Protein AF-A0A8I0SWJ1-F1 (afdb_monomer_lite)

Secondary structure (DSSP, 8-state):
-HHHHHTTSS-----------S-TTSSSSSHHHHHHHHHHHHHHHHHHHHHHHHHHHHTT-----PPPHHHHHHHHHHHHHHTTTTPPP--SPBPHHHHHHHHHHH-HHHHHHHHHHHHHHHHHHHHHHTTSPEEEEEEEEEE-SS--EEPPEETTTTEE-SS-EE-S-SEEEEEEEEEEEEHHHHHHHHHHHHHHHHHHHHHHHHHHHHHHHHHHHHHHHHHHHHHHHHHHHHHHHHHHHHHHHHHHHHHHHHTT-S-HHHHHHHHHHHHHHHHHHHHHHHHHHHHHHHHHHHTTPPTT----BPPPPGGG---PPP---HHHHHHHHHHH-HHHHHHHHHHHHHHHHHHHHHHTTSPEEEEEEEEEEE--TT-S-SEEEEEEEEEE--GGGGGGHHHHHHHHHHHHHHHHHHHHHHHHHHHHHHHHHHHHHHHHHHHHHHHHHHHHHHHHHHHHHHHHHHTT---HHHHHHHHHHHHHHHHHHHHHHHHHHHHHHHHHHHHT---S----TT--HHHHHHHHHHHHHHHHTT----------S----SSS--------------------------------------PPP---------PPP---S----PPPPP-PPPPP---------------------------------------HHHHHHHHHHHHHHHHHTT-HHHHGGGEEEEEEESSS--HHHHHHHHHHHHHH-TT-EEEEEEEEEEEEETTEEEEEEEEEEEETTEEEEEEEEEEEEEETTEEEEEEEEE-----S----PPP---------------------------------------PPP---TT----PPP----S-PPS----TTHHHHTTS--

Sequence (865 aa):
MIQIFFGCLMSHSKESGISADRRMHKAKRLFPLCRRSVSIWTGWVRVFMGLTVTVVLVACSLTPDPLKQQDVAATLRQDQMQLFSAQEPVVRPIDLYEAMARALKYNLDYRVQMLEKVVAISEVDLASNEMLPSLAANAGFTSRNKVEASSGYSITNDTASASFSTSQDMKKKTADLSVAWNVLDFGVSYYQARQTTDRLLIAEENRRKLVHTLIQEVQTAYWRAVSAQKLQGRIIPILQQAKQAVEDAQLLEQERLRPQLEMMRYQRAMLDIVRQLEGLQEELDQARTHLVKLLNLPPGLPFVVQEPDEKNLAITPIRVSAEEMEQLALLNRPELRQEMYRARIGAAETRKALLKILPGLEFNASTNYDSNSFAMNSVWETAGIRVTGKLIRMLTVADEIHLGQNQDALNQTRRLALNMAIISQVHIANRQYWDALRRFDDSGKINTIDQKILKNVTLETNNGAQNRLEQIRAATQGILSELQRNKAFADVQNAVGMIFVSLGVDLLPNITAQDGINSMTLALREAVEAWNDGMSLPSLEMADNDTTNTLVPTNTVAMVELEEKPSSTPTDGQDDDTWELLPTSNTVPEIPETKKIRPTATPMAKVSPDAMLPSQEKISVPLPVSTERSEPKKTFDKNEKIPVAAIHPEKKPADANPAVKSDPDQEIRKVIEDWADAWSRHVAQEFFRYYSDAFVPASQWTQQQWKDAYTLLFDTSKSVKTFLADLAVEVESGDRAKAFVVLGFDDNGTQSKKYKTLIVKRETKGWRIVEEASNTAFGSGHARLPTDEKLAIHGGTVLLVSSQAAMDVLAPVMDEDVNMGSIYRGPKLDLPKNWKTISYWTQPSANPPKGFASRSDIYAALKIR

pLDDT: mean 70.31, std 27.28, range [21.58, 98.0]

Foldseek 3Di:
DVVVVVVVPPPDDDDDDDDDDDDPPPPPPPPPVVVVVVVVVVVVVVVVVVVVVVCVVVVPPPDPDPDDPVNVVVVVVVVVCVLPPPDDDFPDAQELLLLLLLLCQRAVVLVVLVVVLVVLVQQLVVLVCQLDWDKDKDKDKAAAPDAPWDWDQDPVVRDTHPDTDGLFDRIKIKIKIKTKHKPLSSLLSVLVSLLSVLVSLLSVLVSLLVSLVLSLLSLLLLLLQLLLVVLVVLLVVLLVVLVVQLVVLVVCLVVVVDDNVVSVVSNVLSVVLNVLSVVVNVSSVVSNVSSCNSSSHDPPDDHHHDDDDPVPLDQQDDDDDLVRLLVLLCVQQSVLSSLVSVLSSLLSVLVSLLSLQAKMKMWMKMWMAMPTPSDPDRIDIDTDIDTGGDNVSNVCNVVSVVVSVVVNVVSVVVSVVVSVVLSVLLVVLVVLLVVLVVQLVVLVVQLVVLVVQLVVVVVVVVVPPPCVSSNSVSSSSNSVSSSSNSSSSSSNVSSVSSNCSSSNDRQADPDDSPDDSVVSSVRSCVSVVCVSVPPDDPPPPVPPDDPPDDDDPDDDPDDDDDDDDDDDDDDDDDDDDDDDDDDDDDDDDDDDDDDDDDDDDDDDDDDDPDDDDDDDDDDDDDDDDDDDDDDDDDDDDDDDDDDDDDDDDDDDDDDDDDDPPPDVQNQVVVLVQQLQVCVQQLPLVSNCVQADPLADEPDPDDPVRVSVVSNVVSVVPVQKGKHWPDKDKADPDPFKIKMWTWMWIDRPNDIDIWIKIFIWGQDPVGIHTRYIDTDPPDDDDDDDDDDDDDDDDDDDDDDDDDDDDDDPDDDDDDDDDDDDDDDDDDDDDDDPPPDDDDDDDDDDDDDDDDDDDDPVVVVVVPPDD

Structure (mmCIF, N/CA/C/O backbone):
data_AF-A0A8I0SWJ1-F1
#
_entry.id   AF-A0A8I0SWJ1-F1
#
loop_
_atom_site.group_PDB
_atom_site.id
_atom_site.type_symbol
_atom_site.label_atom_id
_atom_site.label_alt_id
_atom_site.label_comp_id
_atom_site.label_asym_id
_atom_site.label_entity_id
_atom_site.label_seq_id
_atom_site.pdbx_PDB_ins_code
_atom_site.Cartn_x
_atom_site.Cartn_y
_atom_site.Cartn_z
_atom_site.occupancy
_atom_site.B_iso_or_equiv
_atom_site.auth_seq_id
_atom_site.auth_comp_id
_atom_site.auth_asym_id
_atom_site.auth_atom_id
_atom_site.pdbx_PDB_model_num
ATOM 1 N N . MET A 1 1 ? -1.481 16.260 -70.556 1.00 42.94 1 MET A N 1
ATOM 2 C CA . MET A 1 1 ? -2.391 17.425 -70.704 1.00 42.94 1 MET A CA 1
ATOM 3 C C . MET A 1 1 ? -1.798 18.776 -70.291 1.00 42.94 1 MET A C 1
ATOM 5 O O . MET A 1 1 ? -2.332 19.780 -70.731 1.00 42.94 1 MET A O 1
ATOM 9 N N . ILE A 1 2 ? -0.680 18.853 -69.557 1.00 35.66 2 ILE A N 1
ATOM 10 C CA . ILE A 1 2 ? 0.019 20.137 -69.313 1.00 35.66 2 ILE A CA 1
ATOM 11 C C . ILE A 1 2 ? 0.837 20.605 -70.544 1.00 35.66 2 ILE A C 1
ATOM 13 O O . ILE A 1 2 ? 1.090 21.793 -70.701 1.00 35.66 2 ILE A O 1
ATOM 17 N N . GLN A 1 3 ? 1.131 19.716 -71.502 1.00 32.75 3 GLN A N 1
ATOM 18 C CA . GLN A 1 3 ? 1.779 20.082 -72.775 1.00 32.75 3 GLN A CA 1
ATOM 19 C C . GLN A 1 3 ? 0.864 20.750 -73.818 1.00 32.75 3 GLN A C 1
ATOM 21 O O . GLN A 1 3 ? 1.371 21.383 -74.735 1.00 32.75 3 GLN A O 1
ATOM 26 N N . ILE A 1 4 ? -0.466 20.680 -73.680 1.00 40.88 4 ILE A N 1
ATOM 27 C CA . ILE A 1 4 ? -1.382 21.390 -74.598 1.00 40.88 4 ILE A CA 1
ATOM 28 C C . ILE A 1 4 ? -1.570 22.852 -74.154 1.00 40.88 4 ILE A C 1
ATOM 30 O O . ILE A 1 4 ? -1.803 23.726 -74.981 1.00 40.88 4 ILE A O 1
ATOM 34 N N . PHE A 1 5 ? -1.381 23.148 -72.864 1.00 34.94 5 PHE A N 1
ATOM 35 C CA . PHE A 1 5 ? -1.520 24.505 -72.330 1.00 34.94 5 PHE A CA 1
ATOM 36 C C . PHE A 1 5 ? -0.291 25.396 -72.590 1.00 34.94 5 PHE A C 1
ATOM 38 O O . PHE A 1 5 ? -0.438 26.608 -72.709 1.00 34.94 5 PHE A O 1
ATOM 45 N N . PHE A 1 6 ? 0.905 24.816 -72.752 1.00 37.19 6 PHE A N 1
ATOM 46 C CA . PHE A 1 6 ? 2.132 25.579 -73.037 1.00 37.19 6 PHE A CA 1
ATOM 47 C C . PHE A 1 6 ? 2.376 25.860 -74.532 1.00 37.19 6 PHE A C 1
ATOM 49 O O . PHE A 1 6 ? 3.133 26.768 -74.863 1.00 37.19 6 PHE A O 1
ATOM 56 N N . GLY A 1 7 ? 1.695 25.153 -75.442 1.00 37.75 7 GLY A N 1
ATOM 57 C CA . GLY A 1 7 ? 1.823 25.368 -76.892 1.00 37.75 7 GLY A CA 1
ATOM 58 C C . GLY A 1 7 ? 1.155 26.647 -77.420 1.00 37.75 7 GLY A C 1
ATOM 59 O O . GLY A 1 7 ? 1.492 27.101 -78.508 1.00 37.75 7 GLY A O 1
ATOM 60 N N . CYS A 1 8 ? 0.243 27.264 -76.660 1.00 31.70 8 CYS A N 1
ATOM 61 C CA . CYS A 1 8 ? -0.468 28.481 -77.081 1.00 31.70 8 CYS A CA 1
ATOM 62 C C . CYS A 1 8 ? 0.210 29.798 -76.663 1.00 31.70 8 CYS A C 1
ATOM 64 O O . CYS A 1 8 ? -0.227 30.853 -77.113 1.00 31.70 8 CYS A O 1
ATOM 66 N N . LEU A 1 9 ? 1.263 29.765 -75.837 1.00 33.56 9 LEU A N 1
ATOM 67 C CA . LEU A 1 9 ? 1.918 30.972 -75.302 1.00 33.56 9 LEU A CA 1
ATOM 68 C C . LEU A 1 9 ? 3.271 31.311 -75.959 1.00 33.56 9 LEU A C 1
ATOM 70 O O . LEU A 1 9 ? 3.833 32.360 -75.671 1.00 33.56 9 LEU A O 1
ATOM 74 N N . MET A 1 10 ? 3.771 30.476 -76.877 1.00 34.88 10 MET A N 1
ATOM 75 C CA . MET A 1 10 ? 5.084 30.630 -77.534 1.00 34.88 10 MET A CA 1
ATOM 76 C C . MET A 1 10 ? 4.983 30.724 -79.070 1.00 34.88 10 MET A C 1
ATOM 78 O O . MET A 1 10 ? 5.786 30.153 -79.797 1.00 34.88 10 MET A O 1
ATOM 82 N N . SER A 1 11 ? 3.987 31.448 -79.589 1.00 35.66 11 SER A N 1
ATOM 83 C CA . SER A 1 11 ? 3.864 31.745 -81.027 1.00 35.66 11 SER A CA 1
ATOM 84 C C . SER A 1 11 ? 3.575 33.230 -81.260 1.00 35.66 11 SER A C 1
ATOM 86 O O . SER A 1 11 ? 2.552 33.605 -81.835 1.00 35.66 11 SER A O 1
ATOM 88 N N . HIS A 1 12 ? 4.477 34.092 -80.796 1.00 39.72 12 HIS A N 1
ATOM 89 C CA . HIS A 1 12 ? 4.566 35.481 -81.249 1.00 39.72 12 HIS A CA 1
ATOM 90 C C . HIS A 1 12 ? 6.029 35.932 -81.215 1.00 39.72 12 HIS A C 1
ATOM 92 O O . HIS A 1 12 ? 6.470 36.623 -80.306 1.00 39.72 12 HIS A O 1
ATOM 98 N N . SER A 1 13 ? 6.812 35.472 -82.193 1.00 31.38 13 SER A N 1
ATOM 99 C CA . SER A 1 13 ? 8.157 35.989 -82.452 1.00 31.38 13 SER A CA 1
ATOM 100 C C . SER A 1 13 ? 8.638 35.570 -83.848 1.00 31.38 13 SER A C 1
ATOM 102 O O . SER A 1 13 ? 9.141 34.467 -84.025 1.00 31.38 13 SER A O 1
ATOM 104 N N . LYS A 1 14 ? 8.517 36.529 -84.773 1.00 32.25 14 LYS A N 1
ATOM 105 C CA . LYS A 1 14 ? 9.243 36.736 -86.040 1.00 32.25 14 LYS A CA 1
ATOM 106 C C . LYS A 1 14 ? 9.009 35.836 -87.273 1.00 32.25 14 LYS A C 1
ATOM 108 O O . LYS A 1 14 ? 9.260 34.642 -87.278 1.00 32.25 14 LYS A O 1
ATOM 113 N N . GLU A 1 15 ? 8.701 36.590 -88.336 1.00 32.44 15 GLU A N 1
ATOM 114 C CA . GLU A 1 15 ? 9.132 36.491 -89.743 1.00 32.44 15 GLU A CA 1
ATOM 115 C C . GLU A 1 15 ? 8.202 35.875 -90.817 1.00 32.44 15 GLU A C 1
ATOM 117 O O . GLU A 1 15 ? 7.969 34.677 -90.902 1.00 32.44 15 GLU A O 1
ATOM 122 N N . SER A 1 16 ? 7.677 36.819 -91.622 1.00 33.50 16 SER A N 1
ATOM 123 C CA . SER A 1 16 ? 7.555 36.877 -93.091 1.00 33.50 16 SER A CA 1
ATOM 124 C C . SER A 1 16 ? 6.838 35.775 -93.892 1.00 33.50 16 SER A C 1
ATOM 126 O O . SER A 1 16 ? 7.350 34.695 -94.143 1.00 33.50 16 SER A O 1
ATOM 128 N N . GLY A 1 17 ? 5.742 36.203 -94.534 1.00 30.64 17 GLY A N 1
ATOM 129 C CA . GLY A 1 17 ? 5.606 36.057 -95.988 1.00 30.64 17 GLY A CA 1
ATOM 130 C C . GLY A 1 17 ? 4.795 34.875 -96.537 1.00 30.64 17 GLY A C 1
ATOM 131 O O . GLY A 1 17 ? 5.303 33.775 -96.677 1.00 30.64 17 GLY A O 1
ATOM 132 N N . ILE A 1 18 ? 3.616 35.229 -97.066 1.00 32.50 18 ILE A N 1
ATOM 133 C CA . ILE A 1 18 ? 2.964 34.678 -98.276 1.00 32.50 18 ILE A CA 1
ATOM 134 C C . ILE A 1 18 ? 1.975 33.496 -98.113 1.00 32.50 18 ILE A C 1
ATOM 136 O O . ILE A 1 18 ? 2.298 32.400 -97.676 1.00 32.50 18 ILE A O 1
ATOM 140 N N . SER A 1 19 ? 0.756 33.782 -98.606 1.00 33.47 19 SER A N 1
ATOM 141 C CA . SER A 1 19 ? -0.380 32.932 -99.025 1.00 33.47 19 SER A CA 1
ATOM 142 C C . SER A 1 19 ? -0.965 31.954 -97.995 1.00 33.47 19 SER A C 1
ATOM 144 O O . SER A 1 19 ? -0.363 30.954 -97.633 1.00 33.47 19 SER A O 1
ATOM 146 N N . ALA A 1 20 ? -2.124 32.249 -97.407 1.00 33.88 20 ALA A N 1
ATOM 147 C CA . ALA A 1 20 ? -3.465 32.149 -97.999 1.00 33.88 20 ALA A CA 1
ATOM 148 C C . ALA A 1 20 ? -3.926 30.701 -98.276 1.00 33.88 20 ALA A C 1
ATOM 150 O O . ALA A 1 20 ? -3.461 30.021 -99.181 1.00 33.88 20 ALA A O 1
ATOM 151 N N . ASP A 1 21 ? -4.949 30.322 -97.506 1.00 43.44 21 ASP A N 1
ATOM 152 C CA . ASP A 1 21 ? -6.136 29.629 -98.007 1.00 43.44 21 ASP A CA 1
ATOM 153 C C . ASP A 1 21 ? -6.059 28.116 -98.288 1.00 43.44 21 ASP A C 1
ATOM 155 O O . ASP A 1 21 ? -6.105 27.650 -99.424 1.00 43.44 21 ASP A O 1
ATOM 159 N N . ARG A 1 22 ? -5.997 27.327 -97.204 1.00 42.38 22 ARG A N 1
ATOM 160 C CA . ARG A 1 22 ? -6.692 26.027 -97.043 1.00 42.38 22 ARG A CA 1
ATOM 161 C C . ARG A 1 22 ? -6.217 25.338 -95.770 1.00 42.38 22 ARG A C 1
ATOM 163 O O . ARG A 1 22 ? -5.295 24.531 -95.805 1.00 42.38 22 ARG A O 1
ATOM 170 N N . ARG A 1 23 ? -6.855 25.618 -94.630 1.00 38.91 23 ARG A N 1
ATOM 171 C CA . ARG A 1 23 ? -6.873 24.685 -93.475 1.00 38.91 23 ARG A CA 1
ATOM 172 C C . ARG A 1 23 ? -7.886 25.055 -92.382 1.00 38.91 23 ARG A C 1
ATOM 174 O O . ARG A 1 23 ? -7.814 24.550 -91.268 1.00 38.91 23 ARG A O 1
ATOM 181 N N . MET A 1 24 ? -8.891 25.871 -92.708 1.00 36.78 24 MET A N 1
ATOM 182 C CA . MET A 1 24 ? -9.889 26.367 -91.750 1.00 36.78 24 MET A CA 1
ATOM 183 C C . MET A 1 24 ? -11.136 25.468 -91.599 1.00 36.78 24 MET A C 1
ATOM 185 O O . MET A 1 24 ? -12.123 25.880 -90.996 1.00 36.78 24 MET A O 1
ATOM 189 N N . HIS A 1 25 ? -11.100 24.219 -92.088 1.00 41.09 25 HIS A N 1
ATOM 190 C CA . HIS A 1 25 ? -12.273 23.324 -92.096 1.00 41.09 25 HIS A CA 1
ATOM 191 C C . HIS A 1 25 ? -12.210 22.081 -91.189 1.00 41.09 25 HIS A C 1
ATOM 193 O O . HIS A 1 25 ? -13.198 21.356 -91.111 1.00 41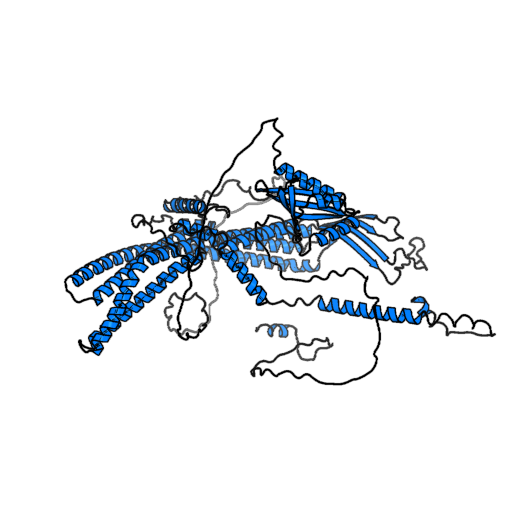.09 25 HIS A O 1
ATOM 199 N N . LYS A 1 26 ? -11.130 21.850 -90.425 1.00 42.03 26 LYS A N 1
ATOM 200 C CA . LYS A 1 26 ? -11.079 20.748 -89.431 1.00 42.03 26 LYS A CA 1
ATOM 201 C C . LYS A 1 26 ? -10.975 21.178 -87.959 1.00 42.03 26 LYS A C 1
ATOM 203 O O . LYS A 1 26 ? -11.057 20.326 -87.084 1.00 42.03 26 LYS A O 1
ATOM 208 N N . ALA A 1 27 ? -10.904 22.477 -87.659 1.00 41.84 27 ALA A N 1
ATOM 209 C CA . ALA A 1 27 ? -10.761 22.978 -86.283 1.00 41.84 27 ALA A CA 1
ATOM 210 C C . ALA A 1 27 ? -12.088 23.312 -85.558 1.00 41.84 27 ALA A C 1
ATOM 212 O O . ALA A 1 27 ? -12.071 23.679 -84.388 1.00 41.84 27 ALA A O 1
ATOM 213 N N . LYS A 1 28 ? -13.253 23.163 -86.211 1.00 42.69 28 LYS A N 1
ATOM 214 C CA . LYS A 1 28 ? -14.570 23.545 -85.647 1.00 42.69 28 LYS A CA 1
ATOM 215 C C . LYS A 1 28 ? -15.411 22.398 -85.058 1.00 42.69 28 LYS A C 1
ATOM 217 O O . LYS A 1 28 ? -16.550 22.637 -84.679 1.00 42.69 28 LYS A O 1
ATOM 222 N N . ARG A 1 29 ? -14.889 21.166 -84.939 1.00 47.88 29 ARG A N 1
ATOM 223 C CA . ARG A 1 29 ? -15.668 20.012 -84.416 1.00 47.88 29 ARG A CA 1
ATOM 224 C C . ARG A 1 29 ? -15.155 19.340 -83.133 1.00 47.88 29 ARG A C 1
ATOM 226 O O . ARG A 1 29 ? -15.814 18.426 -82.662 1.00 47.88 29 ARG A O 1
ATOM 233 N N . LEU A 1 30 ? -14.056 19.789 -82.518 1.00 46.25 30 LEU A N 1
ATOM 234 C CA . LEU A 1 30 ? -13.490 19.122 -81.322 1.00 46.25 30 LEU A CA 1
ATOM 235 C C . LEU A 1 30 ? -13.405 19.994 -80.054 1.00 46.25 30 LEU A C 1
ATOM 237 O O . LEU A 1 30 ? -13.039 19.503 -78.991 1.00 46.25 30 LEU A O 1
ATOM 241 N N . PHE A 1 31 ? -13.797 21.267 -80.122 1.00 44.06 31 PHE A N 1
ATOM 242 C CA . PHE A 1 31 ? -13.692 22.193 -78.988 1.00 44.06 31 PHE A CA 1
ATOM 243 C C . PHE A 1 31 ? -14.739 22.048 -77.853 1.00 44.06 31 PHE A C 1
ATOM 245 O O . PHE A 1 31 ? -14.378 22.331 -76.710 1.00 44.06 31 PHE A O 1
ATOM 252 N N . PRO A 1 32 ? -15.996 21.597 -78.066 1.00 45.44 32 PRO A N 1
ATOM 253 C CA . PRO A 1 32 ? -16.978 21.575 -76.973 1.00 45.44 32 PRO A CA 1
ATOM 254 C C . PRO A 1 32 ? -16.880 20.348 -76.046 1.00 45.44 32 PRO A C 1
ATOM 256 O O . PRO A 1 32 ? -17.363 20.407 -74.918 1.00 45.44 32 PRO A O 1
ATOM 259 N N . LEU A 1 33 ? -16.211 19.263 -76.459 1.00 45.81 33 LEU A N 1
ATOM 260 C CA . LEU A 1 33 ? -16.063 18.044 -75.640 1.00 45.81 33 LEU A CA 1
ATOM 261 C C . LEU A 1 33 ? -14.912 18.127 -74.620 1.00 45.81 33 LEU A C 1
ATOM 263 O O . LEU A 1 33 ? -14.963 17.476 -73.582 1.00 45.81 33 LEU A O 1
ATOM 267 N N . CYS A 1 34 ? -13.912 18.983 -74.855 1.00 41.31 34 CYS A N 1
ATOM 268 C CA . CYS A 1 34 ? -12.757 19.131 -73.960 1.00 41.31 34 CYS A CA 1
ATOM 269 C C . CYS A 1 34 ? -12.996 20.143 -72.818 1.00 41.31 34 CYS A C 1
ATOM 271 O O . CYS A 1 34 ? -12.339 20.094 -71.783 1.00 41.31 34 CYS A O 1
ATOM 273 N N . ARG A 1 35 ? -13.967 21.059 -72.966 1.00 42.16 35 ARG A N 1
ATOM 274 C CA . ARG A 1 35 ? -14.258 22.102 -71.961 1.00 42.16 35 ARG A CA 1
ATOM 275 C C . ARG A 1 35 ? -15.129 21.597 -70.802 1.00 42.16 35 ARG A C 1
ATOM 277 O O . ARG A 1 35 ? -15.022 22.120 -69.698 1.00 42.16 35 ARG A O 1
ATOM 284 N N . ARG A 1 36 ? -15.941 20.557 -71.033 1.00 44.09 36 ARG A N 1
ATOM 285 C CA . ARG A 1 36 ? -16.793 19.922 -70.009 1.00 44.09 36 ARG A CA 1
ATOM 286 C C . ARG A 1 36 ? -16.030 18.939 -69.111 1.00 44.09 36 ARG A C 1
ATOM 288 O O . ARG A 1 36 ? -16.343 18.856 -67.932 1.00 44.09 36 ARG A O 1
ATOM 295 N N . SER A 1 37 ? -15.002 18.246 -69.612 1.00 46.75 37 SER A N 1
ATOM 296 C CA . SER A 1 37 ? -14.213 17.310 -68.788 1.00 46.75 37 SER A CA 1
ATOM 297 C C . SER A 1 37 ? -13.227 18.021 -67.853 1.00 46.75 37 SER A C 1
ATOM 299 O O . SER A 1 37 ? -13.021 17.579 -66.726 1.00 46.75 37 SER A O 1
ATOM 301 N N . VAL A 1 38 ? -12.674 19.165 -68.275 1.00 47.19 38 VAL A N 1
ATOM 302 C CA . VAL A 1 38 ? -11.725 19.946 -67.466 1.00 47.19 38 VAL A CA 1
ATOM 303 C C . VAL A 1 38 ? -12.417 20.675 -66.307 1.00 47.19 38 VAL A C 1
ATOM 305 O O . VAL A 1 38 ? -11.851 20.706 -65.219 1.00 47.19 38 VAL A O 1
ATOM 308 N N . SER A 1 39 ? -13.647 21.191 -66.473 1.00 47.47 39 SER A N 1
ATOM 309 C CA . SER A 1 39 ? -14.349 21.889 -65.377 1.00 47.47 39 SER A CA 1
ATOM 310 C C . SER A 1 39 ? -14.813 20.939 -64.270 1.00 47.47 39 SER A C 1
ATOM 312 O O . SER A 1 39 ? -14.726 21.287 -63.092 1.00 47.47 39 SER A O 1
ATOM 314 N N . ILE A 1 40 ? -15.237 19.723 -64.634 1.00 53.12 40 ILE A N 1
ATOM 315 C CA . ILE A 1 40 ? -15.607 18.676 -63.677 1.00 53.12 40 ILE A CA 1
ATOM 316 C C . ILE A 1 40 ? -14.347 18.246 -62.909 1.00 53.12 40 ILE A C 1
ATOM 318 O O . ILE A 1 40 ? -14.329 18.306 -61.685 1.00 53.12 40 ILE A O 1
ATOM 322 N N . TRP A 1 41 ? -13.233 17.960 -63.589 1.00 46.94 41 TRP A N 1
ATOM 323 C CA . TRP A 1 41 ? -12.002 17.517 -62.921 1.00 46.94 41 TRP A CA 1
ATOM 324 C C . TRP A 1 41 ? -11.392 18.579 -61.982 1.00 46.94 41 TRP A C 1
ATOM 326 O O . TRP A 1 41 ? -10.962 18.253 -60.877 1.00 46.94 41 TRP A O 1
ATOM 336 N N . THR A 1 42 ? -11.434 19.868 -62.345 1.00 51.34 42 THR A N 1
ATOM 337 C CA . THR A 1 42 ? -10.998 20.957 -61.445 1.00 51.34 42 THR A CA 1
ATOM 338 C C . THR A 1 42 ? -11.919 21.173 -60.243 1.00 51.34 42 THR A C 1
ATOM 340 O O . THR A 1 42 ? -11.453 21.634 -59.201 1.00 51.34 42 THR A O 1
ATOM 343 N N . GLY A 1 43 ? -13.207 20.831 -60.363 1.00 54.88 43 GLY A N 1
ATOM 344 C CA . GLY A 1 43 ? -14.156 20.849 -59.249 1.00 54.88 43 GLY A CA 1
ATOM 345 C C . GLY A 1 43 ? -13.862 19.735 -58.245 1.00 54.88 43 GLY A C 1
ATOM 346 O O . GLY A 1 43 ? -13.698 20.007 -57.060 1.00 54.88 43 GLY A O 1
ATOM 347 N N . TRP A 1 44 ? -13.675 18.504 -58.727 1.00 56.03 44 TRP A N 1
ATOM 348 C CA . TRP A 1 44 ? -13.376 17.346 -57.877 1.00 56.03 44 TRP A CA 1
ATOM 349 C C . TRP A 1 44 ? -12.021 17.460 -57.165 1.00 56.03 44 TRP A C 1
ATOM 351 O O . TRP A 1 44 ? -11.931 17.115 -55.992 1.00 56.03 44 TRP A O 1
ATOM 361 N N . VAL A 1 45 ? -10.987 18.018 -57.809 1.00 58.31 45 VAL A N 1
ATOM 362 C CA . VAL A 1 45 ? -9.676 18.255 -57.167 1.00 58.31 45 VAL A CA 1
ATOM 363 C C . VAL A 1 45 ? -9.753 19.339 -56.085 1.00 58.31 45 VAL A C 1
ATOM 365 O O . VAL A 1 45 ? -9.120 19.199 -55.043 1.00 58.31 45 VAL A O 1
ATOM 368 N N . ARG A 1 46 ? -10.552 20.398 -56.282 1.00 60.34 46 ARG A N 1
ATOM 369 C CA . ARG A 1 46 ? -10.776 21.431 -55.253 1.00 60.34 46 ARG A CA 1
ATOM 370 C C . ARG A 1 46 ? -11.584 20.903 -54.069 1.00 60.34 46 ARG A C 1
ATOM 372 O O . ARG A 1 46 ? -11.260 21.240 -52.935 1.00 60.34 46 ARG A O 1
ATOM 379 N N . VAL A 1 47 ? -12.575 20.047 -54.324 1.00 65.00 47 VAL A N 1
ATOM 380 C CA . VAL A 1 47 ? -13.362 19.384 -53.273 1.00 65.00 47 VAL A CA 1
ATOM 381 C C . VAL A 1 47 ? -12.499 18.393 -52.491 1.00 65.00 47 VAL A C 1
ATOM 383 O O . VAL A 1 47 ? -12.487 18.462 -51.269 1.00 65.00 47 VAL A O 1
ATOM 386 N N . PHE A 1 48 ? -11.705 17.545 -53.154 1.00 61.59 48 PHE A N 1
ATOM 387 C CA . PHE A 1 48 ? -10.813 16.601 -52.467 1.00 61.59 48 PHE A CA 1
ATOM 388 C C . PHE A 1 48 ? -9.701 17.300 -51.680 1.00 61.59 48 PHE A C 1
ATOM 390 O O . PHE A 1 48 ? -9.449 16.924 -50.541 1.00 61.59 48 PHE A O 1
ATOM 397 N N . MET A 1 49 ? -9.071 18.338 -52.242 1.00 65.31 49 MET A N 1
ATOM 398 C CA . MET A 1 49 ? -8.030 19.102 -51.547 1.00 65.31 49 MET A CA 1
ATOM 399 C C . MET A 1 49 ? -8.607 19.855 -50.336 1.00 65.31 49 MET A C 1
ATOM 401 O O . MET A 1 49 ? -8.000 19.843 -49.266 1.00 65.31 49 MET A O 1
ATOM 405 N N . GLY A 1 50 ? -9.812 20.424 -50.466 1.00 70.94 50 GLY A N 1
ATOM 406 C CA . GLY A 1 50 ? -10.553 21.009 -49.346 1.00 70.94 50 GLY A CA 1
ATOM 407 C C . GLY A 1 50 ? -10.885 19.983 -48.260 1.00 70.94 50 GLY A C 1
ATOM 408 O O . GLY A 1 50 ? -10.599 20.231 -47.092 1.00 70.94 50 GLY A O 1
ATOM 409 N N . LEU A 1 51 ? -11.384 18.803 -48.652 1.00 69.88 51 LEU A N 1
ATOM 410 C CA . LEU A 1 51 ? -11.741 17.714 -47.739 1.00 69.88 51 LEU A CA 1
ATOM 411 C C . LEU A 1 51 ? -10.516 17.189 -46.970 1.00 69.88 51 LEU A C 1
ATOM 413 O O . LEU A 1 51 ? -10.579 17.007 -45.757 1.00 69.88 51 LEU A O 1
ATOM 417 N N . THR A 1 52 ? -9.373 17.009 -47.642 1.00 68.38 52 THR A N 1
ATOM 418 C CA . THR A 1 52 ? -8.127 16.568 -46.992 1.00 68.38 52 THR A CA 1
ATOM 419 C C . THR A 1 52 ? -7.573 17.602 -46.016 1.00 68.38 52 THR A C 1
ATOM 421 O O . THR A 1 52 ? -7.108 17.229 -44.944 1.00 68.38 52 THR A O 1
ATOM 424 N N . VAL A 1 53 ? -7.670 18.901 -46.326 1.00 71.12 53 VAL A N 1
ATOM 425 C CA . VAL A 1 53 ? -7.213 19.968 -45.421 1.00 71.12 53 VAL A CA 1
ATOM 426 C C . VAL A 1 53 ? -8.113 20.058 -44.185 1.00 71.12 53 VAL A C 1
ATOM 428 O O . VAL A 1 53 ? -7.604 20.223 -43.079 1.00 71.12 53 VAL A O 1
ATOM 431 N N . THR A 1 54 ? -9.428 19.864 -44.327 1.00 68.50 54 THR A N 1
ATOM 432 C CA . THR A 1 54 ? -10.339 19.794 -43.172 1.00 68.50 54 THR A CA 1
ATOM 433 C C . THR A 1 54 ? -10.128 18.544 -42.318 1.00 68.50 54 THR A C 1
ATOM 435 O O . THR A 1 54 ? -10.168 18.643 -41.096 1.00 68.50 54 THR A O 1
ATOM 438 N N . VAL A 1 55 ? -9.836 17.385 -42.922 1.00 73.62 55 VAL A N 1
ATOM 439 C CA . VAL A 1 55 ? -9.547 16.148 -42.173 1.00 73.62 55 VAL A CA 1
ATOM 440 C C . VAL A 1 55 ? -8.232 16.272 -41.396 1.00 73.62 55 VAL A C 1
ATOM 442 O O . VAL A 1 55 ? -8.184 15.891 -40.233 1.00 73.62 55 VAL A O 1
ATOM 445 N N . VAL A 1 56 ? -7.194 16.883 -41.979 1.00 70.50 56 VAL A N 1
ATOM 446 C CA . VAL A 1 56 ? -5.902 17.105 -41.299 1.00 70.50 56 VAL A CA 1
ATOM 447 C C . VAL A 1 56 ? -6.008 18.140 -40.169 1.00 70.50 56 VAL A C 1
ATOM 449 O O . VAL A 1 56 ? -5.342 17.988 -39.149 1.00 70.50 56 VAL A O 1
ATOM 452 N N . LEU A 1 57 ? -6.865 19.161 -40.300 1.00 63.66 57 LEU A N 1
ATOM 453 C CA . LEU A 1 57 ? -7.063 20.173 -39.251 1.00 63.66 57 LEU A CA 1
ATOM 454 C C . LEU A 1 57 ? -7.914 19.681 -38.067 1.00 63.66 57 LEU A C 1
ATOM 456 O O . LEU A 1 57 ? -7.723 20.168 -36.956 1.00 63.66 57 LEU A O 1
ATOM 460 N N . VAL A 1 58 ? -8.819 18.717 -38.272 1.00 63.06 58 VAL A N 1
ATOM 461 C CA . VAL A 1 58 ? -9.643 18.129 -37.193 1.00 63.06 58 VAL A CA 1
ATOM 462 C C . VAL A 1 58 ? -8.968 16.904 -36.555 1.00 63.06 58 VAL A C 1
ATOM 464 O O . VAL A 1 58 ? -9.224 16.597 -35.394 1.00 63.06 58 VAL A O 1
ATOM 467 N N . ALA A 1 59 ? -8.035 16.245 -37.254 1.00 60.72 59 ALA A N 1
ATOM 468 C CA . ALA A 1 59 ? -7.346 15.045 -36.766 1.00 60.72 59 ALA A CA 1
ATOM 469 C C . ALA A 1 59 ? -6.408 15.267 -35.559 1.00 60.72 59 ALA A C 1
ATOM 471 O O . ALA A 1 59 ? -5.938 14.291 -34.980 1.00 60.72 59 ALA A O 1
ATOM 472 N N . CYS A 1 60 ? -6.140 16.513 -35.152 1.00 63.78 60 CYS A N 1
ATOM 473 C CA . CYS A 1 60 ? -5.238 16.815 -34.033 1.00 63.78 60 CYS A CA 1
ATOM 474 C C . CYS A 1 60 ? -5.884 17.533 -32.838 1.00 63.78 60 CYS A C 1
ATOM 476 O O . CYS A 1 60 ? -5.159 17.934 -31.928 1.00 63.78 60 CYS A O 1
ATOM 478 N N . SER A 1 61 ? -7.213 17.677 -32.768 1.00 65.12 61 SER A N 1
ATOM 479 C CA . SER A 1 61 ? -7.848 18.160 -31.534 1.00 65.12 61 SER A CA 1
ATOM 480 C C . SER A 1 61 ? -8.235 16.985 -30.634 1.00 65.12 61 SER A C 1
ATOM 482 O O . SER A 1 61 ? -9.378 16.533 -30.636 1.00 65.12 61 SER A O 1
ATOM 484 N N . LEU A 1 62 ? -7.277 16.491 -29.848 1.00 63.78 62 LEU A N 1
ATOM 485 C CA . LEU A 1 62 ? -7.557 15.638 -28.690 1.00 63.78 62 LEU A CA 1
ATOM 486 C C . LEU A 1 62 ? -8.180 16.514 -27.597 1.00 63.78 62 LEU A C 1
ATOM 488 O O . LEU A 1 62 ? -7.498 16.997 -26.695 1.00 63.78 62 LEU A O 1
ATOM 492 N N . THR A 1 63 ? -9.474 16.795 -27.722 1.00 78.88 63 THR A N 1
ATOM 493 C CA . THR A 1 63 ? -10.236 17.411 -26.637 1.00 78.88 63 THR A CA 1
ATOM 494 C C . THR A 1 63 ? -10.546 16.327 -25.607 1.00 78.88 63 THR A C 1
ATOM 496 O O . THR A 1 63 ? -11.144 15.320 -25.991 1.00 78.88 63 THR A O 1
ATOM 499 N N . PRO A 1 64 ? -10.156 16.484 -24.331 1.00 72.25 64 PRO A N 1
ATOM 500 C CA . PRO A 1 64 ? -10.525 15.524 -23.297 1.00 72.25 64 PRO A CA 1
ATOM 501 C C . PRO A 1 64 ? -12.056 15.448 -23.201 1.00 72.25 64 PRO A C 1
ATOM 503 O O . PRO A 1 64 ? -12.699 16.467 -22.949 1.00 72.25 64 PRO A O 1
ATOM 506 N N . ASP A 1 65 ? -12.630 14.266 -23.447 1.00 82.44 65 ASP A N 1
ATOM 507 C CA . ASP A 1 65 ? -14.068 14.010 -23.284 1.00 82.44 65 ASP A CA 1
ATOM 508 C C . ASP A 1 65 ? -14.331 13.789 -21.784 1.00 82.44 65 ASP A C 1
ATOM 510 O O . ASP A 1 65 ? -13.838 12.805 -21.221 1.00 82.44 65 ASP A O 1
ATOM 514 N N . PRO A 1 66 ? -15.002 14.721 -21.080 1.00 87.25 66 PRO A N 1
ATOM 515 C CA . PRO A 1 66 ? -15.308 14.531 -19.670 1.00 87.25 66 PRO A CA 1
ATOM 516 C C . PRO A 1 66 ? -16.269 13.351 -19.496 1.00 87.25 66 PRO A C 1
ATOM 518 O O . PRO A 1 66 ? -17.113 13.087 -20.351 1.00 87.25 66 PRO A O 1
ATOM 521 N N . LEU A 1 67 ? -16.191 12.672 -18.349 1.00 90.19 67 LEU A N 1
ATOM 522 C CA . LEU A 1 67 ? -17.104 11.575 -18.026 1.00 90.19 67 LEU A CA 1
ATOM 523 C C . LEU A 1 67 ? -18.563 12.045 -18.110 1.00 90.19 67 LEU A C 1
ATOM 525 O O . LEU A 1 67 ? -18.989 12.947 -17.381 1.00 90.19 67 LEU A O 1
ATOM 529 N N . LYS A 1 68 ? -19.349 11.414 -18.986 1.00 93.06 68 LYS A N 1
ATOM 530 C CA . LYS A 1 68 ? -20.785 11.682 -19.090 1.00 93.06 68 LYS A CA 1
ATOM 531 C C . LYS A 1 68 ? -21.482 11.079 -17.877 1.00 93.06 68 LYS A C 1
ATOM 533 O O . LYS A 1 68 ? -21.167 9.971 -17.453 1.00 93.06 68 LYS A O 1
ATOM 538 N N . GLN A 1 69 ? -22.491 11.770 -17.345 1.00 92.44 69 GLN A N 1
ATOM 539 C CA . GLN A 1 69 ? -23.252 11.277 -16.185 1.00 92.44 69 GLN A CA 1
ATOM 540 C C . GLN A 1 69 ? -23.884 9.894 -16.423 1.00 92.44 69 GLN A C 1
ATOM 542 O O . GLN A 1 69 ? -24.043 9.124 -15.480 1.00 92.44 69 GLN A O 1
ATOM 547 N N . GLN A 1 70 ? -24.229 9.571 -17.674 1.00 90.19 70 GLN A N 1
ATOM 548 C CA . GLN A 1 70 ? -24.769 8.262 -18.048 1.00 90.19 70 GLN A CA 1
ATOM 549 C C . GLN A 1 70 ? -23.722 7.150 -17.934 1.00 90.19 70 GLN A C 1
ATOM 551 O O . GLN A 1 70 ? -24.036 6.097 -17.383 1.00 90.19 70 GLN A O 1
ATOM 556 N N . ASP A 1 71 ? -22.489 7.408 -18.377 1.00 91.25 71 ASP A N 1
ATOM 557 C CA . ASP A 1 71 ? -21.378 6.457 -18.276 1.00 91.25 71 ASP A CA 1
ATOM 558 C C . ASP A 1 71 ? -21.026 6.223 -16.804 1.00 91.25 71 ASP A C 1
ATOM 560 O O . ASP A 1 71 ? -20.935 5.081 -16.368 1.00 91.25 71 ASP A O 1
ATOM 564 N N . VAL A 1 72 ? -20.972 7.291 -15.997 1.00 93.69 72 VAL A N 1
ATOM 565 C CA . VAL A 1 72 ? -20.779 7.183 -14.540 1.00 93.69 72 VAL A CA 1
ATOM 566 C C . VAL A 1 72 ? -21.877 6.328 -13.904 1.00 93.69 72 VAL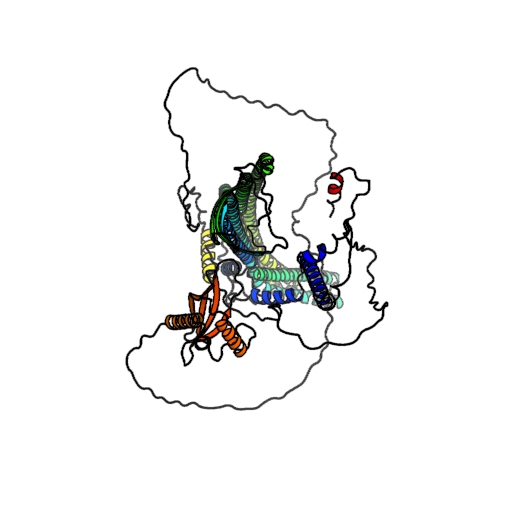 A C 1
ATOM 568 O O . VAL A 1 72 ? -21.581 5.420 -13.135 1.00 93.69 72 VAL A O 1
ATOM 571 N N . ALA A 1 73 ? -23.149 6.572 -14.228 1.00 93.56 73 ALA A N 1
ATOM 572 C CA . ALA A 1 73 ? -24.256 5.801 -13.666 1.00 93.56 73 ALA A CA 1
ATOM 573 C C . ALA A 1 73 ? -24.247 4.325 -14.104 1.00 93.56 73 ALA A C 1
ATOM 575 O O . ALA A 1 73 ? -24.667 3.464 -13.329 1.00 93.56 73 ALA A O 1
ATOM 576 N N . ALA A 1 74 ? -23.803 4.025 -15.328 1.00 92.12 74 ALA A N 1
ATOM 577 C CA . ALA A 1 74 ? -23.661 2.659 -15.821 1.00 92.12 74 ALA A CA 1
ATOM 578 C C . ALA A 1 74 ? -22.518 1.926 -15.104 1.00 92.12 74 ALA A C 1
ATOM 580 O O . ALA A 1 74 ? -22.749 0.843 -14.563 1.00 92.12 74 ALA A O 1
ATOM 581 N N . THR A 1 75 ? -21.341 2.552 -15.011 1.00 93.69 75 THR A N 1
ATOM 582 C CA . THR A 1 75 ? -20.185 2.015 -14.283 1.00 93.69 75 THR A CA 1
ATOM 583 C C . THR A 1 75 ? -20.520 1.789 -12.814 1.00 93.69 75 THR A C 1
ATOM 585 O O . THR A 1 75 ? -20.309 0.696 -12.313 1.00 93.69 75 THR A O 1
ATOM 588 N N . LEU A 1 76 ? -21.177 2.742 -12.142 1.00 92.75 76 LEU A N 1
ATOM 589 C CA . LEU A 1 76 ? -21.577 2.579 -10.739 1.00 92.75 76 LEU A CA 1
ATOM 590 C C . LEU A 1 76 ? -22.504 1.377 -10.510 1.00 92.75 76 LEU A C 1
ATOM 592 O O . LEU A 1 76 ? -22.394 0.720 -9.479 1.00 92.75 76 LEU A O 1
ATOM 596 N N . ARG A 1 77 ? -23.419 1.069 -11.441 1.00 88.38 77 ARG A N 1
ATOM 597 C CA . ARG A 1 77 ? -24.264 -0.134 -11.322 1.00 88.38 77 ARG A CA 1
ATOM 598 C C . ARG A 1 77 ? -23.446 -1.410 -11.473 1.00 88.38 77 ARG A C 1
ATOM 600 O O . ARG A 1 77 ? -23.684 -2.360 -10.733 1.00 88.38 77 ARG A O 1
ATOM 607 N N . GLN A 1 78 ? -22.512 -1.429 -12.420 1.00 89.94 78 GLN A N 1
ATOM 608 C CA . GLN A 1 78 ? -21.620 -2.565 -12.621 1.00 89.94 78 GLN A CA 1
ATOM 609 C C . GLN A 1 78 ? -20.713 -2.769 -11.401 1.00 89.94 78 GLN A C 1
ATOM 611 O O . GLN A 1 78 ? -20.653 -3.876 -10.868 1.00 89.94 78 GLN A O 1
ATOM 616 N N . ASP A 1 79 ? -20.097 -1.700 -10.902 1.00 90.88 79 ASP A N 1
ATOM 617 C CA . ASP A 1 79 ? -19.248 -1.722 -9.714 1.00 90.88 79 ASP A CA 1
ATOM 618 C C . ASP A 1 79 ? -20.036 -2.208 -8.495 1.00 90.88 79 ASP A C 1
ATOM 620 O O . ASP A 1 79 ? -19.576 -3.092 -7.780 1.00 90.88 79 ASP A O 1
ATOM 624 N N . GLN A 1 80 ? -21.268 -1.722 -8.288 1.00 85.44 80 GLN A N 1
ATOM 625 C CA . GLN A 1 80 ? -22.130 -2.181 -7.191 1.00 85.44 80 GLN A CA 1
ATOM 626 C C . GLN A 1 80 ? -22.417 -3.684 -7.234 1.00 85.44 80 GLN A C 1
ATOM 628 O O . GLN A 1 80 ? -22.444 -4.324 -6.182 1.00 85.44 80 GLN A O 1
ATOM 633 N N . MET A 1 81 ? -22.614 -4.257 -8.425 1.00 83.12 81 MET A N 1
ATOM 634 C CA . MET A 1 81 ? -22.777 -5.706 -8.576 1.00 83.12 81 MET A CA 1
ATOM 635 C C . MET A 1 81 ? -21.471 -6.448 -8.264 1.00 83.12 81 MET A C 1
ATOM 637 O O . MET A 1 81 ? -21.505 -7.497 -7.623 1.00 83.12 81 MET A O 1
ATOM 641 N N . GLN A 1 82 ? -20.325 -5.887 -8.659 1.00 86.94 82 GLN A N 1
ATOM 642 C CA . GLN A 1 82 ? -19.010 -6.506 -8.483 1.00 86.94 82 GLN A CA 1
ATOM 643 C C . GLN A 1 82 ? -18.443 -6.404 -7.058 1.00 86.94 82 GLN A C 1
ATOM 645 O O . GLN A 1 82 ? -17.698 -7.293 -6.648 1.00 86.94 82 GLN A O 1
ATOM 650 N N . LEU A 1 83 ? -18.807 -5.371 -6.284 1.00 84.44 83 LEU A N 1
ATOM 651 C CA . LEU A 1 83 ? -18.311 -5.141 -4.915 1.00 84.44 83 LEU A CA 1
ATOM 652 C C . LEU A 1 83 ? -18.497 -6.365 -3.999 1.00 84.44 83 LEU A C 1
ATOM 654 O O . LEU A 1 83 ? -17.641 -6.641 -3.154 1.00 84.44 83 LEU A O 1
ATOM 658 N N . PHE A 1 84 ? -19.596 -7.105 -4.190 1.00 80.50 84 PHE A N 1
ATOM 659 C CA . PHE A 1 84 ? -19.989 -8.233 -3.337 1.00 80.50 84 PHE A CA 1
ATOM 660 C C . PHE A 1 84 ? -20.183 -9.561 -4.093 1.00 80.50 84 PHE A C 1
ATOM 662 O O . PHE A 1 84 ? -20.419 -10.590 -3.457 1.00 80.50 84 PHE A O 1
ATOM 669 N N . SER A 1 85 ? -20.074 -9.582 -5.429 1.00 70.00 85 SER A N 1
ATOM 670 C CA . SER A 1 85 ? -20.136 -10.829 -6.201 1.00 70.00 85 SER A CA 1
ATOM 671 C C . SER A 1 85 ? -18.898 -11.683 -5.901 1.00 70.00 85 SER A C 1
ATOM 673 O O . SER A 1 85 ? -17.780 -11.200 -6.060 1.00 70.00 85 SER A O 1
ATOM 675 N N . ALA A 1 86 ? -19.087 -12.944 -5.501 1.00 74.56 86 ALA A N 1
ATOM 676 C CA . ALA A 1 86 ? -18.035 -13.920 -5.164 1.00 74.56 86 ALA A CA 1
ATOM 677 C C . ALA A 1 86 ? -17.403 -13.840 -3.755 1.00 74.56 86 ALA A C 1
ATOM 679 O O . ALA A 1 86 ? -16.311 -14.370 -3.545 1.00 74.56 86 ALA A O 1
ATOM 680 N N . GLN A 1 87 ? -18.087 -13.256 -2.765 1.00 84.31 87 GLN A N 1
ATOM 681 C CA . GLN A 1 87 ? -17.683 -13.407 -1.359 1.00 84.31 87 GLN A CA 1
ATOM 682 C C . GLN A 1 87 ? -18.285 -14.673 -0.727 1.00 84.31 87 GLN A C 1
ATOM 684 O O . GLN A 1 87 ? -19.474 -14.952 -0.884 1.00 84.31 87 GLN A O 1
ATOM 689 N N . GLU A 1 88 ? -17.488 -15.426 0.035 1.00 86.88 88 GLU A N 1
ATOM 690 C CA . GLU A 1 88 ? -18.012 -16.536 0.845 1.00 86.88 88 GLU A CA 1
ATOM 691 C C . GLU A 1 88 ? -18.930 -15.991 1.966 1.00 86.88 88 GLU A C 1
ATOM 693 O O . GLU A 1 88 ? -18.522 -15.091 2.716 1.00 86.88 88 GLU A O 1
ATOM 698 N N . PRO A 1 89 ? -20.154 -16.531 2.134 1.00 85.75 89 PRO A N 1
ATOM 699 C CA . PRO A 1 89 ? -21.122 -16.007 3.094 1.00 85.75 89 PRO A CA 1
ATOM 700 C C . PRO A 1 89 ? -20.650 -16.148 4.550 1.00 85.75 89 PRO A C 1
ATOM 702 O O . PRO A 1 89 ? -19.857 -17.025 4.904 1.00 85.75 89 PRO A O 1
ATOM 705 N N . VAL A 1 90 ? -21.162 -15.279 5.424 1.00 87.50 90 VAL A N 1
ATOM 706 C CA . VAL A 1 90 ? -20.957 -15.373 6.877 1.00 87.50 90 VAL A CA 1
ATOM 707 C C . VAL A 1 90 ? -22.037 -16.288 7.455 1.00 87.50 90 VAL A C 1
ATOM 709 O O . VAL A 1 90 ? -23.187 -15.883 7.587 1.00 87.50 90 VAL A O 1
ATOM 712 N N . VAL A 1 91 ? -21.679 -17.537 7.763 1.00 85.88 91 VAL A N 1
ATOM 713 C CA . VAL A 1 91 ? -22.628 -18.555 8.271 1.00 85.88 91 VAL A CA 1
ATOM 714 C C . VAL A 1 91 ? -22.448 -18.820 9.771 1.00 85.88 91 VAL A C 1
ATOM 716 O O . VAL A 1 91 ? -23.377 -19.251 10.448 1.00 85.88 91 VAL A O 1
ATOM 719 N N . ARG A 1 92 ? -21.253 -18.549 10.304 1.00 88.69 92 ARG A N 1
ATOM 720 C CA . ARG A 1 92 ? -20.877 -18.770 11.706 1.00 88.69 92 ARG A CA 1
ATOM 721 C C . ARG A 1 92 ? -20.358 -17.476 12.342 1.00 88.69 92 ARG A C 1
ATOM 723 O O . ARG A 1 92 ? -20.002 -16.560 11.596 1.00 88.69 92 ARG A O 1
ATOM 730 N N . PRO A 1 93 ? -20.315 -17.383 13.687 1.00 92.38 93 PRO A N 1
ATOM 731 C CA . PRO A 1 93 ? -19.651 -16.274 14.356 1.00 92.38 93 PRO A CA 1
ATOM 732 C C . PRO A 1 93 ? -18.218 -16.113 13.841 1.00 92.38 93 PRO A C 1
ATOM 734 O O . PRO A 1 93 ? -17.498 -17.104 13.706 1.00 92.38 93 PRO A O 1
ATOM 737 N N . ILE A 1 94 ? -17.838 -14.877 13.519 1.00 93.06 94 ILE A N 1
ATOM 738 C CA . ILE A 1 94 ? -16.530 -14.563 12.940 1.00 93.06 94 ILE A CA 1
ATOM 739 C C . ILE A 1 94 ? -15.503 -14.506 14.072 1.00 93.06 94 ILE A C 1
ATOM 741 O O . ILE A 1 94 ? -15.637 -13.675 14.968 1.00 93.06 94 ILE A O 1
ATOM 745 N N . ASP A 1 95 ? -14.491 -15.368 14.011 1.00 92.12 95 ASP A N 1
ATOM 746 C CA . ASP A 1 95 ? -13.306 -15.325 14.879 1.00 92.12 95 ASP A CA 1
ATOM 747 C C . ASP A 1 95 ? -12.281 -14.290 14.378 1.00 92.12 95 ASP A C 1
ATOM 749 O O . ASP A 1 95 ? -12.309 -13.896 13.210 1.00 92.12 95 ASP A O 1
ATOM 753 N N . LEU A 1 96 ? -11.337 -13.874 15.226 1.00 89.38 96 LEU A N 1
ATOM 754 C CA . LEU A 1 96 ? -10.302 -12.889 14.896 1.00 89.38 96 LEU A CA 1
ATOM 755 C C . LEU A 1 96 ? -9.498 -13.296 13.655 1.00 89.38 96 LEU A C 1
ATOM 757 O O . LEU A 1 96 ? -9.298 -12.493 12.743 1.00 89.38 96 LEU A O 1
ATOM 761 N N . TYR A 1 97 ? -9.068 -14.555 13.596 1.00 89.38 97 TYR A N 1
ATOM 762 C CA . TYR A 1 97 ? -8.279 -15.064 12.474 1.00 89.38 97 TYR A CA 1
ATOM 763 C C . TYR A 1 97 ? -9.107 -15.180 11.190 1.00 89.38 97 TYR A C 1
ATOM 765 O O . TYR A 1 97 ? -8.593 -14.941 10.098 1.00 89.38 97 TYR A O 1
ATOM 773 N N . GLU A 1 98 ? -10.406 -15.471 11.306 1.00 92.50 98 GLU A N 1
ATOM 774 C CA . GLU A 1 98 ? -11.314 -15.442 10.156 1.00 92.50 98 GLU A CA 1
ATOM 775 C C . GLU A 1 98 ? -11.538 -14.006 9.667 1.00 92.50 98 GLU A C 1
ATOM 777 O O . GLU A 1 98 ? -11.578 -13.768 8.461 1.00 92.50 98 GLU A O 1
ATOM 782 N N . ALA A 1 99 ? -11.646 -13.038 10.581 1.00 93.56 99 ALA A N 1
ATOM 783 C CA . ALA A 1 99 ? -11.731 -11.624 10.240 1.00 93.56 99 ALA A CA 1
ATOM 784 C C . ALA A 1 99 ? -10.482 -11.175 9.459 1.00 93.56 99 ALA A C 1
ATOM 786 O O . ALA A 1 99 ? -10.602 -10.560 8.401 1.00 93.56 99 ALA A O 1
ATOM 787 N N . MET A 1 100 ? -9.283 -11.550 9.912 1.00 91.56 100 MET A N 1
ATOM 788 C CA . MET A 1 100 ? -8.039 -11.287 9.177 1.00 91.56 100 MET A CA 1
ATOM 789 C C . MET A 1 100 ? -8.023 -11.951 7.796 1.00 91.56 100 MET A C 1
ATOM 791 O O . MET A 1 100 ? -7.694 -11.296 6.808 1.00 91.56 100 MET A O 1
ATOM 795 N N . ALA A 1 101 ? -8.419 -13.225 7.704 1.00 91.75 101 ALA A N 1
ATOM 796 C CA . ALA A 1 101 ? -8.489 -13.951 6.437 1.00 91.75 101 ALA A CA 1
ATOM 797 C C . ALA A 1 101 ? -9.450 -13.275 5.447 1.00 91.75 101 ALA A C 1
ATOM 799 O O . ALA A 1 101 ? -9.107 -13.062 4.286 1.00 91.75 101 ALA A O 1
ATOM 800 N N . ARG A 1 102 ? -10.642 -12.883 5.912 1.00 92.44 102 ARG A N 1
ATOM 801 C CA . ARG A 1 102 ? -11.635 -12.157 5.108 1.00 92.44 102 ARG A CA 1
ATOM 802 C C . ARG A 1 102 ? -11.115 -10.798 4.655 1.00 92.44 102 ARG A C 1
ATOM 804 O O . ARG A 1 102 ? -11.291 -10.463 3.488 1.00 92.44 102 ARG A O 1
ATOM 811 N N . ALA A 1 103 ? -10.447 -10.050 5.531 1.00 92.88 103 ALA A N 1
ATOM 812 C CA . ALA A 1 103 ? -9.832 -8.780 5.164 1.00 92.88 103 ALA A CA 1
ATOM 813 C C . ALA A 1 103 ? -8.770 -8.975 4.073 1.00 92.88 103 ALA A C 1
ATOM 815 O O . ALA A 1 103 ? -8.852 -8.348 3.027 1.00 92.88 103 ALA A O 1
ATOM 816 N N . LEU A 1 104 ? -7.828 -9.903 4.239 1.00 90.12 104 LEU A N 1
ATOM 817 C CA . LEU A 1 104 ? -6.798 -10.161 3.225 1.00 90.12 104 LEU A CA 1
ATOM 818 C C . LEU A 1 104 ? -7.373 -10.686 1.900 1.00 90.12 104 LEU A C 1
ATOM 820 O O . LEU A 1 104 ? -6.802 -10.435 0.844 1.00 90.12 104 LEU A O 1
ATOM 824 N N . LYS A 1 105 ? -8.504 -11.398 1.929 1.00 90.06 105 LYS A N 1
ATOM 825 C CA . LYS A 1 105 ? -9.127 -11.955 0.720 1.00 90.06 105 LYS A CA 1
ATOM 826 C C . LYS A 1 105 ? -10.010 -10.955 -0.031 1.00 90.06 105 LYS A C 1
ATOM 828 O O . LYS A 1 105 ? -10.008 -10.952 -1.260 1.00 90.06 105 LYS A O 1
ATOM 833 N N . TYR A 1 106 ? -10.775 -10.130 0.684 1.00 91.06 106 TYR A N 1
ATOM 834 C CA . TYR A 1 106 ? -11.842 -9.313 0.089 1.00 91.06 106 TYR A CA 1
ATOM 835 C C . TYR A 1 106 ? -11.664 -7.806 0.242 1.00 91.06 106 TYR A C 1
ATOM 837 O O . TYR A 1 106 ? -12.424 -7.064 -0.382 1.00 91.06 106 TYR A O 1
ATOM 845 N N . ASN A 1 107 ? -10.698 -7.331 1.031 1.00 93.00 107 ASN A N 1
ATOM 846 C CA . ASN A 1 107 ? -10.443 -5.901 1.145 1.00 93.00 107 ASN A CA 1
ATOM 847 C C . ASN A 1 107 ? -10.015 -5.321 -0.215 1.00 93.00 107 ASN A C 1
ATOM 849 O O . ASN A 1 107 ? -9.097 -5.819 -0.874 1.00 93.00 107 ASN A O 1
ATOM 853 N N . LEU A 1 108 ? -10.707 -4.264 -0.640 1.00 91.19 108 LEU A N 1
ATOM 854 C CA . LEU A 1 108 ? -10.514 -3.675 -1.963 1.00 91.19 108 LEU A CA 1
ATOM 855 C C . LEU A 1 108 ? -9.189 -2.921 -2.076 1.00 91.19 108 LEU A C 1
ATOM 857 O O . LEU A 1 108 ? -8.556 -3.006 -3.124 1.00 91.19 108 LEU A O 1
ATOM 861 N N . ASP A 1 109 ? -8.730 -2.267 -1.006 1.00 91.44 109 ASP A N 1
ATOM 862 C CA . ASP A 1 109 ? -7.443 -1.562 -1.000 1.00 91.44 109 ASP A CA 1
ATOM 863 C C . ASP A 1 109 ? -6.291 -2.563 -1.182 1.00 91.44 109 ASP A C 1
ATOM 865 O O . ASP A 1 109 ? -5.388 -2.359 -1.996 1.00 91.44 109 ASP A O 1
ATOM 869 N N . TYR A 1 110 ? -6.371 -3.716 -0.508 1.00 90.94 110 TYR A N 1
ATOM 870 C CA . TYR A 1 110 ? -5.425 -4.813 -0.714 1.00 90.94 110 TYR A CA 1
ATOM 871 C C . TYR A 1 110 ? -5.470 -5.372 -2.141 1.00 90.94 110 TYR A C 1
ATOM 873 O O . TYR A 1 110 ? -4.427 -5.595 -2.762 1.00 90.94 110 TYR A O 1
ATOM 881 N N . ARG A 1 111 ? -6.671 -5.559 -2.700 1.00 90.06 111 ARG A N 1
ATOM 882 C CA . ARG A 1 111 ? -6.842 -6.036 -4.079 1.00 90.06 111 ARG A CA 1
ATOM 883 C C . ARG A 1 111 ? -6.264 -5.061 -5.106 1.00 90.06 111 ARG A C 1
ATOM 885 O O . ARG A 1 111 ? -5.652 -5.516 -6.071 1.00 90.06 111 ARG A O 1
ATOM 892 N N . VAL A 1 112 ? -6.416 -3.753 -4.898 1.00 92.56 112 VAL A N 1
ATOM 893 C CA . VAL A 1 112 ? -5.780 -2.724 -5.734 1.00 92.56 112 VAL A CA 1
ATOM 894 C C . VAL A 1 112 ? -4.265 -2.885 -5.694 1.00 92.56 112 VAL A C 1
ATOM 896 O O . VAL A 1 112 ? -3.648 -3.017 -6.747 1.00 92.56 112 VAL A O 1
ATOM 899 N N . GLN A 1 113 ? -3.669 -2.999 -4.505 1.00 91.25 113 GLN A N 1
ATOM 900 C CA . GLN A 1 113 ? -2.219 -3.168 -4.373 1.00 91.25 113 GLN A CA 1
ATOM 901 C C . GLN A 1 113 ? -1.701 -4.450 -5.048 1.00 91.25 113 GLN A C 1
ATOM 903 O O . GLN A 1 113 ? -0.609 -4.464 -5.622 1.00 91.25 113 GLN A O 1
ATOM 908 N N . MET A 1 114 ? -2.485 -5.532 -5.007 1.00 89.75 114 MET A N 1
ATOM 909 C CA . MET A 1 114 ? -2.182 -6.771 -5.728 1.00 89.75 114 MET A CA 1
ATOM 910 C C . MET A 1 114 ? -2.231 -6.583 -7.248 1.00 89.75 114 MET A C 1
ATOM 912 O O . MET A 1 114 ? -1.347 -7.073 -7.950 1.00 89.75 114 MET A O 1
ATOM 916 N N . LEU A 1 115 ? -3.229 -5.860 -7.763 1.00 91.94 115 LEU A N 1
ATOM 917 C CA . LEU A 1 115 ? -3.336 -5.555 -9.191 1.00 91.94 115 LEU A CA 1
ATOM 918 C C . LEU A 1 115 ? -2.225 -4.611 -9.663 1.00 91.94 115 LEU A C 1
ATOM 920 O O . LEU A 1 115 ? -1.676 -4.836 -10.735 1.00 91.94 115 LEU A O 1
ATOM 924 N N . GLU A 1 116 ? -1.820 -3.627 -8.860 1.00 93.00 116 GLU A N 1
ATOM 925 C CA . GLU A 1 116 ? -0.652 -2.785 -9.153 1.00 93.00 116 GLU A CA 1
ATOM 926 C C . GLU A 1 116 ? 0.627 -3.618 -9.303 1.00 93.00 116 GLU A C 1
ATOM 928 O O . GLU A 1 116 ? 1.414 -3.382 -10.220 1.00 93.00 116 GLU A O 1
ATOM 933 N N . LYS A 1 117 ? 0.819 -4.645 -8.461 1.00 92.94 117 LYS A N 1
ATOM 934 C CA . LYS A 1 117 ? 1.928 -5.596 -8.633 1.00 92.94 117 LYS A CA 1
ATOM 935 C C . LYS A 1 117 ? 1.812 -6.358 -9.959 1.00 92.94 117 LYS A C 1
ATOM 937 O O . LYS A 1 117 ? 2.819 -6.523 -10.637 1.00 92.94 117 LYS A O 1
ATOM 942 N N . VAL A 1 118 ? 0.617 -6.807 -10.356 1.00 93.38 118 VAL A N 1
ATOM 943 C CA . VAL A 1 118 ? 0.400 -7.495 -11.649 1.00 93.38 118 VAL A CA 1
ATOM 944 C C . VAL A 1 118 ? 0.689 -6.575 -12.840 1.00 93.38 118 VAL A C 1
ATOM 946 O O . VAL A 1 118 ? 1.310 -7.006 -13.814 1.00 93.38 118 VAL A O 1
ATOM 949 N N . VAL A 1 119 ? 0.300 -5.302 -12.753 1.00 96.25 119 VAL A N 1
ATOM 950 C CA . VAL A 1 119 ? 0.661 -4.289 -13.753 1.00 96.25 119 VAL A CA 1
ATOM 951 C C . VAL A 1 119 ? 2.179 -4.133 -13.815 1.00 96.25 119 VAL A C 1
ATOM 953 O O . VAL A 1 119 ? 2.741 -4.214 -14.901 1.00 96.25 119 VAL A O 1
ATOM 956 N N . ALA A 1 120 ? 2.860 -4.022 -12.672 1.00 94.12 120 ALA A N 1
ATOM 957 C CA . ALA A 1 120 ? 4.319 -3.928 -12.631 1.00 94.12 120 ALA A CA 1
ATOM 958 C C . ALA A 1 120 ? 5.020 -5.168 -13.222 1.00 94.12 120 ALA A C 1
ATOM 960 O O . ALA A 1 120 ? 6.035 -5.022 -13.896 1.00 94.12 120 ALA A O 1
ATOM 961 N N . ILE A 1 121 ? 4.475 -6.379 -13.035 1.00 94.94 121 ILE A N 1
ATOM 962 C CA . ILE A 1 121 ? 4.966 -7.597 -13.714 1.00 94.94 121 ILE A CA 1
ATOM 963 C C . ILE A 1 121 ? 4.838 -7.436 -15.235 1.00 94.94 121 ILE A C 1
ATOM 965 O O . ILE A 1 121 ? 5.799 -7.654 -15.966 1.00 94.94 121 ILE A O 1
ATOM 969 N N . SER A 1 122 ? 3.675 -6.983 -15.703 1.00 95.19 122 SER A N 1
ATOM 970 C CA . SER A 1 122 ? 3.411 -6.792 -17.135 1.00 95.19 122 SER A CA 1
ATOM 971 C C . SER A 1 122 ? 4.320 -5.719 -17.755 1.00 95.19 122 SER A C 1
ATOM 973 O O . SER A 1 122 ? 4.742 -5.847 -18.903 1.00 95.19 122 SER A O 1
ATOM 975 N N . GLU A 1 123 ? 4.663 -4.671 -17.000 1.00 95.12 123 GLU A N 1
ATOM 976 C CA . GLU A 1 123 ? 5.640 -3.657 -17.416 1.00 95.12 123 GLU A CA 1
ATOM 977 C C . GLU A 1 123 ? 7.059 -4.226 -17.555 1.00 95.12 123 GLU A C 1
ATOM 979 O O . GLU A 1 123 ? 7.799 -3.806 -18.446 1.00 95.12 123 GLU A O 1
ATOM 984 N N . VAL A 1 124 ? 7.456 -5.174 -16.698 1.00 95.88 124 VAL A N 1
ATOM 985 C CA . VAL A 1 124 ? 8.748 -5.872 -16.817 1.00 95.88 124 VAL A CA 1
ATOM 986 C C . VAL A 1 124 ? 8.788 -6.723 -18.084 1.00 95.88 124 VAL A C 1
ATOM 988 O O . VAL A 1 124 ? 9.764 -6.638 -18.835 1.00 95.88 124 VAL A O 1
ATOM 991 N N . ASP A 1 125 ? 7.723 -7.479 -18.356 1.00 94.56 125 ASP A N 1
ATOM 992 C CA . ASP A 1 125 ? 7.610 -8.304 -19.564 1.00 94.56 125 ASP A CA 1
ATOM 993 C C . ASP A 1 125 ? 7.658 -7.441 -20.834 1.00 94.56 125 ASP A C 1
ATOM 995 O O . ASP A 1 125 ? 8.383 -7.750 -21.782 1.00 94.56 125 ASP A O 1
ATOM 999 N N . LEU A 1 126 ? 6.934 -6.315 -20.844 1.00 95.75 126 LEU A N 1
ATOM 1000 C CA . LEU A 1 126 ? 6.970 -5.359 -21.950 1.00 95.75 126 LEU A CA 1
ATOM 1001 C C . LEU A 1 126 ? 8.378 -4.784 -22.147 1.00 95.75 126 LEU A C 1
ATOM 1003 O O . LEU A 1 126 ? 8.886 -4.801 -23.266 1.00 95.75 126 LEU A O 1
ATOM 1007 N N . ALA A 1 127 ? 9.028 -4.336 -21.070 1.00 93.88 127 ALA A N 1
ATOM 1008 C CA . ALA A 1 127 ? 10.376 -3.773 -21.137 1.00 93.88 127 ALA A CA 1
ATOM 1009 C C . ALA A 1 127 ? 11.424 -4.801 -21.594 1.00 93.88 127 ALA A C 1
ATOM 1011 O O . ALA A 1 127 ? 12.377 -4.448 -22.284 1.00 93.88 127 ALA A O 1
ATOM 1012 N N . SER A 1 128 ? 11.240 -6.079 -21.255 1.00 92.12 128 SER A N 1
ATOM 1013 C CA . SER A 1 128 ? 12.095 -7.164 -21.749 1.00 92.12 128 SER A CA 1
ATOM 1014 C C . SER A 1 128 ? 11.909 -7.405 -23.250 1.00 92.12 128 SER A C 1
ATOM 1016 O O . SER A 1 128 ? 12.884 -7.643 -23.960 1.00 92.12 128 SER A O 1
ATOM 1018 N N . ASN A 1 129 ? 10.686 -7.270 -23.769 1.00 92.38 129 ASN A N 1
ATOM 1019 C CA . ASN A 1 129 ? 10.416 -7.403 -25.203 1.00 92.38 129 ASN A CA 1
ATOM 1020 C C . ASN A 1 129 ? 10.990 -6.246 -26.036 1.00 92.38 129 ASN A C 1
ATOM 1022 O O . ASN A 1 129 ? 11.381 -6.462 -27.181 1.00 92.38 129 ASN A O 1
ATOM 1026 N N . GLU A 1 130 ? 11.101 -5.038 -25.473 1.00 91.50 130 GLU A N 1
ATOM 1027 C CA . GLU A 1 130 ? 11.738 -3.884 -26.137 1.00 91.50 130 GLU A CA 1
ATOM 1028 C C . GLU A 1 130 ? 13.238 -4.095 -26.414 1.00 91.50 130 GLU A C 1
ATOM 1030 O O . GLU A 1 130 ? 13.826 -3.384 -27.227 1.00 91.50 130 GLU A O 1
ATOM 1035 N N . MET A 1 131 ? 13.869 -5.088 -25.778 1.00 91.69 131 MET A N 1
ATOM 1036 C CA . MET A 1 131 ? 15.269 -5.442 -26.027 1.00 91.69 131 MET A CA 1
ATOM 1037 C C . MET A 1 131 ? 15.467 -6.278 -27.305 1.00 91.69 131 MET A C 1
ATOM 1039 O O . MET A 1 131 ? 16.606 -6.480 -27.734 1.00 91.69 131 MET A O 1
ATOM 1043 N N . LEU A 1 132 ? 14.393 -6.791 -27.913 1.00 93.50 132 LEU A N 1
ATOM 1044 C CA . LEU A 1 132 ? 14.470 -7.630 -29.109 1.00 93.50 132 LEU A CA 1
ATOM 1045 C C . LEU A 1 132 ? 14.709 -6.799 -30.386 1.00 93.50 132 LEU A C 1
ATOM 1047 O O . LEU A 1 132 ? 14.329 -5.628 -30.452 1.00 93.50 132 LEU A O 1
ATOM 1051 N N . PRO A 1 133 ? 15.304 -7.392 -31.441 1.00 94.50 133 PRO A N 1
ATOM 1052 C CA . PRO A 1 133 ? 15.351 -6.770 -32.759 1.00 94.50 133 PRO A CA 1
ATOM 1053 C C . PRO A 1 133 ? 13.952 -6.425 -33.272 1.00 94.50 133 PRO A C 1
ATOM 1055 O O . PRO A 1 133 ? 13.010 -7.207 -33.138 1.00 94.50 133 PRO A O 1
ATOM 1058 N N . SER A 1 134 ? 13.832 -5.275 -33.928 1.00 93.81 134 SER A N 1
ATOM 1059 C CA . SER A 1 134 ? 12.592 -4.891 -34.597 1.00 93.81 134 SER A CA 1
ATOM 1060 C C . SER A 1 134 ? 12.436 -5.668 -35.905 1.00 93.81 134 SER A C 1
ATOM 1062 O O . SER A 1 134 ? 13.368 -5.728 -36.706 1.00 93.81 134 SER A O 1
ATOM 1064 N N . LEU A 1 135 ? 11.259 -6.256 -36.123 1.00 95.50 135 LEU A N 1
ATOM 1065 C CA . LEU A 1 135 ? 10.848 -6.867 -37.387 1.00 95.50 135 LEU A CA 1
ATOM 1066 C C . LEU A 1 135 ? 9.677 -6.058 -37.941 1.00 95.50 135 LEU A C 1
ATOM 1068 O O . LEU A 1 135 ? 8.640 -5.940 -37.290 1.00 95.50 135 LEU A O 1
ATOM 1072 N N . ALA A 1 136 ? 9.836 -5.508 -39.138 1.00 96.00 136 ALA A N 1
ATOM 1073 C CA . ALA A 1 136 ? 8.824 -4.694 -39.792 1.00 96.00 136 ALA A CA 1
ATOM 1074 C C . ALA A 1 136 ? 8.547 -5.214 -41.203 1.00 96.00 136 ALA A C 1
ATOM 1076 O O . ALA A 1 136 ? 9.472 -5.512 -41.955 1.00 96.00 136 ALA A O 1
ATOM 1077 N N . ALA A 1 137 ? 7.266 -5.303 -41.553 1.00 96.81 137 ALA A N 1
ATOM 1078 C CA . ALA A 1 137 ? 6.807 -5.514 -42.917 1.00 96.81 137 ALA A CA 1
ATOM 1079 C C . ALA A 1 137 ? 6.194 -4.203 -43.409 1.00 96.81 137 ALA A C 1
ATOM 1081 O O . ALA A 1 137 ? 5.178 -3.746 -42.881 1.00 96.81 137 ALA A O 1
ATOM 1082 N N . ASN A 1 138 ? 6.823 -3.587 -44.399 1.00 96.25 138 ASN A N 1
ATOM 1083 C CA . ASN A 1 138 ? 6.402 -2.316 -44.958 1.00 96.25 138 ASN A CA 1
ATOM 1084 C C . ASN A 1 138 ? 5.849 -2.532 -46.369 1.00 96.25 138 ASN A C 1
ATOM 1086 O O . ASN A 1 138 ? 6.351 -3.339 -47.148 1.00 96.25 138 ASN A O 1
ATOM 1090 N N . ALA A 1 139 ? 4.811 -1.779 -46.718 1.00 96.12 139 ALA A N 1
ATOM 1091 C CA . ALA A 1 139 ? 4.277 -1.717 -48.070 1.00 96.12 139 ALA A CA 1
ATOM 1092 C C . ALA A 1 139 ? 3.994 -0.258 -48.423 1.00 96.12 139 ALA A C 1
ATOM 1094 O O . ALA A 1 139 ? 3.436 0.500 -47.629 1.00 96.12 139 ALA A O 1
ATOM 1095 N N . GLY A 1 140 ? 4.390 0.144 -49.623 1.00 96.06 140 GLY A N 1
ATOM 1096 C CA . GLY A 1 140 ? 4.343 1.522 -50.077 1.00 96.06 140 GLY A CA 1
ATOM 1097 C C . GLY A 1 140 ? 3.792 1.640 -51.488 1.00 96.06 140 GLY A C 1
ATOM 1098 O O . GLY A 1 140 ? 4.004 0.794 -52.355 1.00 96.06 140 GLY A O 1
ATOM 1099 N N . PHE A 1 141 ? 3.097 2.745 -51.738 1.00 95.31 141 PHE A N 1
ATOM 1100 C CA . PHE A 1 141 ? 2.747 3.184 -53.079 1.00 95.31 141 PHE A CA 1
ATOM 1101 C C . PHE A 1 141 ? 3.181 4.632 -53.233 1.00 95.31 141 PHE A C 1
ATOM 1103 O O . PHE A 1 141 ? 2.750 5.503 -52.478 1.00 95.31 141 PHE A O 1
ATOM 1110 N N . THR A 1 142 ? 4.028 4.901 -54.220 1.00 94.19 142 THR A N 1
ATOM 1111 C CA . THR A 1 142 ? 4.455 6.267 -54.526 1.00 94.19 142 THR A CA 1
ATOM 1112 C C . THR A 1 142 ? 4.027 6.632 -55.941 1.00 94.19 142 THR A C 1
ATOM 1114 O O . THR A 1 142 ? 4.136 5.831 -56.869 1.00 94.19 142 THR A O 1
ATOM 1117 N N . SER A 1 143 ? 3.498 7.847 -56.100 1.00 93.56 143 SER A N 1
ATOM 1118 C CA . SER A 1 143 ? 3.084 8.402 -57.388 1.00 93.56 143 SER A CA 1
ATOM 1119 C C . SER A 1 143 ? 3.621 9.820 -57.515 1.00 93.56 143 SER A C 1
ATOM 1121 O O . SER A 1 143 ? 3.361 10.670 -56.667 1.00 93.56 143 SER A O 1
ATOM 1123 N N . ARG A 1 144 ? 4.337 10.099 -58.599 1.00 92.12 144 ARG A N 1
ATOM 1124 C CA . ARG A 1 144 ? 4.895 11.414 -58.912 1.00 92.12 144 ARG A CA 1
ATOM 1125 C C . ARG A 1 144 ? 4.110 12.067 -60.046 1.00 92.12 144 ARG A C 1
ATOM 1127 O O . ARG A 1 144 ? 3.611 11.402 -60.948 1.00 92.12 144 ARG A O 1
ATOM 1134 N N . ASN A 1 145 ? 3.996 13.393 -60.002 1.00 90.88 145 ASN A N 1
ATOM 1135 C CA . ASN A 1 145 ? 3.359 14.193 -61.056 1.00 90.88 145 ASN A CA 1
ATOM 1136 C C . ASN A 1 145 ? 4.318 14.547 -62.207 1.00 90.88 145 ASN A C 1
ATOM 1138 O O . ASN A 1 145 ? 3.868 14.915 -63.291 1.00 90.88 145 ASN A O 1
ATOM 1142 N N . LYS A 1 146 ? 5.628 14.443 -61.970 1.00 89.12 146 LYS A N 1
ATOM 1143 C CA . LYS A 1 146 ? 6.697 14.665 -62.942 1.00 89.12 146 LYS A CA 1
ATOM 1144 C C . LYS A 1 146 ? 7.597 13.438 -62.989 1.00 89.12 146 LYS A C 1
ATOM 1146 O O . LYS A 1 146 ? 7.782 12.766 -61.976 1.00 89.12 146 LYS A O 1
ATOM 1151 N N . VAL A 1 147 ? 8.142 13.177 -64.171 1.00 88.25 147 VAL A N 1
ATOM 1152 C CA . VAL A 1 147 ? 9.149 12.135 -64.380 1.00 88.25 147 VAL A CA 1
ATOM 1153 C C . VAL A 1 147 ? 10.406 12.504 -63.591 1.00 88.25 147 VAL A C 1
ATOM 1155 O O . VAL A 1 147 ? 10.862 13.647 -63.655 1.00 88.25 147 VAL A O 1
ATOM 1158 N N . GLU A 1 148 ? 10.947 11.550 -62.834 1.00 86.69 148 GLU A N 1
ATOM 1159 C CA . GLU A 1 148 ? 12.257 11.682 -62.197 1.00 86.69 148 GLU A CA 1
ATOM 1160 C C . GLU A 1 148 ? 13.327 11.474 -63.264 1.00 86.69 148 GLU A C 1
ATOM 1162 O O . GLU A 1 148 ? 13.656 10.342 -63.609 1.00 86.69 148 GLU A O 1
ATOM 1167 N N . ALA A 1 149 ? 13.807 12.567 -63.851 1.00 86.50 149 ALA A N 1
ATOM 1168 C CA . ALA A 1 149 ? 14.814 12.518 -64.898 1.00 86.50 149 ALA A CA 1
ATOM 1169 C C . ALA A 1 149 ? 16.140 13.092 -64.386 1.00 86.50 149 ALA A C 1
ATOM 1171 O O . ALA A 1 149 ? 16.168 14.187 -63.822 1.00 86.50 149 ALA A O 1
ATOM 1172 N N . SER A 1 150 ? 17.228 12.357 -64.596 1.00 83.44 150 SER A N 1
ATOM 1173 C CA . SER A 1 150 ? 18.594 12.765 -64.275 1.00 83.44 150 SER A CA 1
ATOM 1174 C C . SER A 1 150 ? 19.471 12.700 -65.529 1.00 83.44 150 SER A C 1
ATOM 1176 O O . SER A 1 150 ? 19.219 11.936 -66.466 1.00 83.44 150 SER A O 1
ATOM 1178 N N . SER A 1 151 ? 20.489 13.556 -65.581 1.00 85.75 151 SER A N 1
ATOM 1179 C CA . SER A 1 151 ? 21.541 13.516 -66.599 1.00 85.75 151 SER A CA 1
ATOM 1180 C C . SER A 1 151 ? 22.800 12.925 -65.969 1.00 85.75 151 SER A C 1
ATOM 1182 O O . SER A 1 151 ? 23.290 13.455 -64.971 1.00 85.75 151 SER A O 1
ATOM 1184 N N . GLY A 1 152 ? 23.315 11.829 -66.526 1.00 73.19 152 GLY A N 1
ATOM 1185 C CA . GLY A 1 152 ? 24.563 11.218 -66.065 1.00 73.19 152 GLY A CA 1
ATOM 1186 C C . GLY A 1 152 ? 25.795 12.032 -66.476 1.00 73.19 152 GLY A C 1
ATOM 1187 O O . GLY A 1 152 ? 25.816 12.649 -67.545 1.00 73.19 152 GLY A O 1
ATOM 1188 N N . TYR A 1 153 ? 26.836 12.004 -65.645 1.00 74.19 153 TYR A N 1
ATOM 1189 C CA . TYR A 1 153 ? 28.162 12.530 -65.970 1.00 74.19 153 TYR A CA 1
ATOM 1190 C C . TYR A 1 153 ? 29.075 11.371 -66.383 1.00 74.19 153 TYR A C 1
ATOM 1192 O O . TYR A 1 153 ? 29.262 10.433 -65.607 1.00 74.19 153 TYR A O 1
ATOM 1200 N N . SER A 1 154 ? 29.600 11.392 -67.611 1.00 66.88 154 SER A N 1
ATOM 1201 C CA . SER A 1 154 ? 30.447 10.303 -68.107 1.00 66.88 154 SER A CA 1
ATOM 1202 C C . SER A 1 154 ? 31.866 10.459 -67.571 1.00 66.88 154 SER A C 1
ATOM 1204 O O . SER A 1 154 ? 32.615 11.303 -68.050 1.00 66.88 154 SER A O 1
ATOM 1206 N N . ILE A 1 155 ? 32.252 9.608 -66.618 1.00 60.06 155 ILE A N 1
ATOM 1207 C CA . ILE A 1 155 ? 33.563 9.653 -65.941 1.00 60.06 155 ILE A CA 1
ATOM 1208 C C . ILE A 1 155 ? 34.724 9.396 -66.926 1.00 60.06 155 ILE A C 1
ATOM 1210 O O . ILE A 1 155 ? 35.825 9.897 -66.741 1.00 60.06 155 ILE A O 1
ATOM 1214 N N . THR A 1 156 ? 34.475 8.651 -68.007 1.00 73.62 156 THR A N 1
ATOM 1215 C CA . THR A 1 156 ? 35.458 8.346 -69.064 1.00 73.62 156 THR A CA 1
ATOM 1216 C C . THR A 1 156 ? 35.745 9.504 -70.016 1.00 73.62 156 THR A C 1
ATOM 1218 O O . THR A 1 156 ? 36.850 9.580 -70.542 1.00 73.62 156 THR A O 1
ATOM 1221 N N . ASN A 1 157 ? 34.775 10.395 -70.245 1.00 80.31 157 ASN A N 1
ATOM 1222 C CA . ASN A 1 157 ? 34.868 11.461 -71.251 1.00 80.31 157 ASN A CA 1
ATOM 1223 C C . ASN A 1 157 ? 34.751 12.865 -70.634 1.00 80.31 157 ASN A C 1
ATOM 1225 O O . ASN A 1 157 ? 34.599 13.827 -71.384 1.00 80.31 157 ASN A O 1
ATOM 1229 N N . ASP A 1 158 ? 34.731 12.964 -69.298 1.00 72.19 158 ASP A N 1
ATOM 1230 C CA . ASP A 1 158 ? 34.589 14.192 -68.496 1.00 72.19 158 ASP A CA 1
ATOM 1231 C C . ASP A 1 158 ? 33.530 15.174 -69.043 1.00 72.19 158 ASP A C 1
ATOM 1233 O O . ASP A 1 158 ? 33.704 16.389 -69.093 1.00 72.19 158 ASP A O 1
ATOM 1237 N N . THR A 1 159 ? 32.421 14.622 -69.542 1.00 73.56 159 THR A N 1
ATOM 1238 C CA . THR A 1 159 ? 31.359 15.369 -70.223 1.00 73.56 159 THR A CA 1
ATOM 1239 C C . THR A 1 159 ? 30.000 15.000 -69.646 1.00 73.56 159 THR A C 1
ATOM 1241 O O . THR A 1 159 ? 29.661 13.827 -69.449 1.00 73.56 159 THR A O 1
ATOM 1244 N N . ALA A 1 160 ? 29.198 16.028 -69.365 1.00 71.62 160 ALA A N 1
ATOM 1245 C CA . ALA A 1 160 ? 27.816 15.861 -68.941 1.00 71.62 160 ALA A CA 1
ATOM 1246 C C . ALA A 1 160 ? 26.958 15.387 -70.123 1.00 71.62 160 ALA A C 1
ATOM 1248 O O . ALA A 1 160 ? 27.037 15.935 -71.224 1.00 71.62 160 ALA A O 1
ATOM 1249 N N . SER A 1 161 ? 26.106 14.386 -69.899 1.00 72.12 161 SER A N 1
ATOM 1250 C CA . SER A 1 161 ? 25.160 13.930 -70.920 1.00 72.12 161 SER A CA 1
ATOM 1251 C C . SER A 1 161 ? 24.122 15.020 -71.198 1.00 72.12 161 SER A C 1
ATOM 1253 O O . SER A 1 161 ? 23.424 15.463 -70.290 1.00 72.12 161 SER A O 1
ATOM 1255 N N . ALA A 1 162 ? 23.978 15.432 -72.460 1.00 72.56 162 ALA A N 1
ATOM 1256 C CA . ALA A 1 162 ? 23.066 16.509 -72.865 1.00 72.56 162 ALA A CA 1
ATOM 1257 C C . ALA A 1 162 ? 21.569 16.120 -72.856 1.00 72.56 162 ALA A C 1
ATOM 1259 O O . ALA A 1 162 ? 20.712 16.961 -73.127 1.00 72.56 162 ALA A O 1
ATOM 1260 N N . SER A 1 163 ? 21.238 14.855 -72.570 1.00 76.38 163 SER A N 1
ATOM 1261 C CA . SER A 1 163 ? 19.860 14.357 -72.513 1.00 76.38 163 SER A CA 1
ATOM 1262 C C . SER A 1 163 ? 19.491 13.902 -71.102 1.00 76.38 163 SER A C 1
ATOM 1264 O O . SER A 1 163 ? 20.284 13.271 -70.403 1.00 76.38 163 SER A O 1
ATOM 1266 N N . PHE A 1 164 ? 18.272 14.242 -70.680 1.00 81.00 164 PHE A N 1
ATOM 1267 C CA . PHE A 1 164 ? 17.690 13.747 -69.439 1.00 81.00 164 PHE A CA 1
ATOM 1268 C C . PHE A 1 164 ? 17.098 12.363 -69.682 1.00 81.00 164 PHE A C 1
ATOM 1270 O O . PHE A 1 164 ? 16.287 12.178 -70.590 1.00 81.00 164 PHE A O 1
ATOM 1277 N N . SER A 1 165 ? 17.483 11.409 -68.847 1.00 84.31 165 SER A N 1
ATOM 1278 C CA . SER A 1 165 ? 16.981 10.038 -68.879 1.00 84.31 165 SER A CA 1
ATOM 1279 C C . SER A 1 165 ? 16.309 9.712 -67.554 1.00 84.31 165 SER A C 1
ATOM 1281 O O . SER A 1 165 ? 16.612 10.326 -66.532 1.00 84.31 165 SER A O 1
ATOM 1283 N N . THR A 1 166 ? 15.362 8.783 -67.567 1.00 86.81 166 THR A N 1
ATOM 1284 C CA . THR A 1 166 ? 14.706 8.310 -66.349 1.00 86.81 166 THR A CA 1
ATOM 1285 C C . THR A 1 166 ? 14.949 6.822 -66.192 1.00 86.81 166 THR A C 1
ATOM 1287 O O . THR A 1 166 ? 14.978 6.084 -67.174 1.00 86.81 166 THR A O 1
ATOM 1290 N N . SER A 1 167 ? 15.136 6.405 -64.950 1.00 87.19 167 SER A N 1
ATOM 1291 C CA . SER A 1 167 ? 15.254 5.009 -64.537 1.00 87.19 167 SER A CA 1
ATOM 1292 C C . SER A 1 167 ? 14.218 4.659 -63.470 1.00 87.19 167 SER A C 1
ATOM 1294 O O . SER A 1 167 ? 14.356 3.649 -62.782 1.00 87.19 167 SER A O 1
ATOM 1296 N N . GLN A 1 168 ? 13.192 5.501 -63.298 1.00 89.56 168 GLN A N 1
ATOM 1297 C CA . GLN A 1 168 ? 12.124 5.280 -62.330 1.00 89.56 168 GLN A CA 1
ATOM 1298 C C . GLN A 1 168 ? 10.752 5.540 -62.940 1.00 89.56 168 GLN A C 1
ATOM 1300 O O . GLN A 1 168 ? 10.497 6.584 -63.546 1.00 89.56 168 GLN A O 1
ATOM 1305 N N . ASP A 1 169 ? 9.837 4.608 -62.699 1.00 90.56 169 ASP A N 1
ATOM 1306 C CA . ASP A 1 169 ? 8.432 4.792 -63.020 1.00 90.56 169 ASP A CA 1
ATOM 1307 C C . ASP A 1 169 ? 7.794 5.920 -62.200 1.00 90.56 169 ASP A C 1
ATOM 1309 O O . ASP A 1 169 ? 8.057 6.114 -61.012 1.00 90.56 169 ASP A O 1
ATOM 1313 N N . MET A 1 170 ? 6.863 6.649 -62.824 1.00 91.12 170 MET A N 1
ATOM 1314 C CA . MET A 1 170 ? 6.080 7.684 -62.135 1.00 91.12 170 MET A CA 1
ATOM 1315 C C . MET A 1 170 ? 5.161 7.109 -61.054 1.00 91.12 170 MET A C 1
ATOM 1317 O O . MET A 1 170 ? 4.726 7.853 -60.179 1.00 91.12 170 MET A O 1
ATOM 1321 N N . LYS A 1 171 ? 4.823 5.820 -61.132 1.00 93.75 171 LYS A N 1
ATOM 1322 C CA . LYS A 1 171 ? 4.025 5.095 -60.143 1.00 93.75 171 LYS A CA 1
ATOM 1323 C C . LYS A 1 171 ? 4.758 3.812 -59.803 1.00 93.75 171 LYS A C 1
ATOM 1325 O O . LYS A 1 171 ? 4.950 2.991 -60.693 1.00 93.75 171 LYS A O 1
ATOM 1330 N N . LYS A 1 172 ? 5.097 3.618 -58.536 1.00 94.12 172 LYS A N 1
ATOM 1331 C CA . LYS A 1 172 ? 5.741 2.388 -58.077 1.00 94.12 172 LYS A CA 1
ATOM 1332 C C . LYS A 1 172 ? 5.117 1.876 -56.794 1.00 94.12 172 LYS A C 1
ATOM 1334 O O . LYS A 1 172 ? 4.684 2.656 -55.940 1.00 94.12 172 LYS A O 1
ATOM 1339 N N . LYS A 1 173 ? 5.059 0.554 -56.696 1.00 95.94 173 LYS A N 1
ATOM 1340 C CA . LYS A 1 173 ? 4.700 -0.186 -55.493 1.00 95.94 173 LYS A CA 1
ATOM 1341 C C . LYS A 1 173 ? 5.984 -0.752 -54.913 1.00 95.94 173 LYS A C 1
ATOM 1343 O O . LYS A 1 173 ? 6.752 -1.371 -55.645 1.00 95.94 173 LYS A O 1
ATOM 1348 N N . THR A 1 174 ? 6.186 -0.542 -53.626 1.00 96.31 174 THR A N 1
ATOM 1349 C CA . THR A 1 174 ? 7.316 -1.087 -52.882 1.00 96.31 174 THR A CA 1
ATOM 1350 C C . THR A 1 174 ? 6.790 -1.971 -51.767 1.00 96.31 174 THR A C 1
ATOM 1352 O O . THR A 1 174 ? 5.732 -1.693 -51.204 1.00 96.31 174 THR A O 1
ATOM 1355 N N . ALA A 1 175 ? 7.500 -3.039 -51.453 1.00 97.25 175 ALA A N 1
ATOM 1356 C CA . ALA A 1 175 ? 7.248 -3.830 -50.258 1.00 97.25 175 ALA A CA 1
ATOM 1357 C C . ALA A 1 175 ? 8.588 -4.279 -49.692 1.00 97.25 175 ALA A C 1
ATOM 1359 O O . ALA A 1 175 ? 9.487 -4.600 -50.463 1.00 97.25 175 ALA A O 1
ATOM 1360 N N . ASP A 1 176 ? 8.737 -4.300 -48.379 1.00 96.44 176 ASP A N 1
ATOM 1361 C CA . ASP A 1 176 ? 9.948 -4.800 -47.749 1.00 96.44 176 ASP A CA 1
ATOM 1362 C C . ASP A 1 176 ? 9.649 -5.501 -46.427 1.00 96.44 176 ASP A C 1
ATOM 1364 O O . ASP A 1 176 ? 8.711 -5.162 -45.710 1.00 96.44 176 ASP A O 1
ATOM 1368 N N . LEU A 1 177 ? 10.451 -6.518 -46.133 1.00 97.75 177 LEU A N 1
ATOM 1369 C CA . LEU A 1 177 ? 10.522 -7.165 -44.834 1.00 97.75 177 LEU A CA 1
ATOM 1370 C C . LEU A 1 177 ? 11.895 -6.839 -44.257 1.00 97.75 177 LEU A C 1
ATOM 1372 O O . LEU A 1 177 ? 12.903 -7.294 -44.797 1.00 97.75 177 LEU A O 1
ATOM 1376 N N . SER A 1 178 ? 11.941 -6.040 -43.195 1.00 96.56 178 SER A N 1
ATOM 1377 C CA . SER A 1 178 ? 13.174 -5.538 -42.593 1.00 96.56 178 SER A CA 1
ATOM 1378 C C . SER A 1 178 ? 13.315 -5.974 -41.138 1.00 96.56 178 SER A C 1
ATOM 1380 O O . SER A 1 178 ? 12.395 -5.793 -40.342 1.00 96.56 178 SER A O 1
ATOM 1382 N N . VAL A 1 179 ? 14.492 -6.477 -40.785 1.00 97.06 179 VAL A N 1
ATOM 1383 C CA . VAL A 1 179 ? 14.961 -6.663 -39.413 1.00 97.06 179 VAL A CA 1
ATOM 1384 C C . VAL A 1 179 ? 15.989 -5.580 -39.109 1.00 97.06 179 VAL A C 1
ATOM 1386 O O . VAL A 1 179 ? 16.932 -5.395 -39.882 1.00 97.06 179 VAL A O 1
ATOM 1389 N N . ALA A 1 180 ? 15.837 -4.884 -37.986 1.00 95.50 180 ALA A N 1
ATOM 1390 C CA . ALA A 1 180 ? 16.816 -3.913 -37.509 1.00 95.50 180 ALA A CA 1
ATOM 1391 C C . ALA A 1 180 ? 17.111 -4.104 -36.017 1.00 95.50 180 ALA A C 1
ATOM 1393 O O . ALA A 1 180 ? 16.192 -4.229 -35.201 1.00 95.50 180 ALA A O 1
ATOM 1394 N N . TRP A 1 181 ? 18.397 -4.101 -35.663 1.00 95.25 181 TRP A N 1
ATOM 1395 C CA . TRP A 1 181 ? 18.884 -4.220 -34.291 1.00 95.25 181 TRP A CA 1
ATOM 1396 C C . TRP A 1 181 ? 19.892 -3.117 -33.980 1.00 95.25 181 TRP A C 1
ATOM 1398 O O . TRP A 1 181 ? 20.934 -3.020 -34.626 1.00 95.25 181 TRP A O 1
ATOM 1408 N N . ASN A 1 182 ? 19.589 -2.288 -32.982 1.00 94.62 182 ASN A N 1
ATOM 1409 C CA . ASN A 1 182 ? 20.482 -1.234 -32.518 1.00 94.62 182 ASN A CA 1
ATOM 1410 C C . ASN A 1 182 ? 21.068 -1.608 -31.151 1.00 94.62 182 ASN A C 1
ATOM 1412 O O . ASN A 1 182 ? 20.343 -1.715 -30.164 1.00 94.62 182 ASN A O 1
ATOM 1416 N N . VAL A 1 183 ? 22.392 -1.774 -31.089 1.00 93.38 183 VAL A N 1
ATOM 1417 C CA . VAL A 1 183 ? 23.118 -2.193 -29.875 1.00 93.38 183 VAL A CA 1
ATOM 1418 C C . VAL A 1 183 ? 23.009 -1.156 -28.757 1.00 93.38 183 VAL A C 1
ATOM 1420 O O . VAL A 1 183 ? 22.920 -1.507 -27.580 1.00 93.38 183 VAL A O 1
ATOM 1423 N N . LEU A 1 184 ? 22.991 0.133 -29.106 1.00 94.19 184 LEU A N 1
ATOM 1424 C CA . LEU A 1 184 ? 22.823 1.191 -28.115 1.00 94.19 184 LEU A CA 1
ATOM 1425 C C . LEU A 1 184 ? 21.398 1.204 -27.564 1.00 94.19 184 LEU A C 1
ATOM 1427 O O . LEU A 1 184 ? 21.222 1.319 -26.351 1.00 94.19 184 LEU A O 1
ATOM 1431 N N . ASP A 1 185 ? 20.395 1.062 -28.432 1.00 92.62 185 ASP A N 1
ATOM 1432 C CA . ASP A 1 185 ? 18.998 1.007 -27.993 1.00 92.62 185 ASP A CA 1
ATOM 1433 C C . ASP A 1 185 ? 18.744 -0.246 -27.148 1.00 92.62 185 ASP A C 1
ATOM 1435 O O . ASP A 1 185 ? 18.042 -0.158 -26.142 1.00 92.62 185 ASP A O 1
ATOM 1439 N N . PHE A 1 186 ? 19.394 -1.373 -27.461 1.00 94.38 186 PHE A N 1
ATOM 1440 C CA . PHE A 1 186 ? 19.434 -2.549 -26.591 1.00 94.38 186 PHE A CA 1
ATOM 1441 C C . PHE A 1 186 ? 19.997 -2.202 -25.206 1.00 94.38 186 PHE A C 1
ATOM 1443 O O . PHE A 1 186 ? 19.358 -2.492 -24.199 1.00 94.38 186 PHE A O 1
ATOM 1450 N N . GLY A 1 187 ? 21.152 -1.529 -25.132 1.00 94.62 187 GLY A N 1
ATOM 1451 C CA . GLY A 1 187 ? 21.746 -1.115 -23.857 1.00 94.62 187 GLY A CA 1
ATOM 1452 C C . GLY A 1 187 ? 20.836 -0.179 -23.053 1.00 94.62 187 GLY A C 1
ATOM 1453 O O . GLY A 1 187 ? 20.678 -0.343 -21.844 1.00 94.62 187 GLY A O 1
ATOM 1454 N N . VAL A 1 188 ? 20.180 0.777 -23.714 1.00 95.12 188 VAL A N 1
ATOM 1455 C CA . VAL A 1 188 ? 19.199 1.675 -23.083 1.00 95.12 188 VAL A CA 1
ATOM 1456 C C . VAL A 1 188 ? 17.980 0.903 -22.571 1.00 95.12 188 VAL A C 1
ATOM 1458 O O . VAL A 1 188 ? 17.537 1.157 -21.448 1.00 95.12 188 VAL A O 1
ATOM 1461 N N . SER A 1 189 ? 17.468 -0.035 -23.367 1.00 95.19 189 SER A N 1
ATOM 1462 C CA . SER A 1 189 ? 16.311 -0.873 -23.030 1.00 95.19 189 SER A CA 1
ATOM 1463 C C . SER A 1 189 ? 16.638 -1.863 -21.910 1.00 95.19 189 SER A C 1
ATOM 1465 O O . SER A 1 189 ? 15.818 -2.074 -21.029 1.00 95.19 189 SER A O 1
ATOM 1467 N N . TYR A 1 190 ? 17.874 -2.364 -21.835 1.00 96.19 190 TYR A N 1
ATOM 1468 C CA . TYR A 1 190 ? 18.355 -3.186 -20.721 1.00 96.19 190 TYR A CA 1
ATOM 1469 C C . TYR A 1 190 ? 18.301 -2.438 -19.384 1.00 96.19 190 TYR A C 1
ATOM 1471 O O . TYR A 1 190 ? 17.766 -2.943 -18.395 1.00 96.19 190 TYR A O 1
ATOM 1479 N N . TYR A 1 191 ? 18.809 -1.200 -19.336 1.00 97.25 191 TYR A N 1
ATOM 1480 C CA . TYR A 1 191 ? 18.697 -0.392 -18.119 1.00 97.25 191 TYR A CA 1
ATOM 1481 C C . TYR A 1 191 ? 17.244 -0.014 -17.814 1.00 97.25 191 TYR A C 1
ATOM 1483 O O . TYR A 1 191 ? 16.876 0.013 -16.644 1.00 97.25 191 TYR A O 1
ATOM 1491 N N . GLN A 1 192 ? 16.407 0.216 -18.831 1.00 96.19 192 GLN A N 1
ATOM 1492 C CA . GLN A 1 192 ? 14.966 0.412 -18.644 1.00 96.19 192 GLN A CA 1
ATOM 1493 C C . GLN A 1 192 ? 14.297 -0.830 -18.025 1.00 96.19 192 GLN A C 1
ATOM 1495 O O . GLN A 1 192 ? 13.558 -0.683 -17.054 1.00 96.19 192 GLN A O 1
ATOM 1500 N N . ALA A 1 193 ? 14.595 -2.036 -18.514 1.00 96.25 193 ALA A N 1
ATOM 1501 C CA . ALA A 1 193 ? 14.081 -3.296 -17.977 1.00 96.25 193 ALA A CA 1
ATOM 1502 C C . ALA A 1 193 ? 14.550 -3.542 -16.533 1.00 96.25 193 ALA A C 1
ATOM 1504 O O . ALA A 1 193 ? 13.780 -3.962 -15.667 1.00 96.25 193 ALA A O 1
ATOM 1505 N N . ARG A 1 194 ? 15.805 -3.197 -16.216 1.00 96.44 194 ARG A N 1
ATOM 1506 C CA . ARG A 1 194 ? 16.309 -3.241 -14.835 1.00 96.44 194 ARG A CA 1
ATOM 1507 C C . ARG A 1 194 ? 15.559 -2.267 -13.920 1.00 96.44 194 ARG A C 1
ATOM 1509 O O . ARG A 1 194 ? 15.239 -2.616 -12.788 1.00 96.44 194 ARG A O 1
ATOM 1516 N N . GLN A 1 195 ? 15.246 -1.066 -14.407 1.00 97.56 195 GLN A N 1
ATOM 1517 C CA . GLN A 1 195 ? 14.466 -0.080 -13.655 1.00 97.56 195 GLN A CA 1
ATOM 1518 C C . GLN A 1 195 ? 13.027 -0.539 -13.407 1.00 97.56 195 GLN A C 1
ATOM 1520 O O . GLN A 1 195 ? 12.531 -0.361 -12.297 1.00 97.56 195 GLN A O 1
ATOM 1525 N N . THR A 1 196 ? 12.347 -1.115 -14.403 1.00 97.19 196 THR A N 1
ATOM 1526 C CA . THR A 1 196 ? 10.987 -1.656 -14.217 1.00 97.19 196 THR A CA 1
ATOM 1527 C C . THR A 1 196 ? 10.990 -2.858 -13.275 1.00 97.19 196 THR A C 1
ATOM 1529 O O . THR A 1 196 ? 10.105 -2.961 -12.430 1.00 97.19 196 THR A O 1
ATOM 1532 N N . THR A 1 197 ? 12.036 -3.689 -13.308 1.00 98.00 197 THR A N 1
ATOM 1533 C CA . THR A 1 197 ? 12.224 -4.787 -12.342 1.00 98.00 197 THR A CA 1
ATOM 1534 C C . THR A 1 197 ? 12.357 -4.263 -10.910 1.00 98.00 197 THR A C 1
ATOM 1536 O O . THR A 1 197 ? 11.690 -4.749 -10.000 1.00 98.00 197 THR A O 1
ATOM 1539 N N . ASP A 1 198 ? 13.155 -3.215 -10.694 1.00 98.00 198 ASP A N 1
ATOM 1540 C CA . ASP A 1 198 ? 13.268 -2.592 -9.370 1.00 98.00 198 ASP A CA 1
ATOM 1541 C C . ASP A 1 198 ? 11.942 -1.938 -8.922 1.00 98.00 198 ASP A C 1
ATOM 1543 O O . ASP A 1 198 ? 11.623 -1.945 -7.732 1.00 98.00 198 ASP A O 1
ATOM 1547 N N . ARG A 1 199 ? 11.116 -1.424 -9.849 1.00 96.69 199 ARG A N 1
ATOM 1548 C CA . ARG A 1 199 ? 9.758 -0.927 -9.533 1.00 96.69 199 ARG A CA 1
ATOM 1549 C C . ARG A 1 199 ? 8.801 -2.045 -9.129 1.00 96.69 199 ARG A C 1
ATOM 1551 O O . ARG A 1 199 ? 8.016 -1.842 -8.206 1.00 96.69 199 ARG A O 1
ATOM 1558 N N . LEU A 1 200 ? 8.887 -3.215 -9.760 1.00 96.94 200 LEU A N 1
ATOM 1559 C CA . LEU A 1 200 ? 8.146 -4.404 -9.336 1.00 96.94 200 LEU A CA 1
ATOM 1560 C C . LEU A 1 200 ? 8.495 -4.785 -7.889 1.00 96.94 200 LEU A C 1
ATOM 1562 O O . LEU A 1 200 ? 7.596 -5.047 -7.090 1.00 96.94 200 LEU A O 1
ATOM 1566 N N . LEU A 1 201 ? 9.778 -4.747 -7.522 1.00 96.38 201 LEU A N 1
ATOM 1567 C CA . LEU A 1 201 ? 10.209 -5.014 -6.146 1.00 96.38 201 LEU A CA 1
ATOM 1568 C C . LEU A 1 201 ? 9.674 -3.959 -5.162 1.00 96.38 201 LEU A C 1
ATOM 1570 O O . LEU A 1 201 ? 9.232 -4.308 -4.071 1.00 96.38 201 LEU A O 1
ATOM 1574 N N . ILE A 1 202 ? 9.610 -2.682 -5.555 1.00 96.44 202 ILE A N 1
ATOM 1575 C CA . ILE A 1 202 ? 8.940 -1.637 -4.756 1.00 96.44 202 ILE A CA 1
ATOM 1576 C C . ILE A 1 202 ? 7.447 -1.946 -4.569 1.00 96.44 202 ILE A C 1
ATOM 1578 O O . ILE A 1 202 ? 6.937 -1.812 -3.456 1.00 96.44 202 ILE A O 1
ATOM 1582 N N . ALA A 1 203 ? 6.744 -2.371 -5.624 1.00 94.00 203 ALA A N 1
ATOM 1583 C CA . ALA A 1 203 ? 5.332 -2.752 -5.540 1.00 94.00 203 ALA A CA 1
ATOM 1584 C C . ALA A 1 203 ? 5.119 -3.957 -4.605 1.00 94.00 203 ALA A C 1
ATOM 1586 O O . ALA A 1 203 ? 4.131 -4.018 -3.870 1.00 94.00 203 ALA A O 1
ATOM 1587 N N . GLU A 1 204 ? 6.068 -4.894 -4.568 1.00 91.94 204 GLU A N 1
ATOM 1588 C CA . GLU A 1 204 ? 6.050 -5.988 -3.600 1.00 91.94 204 GLU A CA 1
ATOM 1589 C C . GLU A 1 204 ? 6.227 -5.507 -2.155 1.00 91.94 204 GLU A C 1
ATOM 1591 O O . GLU A 1 204 ? 5.477 -5.941 -1.278 1.00 91.94 204 GLU A O 1
ATOM 1596 N N . GLU A 1 205 ? 7.161 -4.594 -1.897 1.00 91.94 205 GLU A N 1
ATOM 1597 C CA . GLU A 1 205 ? 7.343 -4.016 -0.561 1.00 91.94 205 GLU A CA 1
ATOM 1598 C C . GLU A 1 205 ? 6.117 -3.188 -0.126 1.00 91.94 205 GLU A C 1
ATOM 1600 O O . GLU A 1 205 ? 5.719 -3.231 1.039 1.00 91.94 205 GLU A O 1
ATOM 1605 N N . ASN A 1 206 ? 5.456 -2.480 -1.052 1.00 92.25 206 ASN A N 1
ATOM 1606 C CA . ASN A 1 206 ? 4.180 -1.800 -0.782 1.00 92.25 206 ASN A CA 1
ATOM 1607 C C . ASN A 1 206 ? 3.089 -2.787 -0.353 1.00 92.25 206 ASN A C 1
ATOM 1609 O O . ASN A 1 206 ? 2.374 -2.535 0.618 1.00 92.25 206 ASN A O 1
ATOM 1613 N N . ARG A 1 207 ? 2.994 -3.942 -1.026 1.00 89.81 207 ARG A N 1
ATOM 1614 C CA . ARG A 1 207 ? 2.075 -5.019 -0.636 1.00 89.81 207 ARG A CA 1
ATOM 1615 C C . ARG A 1 207 ? 2.359 -5.508 0.785 1.00 89.81 207 ARG A C 1
ATOM 1617 O O . ARG A 1 207 ? 1.420 -5.606 1.570 1.00 89.81 207 ARG A O 1
ATOM 1624 N N . ARG A 1 208 ? 3.624 -5.784 1.135 1.00 87.19 208 ARG A N 1
ATOM 1625 C CA . ARG A 1 208 ? 4.013 -6.220 2.496 1.00 87.19 208 ARG A CA 1
ATOM 1626 C C . ARG A 1 208 ? 3.611 -5.189 3.550 1.00 87.19 208 ARG A C 1
ATOM 1628 O O . ARG A 1 208 ? 2.995 -5.527 4.556 1.00 87.19 208 ARG A O 1
ATOM 1635 N N . LYS A 1 209 ? 3.878 -3.911 3.279 1.00 89.12 209 LYS A N 1
ATOM 1636 C CA . LYS A 1 209 ? 3.471 -2.807 4.152 1.00 89.12 209 LYS A CA 1
ATOM 1637 C C . LYS A 1 209 ? 1.954 -2.757 4.366 1.00 89.12 209 LYS A C 1
ATOM 1639 O O . LYS A 1 209 ? 1.510 -2.651 5.505 1.00 89.12 209 LYS A O 1
ATOM 1644 N N . LEU A 1 210 ? 1.165 -2.851 3.294 1.00 89.56 210 LEU A N 1
ATOM 1645 C CA . LEU A 1 210 ? -0.296 -2.791 3.382 1.00 89.56 210 LEU A CA 1
ATOM 1646 C C . LEU A 1 210 ? -0.878 -3.973 4.166 1.00 89.56 210 LEU A C 1
ATOM 1648 O O . LEU A 1 210 ? -1.795 -3.782 4.957 1.00 89.56 210 LEU A O 1
ATOM 1652 N N . VAL A 1 211 ? -0.318 -5.173 3.992 1.00 87.38 211 VAL A N 1
ATOM 1653 C CA . VAL A 1 211 ? -0.681 -6.360 4.781 1.00 87.38 211 VAL A CA 1
ATOM 1654 C C . VAL A 1 211 ? -0.538 -6.091 6.277 1.00 87.38 211 VAL A C 1
ATOM 1656 O O . VAL A 1 211 ? -1.473 -6.333 7.039 1.00 87.38 211 VAL A O 1
ATOM 1659 N N . HIS A 1 212 ? 0.619 -5.573 6.693 1.00 83.62 212 HIS A N 1
ATOM 1660 C CA . HIS A 1 212 ? 0.905 -5.281 8.095 1.00 83.62 212 HIS A CA 1
ATOM 1661 C C . HIS A 1 212 ? -0.106 -4.288 8.682 1.00 83.62 212 HIS A C 1
ATOM 1663 O O . HIS A 1 212 ? -0.676 -4.537 9.745 1.00 83.62 212 HIS A O 1
ATOM 1669 N N . THR A 1 213 ? -0.377 -3.197 7.962 1.00 87.38 213 THR A N 1
ATOM 1670 C CA . THR A 1 213 ? -1.368 -2.195 8.374 1.00 87.38 213 THR A CA 1
ATOM 1671 C C . THR A 1 213 ? -2.778 -2.784 8.445 1.00 87.38 213 THR A C 1
ATOM 1673 O O . THR A 1 213 ? -3.468 -2.590 9.443 1.00 87.38 213 THR A O 1
ATOM 1676 N N . LEU A 1 214 ? -3.193 -3.563 7.443 1.00 90.44 214 LEU A N 1
ATOM 1677 C CA . LEU A 1 214 ? -4.535 -4.141 7.387 1.00 90.44 214 LEU A CA 1
ATOM 1678 C C . LEU A 1 214 ? -4.791 -5.118 8.543 1.00 90.44 214 LEU A C 1
ATOM 1680 O O . LEU A 1 214 ? -5.840 -5.054 9.179 1.00 90.44 214 LEU A O 1
ATOM 1684 N N . ILE A 1 215 ? -3.833 -5.993 8.860 1.00 87.06 215 ILE A N 1
ATOM 1685 C CA . ILE A 1 215 ? -3.952 -6.934 9.987 1.00 87.06 215 ILE A CA 1
ATOM 1686 C C . ILE A 1 215 ? -4.114 -6.173 11.304 1.00 87.06 215 ILE A C 1
ATOM 1688 O O . ILE A 1 215 ? -4.993 -6.498 12.103 1.00 87.06 215 ILE A O 1
ATOM 1692 N N . GLN A 1 216 ? -3.296 -5.143 11.521 1.00 85.06 216 GLN A N 1
ATOM 1693 C CA . GLN A 1 216 ? -3.345 -4.314 12.721 1.00 85.06 216 GLN A CA 1
ATOM 1694 C C . GLN A 1 216 ? -4.701 -3.595 12.872 1.00 85.06 216 GLN A C 1
ATOM 1696 O O . GLN A 1 216 ? -5.301 -3.586 13.956 1.00 85.06 216 GLN A O 1
ATOM 1701 N N . GLU A 1 217 ? -5.215 -3.018 11.784 1.00 90.44 217 GLU A N 1
ATOM 1702 C CA . GLU A 1 217 ? -6.522 -2.356 11.763 1.00 90.44 217 GLU A CA 1
ATOM 1703 C C . GLU A 1 217 ? -7.660 -3.338 12.053 1.00 90.44 217 GLU A C 1
ATOM 1705 O O . GLU A 1 217 ? -8.556 -3.025 12.843 1.00 90.44 217 GLU A O 1
ATOM 1710 N N . VAL A 1 218 ? -7.597 -4.546 11.483 1.00 92.62 218 VAL A N 1
ATOM 1711 C CA . VAL A 1 218 ? -8.586 -5.606 11.713 1.00 92.62 218 VAL A CA 1
ATOM 1712 C C . VAL A 1 218 ? -8.575 -6.062 13.165 1.00 92.62 218 VAL A C 1
ATOM 1714 O O . VAL A 1 218 ? -9.649 -6.164 13.748 1.00 92.62 218 VAL A O 1
ATOM 1717 N N . GLN A 1 219 ? -7.406 -6.273 13.784 1.00 87.19 219 GLN A N 1
ATOM 1718 C CA . GLN A 1 219 ? -7.325 -6.625 15.210 1.00 87.19 219 GLN A CA 1
ATOM 1719 C C . GLN A 1 219 ? -8.015 -5.575 16.077 1.00 87.19 219 GLN A C 1
ATOM 1721 O O . GLN A 1 219 ? -8.885 -5.889 16.890 1.00 87.19 219 GLN A O 1
ATOM 1726 N N . THR A 1 220 ? -7.663 -4.308 15.868 1.00 87.88 220 THR A N 1
ATOM 1727 C CA . THR A 1 220 ? -8.218 -3.201 16.649 1.00 87.88 220 THR A CA 1
ATOM 1728 C C . THR A 1 220 ? -9.731 -3.078 16.441 1.00 87.88 220 THR A C 1
ATOM 1730 O O . THR A 1 220 ? -10.483 -2.915 17.405 1.00 87.88 220 THR A O 1
ATOM 1733 N N . ALA A 1 221 ? -10.202 -3.181 15.195 1.00 92.31 221 ALA A N 1
ATOM 1734 C CA . ALA A 1 221 ? -11.623 -3.126 14.863 1.00 92.31 221 ALA A CA 1
ATOM 1735 C C . ALA A 1 221 ? -12.399 -4.323 15.432 1.00 92.31 221 ALA A C 1
ATOM 1737 O O . ALA A 1 221 ? -13.503 -4.143 15.944 1.00 92.31 221 ALA A O 1
ATOM 1738 N N . TYR A 1 222 ? -11.808 -5.518 15.397 1.00 92.25 222 TYR A N 1
ATOM 1739 C CA . TYR A 1 222 ? -12.386 -6.746 15.930 1.00 92.25 222 TYR A CA 1
ATOM 1740 C C . TYR A 1 222 ? -12.666 -6.618 17.426 1.00 92.25 222 TYR A C 1
ATOM 1742 O O . TYR A 1 222 ? -13.807 -6.773 17.854 1.00 92.25 222 TYR A O 1
ATOM 1750 N N . TRP A 1 223 ? -11.665 -6.241 18.224 1.00 87.19 223 TRP A N 1
ATOM 1751 C CA . TRP A 1 223 ? -11.826 -6.114 19.676 1.00 87.19 223 TRP A CA 1
ATOM 1752 C C . TRP A 1 223 ? -12.830 -5.025 20.080 1.00 87.19 223 TRP A C 1
ATOM 1754 O O . TRP A 1 223 ? -13.587 -5.189 21.045 1.00 87.19 223 TRP A O 1
ATOM 1764 N N . ARG A 1 224 ? -12.904 -3.930 19.313 1.00 88.94 224 ARG A N 1
ATOM 1765 C CA . ARG A 1 224 ? -13.940 -2.902 19.499 1.00 88.94 224 ARG A CA 1
ATOM 1766 C C . ARG A 1 224 ? -15.334 -3.426 19.145 1.00 88.94 224 ARG A C 1
ATOM 1768 O O . ARG A 1 224 ? -16.275 -3.167 19.889 1.00 88.94 224 ARG A O 1
ATOM 1775 N N . ALA A 1 225 ? -15.468 -4.205 18.072 1.00 91.88 225 ALA A N 1
ATOM 1776 C CA . ALA A 1 225 ? -16.737 -4.815 17.675 1.00 91.88 225 ALA A CA 1
ATOM 1777 C C . ALA A 1 225 ? -17.221 -5.887 18.670 1.00 91.88 225 ALA A C 1
ATOM 1779 O O . ALA A 1 225 ? -18.408 -5.918 18.987 1.00 91.88 225 ALA A O 1
ATOM 1780 N N . VAL A 1 226 ? -16.318 -6.707 19.225 1.00 90.88 226 VAL A N 1
ATOM 1781 C CA . VAL A 1 226 ? -16.632 -7.652 20.317 1.00 90.88 226 VAL A CA 1
ATOM 1782 C C . VAL A 1 226 ? -17.188 -6.898 21.528 1.00 90.88 226 VAL A C 1
ATOM 1784 O O . VAL A 1 226 ? -18.231 -7.258 22.074 1.00 90.88 226 VAL A O 1
ATOM 1787 N N . SER A 1 227 ? -16.528 -5.803 21.917 1.00 88.44 227 SER A N 1
ATOM 1788 C CA . SER A 1 227 ? -16.972 -4.957 23.032 1.00 88.44 227 SER A CA 1
ATOM 1789 C C . SER A 1 227 ? -18.345 -4.337 22.769 1.00 88.44 227 SER A C 1
ATOM 1791 O O . SER A 1 227 ? -19.201 -4.333 23.654 1.00 88.44 227 SER A O 1
ATOM 1793 N N . ALA A 1 228 ? -18.574 -3.861 21.542 1.00 89.44 228 ALA A N 1
ATOM 1794 C CA . ALA A 1 228 ? -19.854 -3.317 21.113 1.00 89.44 228 ALA A CA 1
ATOM 1795 C C . ALA A 1 228 ? -20.980 -4.346 21.219 1.00 89.44 228 ALA A C 1
ATOM 1797 O O . ALA A 1 228 ? -22.006 -4.065 21.835 1.00 89.44 228 ALA A O 1
ATOM 1798 N N . GLN A 1 229 ? -20.757 -5.558 20.705 1.00 90.75 229 GLN A N 1
ATOM 1799 C CA . GLN A 1 229 ? -21.727 -6.649 20.762 1.00 90.75 229 GLN A CA 1
ATOM 1800 C C . GLN A 1 229 ? -22.137 -6.980 22.204 1.00 90.75 229 GLN A C 1
ATOM 1802 O O . GLN A 1 229 ? -23.329 -7.089 22.493 1.00 90.75 229 GLN A O 1
ATOM 1807 N N . LYS A 1 230 ? -21.166 -7.081 23.121 1.00 87.62 230 LYS A N 1
ATOM 1808 C CA . LYS A 1 230 ? -21.417 -7.424 24.529 1.00 87.62 230 LYS A CA 1
ATOM 1809 C C . LYS A 1 230 ? -22.184 -6.325 25.277 1.00 87.62 230 LYS A C 1
ATOM 1811 O O . LYS A 1 230 ? -23.068 -6.612 26.085 1.00 87.62 230 LYS A O 1
ATOM 1816 N N . LEU A 1 231 ? -21.846 -5.057 25.035 1.00 89.94 231 LEU A N 1
ATOM 1817 C CA . LEU A 1 231 ? -22.375 -3.925 25.805 1.00 89.94 231 LEU A CA 1
ATOM 1818 C C . LEU A 1 231 ? -23.704 -3.379 25.268 1.00 89.94 231 LEU A C 1
ATOM 1820 O O . LEU A 1 231 ? -24.494 -2.844 26.050 1.00 89.94 231 LEU A O 1
ATOM 1824 N N . GLN A 1 232 ? -23.997 -3.553 23.975 1.00 87.25 232 GLN A N 1
ATOM 1825 C CA . GLN A 1 232 ? -25.213 -3.029 23.342 1.00 87.25 232 GLN A CA 1
ATOM 1826 C C . GLN A 1 232 ? -26.494 -3.520 24.037 1.00 87.25 232 GLN A C 1
ATOM 1828 O O . GLN A 1 232 ? -27.395 -2.725 24.308 1.00 87.25 232 GLN A O 1
ATOM 1833 N N . GLY A 1 233 ? -26.541 -4.797 24.437 1.00 86.75 233 GLY A N 1
ATOM 1834 C CA . GLY A 1 233 ? -27.682 -5.368 25.165 1.00 86.75 233 GLY A CA 1
ATOM 1835 C C . GLY A 1 233 ? -27.911 -4.777 26.564 1.00 86.75 233 GLY A C 1
ATOM 1836 O O . GLY A 1 233 ? -29.024 -4.842 27.083 1.00 86.75 233 GLY A O 1
ATOM 1837 N N . ARG A 1 234 ? -26.885 -4.169 27.177 1.00 89.25 234 ARG A N 1
ATOM 1838 C CA . ARG A 1 234 ? -26.957 -3.566 28.522 1.00 89.25 234 ARG A CA 1
ATOM 1839 C C . ARG A 1 234 ? -27.242 -2.066 28.492 1.00 89.25 234 ARG A C 1
ATOM 1841 O O . ARG A 1 234 ? -27.882 -1.564 29.411 1.00 89.25 234 ARG A O 1
ATOM 1848 N N . ILE A 1 235 ? -26.798 -1.357 27.454 1.00 92.69 235 ILE A N 1
ATOM 1849 C CA . ILE A 1 235 ? -26.974 0.101 27.333 1.00 92.69 235 ILE A CA 1
ATOM 1850 C C . ILE A 1 235 ? -28.439 0.470 27.093 1.00 92.69 235 ILE A C 1
ATOM 1852 O O . ILE A 1 235 ? -28.957 1.353 27.772 1.00 92.69 235 ILE A O 1
ATOM 1856 N N . ILE A 1 236 ? -29.120 -0.229 26.178 1.00 90.31 236 ILE A N 1
ATOM 1857 C CA . ILE A 1 236 ? -30.512 0.062 25.790 1.00 90.31 236 ILE A CA 1
ATOM 1858 C C . ILE A 1 236 ? -31.466 0.147 27.000 1.00 90.31 236 ILE A C 1
ATOM 1860 O O . ILE A 1 236 ? -32.139 1.173 27.140 1.00 90.31 236 ILE A O 1
ATOM 1864 N N . PRO A 1 237 ? -31.534 -0.849 27.910 1.00 92.56 237 PRO A N 1
ATOM 1865 C CA . PRO A 1 237 ? -32.456 -0.778 29.043 1.00 92.56 237 PRO A CA 1
ATOM 1866 C C . PRO A 1 237 ? -32.105 0.342 30.030 1.00 92.56 237 PRO A C 1
ATOM 1868 O O . PRO A 1 237 ? -33.008 0.978 30.569 1.00 92.56 237 PRO A O 1
ATOM 1871 N N . ILE A 1 238 ? -30.819 0.629 30.259 1.00 92.88 238 ILE A N 1
ATOM 1872 C CA . ILE A 1 238 ? -30.401 1.701 31.179 1.00 92.88 238 ILE A CA 1
ATOM 1873 C C . ILE A 1 238 ? -30.702 3.072 30.575 1.00 92.88 238 ILE A C 1
ATOM 1875 O O . ILE A 1 238 ? -31.187 3.954 31.279 1.00 92.88 238 ILE A O 1
ATOM 1879 N N . LEU A 1 239 ? -30.488 3.245 29.269 1.00 94.62 239 LEU A N 1
ATOM 1880 C CA . LEU A 1 239 ? -30.851 4.466 28.554 1.00 94.62 239 LEU A CA 1
ATOM 1881 C C . LEU A 1 239 ? -32.360 4.719 28.632 1.00 94.62 239 LEU A C 1
ATOM 1883 O O . LEU A 1 239 ? -32.778 5.843 28.908 1.00 94.62 239 LEU A O 1
ATOM 1887 N N . GLN A 1 240 ? -33.178 3.678 28.451 1.00 94.44 240 GLN A N 1
ATOM 1888 C CA . GLN A 1 240 ? -34.629 3.783 28.599 1.00 94.44 240 GLN A CA 1
ATOM 1889 C C . GLN A 1 240 ? -35.024 4.167 30.033 1.00 94.44 240 GLN A C 1
ATOM 1891 O O . GLN A 1 240 ? -35.845 5.063 30.217 1.00 94.44 240 GLN A O 1
ATOM 1896 N N . GLN A 1 241 ? -34.403 3.556 31.046 1.00 92.12 241 GLN A N 1
ATOM 1897 C CA . GLN A 1 241 ? -34.639 3.907 32.451 1.00 92.12 241 GLN A CA 1
ATOM 1898 C C . GLN A 1 241 ? -34.216 5.345 32.778 1.00 92.12 241 GLN A C 1
ATOM 1900 O O . GLN A 1 241 ? -34.912 6.021 33.532 1.00 92.12 241 GLN A O 1
ATOM 1905 N N . ALA A 1 242 ? -33.100 5.820 32.221 1.00 94.06 242 ALA A N 1
ATOM 1906 C CA . ALA A 1 242 ? -32.622 7.185 32.413 1.00 94.06 242 ALA A CA 1
ATOM 1907 C C . ALA A 1 242 ? -33.556 8.209 31.749 1.00 94.06 242 ALA A C 1
ATOM 1909 O O . ALA A 1 242 ? -33.895 9.208 32.377 1.00 94.06 242 ALA A O 1
ATOM 1910 N N . LYS A 1 243 ? -34.036 7.943 30.523 1.00 95.62 243 LYS A N 1
ATOM 1911 C CA . LYS A 1 243 ? -35.021 8.796 29.829 1.00 95.62 243 LYS A CA 1
ATOM 1912 C C . LYS A 1 243 ? -36.339 8.882 30.598 1.00 95.62 243 LYS A C 1
ATOM 1914 O O . LYS A 1 243 ? -36.812 9.984 30.856 1.00 95.62 243 LYS A O 1
ATOM 1919 N N . GLN A 1 244 ? -36.858 7.742 31.054 1.00 94.38 244 GLN A N 1
ATOM 1920 C CA . GLN A 1 244 ? -38.050 7.700 31.908 1.00 94.38 244 GLN A CA 1
ATOM 1921 C C . GLN A 1 244 ? -37.848 8.490 33.204 1.00 94.38 244 GLN A C 1
ATOM 1923 O O . GLN A 1 244 ? -38.710 9.267 33.589 1.00 94.38 244 GLN A O 1
ATOM 1928 N N . ALA A 1 245 ? -36.683 8.372 33.848 1.00 91.12 245 ALA A N 1
ATOM 1929 C CA . ALA A 1 245 ? -36.396 9.129 35.061 1.00 91.12 245 ALA A CA 1
ATOM 1930 C C . ALA A 1 245 ? -36.344 10.653 34.830 1.00 91.12 245 ALA A C 1
ATOM 1932 O O . ALA A 1 245 ? -36.695 11.413 35.732 1.00 91.12 245 ALA A O 1
ATOM 1933 N N . VAL A 1 246 ? -35.923 11.115 33.644 1.00 93.38 246 VAL A N 1
ATOM 1934 C CA . VAL A 1 246 ? -36.011 12.538 33.268 1.00 93.38 246 VAL A CA 1
ATOM 1935 C C . VAL A 1 246 ? -37.471 12.967 33.126 1.00 93.38 246 VAL A C 1
ATOM 1937 O O . VAL A 1 246 ? -37.840 13.998 33.684 1.00 93.38 246 VAL A O 1
ATOM 1940 N N . GLU A 1 247 ? -38.293 12.189 32.418 1.00 94.19 247 GLU A N 1
ATOM 1941 C CA . GLU A 1 247 ? -39.725 12.470 32.226 1.00 94.19 247 GLU A CA 1
ATOM 1942 C C . GLU A 1 247 ? -40.476 12.506 33.567 1.00 94.19 247 GLU A C 1
ATOM 1944 O O . GLU A 1 247 ? -41.157 13.486 33.872 1.00 94.19 247 GLU A O 1
ATOM 1949 N N . ASP A 1 248 ? -40.266 11.502 34.422 1.00 89.62 248 ASP A N 1
ATOM 1950 C CA . ASP A 1 248 ? -40.850 11.430 35.764 1.00 89.62 248 ASP A CA 1
ATOM 1951 C C . ASP A 1 248 ? -40.455 12.655 36.608 1.00 89.62 248 ASP A C 1
ATOM 1953 O O . ASP A 1 248 ? -41.288 13.269 37.278 1.00 89.62 248 ASP A O 1
ATOM 1957 N N . ALA A 1 249 ? -39.182 13.062 36.557 1.00 88.88 249 ALA A N 1
ATOM 1958 C CA . ALA A 1 249 ? -38.696 14.224 37.296 1.00 88.88 249 ALA A CA 1
ATOM 1959 C C . ALA A 1 249 ? -39.250 15.560 36.770 1.00 88.88 249 ALA A C 1
ATOM 1961 O O . ALA A 1 249 ? -39.363 16.511 37.544 1.00 88.88 249 ALA A O 1
ATOM 1962 N N . GLN A 1 250 ? -39.591 15.659 35.482 1.00 90.38 250 GLN A N 1
ATOM 1963 C CA . GLN A 1 250 ? -40.267 16.831 34.910 1.00 90.38 250 GLN A CA 1
ATOM 1964 C C . GLN A 1 250 ? -41.718 16.926 35.384 1.00 90.38 250 GLN A C 1
ATOM 1966 O O . GLN A 1 250 ? -42.174 18.011 35.745 1.00 90.38 250 GLN A O 1
ATOM 1971 N N . LEU A 1 251 ? -42.428 15.798 35.445 1.00 90.19 251 LEU A N 1
ATOM 1972 C CA . LEU A 1 251 ? -43.796 15.750 35.966 1.00 90.19 251 LEU A CA 1
ATOM 1973 C C . LEU A 1 251 ? -43.840 16.146 37.450 1.00 90.19 251 LEU A C 1
ATOM 1975 O O . LEU A 1 251 ? -44.607 17.027 37.836 1.00 90.19 251 LEU A O 1
ATOM 1979 N N . LEU A 1 252 ? -42.946 15.586 38.273 1.00 88.50 252 LEU A N 1
ATOM 1980 C CA . LEU A 1 252 ? -42.863 15.901 39.707 1.00 88.50 252 LEU A CA 1
ATOM 1981 C C . LEU A 1 252 ? -42.496 17.368 39.991 1.00 88.50 252 LEU A C 1
ATOM 1983 O O . LEU A 1 252 ? -42.932 17.933 41.000 1.00 88.50 252 LEU A O 1
ATOM 1987 N N . GLU A 1 253 ? -41.694 17.990 39.122 1.00 87.12 253 GLU A N 1
ATOM 1988 C CA . GLU A 1 253 ? -41.383 19.420 39.192 1.00 87.12 253 GLU A CA 1
ATOM 1989 C C . GLU A 1 253 ? -42.622 20.279 38.897 1.00 87.12 253 GLU A C 1
ATOM 1991 O O . GLU A 1 253 ? -42.911 21.217 39.649 1.00 87.12 253 GLU A O 1
ATOM 1996 N N . GLN A 1 254 ? -43.372 19.945 37.839 1.00 89.00 254 GLN A N 1
ATOM 1997 C CA . GLN A 1 254 ? -44.592 20.658 37.441 1.00 89.00 254 GLN A CA 1
ATOM 1998 C C . GLN A 1 254 ? -45.677 20.579 38.521 1.00 89.00 254 GLN A C 1
ATOM 2000 O O . GLN A 1 254 ? -46.312 21.587 38.835 1.00 89.00 254 GLN A O 1
ATOM 2005 N N . GLU A 1 255 ? -45.836 19.410 39.143 1.00 90.25 255 GLU A N 1
ATOM 2006 C CA . GLU A 1 255 ? -46.798 19.176 40.225 1.00 90.25 255 GLU A CA 1
ATOM 2007 C C . GLU A 1 255 ? -46.336 19.726 41.590 1.00 90.25 255 GLU A C 1
ATOM 2009 O O . GLU A 1 255 ? -47.099 19.714 42.556 1.00 90.25 255 GLU A O 1
ATOM 2014 N N . ARG A 1 256 ? -45.104 20.255 41.685 1.00 85.19 256 ARG A N 1
ATOM 2015 C CA . ARG A 1 256 ? -44.497 20.826 42.907 1.00 85.19 256 ARG A CA 1
ATOM 2016 C C . ARG A 1 256 ? -44.482 19.868 44.107 1.00 85.19 256 ARG A C 1
ATOM 2018 O O . ARG A 1 256 ? -44.549 20.304 45.256 1.00 85.19 256 ARG A O 1
ATOM 2025 N N . LEU A 1 257 ? -44.340 18.568 43.855 1.00 81.75 257 LEU A N 1
ATOM 2026 C CA . LEU A 1 257 ? -44.336 17.528 44.894 1.00 81.75 257 LEU A CA 1
ATOM 2027 C C . LEU A 1 257 ? -42.997 17.422 45.648 1.00 81.75 257 LEU A C 1
ATOM 2029 O O . LEU A 1 257 ? -42.899 16.732 46.665 1.00 81.75 257 LEU A O 1
ATOM 2033 N N . ARG A 1 258 ? -41.947 18.091 45.155 1.00 84.00 258 ARG A N 1
ATOM 2034 C CA . ARG A 1 258 ? -40.592 18.125 45.728 1.00 84.00 258 ARG A CA 1
ATOM 2035 C C . ARG A 1 258 ? -39.964 19.520 45.575 1.00 84.00 258 ARG A C 1
ATOM 2037 O O . ARG A 1 258 ? -40.435 20.307 44.750 1.00 84.00 258 ARG A O 1
ATOM 2044 N N . PRO A 1 259 ? -38.892 19.845 46.326 1.00 89.31 259 PRO A N 1
ATOM 2045 C CA . PRO A 1 259 ? -38.173 21.104 46.149 1.00 89.31 259 PRO A CA 1
ATOM 2046 C C . PRO A 1 259 ? -37.670 21.272 44.705 1.00 89.31 259 PRO A C 1
ATOM 2048 O O . PRO A 1 259 ? -36.959 20.411 44.187 1.00 89.31 259 PRO A O 1
ATOM 2051 N N . GLN A 1 260 ? -38.002 22.399 44.063 1.00 85.75 260 GLN A N 1
ATOM 2052 C CA . GLN A 1 260 ? -37.695 22.646 42.642 1.00 85.75 260 GLN A CA 1
ATOM 2053 C C . GLN A 1 260 ? -36.205 22.493 42.314 1.00 85.75 260 GLN A C 1
ATOM 2055 O O . GLN A 1 260 ? -35.844 21.824 41.350 1.00 85.75 260 GLN A O 1
ATOM 2060 N N . LEU A 1 261 ? -35.324 23.048 43.152 1.00 88.94 261 LEU A N 1
ATOM 2061 C CA . LEU A 1 261 ? -33.878 22.962 42.941 1.00 88.94 261 LEU A CA 1
ATOM 2062 C C . LEU A 1 261 ? -33.363 21.511 42.956 1.00 88.94 261 LEU A C 1
ATOM 2064 O O . LEU A 1 261 ? -32.436 21.187 42.216 1.00 88.94 261 LEU A O 1
ATOM 2068 N N . GLU A 1 262 ? -33.943 20.636 43.783 1.00 88.75 262 GLU A N 1
ATOM 2069 C CA . GLU A 1 262 ? -33.556 19.220 43.830 1.00 88.75 262 GLU A CA 1
ATOM 2070 C C . GLU A 1 262 ? -33.979 18.484 42.556 1.00 88.75 262 GLU A C 1
ATOM 2072 O O . GLU A 1 262 ? -33.178 17.732 42.001 1.00 88.75 262 GLU A O 1
ATOM 2077 N N . MET A 1 263 ? -35.191 18.744 42.050 1.00 88.31 263 MET A N 1
ATOM 2078 C CA . MET A 1 263 ? -35.674 18.149 40.797 1.00 88.31 263 MET A CA 1
ATOM 2079 C C . MET A 1 263 ? -34.867 18.641 39.591 1.00 88.31 263 MET A C 1
ATOM 2081 O O . MET A 1 263 ? -34.432 17.821 38.788 1.00 88.31 263 MET A O 1
ATOM 2085 N N . MET A 1 264 ? -34.552 19.939 39.505 1.00 88.75 264 MET A N 1
ATOM 2086 C CA . MET A 1 264 ? -33.696 20.485 38.439 1.00 88.75 264 MET A CA 1
ATOM 2087 C C . MET A 1 264 ? -32.285 19.874 38.454 1.00 88.75 264 MET A C 1
ATOM 2089 O O . MET A 1 264 ? -31.726 19.554 37.403 1.00 88.75 264 MET A O 1
ATOM 2093 N N . ARG A 1 265 ? -31.692 19.669 39.642 1.00 92.06 265 ARG A N 1
ATOM 2094 C CA . ARG A 1 265 ? -30.388 18.991 39.779 1.00 92.06 265 ARG A CA 1
ATOM 2095 C C . ARG A 1 265 ? -30.460 17.526 39.350 1.00 92.06 265 ARG A C 1
ATOM 2097 O O . ARG A 1 265 ? -29.556 17.062 38.657 1.00 92.06 265 ARG A O 1
ATOM 2104 N N . TYR A 1 266 ? -31.523 16.819 39.732 1.00 90.69 266 TYR A N 1
ATOM 2105 C CA . TYR A 1 266 ? -31.765 15.436 39.322 1.00 90.69 266 TYR A CA 1
ATOM 2106 C C . TYR A 1 266 ? -31.937 15.317 37.803 1.00 90.69 266 TYR A C 1
ATOM 2108 O O . TYR A 1 266 ? -31.259 14.506 37.176 1.00 90.69 266 TYR A O 1
ATOM 2116 N N . GLN A 1 267 ? -32.765 16.176 37.198 1.00 92.00 267 GLN A N 1
ATOM 2117 C CA . GLN A 1 267 ? -32.948 16.250 35.747 1.00 92.00 267 GLN A CA 1
ATOM 2118 C C . GLN A 1 267 ? -31.620 16.508 35.033 1.00 92.00 267 GLN A C 1
ATOM 2120 O O . GLN A 1 267 ? -31.299 15.807 34.077 1.00 92.00 267 GLN A O 1
ATOM 2125 N N . ARG A 1 268 ? -30.810 17.467 35.510 1.00 95.25 268 ARG A N 1
ATOM 2126 C CA . ARG A 1 268 ? -29.496 17.749 34.918 1.00 95.25 268 ARG A CA 1
ATOM 2127 C C . ARG A 1 268 ? -28.574 16.531 34.974 1.00 95.25 268 ARG A C 1
ATOM 2129 O O . ARG A 1 268 ? -27.973 16.193 33.959 1.00 95.25 268 ARG A O 1
ATOM 2136 N N . ALA A 1 269 ? -28.485 15.875 36.131 1.00 93.62 269 ALA A N 1
ATOM 2137 C CA . ALA A 1 269 ? -27.656 14.686 36.304 1.00 93.62 269 ALA A CA 1
ATOM 2138 C C . ALA A 1 269 ? -28.115 13.527 35.401 1.00 93.62 269 ALA A C 1
ATOM 2140 O O . ALA A 1 269 ? -27.282 12.871 34.779 1.00 93.62 269 ALA A O 1
ATOM 2141 N N . MET A 1 270 ? -29.427 13.309 35.275 1.00 93.88 270 MET A N 1
ATOM 2142 C CA . MET A 1 270 ? -29.975 12.284 34.386 1.00 93.88 270 MET A CA 1
ATOM 2143 C C . MET A 1 270 ? -29.766 12.615 32.908 1.00 93.88 270 MET A C 1
ATOM 2145 O O . MET A 1 270 ? -29.369 11.736 32.152 1.00 93.88 270 MET A O 1
ATOM 2149 N N . LEU A 1 271 ? -29.946 13.871 32.489 1.00 95.50 271 LEU A N 1
ATOM 2150 C CA . LEU A 1 271 ? -29.641 14.304 31.120 1.00 95.50 271 LEU A CA 1
ATOM 2151 C C . LEU A 1 271 ? -28.153 14.138 30.784 1.00 95.50 271 LEU A C 1
ATOM 2153 O O . LEU A 1 271 ? -27.817 13.752 29.666 1.00 95.50 271 LEU A O 1
ATOM 2157 N N . ASP A 1 272 ? -27.256 14.379 31.745 1.00 96.12 272 ASP A N 1
ATOM 2158 C CA . ASP A 1 272 ? -25.826 14.117 31.570 1.00 96.12 272 ASP A CA 1
ATOM 2159 C C . ASP A 1 272 ? -25.531 12.620 31.376 1.00 96.12 272 ASP A C 1
ATOM 2161 O O . ASP A 1 272 ? -24.663 12.283 30.568 1.00 96.12 272 ASP A O 1
ATOM 2165 N N . ILE A 1 273 ? -26.262 11.730 32.058 1.00 95.62 273 ILE A N 1
ATOM 2166 C CA . ILE A 1 273 ? -26.175 10.274 31.862 1.00 95.62 273 ILE A CA 1
ATOM 2167 C C . ILE A 1 273 ? -26.765 9.862 30.509 1.00 95.62 273 ILE A C 1
ATOM 2169 O O . ILE A 1 273 ? -26.125 9.105 29.785 1.00 95.62 273 ILE A O 1
ATOM 2173 N N . VAL A 1 274 ? -27.941 10.379 30.131 1.00 96.31 274 VAL A N 1
ATOM 2174 C CA . VAL A 1 274 ? -28.569 10.112 28.823 1.00 96.31 274 VAL A CA 1
ATOM 2175 C C . VAL A 1 274 ? -27.605 10.476 27.699 1.00 96.31 274 VAL A C 1
ATOM 2177 O O . VAL A 1 274 ? -27.323 9.637 26.851 1.00 96.31 274 VAL A O 1
ATOM 2180 N N . ARG A 1 275 ? -27.009 11.674 27.748 1.00 96.88 275 ARG A N 1
ATOM 2181 C CA . ARG A 1 275 ? -26.018 12.115 26.758 1.00 96.88 275 ARG A CA 1
ATOM 2182 C C . ARG A 1 275 ? -24.790 11.200 26.708 1.00 96.88 275 ARG A C 1
ATOM 2184 O O . ARG A 1 275 ? -24.264 10.950 25.629 1.00 96.88 275 ARG A O 1
ATOM 2191 N N . GLN A 1 276 ? -24.307 10.722 27.858 1.00 95.50 276 GLN A N 1
ATOM 2192 C CA . GLN A 1 276 ? -23.180 9.781 27.911 1.00 95.50 276 GLN A CA 1
ATOM 2193 C C . GLN A 1 276 ? -23.541 8.430 27.289 1.00 95.50 276 GLN A C 1
ATOM 2195 O O . GLN A 1 276 ? -22.771 7.912 26.491 1.00 95.50 276 GLN A O 1
ATOM 2200 N N . LEU A 1 277 ? -24.710 7.879 27.617 1.00 94.62 277 LEU A N 1
ATOM 2201 C CA . LEU A 1 277 ? -25.183 6.602 27.082 1.00 94.62 277 LEU A CA 1
ATOM 2202 C C . LEU A 1 277 ? -25.476 6.673 25.577 1.00 94.62 277 LEU A C 1
ATOM 2204 O O . LEU A 1 277 ? -25.154 5.726 24.867 1.00 94.62 277 LEU A O 1
ATOM 2208 N N . GLU A 1 278 ? -26.029 7.783 25.080 1.00 95.12 278 GLU A N 1
ATOM 2209 C CA . GLU A 1 278 ? -26.220 8.015 23.639 1.00 95.12 278 GLU A CA 1
ATOM 2210 C C . GLU A 1 278 ? -24.878 8.116 22.904 1.00 95.12 278 GLU A C 1
ATOM 2212 O O . GLU A 1 278 ? -24.705 7.484 21.865 1.00 95.12 278 GLU A O 1
ATOM 2217 N N . GLY A 1 279 ? -23.897 8.825 23.475 1.00 94.00 279 GLY A N 1
ATOM 2218 C CA . GLY A 1 279 ? -22.541 8.875 22.917 1.00 94.00 279 GLY A CA 1
ATOM 2219 C C . GLY A 1 279 ? -21.848 7.508 22.909 1.00 94.00 279 GLY A C 1
ATOM 2220 O O . GLY A 1 279 ? -21.190 7.157 21.934 1.00 94.00 279 GLY A O 1
ATOM 2221 N N . LEU A 1 280 ? -22.036 6.705 23.963 1.00 92.00 280 LEU A N 1
ATOM 2222 C CA . LEU A 1 280 ? -21.545 5.326 24.002 1.00 92.00 280 LEU A CA 1
ATOM 2223 C C . LEU A 1 280 ? -22.221 4.469 22.931 1.00 92.00 280 LEU A C 1
ATOM 2225 O O . LEU A 1 280 ? -21.538 3.728 22.236 1.00 92.00 280 LEU A O 1
ATOM 2229 N N . GLN A 1 281 ? -23.541 4.577 22.769 1.00 91.94 281 GLN A N 1
ATOM 2230 C CA . GLN A 1 281 ? -24.268 3.849 21.731 1.00 91.94 281 GLN A CA 1
ATOM 2231 C C . GLN A 1 281 ? -23.721 4.176 20.332 1.00 91.94 281 GLN A C 1
ATOM 2233 O O . GLN A 1 281 ? -23.447 3.256 19.563 1.00 91.94 281 GLN A O 1
ATOM 2238 N N . GLU A 1 282 ? -23.492 5.457 20.036 1.00 92.31 282 GLU A N 1
ATOM 2239 C CA . GLU A 1 282 ? -22.902 5.890 18.767 1.00 92.31 282 GLU A CA 1
ATOM 2240 C C . GLU A 1 282 ? -21.488 5.313 18.556 1.00 92.31 282 GLU A C 1
ATOM 2242 O O . GLU A 1 282 ? -21.193 4.792 17.478 1.00 92.31 282 GLU A O 1
ATOM 2247 N N . GLU A 1 283 ? -20.625 5.328 19.582 1.00 90.75 283 GLU A N 1
ATOM 2248 C CA . GLU A 1 283 ? -19.275 4.739 19.510 1.00 90.75 283 GLU A CA 1
ATOM 2249 C C . GLU A 1 283 ? -19.325 3.232 19.196 1.00 90.75 283 GLU A C 1
ATOM 2251 O O . GLU A 1 283 ? -18.540 2.730 18.383 1.00 90.75 283 GLU A O 1
ATOM 2256 N N . LEU A 1 284 ? -20.269 2.500 19.797 1.00 89.88 284 LEU A N 1
ATOM 2257 C CA . LEU A 1 284 ? -20.436 1.064 19.557 1.00 89.88 284 LEU A CA 1
ATOM 2258 C C . LEU A 1 284 ? -20.949 0.760 18.136 1.00 89.88 284 LEU A C 1
ATOM 2260 O O . LEU A 1 284 ? -20.461 -0.179 17.497 1.00 89.88 284 LEU A O 1
ATOM 2264 N N . ASP A 1 285 ? -21.877 1.564 17.611 1.00 88.94 285 ASP A N 1
ATOM 2265 C CA . ASP A 1 285 ? -22.391 1.419 16.241 1.00 88.94 285 ASP A CA 1
ATOM 2266 C C . ASP A 1 285 ? -21.295 1.714 15.193 1.00 88.94 285 ASP A C 1
ATOM 2268 O O . ASP A 1 285 ? -21.151 0.998 14.189 1.00 88.94 285 ASP A O 1
ATOM 2272 N N . GLN A 1 286 ? -20.449 2.717 15.455 1.00 92.25 286 GLN A N 1
ATOM 2273 C CA . GLN A 1 286 ? -19.281 3.030 14.626 1.00 92.25 286 GLN A CA 1
ATOM 2274 C C . GLN A 1 286 ? -18.244 1.897 14.643 1.00 92.25 286 GLN A C 1
ATOM 2276 O O . GLN A 1 286 ? -17.727 1.525 13.586 1.00 92.25 286 GLN A O 1
ATOM 2281 N N . ALA A 1 287 ? -17.967 1.301 15.808 1.00 91.56 287 ALA A N 1
ATOM 2282 C CA . ALA A 1 287 ? -17.019 0.193 15.937 1.00 91.56 287 ALA A CA 1
ATOM 2283 C C . ALA A 1 287 ? -17.403 -1.011 15.062 1.00 91.56 287 ALA A C 1
ATOM 2285 O O . ALA A 1 287 ? -16.557 -1.578 14.365 1.00 91.56 287 ALA A O 1
ATOM 2286 N N . ARG A 1 288 ? -18.693 -1.369 15.044 1.00 90.56 288 ARG A N 1
ATOM 2287 C CA . ARG A 1 288 ? -19.218 -2.449 14.199 1.00 90.56 288 ARG A CA 1
ATOM 2288 C C . ARG A 1 288 ? -19.096 -2.114 12.711 1.00 90.56 288 ARG A C 1
ATOM 2290 O O . ARG A 1 288 ? -18.661 -2.955 11.925 1.00 90.56 288 ARG A O 1
ATOM 2297 N N . THR A 1 289 ? -19.436 -0.883 12.334 1.00 92.25 289 THR A N 1
ATOM 2298 C CA . THR A 1 289 ? -19.344 -0.398 10.946 1.00 92.25 289 THR A CA 1
ATOM 2299 C C . THR A 1 289 ? -17.901 -0.400 10.437 1.00 92.25 289 THR A C 1
ATOM 2301 O O . THR A 1 289 ? -17.643 -0.765 9.290 1.00 92.25 289 THR A O 1
ATOM 2304 N N . HIS A 1 290 ? -16.939 -0.056 11.296 1.00 92.62 290 HIS A N 1
ATOM 2305 C CA . HIS A 1 290 ? -15.523 -0.074 10.945 1.00 92.62 290 HIS A CA 1
ATOM 2306 C C . HIS A 1 290 ? -15.026 -1.487 10.607 1.00 92.62 290 HIS A C 1
ATOM 2308 O O . HIS A 1 290 ? -14.347 -1.674 9.599 1.00 92.62 290 HIS A O 1
ATOM 2314 N N . LEU A 1 291 ? -15.420 -2.499 11.391 1.00 94.12 291 LEU A N 1
ATOM 2315 C CA . LEU A 1 291 ? -15.087 -3.891 11.083 1.00 94.12 291 LEU A CA 1
ATOM 2316 C C . LEU A 1 291 ? -15.729 -4.343 9.760 1.00 94.12 291 LEU A C 1
ATOM 2318 O O . LEU A 1 291 ? -15.045 -4.924 8.925 1.00 94.12 291 LEU A O 1
ATOM 2322 N N . VAL A 1 292 ? -17.006 -4.018 9.526 1.00 93.56 292 VAL A N 1
ATOM 2323 C CA . VAL A 1 292 ? -17.712 -4.321 8.260 1.00 93.56 292 VAL A CA 1
ATOM 2324 C C . VAL A 1 292 ? -16.950 -3.784 7.049 1.00 93.56 292 VAL A C 1
ATOM 2326 O O . VAL A 1 292 ? -16.776 -4.516 6.076 1.00 93.56 292 VAL A O 1
ATOM 2329 N N . LYS A 1 293 ? -16.446 -2.544 7.128 1.00 93.50 293 LYS A N 1
ATOM 2330 C CA . LYS A 1 293 ? -15.637 -1.928 6.068 1.00 93.50 293 LYS A CA 1
ATOM 2331 C C . LYS A 1 293 ? -14.370 -2.737 5.779 1.00 93.50 293 LYS A C 1
ATOM 2333 O O . LYS A 1 293 ? -14.097 -3.039 4.622 1.00 93.50 293 LYS A O 1
ATOM 2338 N N . LEU A 1 294 ? -13.604 -3.093 6.812 1.00 94.94 294 LEU A N 1
ATOM 2339 C CA . LEU A 1 294 ? -12.334 -3.812 6.644 1.00 94.94 294 LEU A CA 1
ATOM 2340 C C . LEU A 1 294 ? -12.529 -5.218 6.065 1.00 94.94 294 LEU A C 1
ATOM 2342 O O . LEU A 1 294 ? -11.728 -5.655 5.240 1.00 94.94 294 LEU A O 1
ATOM 2346 N N . LEU A 1 295 ? -13.613 -5.891 6.458 1.00 93.56 295 LEU A N 1
ATOM 2347 C CA . LEU A 1 295 ? -14.001 -7.211 5.954 1.00 93.56 295 LEU A CA 1
ATOM 2348 C C . LEU A 1 295 ? -14.686 -7.167 4.578 1.00 93.56 295 LEU A C 1
ATOM 2350 O O . LEU A 1 295 ? -14.999 -8.224 4.032 1.00 93.56 295 LEU A O 1
ATOM 2354 N N . ASN A 1 296 ? -14.933 -5.966 4.041 1.00 92.38 296 ASN A N 1
ATOM 2355 C CA . ASN A 1 296 ? -15.698 -5.712 2.821 1.00 92.38 296 ASN A CA 1
ATOM 2356 C C . ASN A 1 296 ? -17.099 -6.366 2.822 1.00 92.38 296 ASN A C 1
ATOM 2358 O O . ASN A 1 296 ? -17.569 -6.865 1.801 1.00 92.38 296 ASN A O 1
ATOM 2362 N N . LEU A 1 297 ? -17.772 -6.382 3.978 1.00 90.94 297 LEU A N 1
ATOM 2363 C CA . LEU A 1 297 ? -19.115 -6.953 4.110 1.00 90.94 297 LEU A CA 1
ATOM 2364 C C . LEU A 1 297 ? -20.197 -5.949 3.660 1.00 90.94 297 LEU A C 1
ATOM 2366 O O . LEU A 1 297 ? -20.041 -4.744 3.881 1.00 90.94 297 LEU A O 1
ATOM 2370 N N . PRO A 1 298 ? -21.328 -6.413 3.089 1.00 88.44 298 PRO A N 1
ATOM 2371 C CA . PRO A 1 298 ? -22.448 -5.541 2.746 1.00 88.44 298 PRO A CA 1
ATOM 2372 C C . PRO A 1 298 ? -22.977 -4.750 3.959 1.00 88.44 298 PRO A C 1
ATOM 2374 O O . PRO A 1 298 ? -23.185 -5.336 5.031 1.00 88.44 298 PRO A O 1
ATOM 2377 N N . PRO A 1 299 ? -23.263 -3.440 3.813 1.00 84.62 299 PRO A N 1
ATOM 2378 C CA . PRO A 1 299 ? -23.876 -2.650 4.875 1.00 84.62 299 PRO A CA 1
ATOM 2379 C C . PRO A 1 299 ? -25.214 -3.249 5.322 1.00 84.62 299 PRO A C 1
ATOM 2381 O O . PRO A 1 299 ? -26.050 -3.616 4.499 1.00 84.62 299 PRO A O 1
ATOM 2384 N N . GLY A 1 300 ? -25.428 -3.337 6.635 1.00 84.31 300 GLY A N 1
ATOM 2385 C CA . GLY A 1 300 ? -26.667 -3.870 7.211 1.00 84.31 300 GLY A CA 1
ATOM 2386 C C . GLY A 1 300 ? -26.757 -5.400 7.277 1.00 84.31 300 GLY A C 1
ATOM 2387 O O . GLY A 1 300 ? -27.739 -5.905 7.817 1.00 84.31 300 GLY A O 1
ATOM 2388 N N . LEU A 1 301 ? -25.751 -6.147 6.800 1.00 86.38 301 LEU A N 1
ATOM 2389 C CA . LEU A 1 301 ? -25.704 -7.599 6.982 1.00 86.38 301 LEU A CA 1
ATOM 2390 C C . LEU A 1 301 ? -25.638 -7.937 8.489 1.00 86.38 301 LEU A C 1
ATOM 2392 O O . LEU A 1 301 ? -24.710 -7.489 9.175 1.00 86.38 301 LEU A O 1
ATOM 2396 N N . PRO A 1 302 ? -26.579 -8.726 9.041 1.00 85.56 302 PRO A N 1
ATOM 2397 C CA . PRO A 1 302 ? -26.472 -9.186 10.416 1.00 85.56 302 PRO A CA 1
ATOM 2398 C C . PRO A 1 302 ? -25.338 -10.211 10.519 1.00 85.56 302 PRO A C 1
ATOM 2400 O O . PRO A 1 302 ? -25.318 -11.217 9.818 1.00 85.56 302 PRO A O 1
ATOM 2403 N N . PHE A 1 303 ? -24.391 -9.956 11.416 1.00 89.94 303 PHE A N 1
ATOM 2404 C CA . PHE A 1 303 ? -23.305 -10.874 11.758 1.00 89.94 303 PHE A CA 1
ATOM 2405 C C . PHE A 1 303 ? -23.043 -10.840 13.265 1.00 89.94 303 PHE A C 1
ATOM 2407 O O . PHE A 1 303 ? -23.419 -9.884 13.951 1.00 89.94 303 PHE A O 1
ATOM 2414 N N . VAL A 1 304 ? -22.406 -11.890 13.770 1.00 91.94 304 VAL A N 1
ATOM 2415 C CA . VAL A 1 304 ? -22.000 -12.021 15.171 1.00 91.94 304 VAL A CA 1
ATOM 2416 C C . VAL A 1 304 ? -20.498 -12.261 15.187 1.00 91.94 304 VAL A C 1
ATOM 2418 O O . VAL A 1 304 ? -19.977 -13.006 14.356 1.00 91.94 304 VAL A O 1
ATOM 2421 N N . VAL A 1 305 ? -19.803 -11.606 16.106 1.00 92.19 305 VAL A N 1
ATOM 2422 C CA . VAL A 1 305 ? -18.375 -11.812 16.342 1.00 92.19 305 VAL A CA 1
ATOM 2423 C C . VAL A 1 305 ? -18.213 -12.835 17.461 1.00 92.19 305 VAL A C 1
ATOM 2425 O O . VAL A 1 305 ? -18.976 -12.817 18.431 1.00 92.19 305 VAL A O 1
ATOM 2428 N N . GLN A 1 306 ? -17.259 -13.753 17.316 1.00 90.94 306 GLN A N 1
ATOM 2429 C CA . GLN A 1 306 ? -16.988 -14.759 18.332 1.00 90.94 306 GLN A CA 1
ATOM 2430 C C . GLN A 1 306 ? -16.369 -14.104 19.572 1.00 90.94 306 GLN A C 1
ATOM 2432 O O . GLN A 1 306 ? -15.343 -13.428 19.500 1.00 90.94 306 GLN A O 1
ATOM 2437 N N . GLU A 1 307 ? -16.994 -14.320 20.727 1.00 81.88 307 GLU A N 1
ATOM 2438 C CA . GLU A 1 307 ? -16.453 -13.873 22.008 1.00 81.88 307 GLU A CA 1
ATOM 2439 C C . GLU A 1 307 ? -15.326 -14.828 22.442 1.00 81.88 307 GLU A C 1
ATOM 2441 O O . GLU A 1 307 ? -15.557 -16.038 22.541 1.00 81.88 307 GLU A O 1
ATOM 2446 N N . PRO A 1 308 ? -14.101 -14.330 22.670 1.00 72.44 308 PRO A N 1
ATOM 2447 C CA . PRO A 1 308 ? -13.012 -15.155 23.171 1.00 72.44 308 PRO A CA 1
ATOM 2448 C C . PRO A 1 308 ? -13.219 -15.478 24.654 1.00 72.44 308 PRO A C 1
ATOM 2450 O O . PRO A 1 308 ? -13.769 -14.674 25.407 1.00 72.44 308 PRO A O 1
ATOM 2453 N N . ASP A 1 309 ? -12.763 -16.657 25.081 1.00 69.88 309 ASP A N 1
ATOM 2454 C CA . ASP A 1 309 ? -12.843 -17.077 26.483 1.00 69.88 309 ASP A CA 1
ATOM 2455 C C . ASP A 1 309 ? -12.024 -16.115 27.361 1.00 69.88 309 ASP A C 1
ATOM 2457 O O . ASP A 1 309 ? -10.812 -15.979 27.174 1.00 69.88 309 ASP A O 1
ATOM 2461 N N . GLU A 1 310 ? -12.669 -15.449 28.330 1.00 64.56 310 GLU A N 1
ATOM 2462 C CA . GLU A 1 310 ? -12.013 -14.489 29.233 1.00 64.56 310 GLU A CA 1
ATOM 2463 C C . GLU A 1 310 ? -10.829 -15.115 29.998 1.00 64.56 310 GLU A C 1
ATOM 2465 O O . GLU A 1 310 ? -9.925 -14.396 30.426 1.00 64.56 310 GLU A O 1
ATOM 2470 N N . LYS A 1 311 ? -10.798 -16.449 30.142 1.00 58.88 311 LYS A N 1
ATOM 2471 C CA . LYS A 1 311 ? -9.693 -17.190 30.773 1.00 58.88 311 LYS A CA 1
ATOM 2472 C C . LYS A 1 311 ? -8.442 -17.309 29.898 1.00 58.88 311 LYS A C 1
ATOM 2474 O O . LYS A 1 311 ? -7.361 -17.508 30.441 1.00 58.88 311 LYS A O 1
ATOM 2479 N N . ASN A 1 312 ? -8.576 -17.145 28.582 1.00 58.88 312 ASN A N 1
ATOM 2480 C CA . ASN A 1 312 ? -7.488 -17.270 27.608 1.00 58.88 312 ASN A CA 1
ATOM 2481 C C . ASN A 1 312 ? -6.880 -15.915 27.206 1.00 58.88 312 ASN A C 1
ATOM 2483 O O . ASN A 1 312 ? -6.049 -15.856 26.306 1.00 58.88 312 ASN A O 1
ATOM 2487 N N . LEU A 1 313 ? -7.242 -14.818 27.881 1.00 65.56 313 LEU A N 1
ATOM 2488 C CA . LEU A 1 313 ? -6.697 -13.471 27.640 1.00 65.56 313 LEU A CA 1
ATOM 2489 C C . LEU A 1 313 ? -5.284 -13.275 28.237 1.00 65.56 313 LEU A C 1
ATOM 2491 O O . LEU A 1 313 ? -4.934 -12.174 28.669 1.00 65.56 313 LEU A O 1
ATOM 2495 N N . ALA A 1 314 ? -4.480 -14.337 28.317 1.00 64.31 314 ALA A N 1
ATOM 2496 C CA . ALA A 1 314 ? -3.113 -14.258 28.814 1.00 64.31 314 ALA A CA 1
ATOM 2497 C C . ALA A 1 314 ? -2.237 -13.525 27.789 1.00 64.31 314 ALA A C 1
ATOM 2499 O O . ALA A 1 314 ? -2.153 -13.922 26.630 1.00 64.31 314 ALA A O 1
ATOM 2500 N N . ILE A 1 315 ? -1.593 -12.438 28.215 1.00 69.44 315 ILE A N 1
ATOM 2501 C CA . ILE A 1 315 ? -0.654 -11.691 27.377 1.00 69.44 315 ILE A CA 1
ATOM 2502 C C . ILE A 1 315 ? 0.747 -12.232 27.656 1.00 69.44 315 ILE A C 1
ATOM 2504 O O . ILE A 1 315 ? 1.270 -12.043 28.758 1.00 69.44 315 ILE A O 1
ATOM 2508 N N . THR A 1 316 ? 1.357 -12.896 26.674 1.00 68.06 316 THR A N 1
ATOM 2509 C CA . THR A 1 316 ? 2.757 -13.325 26.771 1.00 68.06 316 THR A CA 1
ATOM 2510 C C . THR A 1 316 ? 3.670 -12.107 26.614 1.00 68.06 316 THR A C 1
ATOM 2512 O O . THR A 1 316 ? 3.588 -11.414 25.599 1.00 68.06 316 THR A O 1
ATOM 2515 N N . PRO A 1 317 ? 4.546 -11.801 27.590 1.00 70.31 317 PRO A N 1
ATOM 2516 C CA . PRO A 1 317 ? 5.449 -10.668 27.464 1.00 70.31 317 PRO A CA 1
ATOM 2517 C C . PRO A 1 317 ? 6.465 -10.888 26.341 1.00 70.31 317 PRO A C 1
ATOM 2519 O O . PRO A 1 317 ? 7.188 -11.883 26.362 1.00 70.31 317 PRO A O 1
ATOM 2522 N N . ILE A 1 318 ? 6.585 -9.929 25.421 1.00 73.75 318 ILE A N 1
ATOM 2523 C CA . ILE A 1 318 ? 7.663 -9.912 24.423 1.00 73.75 318 ILE A CA 1
ATOM 2524 C C . ILE A 1 318 ? 9.008 -9.712 25.145 1.00 73.75 318 ILE A C 1
ATOM 2526 O O . ILE A 1 318 ? 9.174 -8.753 25.902 1.00 73.75 318 ILE A O 1
ATOM 2530 N N . ARG A 1 319 ? 9.969 -10.621 24.926 1.00 72.31 319 ARG A N 1
ATOM 2531 C CA . ARG A 1 319 ? 11.297 -10.631 25.580 1.00 72.31 319 ARG A CA 1
ATOM 2532 C C . ARG A 1 319 ? 12.453 -10.343 24.615 1.00 72.31 319 ARG A C 1
ATOM 2534 O O . ARG A 1 319 ? 13.506 -10.959 24.723 1.00 72.31 319 ARG A O 1
ATOM 2541 N N . VAL A 1 320 ? 12.261 -9.420 23.678 1.00 77.25 320 VAL A N 1
ATOM 2542 C CA . VAL A 1 320 ? 13.305 -9.013 22.723 1.00 77.25 320 VAL A CA 1
ATOM 2543 C C . VAL A 1 320 ? 13.996 -7.755 23.243 1.00 77.25 320 VAL A C 1
ATOM 2545 O O . VAL A 1 320 ? 13.336 -6.845 23.755 1.00 77.25 320 VAL A O 1
ATOM 2548 N N . SER A 1 321 ? 15.326 -7.700 23.156 1.00 85.25 321 SER A N 1
ATOM 2549 C CA . SER A 1 321 ? 16.078 -6.508 23.567 1.00 85.25 321 SER A CA 1
ATOM 2550 C C . SER A 1 321 ? 15.854 -5.346 22.590 1.00 85.25 321 SER A C 1
ATOM 2552 O O . SER A 1 321 ? 15.584 -5.562 21.411 1.00 85.25 321 SER A O 1
ATOM 2554 N N . ALA A 1 322 ? 15.968 -4.098 23.061 1.00 86.69 322 ALA A N 1
ATOM 2555 C CA . ALA A 1 322 ? 15.796 -2.930 22.190 1.00 86.69 322 ALA A CA 1
ATOM 2556 C C . ALA A 1 322 ? 16.803 -2.916 21.025 1.00 86.69 322 ALA A C 1
ATOM 2558 O O . ALA A 1 322 ? 16.414 -2.647 19.896 1.00 86.69 322 ALA A O 1
ATOM 2559 N N . GLU A 1 323 ? 18.053 -3.296 21.293 1.00 88.69 323 GLU A N 1
ATOM 2560 C CA . GLU A 1 323 ? 19.130 -3.366 20.298 1.00 88.69 323 GLU A CA 1
ATOM 2561 C C . GLU A 1 323 ? 18.826 -4.381 19.182 1.00 88.69 323 GLU A C 1
ATOM 2563 O O . GLU A 1 323 ? 18.968 -4.096 17.995 1.00 88.69 323 GLU A O 1
ATOM 2568 N N . GLU A 1 324 ? 18.355 -5.571 19.553 1.00 88.06 324 GLU A N 1
ATOM 2569 C CA . GLU A 1 324 ? 17.989 -6.621 18.598 1.00 88.06 324 GLU A CA 1
ATOM 2570 C C . GLU A 1 324 ? 16.788 -6.204 17.739 1.00 88.06 324 GLU A C 1
ATOM 2572 O O . GLU A 1 324 ? 16.763 -6.443 16.529 1.00 88.06 324 GLU A O 1
ATOM 2577 N N . MET A 1 325 ? 15.824 -5.496 18.339 1.00 89.31 325 MET A N 1
ATOM 2578 C CA . MET A 1 325 ? 14.699 -4.919 17.605 1.00 89.31 325 MET A CA 1
ATOM 2579 C C . MET A 1 325 ? 15.148 -3.866 16.581 1.00 89.31 325 MET A C 1
ATOM 2581 O O . MET A 1 325 ? 14.615 -3.832 15.472 1.00 89.31 325 MET A O 1
ATOM 2585 N N . GLU A 1 326 ? 16.135 -3.027 16.910 1.00 92.81 326 GLU A N 1
ATOM 2586 C CA . GLU A 1 326 ? 16.693 -2.045 15.971 1.00 92.81 326 GLU A CA 1
ATOM 2587 C C . GLU A 1 326 ? 17.346 -2.717 14.761 1.00 92.81 326 GLU A C 1
ATOM 2589 O O . GLU A 1 326 ? 17.058 -2.351 13.619 1.00 92.81 326 GLU A O 1
ATOM 2594 N N . GLN A 1 327 ? 18.189 -3.726 14.995 1.00 91.00 327 GLN A N 1
ATOM 2595 C CA . GLN A 1 327 ? 18.891 -4.436 13.924 1.00 91.00 327 GLN A CA 1
ATOM 2596 C C . GLN A 1 327 ? 17.913 -5.134 12.976 1.00 91.00 327 GLN A C 1
ATOM 2598 O O . GLN A 1 327 ? 18.014 -4.990 11.756 1.00 91.00 327 GLN A O 1
ATOM 2603 N N . LEU A 1 328 ? 16.919 -5.832 13.526 1.00 88.94 328 LEU A N 1
ATOM 2604 C CA . LEU A 1 328 ? 15.893 -6.499 12.727 1.00 88.94 328 LEU A CA 1
ATOM 2605 C C . LEU A 1 328 ? 15.049 -5.504 11.929 1.00 88.94 328 LEU A C 1
ATOM 2607 O O . LEU A 1 328 ? 14.785 -5.741 10.747 1.00 88.94 328 LEU A O 1
ATOM 2611 N N . ALA A 1 329 ? 14.688 -4.369 12.532 1.00 92.62 329 ALA A N 1
ATOM 2612 C CA . ALA A 1 329 ? 13.955 -3.316 11.843 1.00 92.62 329 ALA A CA 1
ATOM 2613 C C . ALA A 1 329 ? 14.743 -2.753 10.651 1.00 92.62 329 ALA A C 1
ATOM 2615 O O . ALA A 1 329 ? 14.186 -2.598 9.563 1.00 92.62 329 ALA A O 1
ATOM 2616 N N . LEU A 1 330 ? 16.043 -2.493 10.808 1.00 93.62 330 LEU A N 1
ATOM 2617 C CA . LEU A 1 330 ? 16.889 -1.982 9.722 1.00 93.62 330 LEU A CA 1
ATOM 2618 C C . LEU A 1 330 ? 17.094 -2.988 8.575 1.00 93.62 330 LEU A C 1
ATOM 2620 O O . LEU A 1 330 ? 17.403 -2.580 7.459 1.00 93.62 330 LEU A O 1
ATOM 2624 N N . LEU A 1 331 ? 16.910 -4.287 8.807 1.00 90.50 331 LEU A N 1
ATOM 2625 C CA . LEU A 1 331 ? 17.058 -5.315 7.769 1.00 90.50 331 LEU A CA 1
ATOM 2626 C C . LEU A 1 331 ? 15.755 -5.601 7.012 1.00 90.50 331 LEU A C 1
ATOM 2628 O O . LEU A 1 331 ? 15.766 -5.904 5.810 1.00 90.50 331 LEU A O 1
ATOM 2632 N N . ASN A 1 332 ? 14.624 -5.519 7.710 1.00 89.38 332 ASN A N 1
ATOM 2633 C CA . ASN A 1 332 ? 13.357 -6.039 7.201 1.00 89.38 332 ASN A CA 1
ATOM 2634 C C . ASN A 1 332 ? 12.326 -4.959 6.863 1.00 89.38 332 ASN A C 1
ATOM 2636 O O . ASN A 1 332 ? 11.392 -5.245 6.119 1.00 89.38 332 ASN A O 1
ATOM 2640 N N . ARG A 1 333 ? 12.486 -3.711 7.329 1.00 92.81 333 ARG A N 1
ATOM 2641 C CA . ARG A 1 333 ? 11.493 -2.655 7.077 1.00 92.81 333 ARG A CA 1
ATOM 2642 C C . ARG A 1 333 ? 11.268 -2.380 5.581 1.00 92.81 333 ARG A C 1
ATOM 2644 O O . ARG A 1 333 ? 12.207 -1.948 4.898 1.00 92.81 333 ARG A O 1
ATOM 2651 N N . PRO A 1 334 ? 10.01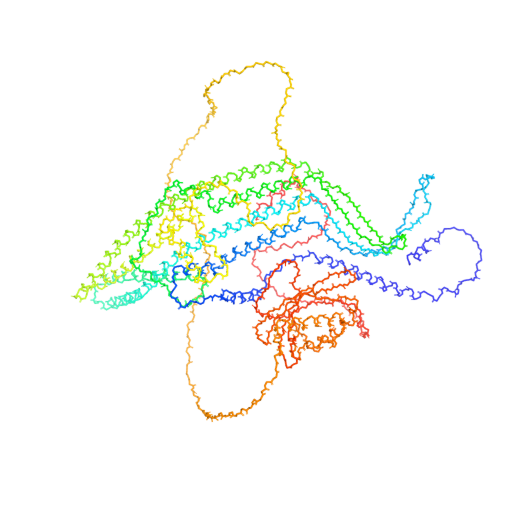8 -2.515 5.085 1.00 92.19 334 PRO A N 1
ATOM 2652 C CA . PRO A 1 334 ? 9.694 -2.283 3.680 1.00 92.19 334 PRO A CA 1
ATOM 2653 C C . PRO A 1 334 ? 10.078 -0.885 3.195 1.00 92.19 334 PRO A C 1
ATOM 2655 O O . PRO A 1 334 ? 10.604 -0.741 2.096 1.00 92.19 334 PRO A O 1
ATOM 2658 N N . GLU A 1 335 ? 9.891 0.159 4.011 1.00 92.62 335 GLU A N 1
ATOM 2659 C CA . GLU A 1 335 ? 10.216 1.535 3.615 1.00 92.62 335 GLU A CA 1
ATOM 2660 C C . GLU A 1 335 ? 11.701 1.715 3.286 1.00 92.62 335 GLU A C 1
ATOM 2662 O O . GLU A 1 335 ? 12.050 2.424 2.342 1.00 92.62 335 GLU A O 1
ATOM 2667 N N . LEU A 1 336 ? 12.584 1.059 4.043 1.00 93.81 336 LEU A N 1
ATOM 2668 C CA . LEU A 1 336 ? 14.020 1.158 3.816 1.00 93.81 33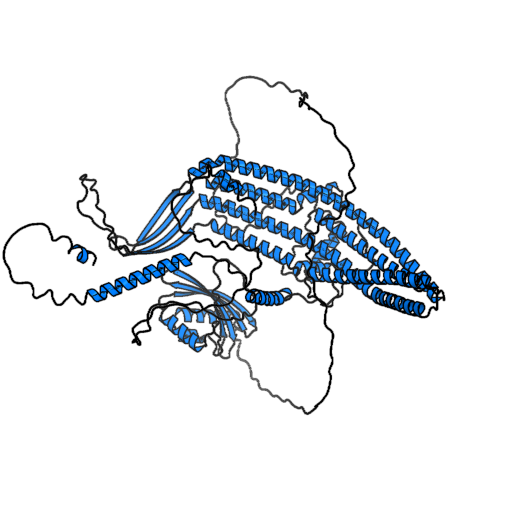6 LEU A CA 1
ATOM 2669 C C . LEU A 1 336 ? 14.438 0.393 2.561 1.00 93.81 336 LEU A C 1
ATOM 2671 O O . LEU A 1 336 ? 15.229 0.905 1.765 1.00 93.81 336 LEU A O 1
ATOM 2675 N N . ARG A 1 337 ? 13.851 -0.787 2.330 1.00 93.12 337 ARG A N 1
ATOM 2676 C CA . ARG A 1 337 ? 14.053 -1.557 1.094 1.00 93.12 337 ARG A CA 1
ATOM 2677 C C . ARG A 1 337 ? 13.566 -0.796 -0.136 1.00 93.12 337 ARG A C 1
ATOM 2679 O O . ARG A 1 337 ? 14.270 -0.757 -1.144 1.00 93.12 337 ARG A O 1
ATOM 2686 N N . GLN A 1 338 ? 12.428 -0.109 -0.044 1.00 94.44 338 GLN A N 1
ATOM 2687 C CA . GLN A 1 338 ? 11.935 0.763 -1.114 1.00 94.44 338 GLN A CA 1
ATOM 2688 C C . GLN A 1 338 ? 12.932 1.873 -1.456 1.00 94.44 338 GLN A C 1
ATOM 2690 O O . GLN A 1 338 ? 13.208 2.095 -2.635 1.00 94.44 338 GLN A O 1
ATOM 2695 N N . GLU A 1 339 ? 13.513 2.545 -0.458 1.00 93.94 339 GLU A N 1
ATOM 2696 C CA . GLU A 1 339 ? 14.551 3.555 -0.700 1.00 93.94 339 GLU A CA 1
ATOM 2697 C C . GLU A 1 339 ? 15.820 2.951 -1.322 1.00 93.94 339 GLU A C 1
ATOM 2699 O O . GLU A 1 339 ? 16.446 3.574 -2.182 1.00 93.94 339 GLU A O 1
ATOM 2704 N N . MET A 1 340 ? 16.183 1.716 -0.965 1.00 94.69 340 MET A N 1
ATOM 2705 C CA . MET A 1 340 ? 17.292 1.003 -1.608 1.00 94.69 340 MET A CA 1
ATOM 2706 C C . MET A 1 340 ? 17.003 0.687 -3.086 1.00 94.69 340 MET A C 1
ATOM 2708 O O . MET A 1 340 ? 17.876 0.898 -3.932 1.00 94.69 340 MET A O 1
ATOM 2712 N N . TYR A 1 341 ? 15.787 0.253 -3.434 1.00 96.56 341 TYR A N 1
ATOM 2713 C CA . TYR A 1 341 ? 15.387 0.062 -4.835 1.00 96.56 341 TYR A CA 1
ATOM 2714 C C . TYR A 1 341 ? 15.313 1.386 -5.604 1.00 96.56 341 TYR A C 1
ATOM 2716 O O . TYR A 1 341 ? 15.778 1.461 -6.739 1.00 96.56 341 TYR A O 1
ATOM 2724 N N . ARG A 1 342 ? 14.823 2.467 -4.985 1.00 94.88 342 ARG A N 1
ATOM 2725 C CA . ARG A 1 342 ? 14.838 3.813 -5.588 1.00 94.88 342 ARG A CA 1
ATOM 2726 C C . ARG A 1 342 ? 16.258 4.286 -5.895 1.00 94.88 342 ARG A C 1
ATOM 2728 O O . ARG A 1 342 ? 16.489 4.831 -6.972 1.00 94.88 342 ARG A O 1
ATOM 2735 N N . ALA A 1 343 ? 17.211 4.028 -4.999 1.00 95.00 343 ALA A N 1
ATOM 2736 C CA . ALA A 1 343 ? 18.619 4.334 -5.240 1.00 95.00 343 ALA A CA 1
ATOM 2737 C C . ALA A 1 343 ? 19.184 3.543 -6.434 1.00 95.00 343 ALA A C 1
ATOM 2739 O O . ALA A 1 343 ? 19.862 4.118 -7.285 1.00 95.00 343 ALA A O 1
ATOM 2740 N N . ARG A 1 344 ? 18.847 2.249 -6.560 1.00 96.56 344 ARG A N 1
ATOM 2741 C CA . ARG A 1 344 ? 19.230 1.427 -7.725 1.00 96.56 344 ARG A CA 1
ATOM 2742 C C . ARG A 1 344 ? 18.635 1.951 -9.034 1.00 96.56 344 ARG A C 1
ATOM 2744 O O . ARG A 1 344 ? 19.357 2.040 -10.025 1.00 96.56 344 ARG A O 1
ATOM 2751 N N . ILE A 1 345 ? 17.360 2.350 -9.027 1.00 96.50 345 ILE A N 1
ATOM 2752 C CA . ILE A 1 345 ? 16.687 2.964 -10.184 1.00 96.50 345 ILE A CA 1
ATOM 2753 C C . ILE A 1 345 ? 17.388 4.261 -10.595 1.00 96.50 345 ILE A C 1
ATOM 2755 O O . ILE A 1 345 ? 17.595 4.477 -11.790 1.00 96.50 345 ILE A O 1
ATOM 2759 N N . GLY A 1 346 ? 17.764 5.101 -9.623 1.00 94.94 346 GLY A N 1
ATOM 2760 C CA . GLY A 1 346 ? 18.511 6.340 -9.854 1.00 94.94 346 GLY A CA 1
ATOM 2761 C C . GLY A 1 346 ? 19.862 6.081 -10.520 1.00 94.94 346 GLY A C 1
ATOM 2762 O O . GLY A 1 346 ? 20.120 6.597 -11.604 1.00 94.94 346 GLY A O 1
ATOM 2763 N N . ALA A 1 347 ? 20.670 5.181 -9.951 1.00 95.12 347 ALA A N 1
ATOM 2764 C CA . ALA A 1 347 ? 21.958 4.797 -10.531 1.00 95.12 347 ALA A CA 1
ATOM 2765 C C . ALA A 1 347 ? 21.816 4.188 -11.943 1.00 95.12 347 ALA A C 1
ATOM 2767 O O . ALA A 1 347 ? 22.634 4.449 -12.829 1.00 95.12 347 ALA A O 1
ATOM 2768 N N . ALA A 1 348 ? 20.769 3.389 -12.180 1.00 96.62 348 ALA A N 1
ATOM 2769 C CA . ALA A 1 348 ? 20.448 2.862 -13.504 1.00 96.62 348 ALA A CA 1
ATOM 2770 C C . ALA A 1 348 ? 20.037 3.969 -14.493 1.00 96.62 348 ALA A C 1
ATOM 2772 O O . ALA A 1 348 ? 20.431 3.899 -15.656 1.00 96.62 348 ALA A O 1
ATOM 2773 N N . GLU A 1 349 ? 19.312 5.005 -14.050 1.00 96.19 349 GLU A N 1
ATOM 2774 C CA . GLU A 1 349 ? 18.946 6.145 -14.902 1.00 96.19 349 GLU A CA 1
ATOM 2775 C C . GLU A 1 349 ? 20.186 6.940 -15.311 1.00 96.19 349 GLU A C 1
ATOM 2777 O O . GLU A 1 349 ? 20.340 7.234 -16.493 1.00 96.19 349 GLU A O 1
ATOM 2782 N N . THR A 1 350 ? 21.116 7.205 -14.387 1.00 95.25 350 THR A N 1
ATOM 2783 C CA . THR A 1 350 ? 22.382 7.879 -14.713 1.00 95.25 350 THR A CA 1
ATOM 2784 C C . THR A 1 350 ? 23.191 7.076 -15.733 1.00 95.25 350 THR A C 1
ATOM 2786 O O . THR A 1 350 ? 23.631 7.620 -16.744 1.00 95.25 350 THR A O 1
ATOM 2789 N N . ARG A 1 351 ? 23.344 5.756 -15.539 1.00 96.06 351 ARG A N 1
ATOM 2790 C CA . ARG A 1 351 ? 24.066 4.887 -16.493 1.00 96.06 351 ARG A CA 1
ATOM 2791 C C . ARG A 1 351 ? 23.406 4.869 -17.868 1.00 96.06 351 ARG A C 1
ATOM 2793 O O . ARG A 1 351 ? 24.085 4.982 -18.884 1.00 96.06 351 ARG A O 1
ATOM 2800 N N . LYS A 1 352 ? 22.080 4.778 -17.911 1.00 96.44 352 LYS A N 1
ATOM 2801 C CA . LYS A 1 352 ? 21.286 4.857 -19.140 1.00 96.44 352 LYS A CA 1
ATOM 2802 C C . LYS A 1 352 ? 21.432 6.210 -19.833 1.00 96.44 352 LYS A C 1
ATOM 2804 O O . LYS A 1 352 ? 21.528 6.260 -21.058 1.00 96.44 352 LYS A O 1
ATOM 2809 N N . ALA A 1 353 ? 21.447 7.307 -19.082 1.00 94.38 353 ALA A N 1
ATOM 2810 C CA . ALA A 1 353 ? 21.627 8.640 -19.633 1.00 94.38 353 ALA A CA 1
ATOM 2811 C C . ALA A 1 353 ? 23.028 8.827 -20.227 1.00 94.38 353 ALA A C 1
ATOM 2813 O O . ALA A 1 353 ? 23.131 9.345 -21.340 1.00 94.38 353 ALA A O 1
ATOM 2814 N N . LEU A 1 354 ? 24.065 8.312 -19.555 1.00 94.19 354 LEU A N 1
ATOM 2815 C CA . LEU A 1 354 ? 25.437 8.258 -20.066 1.00 94.19 354 LEU A CA 1
ATOM 2816 C C . LEU A 1 354 ? 25.551 7.384 -21.320 1.00 94.19 354 LEU A C 1
ATOM 2818 O O . LEU A 1 354 ? 26.160 7.806 -22.301 1.00 94.19 354 LEU A O 1
ATOM 2822 N N . LEU A 1 355 ? 24.909 6.211 -21.348 1.00 94.00 355 LEU A N 1
ATOM 2823 C CA . LEU A 1 355 ? 24.887 5.357 -22.540 1.00 94.00 355 LEU A CA 1
ATOM 2824 C C . LEU A 1 355 ? 24.302 6.079 -23.750 1.00 94.00 355 LEU A C 1
ATOM 2826 O O . LEU A 1 355 ? 24.890 6.029 -24.823 1.00 94.00 355 LEU A O 1
ATOM 2830 N N . LYS A 1 356 ? 23.195 6.816 -23.582 1.00 92.31 356 LYS A N 1
ATOM 2831 C CA . LYS A 1 356 ? 22.545 7.571 -24.671 1.00 92.31 356 LYS A CA 1
ATOM 2832 C C . LYS A 1 356 ? 23.432 8.655 -25.313 1.00 92.31 356 LYS A C 1
ATOM 2834 O O . LYS A 1 356 ? 22.991 9.290 -26.276 1.00 92.31 356 LYS A O 1
ATOM 2839 N N . ILE A 1 357 ? 24.612 8.930 -24.756 1.00 93.00 357 ILE A N 1
ATOM 2840 C CA . ILE A 1 357 ? 25.610 9.854 -25.308 1.00 93.00 357 ILE A CA 1
ATOM 2841 C C . ILE A 1 357 ? 26.503 9.150 -26.342 1.00 93.00 357 ILE A C 1
ATOM 2843 O O . ILE A 1 357 ? 26.965 9.799 -27.282 1.00 93.00 357 ILE A O 1
ATOM 2847 N N . LEU A 1 358 ? 26.712 7.836 -26.209 1.00 92.88 358 LEU A N 1
ATOM 2848 C CA . LEU A 1 358 ? 27.506 7.038 -27.142 1.00 92.88 358 LEU A CA 1
ATOM 2849 C C . LEU A 1 358 ? 26.847 6.986 -28.535 1.00 92.88 358 LEU A C 1
ATOM 2851 O O . LEU A 1 358 ? 25.625 7.124 -28.650 1.00 92.88 358 LEU A O 1
ATOM 2855 N N . PRO A 1 359 ? 27.626 6.801 -29.618 1.00 93.50 359 PRO A N 1
ATOM 2856 C CA . PRO A 1 359 ? 27.056 6.517 -30.929 1.00 93.50 359 PRO A CA 1
ATOM 2857 C C . PRO A 1 359 ? 26.369 5.144 -30.932 1.00 93.50 359 PRO A C 1
ATOM 2859 O O . PRO A 1 359 ? 26.880 4.179 -30.369 1.00 93.50 359 PRO A O 1
ATOM 2862 N N . GLY A 1 360 ? 25.210 5.056 -31.582 1.00 93.44 360 GLY A N 1
ATOM 2863 C CA . GLY A 1 360 ? 24.494 3.804 -31.801 1.00 93.44 360 GLY A CA 1
ATOM 2864 C C . GLY A 1 360 ? 25.026 3.051 -33.013 1.00 93.44 360 GLY A C 1
ATOM 2865 O O . GLY A 1 360 ? 25.325 3.666 -34.039 1.00 93.44 360 GLY A O 1
ATOM 2866 N N . LEU A 1 361 ? 25.123 1.729 -32.883 1.00 95.19 361 LEU A N 1
ATOM 2867 C CA . LEU A 1 361 ? 25.462 0.789 -33.949 1.00 95.19 361 LEU A CA 1
ATOM 2868 C C . LEU A 1 361 ? 24.196 0.016 -34.329 1.00 95.19 361 LEU A C 1
ATOM 2870 O O . LEU A 1 361 ? 23.662 -0.728 -33.508 1.00 95.19 361 LEU A O 1
ATOM 2874 N N . GLU A 1 362 ? 23.718 0.215 -35.551 1.00 95.44 362 GLU A N 1
ATOM 2875 C CA . GLU A 1 362 ? 22.512 -0.399 -36.106 1.00 95.44 362 GLU A CA 1
ATOM 2876 C C . GLU A 1 362 ? 22.909 -1.441 -37.158 1.00 95.44 362 GLU A C 1
ATOM 2878 O O . GLU A 1 362 ? 23.582 -1.119 -38.137 1.00 95.44 362 GLU A O 1
ATOM 2883 N N . PHE A 1 363 ? 22.479 -2.683 -36.959 1.00 96.38 363 PHE A N 1
ATOM 2884 C CA . PHE A 1 363 ? 22.530 -3.753 -37.948 1.00 96.38 363 PHE A CA 1
ATOM 2885 C C . PHE A 1 363 ? 21.164 -3.861 -38.609 1.00 96.38 363 PHE A C 1
ATOM 2887 O O . PHE A 1 363 ? 20.159 -4.012 -37.913 1.00 96.38 363 PHE A O 1
ATOM 2894 N N . ASN A 1 364 ? 21.114 -3.809 -39.935 1.00 95.94 364 ASN A N 1
ATOM 2895 C CA . ASN A 1 364 ? 19.863 -3.918 -40.672 1.00 95.94 364 ASN A CA 1
ATOM 2896 C C . ASN A 1 364 ? 19.970 -4.966 -41.780 1.00 95.94 364 ASN A C 1
ATOM 2898 O O . ASN A 1 364 ? 20.955 -5.012 -42.514 1.00 95.94 364 ASN A O 1
ATOM 2902 N N . ALA A 1 365 ? 18.934 -5.786 -41.912 1.00 97.44 365 ALA A N 1
ATOM 2903 C CA . ALA A 1 365 ? 18.776 -6.755 -42.986 1.00 97.44 365 ALA A CA 1
ATOM 2904 C C . ALA A 1 365 ? 17.359 -6.629 -43.545 1.00 97.44 365 ALA A C 1
ATOM 2906 O O . ALA A 1 365 ? 16.398 -6.657 -42.782 1.00 97.44 365 ALA A O 1
ATOM 2907 N N . SER A 1 366 ? 17.200 -6.468 -44.855 1.00 97.25 366 SER A N 1
ATOM 2908 C CA . SER A 1 366 ? 15.879 -6.377 -45.474 1.00 97.25 366 SER A CA 1
ATOM 2909 C C . SER A 1 366 ? 15.791 -7.120 -46.796 1.00 97.25 366 SER A C 1
ATOM 2911 O O . SER A 1 366 ? 16.721 -7.105 -47.599 1.00 97.25 366 SER A O 1
ATOM 2913 N N . THR A 1 367 ? 14.640 -7.737 -47.039 1.00 97.69 367 THR A N 1
ATOM 2914 C CA . THR A 1 367 ? 14.230 -8.217 -48.362 1.00 97.69 367 THR A CA 1
ATOM 2915 C C . THR A 1 367 ? 13.295 -7.178 -48.952 1.00 97.69 367 THR A C 1
ATOM 2917 O O . THR A 1 367 ? 12.287 -6.853 -48.334 1.00 97.69 367 THR A O 1
ATOM 2920 N N . ASN A 1 368 ? 13.629 -6.636 -50.118 1.00 96.88 368 ASN A N 1
ATOM 2921 C CA . ASN A 1 368 ? 12.946 -5.493 -50.717 1.00 96.88 368 ASN A CA 1
ATOM 2922 C C . ASN A 1 368 ? 12.370 -5.891 -52.075 1.00 96.88 368 ASN A C 1
ATOM 2924 O O . ASN A 1 368 ? 12.992 -6.652 -52.812 1.00 96.88 368 ASN A O 1
ATOM 2928 N N . TYR A 1 369 ? 11.215 -5.335 -52.415 1.00 97.19 369 TYR A N 1
ATOM 2929 C CA . TYR A 1 369 ? 10.530 -5.463 -53.692 1.00 97.19 369 TYR A CA 1
ATOM 2930 C C . TYR A 1 369 ? 10.194 -4.075 -54.241 1.00 97.19 369 TYR A C 1
ATOM 2932 O O . TYR A 1 369 ? 9.655 -3.233 -53.518 1.00 97.19 369 TYR A O 1
ATOM 2940 N N . ASP A 1 370 ? 10.455 -3.846 -55.527 1.00 95.69 370 ASP A N 1
ATOM 2941 C CA . ASP A 1 370 ? 10.045 -2.640 -56.251 1.00 95.69 370 ASP A CA 1
ATOM 2942 C C . ASP A 1 370 ? 9.469 -3.025 -57.618 1.00 95.69 370 ASP A C 1
ATOM 2944 O O . ASP A 1 370 ? 10.067 -3.780 -58.385 1.00 95.69 370 ASP A O 1
ATOM 2948 N N . SER A 1 371 ? 8.284 -2.495 -57.926 1.00 95.19 371 SER A N 1
ATOM 2949 C CA . SER A 1 371 ? 7.594 -2.718 -59.197 1.00 95.19 371 SER A CA 1
ATOM 2950 C C . SER A 1 371 ? 8.148 -1.886 -60.360 1.00 95.19 371 SER A C 1
ATOM 2952 O O . SER A 1 371 ? 7.500 -1.825 -61.405 1.00 95.19 371 SER A O 1
ATOM 2954 N N . ASN A 1 372 ? 9.253 -1.164 -60.164 1.00 93.50 372 ASN A N 1
ATOM 2955 C CA . ASN A 1 372 ? 9.875 -0.319 -61.176 1.00 93.50 372 ASN A CA 1
ATOM 2956 C C . ASN A 1 372 ? 10.263 -1.126 -62.426 1.00 93.50 372 ASN A C 1
ATOM 2958 O O . ASN A 1 372 ? 11.146 -1.978 -62.376 1.00 93.50 372 ASN A O 1
ATOM 2962 N N . SER A 1 373 ? 9.655 -0.806 -63.567 1.00 90.69 373 SER A N 1
ATOM 2963 C CA . SER A 1 373 ? 9.873 -1.498 -64.843 1.00 90.69 373 SER A CA 1
ATOM 2964 C C . SER A 1 373 ? 11.288 -1.334 -65.404 1.00 90.69 373 SER A C 1
ATOM 2966 O O . SER A 1 373 ? 11.730 -2.145 -66.215 1.00 90.69 373 SER A O 1
ATOM 2968 N N . PHE A 1 374 ? 12.015 -0.308 -64.956 1.00 89.38 374 PHE A N 1
ATOM 2969 C CA . PHE A 1 374 ? 13.411 -0.077 -65.324 1.00 89.38 374 PHE A CA 1
ATOM 2970 C C . PHE A 1 374 ? 14.410 -0.877 -64.470 1.00 89.38 374 PHE A C 1
ATOM 2972 O O . PHE A 1 374 ? 15.603 -0.873 -64.775 1.00 89.38 374 PHE A O 1
ATOM 2979 N N . ALA A 1 375 ? 13.967 -1.532 -63.390 1.00 88.12 375 ALA A N 1
ATOM 2980 C CA . ALA A 1 375 ? 14.836 -2.349 -62.553 1.00 88.12 375 ALA A CA 1
ATOM 2981 C C . ALA A 1 375 ? 15.055 -3.727 -63.192 1.00 88.12 375 ALA A C 1
ATOM 2983 O O . ALA A 1 375 ? 14.103 -4.414 -63.549 1.00 88.12 375 ALA A O 1
ATOM 2984 N N . MET A 1 376 ? 16.317 -4.153 -63.296 1.00 89.38 376 MET A N 1
ATOM 2985 C CA . MET A 1 376 ? 16.656 -5.498 -63.783 1.00 89.38 376 MET A CA 1
ATOM 2986 C C . MET A 1 376 ? 16.112 -6.590 -62.851 1.00 89.38 376 MET A C 1
ATOM 2988 O O . MET A 1 376 ? 15.593 -7.600 -63.314 1.00 89.38 376 MET A O 1
ATOM 2992 N N . ASN A 1 377 ? 16.217 -6.365 -61.538 1.00 91.12 377 ASN A N 1
ATOM 2993 C CA . ASN A 1 377 ? 15.696 -7.248 -60.501 1.00 91.12 377 ASN A CA 1
ATOM 2994 C C . ASN A 1 377 ? 14.643 -6.487 -59.699 1.00 91.12 377 ASN A C 1
ATOM 2996 O O . ASN A 1 377 ? 14.937 -5.436 -59.132 1.00 91.12 377 ASN A O 1
ATOM 3000 N N . SER A 1 378 ? 13.429 -7.027 -59.634 1.00 91.06 378 SER A N 1
ATOM 3001 C CA . SER A 1 378 ? 12.335 -6.448 -58.850 1.00 91.06 378 SER A CA 1
ATOM 3002 C C . SER A 1 378 ? 12.402 -6.812 -57.368 1.00 91.06 378 SER A C 1
ATOM 3004 O O . SER A 1 378 ? 11.648 -6.246 -56.590 1.00 91.06 378 SER A O 1
ATOM 3006 N N . VAL A 1 379 ? 13.263 -7.761 -56.979 1.00 95.12 379 VAL A N 1
ATOM 3007 C CA . VAL A 1 379 ? 13.506 -8.178 -55.589 1.00 95.12 379 VAL A CA 1
ATOM 3008 C C . VAL A 1 379 ? 15.003 -8.164 -55.316 1.00 95.12 379 VAL A C 1
ATOM 3010 O O . VAL A 1 379 ? 15.783 -8.620 -56.155 1.00 95.12 379 VAL A O 1
ATOM 3013 N N . TRP A 1 380 ? 15.407 -7.664 -54.152 1.00 95.31 380 TRP A N 1
ATOM 3014 C CA . TRP A 1 380 ? 16.793 -7.733 -53.694 1.00 95.31 380 TRP A CA 1
ATOM 3015 C C . TRP A 1 380 ? 16.894 -7.730 -52.169 1.00 95.31 380 TRP A C 1
ATOM 3017 O O . TRP A 1 380 ? 16.051 -7.181 -51.455 1.00 95.31 380 TRP A O 1
ATOM 3027 N N . GLU A 1 381 ? 17.984 -8.298 -51.674 1.00 97.38 381 GLU A N 1
ATOM 3028 C CA . GLU A 1 381 ? 18.321 -8.312 -50.256 1.00 97.38 381 GLU A CA 1
ATOM 3029 C C . GLU A 1 381 ? 19.347 -7.218 -49.959 1.00 97.38 381 GLU A C 1
ATOM 3031 O O . GLU A 1 381 ? 20.261 -6.964 -50.745 1.00 97.38 381 GLU A O 1
ATOM 3036 N N . THR A 1 382 ? 19.181 -6.534 -48.831 1.00 95.38 382 THR A N 1
ATOM 3037 C CA . THR A 1 382 ? 20.118 -5.524 -48.339 1.00 95.38 382 THR A CA 1
ATOM 3038 C C . THR A 1 382 ? 20.546 -5.910 -46.937 1.00 95.38 382 THR A C 1
ATOM 3040 O O . THR A 1 382 ? 19.699 -6.119 -46.077 1.00 95.38 382 THR A O 1
ATOM 3043 N N . ALA A 1 383 ? 21.850 -5.954 -46.690 1.00 96.94 383 ALA A N 1
ATOM 3044 C CA . ALA A 1 383 ? 22.415 -6.031 -45.351 1.00 96.94 383 ALA A CA 1
ATOM 3045 C C . ALA A 1 383 ? 23.343 -4.832 -45.150 1.00 96.94 383 ALA A C 1
ATOM 3047 O O . ALA A 1 383 ? 24.103 -4.472 -46.052 1.00 96.94 383 ALA A O 1
ATOM 3048 N N . GLY A 1 384 ? 23.256 -4.188 -43.993 1.00 95.19 384 GLY A N 1
ATOM 3049 C CA . GLY A 1 384 ? 23.998 -2.974 -43.703 1.00 95.19 384 GLY A CA 1
ATOM 3050 C C . GLY A 1 384 ? 24.350 -2.838 -42.231 1.00 95.19 384 GLY A C 1
ATOM 3051 O O . GLY A 1 384 ? 23.755 -3.460 -41.350 1.00 95.19 384 GLY A O 1
ATOM 3052 N N . ILE A 1 385 ? 25.356 -2.005 -41.991 1.00 96.75 385 ILE A N 1
ATOM 3053 C CA . ILE A 1 385 ? 25.753 -1.547 -40.666 1.00 96.75 385 ILE A CA 1
ATOM 3054 C C . ILE A 1 385 ? 25.755 -0.023 -40.723 1.00 96.75 385 ILE A C 1
ATOM 3056 O O . ILE A 1 385 ? 26.387 0.567 -41.604 1.00 96.75 385 ILE A O 1
ATOM 3060 N N . ARG A 1 386 ? 25.054 0.626 -39.796 1.00 94.56 386 ARG A N 1
ATOM 3061 C CA . ARG A 1 386 ? 24.996 2.084 -39.680 1.00 94.56 386 ARG A CA 1
ATOM 3062 C C . ARG A 1 386 ? 25.468 2.515 -38.300 1.00 94.56 386 ARG A C 1
ATOM 3064 O O . ARG A 1 386 ? 25.046 1.968 -37.290 1.00 94.56 386 ARG A O 1
ATOM 3071 N N . VAL A 1 387 ? 26.303 3.550 -38.259 1.00 95.19 387 VAL A N 1
ATOM 3072 C CA . VAL A 1 387 ? 26.714 4.206 -37.013 1.00 95.19 387 VAL A CA 1
ATOM 3073 C C . VAL A 1 387 ? 26.092 5.596 -36.963 1.00 95.19 387 VAL A C 1
ATOM 3075 O O . VAL A 1 387 ? 26.308 6.398 -37.869 1.00 95.19 387 VAL A O 1
ATOM 3078 N N . THR A 1 388 ? 25.321 5.889 -35.914 1.00 91.50 388 THR A N 1
ATOM 3079 C CA . THR A 1 388 ? 24.637 7.182 -35.738 1.00 91.50 388 THR A CA 1
ATOM 3080 C C . THR A 1 388 ? 24.934 7.761 -34.358 1.00 91.50 388 THR A C 1
ATOM 3082 O O . THR A 1 388 ? 24.641 7.132 -33.349 1.00 91.50 388 THR A O 1
ATOM 3085 N N . GLY A 1 389 ? 25.474 8.981 -34.285 1.00 90.31 389 GLY A N 1
ATOM 3086 C CA . GLY A 1 389 ? 25.817 9.646 -33.020 1.00 90.31 389 GLY A CA 1
ATOM 3087 C C . GLY A 1 389 ? 25.166 11.019 -32.853 1.00 90.31 389 GLY A C 1
ATOM 3088 O O . GLY A 1 389 ? 25.028 11.777 -33.812 1.00 90.31 389 GLY A O 1
ATOM 3089 N N . LYS A 1 390 ? 24.791 11.371 -31.615 1.00 89.06 390 LYS A N 1
ATOM 3090 C CA . LYS A 1 390 ? 24.251 12.695 -31.252 1.00 89.06 390 LYS A CA 1
ATOM 3091 C C . LYS A 1 390 ? 25.350 13.577 -30.649 1.00 89.06 390 LYS A C 1
ATOM 3093 O O . LYS A 1 390 ? 25.455 13.694 -29.433 1.00 89.06 390 LYS A O 1
ATOM 3098 N N . LEU A 1 391 ? 26.139 14.234 -31.501 1.00 88.38 391 LEU A N 1
ATOM 3099 C CA . LEU A 1 391 ? 27.359 14.958 -31.099 1.00 88.38 391 LEU A CA 1
ATOM 3100 C C . LEU A 1 391 ? 27.130 16.073 -30.062 1.00 88.38 391 LEU A C 1
ATOM 3102 O O . LEU A 1 391 ? 27.941 16.249 -29.160 1.00 88.38 391 LEU A O 1
ATOM 3106 N N . ILE A 1 392 ? 26.006 16.792 -30.135 1.00 92.19 392 ILE A N 1
ATOM 3107 C CA . ILE A 1 392 ? 25.698 17.881 -29.187 1.00 92.19 392 ILE A CA 1
ATOM 3108 C C . ILE A 1 392 ? 25.504 17.344 -27.759 1.00 92.19 392 ILE A C 1
ATOM 3110 O O . ILE A 1 392 ? 25.853 18.017 -26.794 1.00 92.19 392 ILE A O 1
ATOM 3114 N N . ARG A 1 393 ? 25.000 16.112 -27.608 1.00 87.06 393 ARG A N 1
ATOM 3115 C CA . ARG A 1 393 ? 24.753 15.495 -26.296 1.00 87.06 393 ARG A CA 1
ATOM 3116 C C . ARG A 1 393 ? 26.049 15.141 -25.556 1.00 87.06 393 ARG A C 1
ATOM 3118 O O . ARG A 1 393 ? 26.041 14.994 -24.343 1.00 87.06 393 ARG A O 1
ATOM 3125 N N . MET A 1 394 ? 27.176 15.051 -26.262 1.00 88.06 394 MET A N 1
ATOM 3126 C CA . MET A 1 394 ? 28.484 14.821 -25.641 1.00 88.06 394 MET A CA 1
ATOM 3127 C C . MET A 1 394 ? 28.936 16.003 -24.772 1.00 88.06 394 MET A C 1
ATOM 3129 O O . MET A 1 394 ? 29.682 15.815 -23.817 1.00 88.06 394 MET A O 1
ATOM 3133 N N . LEU A 1 395 ? 28.437 17.211 -25.049 1.00 92.38 395 LEU A N 1
ATOM 3134 C CA . LEU A 1 395 ? 28.749 18.401 -24.256 1.00 92.38 395 LEU A CA 1
ATOM 3135 C C . LEU A 1 395 ? 28.078 18.388 -22.872 1.00 92.38 395 LEU A C 1
ATOM 3137 O O . LEU A 1 395 ? 28.518 19.118 -21.993 1.00 92.38 395 LEU A O 1
ATOM 3141 N N . THR A 1 396 ? 27.049 17.557 -22.660 1.00 91.94 396 THR A N 1
ATOM 3142 C CA . THR A 1 396 ? 26.286 17.492 -21.400 1.00 91.94 396 THR A CA 1
ATOM 3143 C C . THR A 1 396 ? 26.715 16.335 -20.491 1.00 91.94 396 THR A C 1
ATOM 3145 O O . THR A 1 396 ? 26.030 16.046 -19.515 1.00 91.94 396 THR A O 1
ATOM 3148 N N . VAL A 1 397 ? 27.825 15.643 -20.791 1.00 94.12 397 VAL A N 1
ATOM 3149 C CA . VAL A 1 397 ? 28.315 14.506 -19.980 1.00 94.12 397 VAL A CA 1
ATOM 3150 C C . VAL A 1 397 ? 28.600 14.935 -18.541 1.00 94.12 397 VAL A C 1
ATOM 3152 O O . VAL A 1 397 ? 28.193 14.248 -17.610 1.00 94.12 397 VAL A O 1
ATOM 3155 N N . ALA A 1 398 ? 29.281 16.071 -18.356 1.00 94.88 398 ALA A N 1
ATOM 3156 C CA . ALA A 1 398 ? 29.624 16.572 -17.026 1.00 94.88 398 ALA A CA 1
ATOM 3157 C C . ALA A 1 398 ? 28.364 16.868 -16.197 1.00 94.88 398 ALA A C 1
ATOM 3159 O O . ALA A 1 398 ? 28.270 16.431 -15.052 1.00 94.88 398 ALA A O 1
ATOM 3160 N N . ASP A 1 399 ? 27.372 17.533 -16.799 1.00 95.00 399 ASP A N 1
ATOM 3161 C CA . ASP A 1 399 ? 26.099 17.846 -16.143 1.00 95.00 399 ASP A CA 1
ATOM 3162 C C . ASP A 1 399 ? 25.332 16.575 -15.745 1.00 95.00 399 ASP A C 1
ATOM 3164 O O . ASP A 1 399 ? 24.784 16.508 -14.647 1.00 95.00 399 ASP A O 1
ATOM 3168 N N . GLU A 1 400 ? 25.336 15.542 -16.596 1.00 93.69 400 GLU A N 1
ATOM 3169 C CA . GLU A 1 400 ? 24.693 14.252 -16.312 1.00 93.69 400 GLU A CA 1
ATOM 3170 C C . GLU A 1 400 ? 25.375 13.510 -15.148 1.00 93.69 400 GLU A C 1
ATOM 3172 O O . GLU A 1 400 ? 24.700 12.974 -14.267 1.00 93.69 400 GLU A O 1
ATOM 3177 N N . ILE A 1 401 ? 26.714 13.521 -15.094 1.00 95.12 401 ILE A N 1
ATOM 3178 C CA . ILE A 1 401 ? 27.482 12.930 -13.984 1.00 95.12 401 ILE A CA 1
ATOM 3179 C C . ILE A 1 401 ? 27.207 13.686 -12.682 1.00 95.12 401 ILE A C 1
ATOM 3181 O O . ILE A 1 401 ? 26.933 13.061 -11.657 1.00 95.12 401 ILE A O 1
ATOM 3185 N N . HIS A 1 402 ? 27.244 15.021 -12.710 1.00 96.62 402 HIS A N 1
ATOM 3186 C CA . HIS A 1 402 ? 26.953 15.839 -11.534 1.00 96.62 402 HIS A CA 1
ATOM 3187 C C . HIS A 1 402 ? 25.511 15.657 -11.049 1.00 96.62 402 HIS A C 1
ATOM 3189 O O . HIS A 1 402 ? 25.275 15.583 -9.842 1.00 96.62 402 HIS A O 1
ATOM 3195 N N . LEU A 1 403 ? 24.542 15.532 -11.961 1.00 96.31 403 LEU A N 1
ATOM 3196 C CA . LEU A 1 403 ? 23.161 15.202 -11.612 1.00 96.31 403 LEU A CA 1
ATOM 3197 C C . LEU A 1 403 ? 23.076 13.843 -10.904 1.00 96.31 403 LEU A C 1
ATOM 3199 O O . LEU A 1 403 ? 22.440 13.759 -9.854 1.00 96.31 403 LEU A O 1
ATOM 3203 N N . GLY A 1 404 ? 23.749 12.814 -11.430 1.00 95.00 404 GLY A N 1
ATOM 3204 C CA . GLY A 1 404 ? 23.825 11.492 -10.803 1.00 95.00 404 GLY A CA 1
ATOM 3205 C C . GLY A 1 404 ? 24.439 11.530 -9.401 1.00 95.00 404 GLY A C 1
ATOM 3206 O O . GLY A 1 404 ? 23.841 11.028 -8.454 1.00 95.00 404 GLY A O 1
ATOM 3207 N N . GLN A 1 405 ? 25.570 12.221 -9.226 1.00 96.06 405 GLN A N 1
ATOM 3208 C CA . GLN A 1 405 ? 26.223 12.390 -7.917 1.00 96.06 405 GLN A CA 1
ATOM 3209 C C . GLN A 1 405 ? 25.317 13.093 -6.896 1.00 96.06 405 GLN A C 1
ATOM 3211 O O . GLN A 1 405 ? 25.230 12.674 -5.741 1.00 96.06 405 GLN A O 1
ATOM 3216 N N . ASN A 1 406 ? 24.610 14.144 -7.319 1.00 96.50 406 ASN A N 1
ATOM 3217 C CA . ASN A 1 406 ? 23.668 14.861 -6.460 1.00 96.50 406 ASN A CA 1
ATOM 3218 C C . ASN A 1 406 ? 22.465 13.984 -6.074 1.00 96.50 406 ASN A C 1
ATOM 3220 O O . ASN A 1 406 ? 21.995 14.048 -4.936 1.00 96.50 406 ASN A O 1
ATOM 3224 N N . GLN A 1 407 ? 21.973 13.148 -6.995 1.00 93.69 407 GLN A N 1
ATOM 3225 C CA . GLN A 1 407 ? 20.919 12.171 -6.708 1.00 93.69 407 GLN A CA 1
ATOM 3226 C C . GLN A 1 407 ? 21.398 11.084 -5.740 1.00 93.69 407 GLN A C 1
ATOM 3228 O O . GLN A 1 407 ? 20.668 10.745 -4.808 1.00 93.69 407 GLN A O 1
ATOM 3233 N N . ASP A 1 408 ? 22.624 10.585 -5.895 1.00 93.88 408 ASP A N 1
ATOM 3234 C CA . ASP A 1 408 ? 23.213 9.596 -4.991 1.00 93.88 408 ASP A CA 1
ATOM 3235 C C . ASP A 1 408 ? 23.393 10.158 -3.576 1.00 93.88 408 ASP A C 1
ATOM 3237 O O . ASP A 1 408 ? 22.964 9.528 -2.606 1.00 93.88 408 ASP A O 1
ATOM 3241 N N . ALA A 1 409 ? 23.932 11.374 -3.442 1.00 94.38 409 ALA A N 1
ATOM 3242 C CA . ALA A 1 409 ? 24.059 12.056 -2.153 1.00 94.38 409 ALA A CA 1
ATOM 3243 C C . ALA A 1 409 ? 22.690 12.286 -1.480 1.00 94.38 409 ALA A C 1
ATOM 3245 O O . ALA A 1 409 ? 22.534 12.084 -0.268 1.00 94.38 409 ALA A O 1
ATOM 3246 N N . LEU A 1 410 ? 21.666 12.650 -2.263 1.00 94.00 410 LEU A N 1
ATOM 3247 C CA . LEU A 1 410 ? 20.290 12.784 -1.781 1.00 94.00 410 LEU A CA 1
ATOM 3248 C C . LEU A 1 410 ? 19.728 11.442 -1.291 1.00 94.00 410 LEU A C 1
ATOM 3250 O O . LEU A 1 410 ? 19.157 11.380 -0.201 1.00 94.00 410 LEU A O 1
ATOM 3254 N N . ASN A 1 411 ? 19.898 10.369 -2.066 1.00 91.94 411 ASN A N 1
ATOM 3255 C CA . ASN A 1 411 ? 19.412 9.034 -1.718 1.00 91.94 411 ASN A CA 1
ATOM 3256 C C . ASN A 1 411 ? 20.107 8.488 -0.459 1.00 91.94 411 ASN A C 1
ATOM 3258 O O . ASN A 1 411 ? 19.445 7.922 0.412 1.00 91.94 411 ASN A O 1
ATOM 3262 N N . GLN A 1 412 ? 21.416 8.711 -0.307 1.00 93.62 412 GLN A N 1
ATOM 3263 C CA . GLN A 1 412 ? 22.155 8.365 0.912 1.00 93.62 412 GLN A CA 1
ATOM 3264 C C . GLN A 1 412 ? 21.610 9.115 2.133 1.00 93.62 412 GLN A C 1
ATOM 3266 O O . GLN A 1 412 ? 21.308 8.499 3.155 1.00 93.62 412 GLN A O 1
ATOM 3271 N N . THR A 1 413 ? 21.408 10.428 2.011 1.00 95.12 413 THR A N 1
ATOM 3272 C CA . THR A 1 413 ? 20.891 11.259 3.109 1.00 95.12 413 THR A CA 1
ATOM 3273 C C . THR A 1 413 ? 19.468 10.853 3.505 1.00 95.12 413 THR A C 1
ATOM 3275 O O . THR A 1 413 ? 19.164 10.749 4.694 1.00 95.12 413 THR A O 1
ATOM 3278 N N . ARG A 1 414 ? 18.599 10.552 2.528 1.00 92.88 414 ARG A N 1
ATOM 3279 C CA . ARG A 1 414 ? 17.244 10.025 2.774 1.00 92.88 414 ARG A CA 1
ATOM 3280 C C . ARG A 1 414 ? 17.270 8.701 3.530 1.00 92.88 414 ARG A C 1
ATOM 3282 O O . ARG A 1 414 ? 16.520 8.552 4.490 1.00 92.88 414 ARG A O 1
ATOM 3289 N N . ARG A 1 415 ? 18.153 7.772 3.148 1.00 93.69 415 ARG A N 1
ATOM 3290 C CA . ARG A 1 415 ? 18.318 6.489 3.849 1.00 93.69 415 ARG A CA 1
ATOM 3291 C C . ARG A 1 415 ? 18.790 6.674 5.290 1.00 93.69 415 ARG A C 1
ATOM 3293 O O . ARG A 1 415 ? 18.224 6.054 6.179 1.00 93.69 415 ARG A O 1
ATOM 3300 N N . LEU A 1 416 ? 19.764 7.550 5.544 1.00 94.81 416 LEU A N 1
ATOM 3301 C CA . LEU A 1 416 ? 20.221 7.848 6.909 1.00 94.81 416 LEU A CA 1
ATOM 3302 C C . LEU A 1 416 ? 19.100 8.446 7.772 1.00 94.81 416 LEU A C 1
ATOM 3304 O O . LEU A 1 416 ? 18.898 8.018 8.908 1.00 94.81 416 LEU A O 1
ATOM 3308 N N . ALA A 1 417 ? 18.335 9.393 7.221 1.00 96.38 417 ALA A N 1
ATOM 3309 C CA . ALA A 1 417 ? 17.179 9.968 7.905 1.00 96.38 417 ALA A CA 1
ATOM 3310 C C . ALA A 1 417 ? 16.102 8.909 8.199 1.00 96.38 417 ALA A C 1
ATOM 3312 O O . ALA A 1 417 ? 15.544 8.882 9.297 1.00 96.38 417 ALA A O 1
ATOM 3313 N N . LEU A 1 418 ? 15.839 8.009 7.245 1.00 95.56 418 LEU A N 1
ATOM 3314 C CA . LEU A 1 418 ? 14.879 6.922 7.408 1.00 95.56 418 LEU A CA 1
ATOM 3315 C C . LEU A 1 418 ? 15.343 5.889 8.443 1.00 95.56 418 LEU A C 1
ATOM 3317 O O . LEU A 1 418 ? 14.529 5.460 9.252 1.00 95.56 418 LEU A O 1
ATOM 3321 N N . ASN A 1 419 ? 16.635 5.550 8.488 1.00 95.62 419 ASN A N 1
ATOM 3322 C CA . ASN A 1 419 ? 17.200 4.680 9.524 1.00 95.62 419 ASN A CA 1
ATOM 3323 C C . ASN A 1 419 ? 16.951 5.256 10.923 1.00 95.62 419 ASN A C 1
ATOM 3325 O O . ASN A 1 419 ? 16.432 4.559 11.791 1.00 95.62 419 ASN A O 1
ATOM 3329 N N . MET A 1 420 ? 17.246 6.546 11.126 1.00 95.69 420 MET A N 1
ATOM 3330 C CA . MET A 1 420 ? 16.997 7.215 12.408 1.00 95.69 420 MET A CA 1
ATOM 3331 C C . MET A 1 420 ? 15.502 7.234 12.764 1.00 95.69 420 MET A C 1
ATOM 3333 O O . MET A 1 420 ? 15.126 7.030 13.922 1.00 95.69 420 MET A O 1
ATOM 3337 N N . ALA A 1 421 ? 14.633 7.448 11.772 1.00 95.88 421 ALA A N 1
ATOM 3338 C CA . ALA A 1 421 ? 13.187 7.397 11.962 1.00 95.88 421 ALA A CA 1
ATOM 3339 C C . ALA A 1 421 ? 12.700 5.986 12.338 1.00 95.88 421 ALA A C 1
ATOM 3341 O O . ALA A 1 421 ? 11.881 5.860 13.245 1.00 95.88 421 ALA A O 1
ATOM 3342 N N . ILE A 1 422 ? 13.217 4.935 11.694 1.00 94.94 422 ILE A N 1
ATOM 3343 C CA . ILE A 1 422 ? 12.878 3.533 11.980 1.00 94.94 422 ILE A CA 1
ATOM 3344 C C . ILE A 1 422 ? 13.309 3.152 13.396 1.00 94.94 422 ILE A C 1
ATOM 3346 O O . ILE A 1 422 ? 12.479 2.657 14.155 1.00 94.94 422 ILE A O 1
ATOM 3350 N N . ILE A 1 423 ? 14.552 3.452 13.783 1.00 95.19 423 ILE A N 1
ATOM 3351 C CA . ILE A 1 423 ? 15.051 3.226 15.150 1.00 95.19 423 ILE A CA 1
ATOM 3352 C C . ILE A 1 423 ? 14.137 3.929 16.163 1.00 95.19 423 ILE A C 1
ATOM 3354 O O . ILE A 1 423 ? 13.662 3.324 17.122 1.00 95.19 423 ILE A O 1
ATOM 3358 N N . SER A 1 424 ? 13.797 5.196 15.910 1.00 95.62 424 SER A N 1
ATOM 3359 C CA . SER A 1 424 ? 12.886 5.953 16.779 1.00 95.62 424 SER A CA 1
ATOM 3360 C C . SER A 1 424 ? 11.499 5.304 16.877 1.00 95.62 424 SER A C 1
ATOM 3362 O O . SER A 1 424 ? 10.930 5.235 17.966 1.00 95.62 424 SER A O 1
ATOM 3364 N N . GLN A 1 425 ? 10.952 4.802 15.764 1.00 93.50 425 GLN A N 1
ATOM 3365 C CA . GLN A 1 425 ? 9.666 4.099 15.745 1.00 93.50 425 GLN A CA 1
ATOM 3366 C C . GLN A 1 425 ? 9.698 2.805 16.559 1.00 93.50 425 GLN A C 1
ATOM 3368 O O . GLN A 1 425 ? 8.730 2.538 17.266 1.00 93.50 425 GLN A O 1
ATOM 3373 N N . VAL A 1 426 ? 10.791 2.040 16.508 1.00 94.06 426 VAL A N 1
ATOM 3374 C CA . VAL A 1 426 ? 10.972 0.828 17.326 1.00 94.06 426 VAL A CA 1
ATOM 3375 C C . VAL A 1 426 ? 10.910 1.172 18.816 1.00 94.06 426 VAL A C 1
ATOM 3377 O O . VAL A 1 426 ? 10.145 0.564 19.566 1.00 94.06 426 VAL A O 1
ATOM 3380 N N . HIS A 1 427 ? 11.634 2.207 19.252 1.00 94.00 427 HIS A N 1
ATOM 3381 C CA . HIS A 1 427 ? 11.595 2.661 20.650 1.00 94.00 427 HIS A CA 1
ATOM 3382 C C . HIS A 1 427 ? 10.213 3.151 21.081 1.00 94.00 427 HIS A C 1
ATOM 3384 O O . HIS A 1 427 ? 9.770 2.863 22.197 1.00 94.00 427 HIS A O 1
ATOM 3390 N N . ILE A 1 428 ? 9.519 3.885 20.207 1.00 94.62 428 ILE A N 1
ATOM 3391 C CA . ILE A 1 428 ? 8.157 4.360 20.467 1.00 94.62 428 ILE A CA 1
ATOM 3392 C C . ILE A 1 428 ? 7.195 3.175 20.591 1.00 94.62 428 ILE A C 1
ATOM 3394 O O . ILE A 1 428 ? 6.447 3.130 21.565 1.00 94.62 428 ILE A O 1
ATOM 3398 N N . ALA A 1 429 ? 7.239 2.212 19.667 1.00 92.31 429 ALA A N 1
ATOM 3399 C CA . ALA A 1 429 ? 6.391 1.022 19.695 1.00 92.31 429 ALA A CA 1
ATOM 3400 C C . ALA A 1 429 ? 6.632 0.194 20.968 1.00 92.31 429 ALA A C 1
ATOM 3402 O O . ALA A 1 429 ? 5.684 -0.158 21.670 1.00 92.31 429 ALA A O 1
ATOM 3403 N N . ASN A 1 430 ? 7.900 -0.017 21.336 1.00 91.88 430 ASN A N 1
ATOM 3404 C CA . ASN A 1 430 ? 8.266 -0.707 22.571 1.00 91.88 430 ASN A CA 1
ATOM 3405 C C . ASN A 1 430 ? 7.723 0.021 23.816 1.00 91.88 430 ASN A C 1
ATOM 3407 O O . ASN A 1 430 ? 7.136 -0.597 24.703 1.00 91.88 430 ASN A O 1
ATOM 3411 N N . ARG A 1 431 ? 7.843 1.354 23.891 1.00 93.19 431 ARG A N 1
ATOM 3412 C CA . ARG A 1 431 ? 7.281 2.126 25.015 1.00 93.19 431 ARG A CA 1
ATOM 3413 C C . ARG A 1 431 ? 5.750 2.104 25.032 1.00 93.19 431 ARG A C 1
ATOM 3415 O O . ARG A 1 431 ? 5.171 1.945 26.105 1.00 93.19 431 ARG A O 1
ATOM 3422 N N . GLN A 1 432 ? 5.103 2.215 23.874 1.00 92.62 432 GLN A N 1
ATOM 3423 C CA . GLN A 1 432 ? 3.646 2.127 23.752 1.00 92.62 432 GLN A CA 1
ATOM 3424 C C . GLN A 1 432 ? 3.114 0.775 24.226 1.00 92.62 432 GLN A C 1
ATOM 3426 O O . GLN A 1 432 ? 2.086 0.741 24.896 1.00 92.62 432 GLN A O 1
ATOM 3431 N N . TYR A 1 433 ? 3.833 -0.316 23.963 1.00 91.44 433 TYR A N 1
ATOM 3432 C CA . TYR A 1 433 ? 3.499 -1.640 24.479 1.00 91.44 433 TYR A CA 1
ATOM 3433 C C . TYR A 1 433 ? 3.495 -1.692 26.011 1.00 91.44 433 TYR A C 1
ATOM 3435 O O . TYR A 1 433 ? 2.492 -2.081 26.615 1.00 91.44 433 TYR A O 1
ATOM 3443 N N . TRP A 1 434 ? 4.557 -1.212 26.664 1.00 91.25 434 TRP A N 1
ATOM 3444 C CA . TRP A 1 434 ? 4.606 -1.161 28.131 1.00 91.25 434 TRP A CA 1
ATOM 3445 C C . TRP A 1 434 ? 3.560 -0.217 28.738 1.00 91.25 434 TRP A C 1
ATOM 3447 O O . TRP A 1 434 ? 3.023 -0.485 29.817 1.00 91.25 434 TRP A O 1
ATOM 3457 N N . ASP A 1 435 ? 3.244 0.885 28.060 1.00 94.75 435 ASP A N 1
ATOM 3458 C CA . ASP A 1 435 ? 2.189 1.805 28.485 1.00 94.75 435 ASP A CA 1
ATOM 3459 C C . ASP A 1 435 ? 0.794 1.183 28.336 1.00 94.75 435 ASP A C 1
ATOM 3461 O O . ASP A 1 435 ? -0.027 1.316 29.247 1.00 94.75 435 ASP A O 1
ATOM 3465 N N . ALA A 1 436 ? 0.530 0.473 27.237 1.00 93.44 436 ALA A N 1
ATOM 3466 C CA . ALA A 1 436 ? -0.724 -0.239 27.006 1.00 93.44 436 ALA A CA 1
ATOM 3467 C C . ALA A 1 436 ? -0.941 -1.340 28.053 1.00 93.44 436 ALA A C 1
ATOM 3469 O O . ALA A 1 436 ? -2.027 -1.428 28.627 1.00 93.44 436 ALA A O 1
ATOM 3470 N N . LEU A 1 437 ? 0.106 -2.109 28.380 1.00 91.69 437 LEU A N 1
ATOM 3471 C CA . LEU A 1 437 ? 0.059 -3.130 29.431 1.00 91.69 437 LEU A CA 1
ATOM 3472 C C . LEU A 1 437 ? -0.351 -2.548 30.787 1.00 91.69 437 LEU A C 1
ATOM 3474 O O . LEU A 1 437 ? -1.256 -3.072 31.436 1.00 91.69 437 LEU A O 1
ATOM 3478 N N . ARG A 1 438 ? 0.278 -1.441 31.204 1.00 93.50 438 ARG A N 1
ATOM 3479 C CA . ARG A 1 438 ? -0.066 -0.770 32.469 1.00 93.50 438 ARG A CA 1
ATOM 3480 C C . ARG A 1 438 ? -1.500 -0.249 32.466 1.00 93.50 438 ARG A C 1
ATOM 3482 O O . ARG A 1 438 ? -2.228 -0.470 33.426 1.00 93.50 438 ARG A O 1
ATOM 3489 N N . ARG A 1 439 ? -1.935 0.390 31.373 1.00 94.75 439 ARG A N 1
ATOM 3490 C CA . ARG A 1 439 ? -3.316 0.888 31.240 1.00 94.75 439 ARG A CA 1
ATOM 3491 C C . ARG A 1 439 ? -4.345 -0.234 31.296 1.00 94.75 439 ARG A C 1
ATOM 3493 O O . ARG A 1 439 ? -5.414 -0.032 31.870 1.00 94.75 439 ARG A O 1
ATOM 3500 N N . PHE A 1 440 ? -4.048 -1.389 30.706 1.00 93.12 440 PHE A N 1
ATOM 3501 C CA . PHE A 1 440 ? -4.927 -2.551 30.764 1.00 93.12 440 PHE A CA 1
ATOM 3502 C C . PHE A 1 440 ? -5.055 -3.096 32.191 1.00 93.12 440 PHE A C 1
ATOM 3504 O O . PHE A 1 440 ? -6.177 -3.319 32.650 1.00 93.12 440 PHE A O 1
ATOM 3511 N N . ASP A 1 441 ? -3.941 -3.222 32.916 1.00 93.38 441 ASP A N 1
ATOM 3512 C CA . ASP A 1 441 ? -3.937 -3.632 34.326 1.00 93.38 441 ASP A CA 1
ATOM 3513 C C . ASP A 1 441 ? -4.730 -2.649 35.212 1.00 93.38 441 ASP A C 1
ATOM 3515 O O . ASP A 1 441 ? -5.635 -3.050 35.952 1.00 93.38 441 ASP A O 1
ATOM 3519 N N . ASP A 1 442 ? -4.478 -1.345 35.072 1.00 95.56 442 ASP A N 1
ATOM 3520 C CA . ASP A 1 442 ? -5.191 -0.300 35.816 1.00 95.56 442 ASP A CA 1
ATOM 3521 C C . ASP A 1 442 ? -6.697 -0.289 35.502 1.00 95.56 442 ASP A C 1
ATOM 3523 O O . ASP A 1 442 ? -7.530 -0.267 36.413 1.00 95.56 442 ASP A O 1
ATOM 3527 N N . SER A 1 443 ? -7.071 -0.383 34.222 1.00 95.81 443 SER A N 1
ATOM 3528 C CA . SER A 1 443 ? -8.480 -0.434 33.800 1.00 95.81 443 SER A CA 1
ATOM 3529 C C . SER A 1 443 ? -9.177 -1.706 34.292 1.00 95.81 443 SER A C 1
ATOM 3531 O O . SER A 1 443 ? -10.354 -1.674 34.653 1.00 95.81 443 SER A O 1
ATOM 3533 N N . GLY A 1 444 ? -8.454 -2.828 34.365 1.00 93.50 444 GLY A N 1
ATOM 3534 C CA . GLY A 1 444 ? -8.944 -4.073 34.954 1.00 93.50 444 GLY A CA 1
ATOM 3535 C C . GLY A 1 444 ? -9.278 -3.928 36.442 1.00 93.50 444 GLY A C 1
ATOM 3536 O O . GLY A 1 444 ? -10.345 -4.370 36.886 1.00 93.50 444 GLY A O 1
ATOM 3537 N N . LYS A 1 445 ? -8.410 -3.253 37.207 1.00 95.75 445 LYS A N 1
ATOM 3538 C CA . LYS A 1 445 ? -8.640 -2.942 38.628 1.00 95.75 445 LYS A CA 1
ATOM 3539 C C . LYS A 1 445 ? -9.844 -2.016 38.816 1.00 95.75 445 LYS A C 1
ATOM 3541 O O . LYS A 1 445 ? -10.698 -2.318 39.650 1.00 95.75 445 LYS A O 1
ATOM 3546 N N . ILE A 1 446 ? -9.946 -0.944 38.022 1.00 96.94 446 ILE A N 1
ATOM 3547 C CA . ILE A 1 446 ? -11.072 0.007 38.068 1.00 96.94 446 ILE A CA 1
ATOM 3548 C C . ILE A 1 446 ? -12.389 -0.702 37.755 1.00 96.94 446 ILE A C 1
ATOM 3550 O O . ILE A 1 446 ? -13.310 -0.640 38.564 1.00 96.94 446 ILE A O 1
ATOM 3554 N N . ASN A 1 447 ? -12.458 -1.457 36.654 1.00 95.81 447 ASN A N 1
ATOM 3555 C CA . ASN A 1 447 ? -13.652 -2.226 36.303 1.00 95.81 447 ASN A CA 1
ATOM 3556 C C . ASN A 1 447 ? -14.055 -3.179 37.439 1.00 95.81 447 ASN A C 1
ATOM 3558 O O . ASN A 1 447 ? -15.217 -3.240 37.822 1.00 95.81 447 ASN A O 1
ATOM 3562 N N . THR A 1 448 ? -13.096 -3.881 38.049 1.00 96.19 448 THR A N 1
ATOM 3563 C CA . THR A 1 448 ? -13.384 -4.782 39.178 1.00 96.19 448 THR A CA 1
ATOM 3564 C C . THR A 1 448 ? -14.015 -4.047 40.367 1.00 96.19 448 THR A C 1
ATOM 3566 O O . THR A 1 448 ? -14.898 -4.595 41.031 1.00 96.19 448 THR A O 1
ATOM 3569 N N . ILE A 1 449 ? -13.571 -2.823 40.659 1.00 97.62 449 ILE A N 1
ATOM 3570 C CA . ILE A 1 449 ? -14.130 -1.985 41.726 1.00 97.62 449 ILE A CA 1
ATOM 3571 C C . ILE A 1 449 ? -15.524 -1.478 41.333 1.00 97.62 449 ILE A C 1
ATOM 3573 O O . ILE A 1 449 ? -16.462 -1.648 42.112 1.00 97.62 449 ILE A O 1
ATOM 3577 N N . ASP A 1 450 ? -15.691 -0.947 40.123 1.00 97.50 450 ASP A N 1
ATOM 3578 C CA . ASP A 1 450 ? -16.963 -0.396 39.640 1.00 97.50 450 ASP A CA 1
ATOM 3579 C C . ASP A 1 450 ? -18.062 -1.470 39.548 1.00 97.50 450 ASP A C 1
ATOM 3581 O O . ASP A 1 450 ? -19.198 -1.223 39.958 1.00 97.50 450 ASP A O 1
ATOM 3585 N N . GLN A 1 451 ? -17.736 -2.705 39.139 1.00 95.88 451 GLN A N 1
ATOM 3586 C CA . GLN A 1 451 ? -18.697 -3.819 39.182 1.00 95.88 451 GLN A CA 1
ATOM 3587 C C . GLN A 1 451 ? -19.114 -4.174 40.623 1.00 95.88 451 GLN A C 1
ATOM 3589 O O . GLN A 1 451 ? -20.275 -4.513 40.870 1.00 95.88 451 GLN A O 1
ATOM 3594 N N . LYS A 1 452 ? -18.198 -4.088 41.602 1.00 96.94 452 LYS A N 1
ATOM 3595 C CA . LYS A 1 452 ? -18.528 -4.303 43.026 1.00 96.94 452 LYS A CA 1
ATOM 3596 C C . LYS A 1 452 ? -19.424 -3.188 43.570 1.00 96.94 452 LYS A C 1
ATOM 3598 O O . LYS A 1 452 ? -20.368 -3.492 44.299 1.00 96.94 452 LYS A O 1
ATOM 3603 N N . ILE A 1 453 ? -19.165 -1.931 43.198 1.00 95.19 453 ILE A N 1
ATOM 3604 C CA . ILE A 1 453 ? -20.009 -0.780 43.556 1.00 95.19 453 ILE A CA 1
ATOM 3605 C C . ILE A 1 453 ? -21.415 -0.973 42.987 1.00 95.19 453 ILE A C 1
ATOM 3607 O O . ILE A 1 453 ? -22.381 -0.944 43.745 1.00 95.19 453 ILE A O 1
ATOM 3611 N N . LEU A 1 454 ? -21.532 -1.266 41.688 1.00 94.81 454 LEU A N 1
ATOM 3612 C CA . LEU A 1 454 ? -22.814 -1.530 41.033 1.00 94.81 454 LEU A CA 1
ATOM 3613 C C . LEU A 1 454 ? -23.603 -2.634 41.748 1.00 94.81 454 LEU A C 1
ATOM 3615 O O . LEU A 1 454 ? -24.798 -2.476 42.009 1.00 94.81 454 LEU A O 1
ATOM 3619 N N . LYS A 1 455 ? -22.938 -3.737 42.112 1.00 94.62 455 LYS A N 1
ATOM 3620 C CA . LYS A 1 455 ? -23.566 -4.835 42.854 1.00 94.62 455 LYS A CA 1
ATOM 3621 C C . LYS A 1 455 ? -24.118 -4.371 44.206 1.00 94.62 455 LYS A C 1
ATOM 3623 O O . LYS A 1 455 ? -25.268 -4.672 44.513 1.00 94.62 455 LYS A O 1
ATOM 3628 N N . ASN A 1 456 ? -23.334 -3.635 44.994 1.00 92.31 456 ASN A N 1
ATOM 3629 C CA . ASN A 1 456 ? -23.756 -3.167 46.317 1.00 92.31 456 ASN A CA 1
ATOM 3630 C C . ASN A 1 456 ? -24.892 -2.136 46.232 1.00 92.31 456 ASN A C 1
ATOM 3632 O O . ASN A 1 456 ? -25.903 -2.302 46.907 1.00 92.31 456 ASN A O 1
ATOM 3636 N N . VAL A 1 457 ? -24.790 -1.147 45.337 1.00 91.94 457 VAL A N 1
ATOM 3637 C CA . VAL A 1 457 ? -25.840 -0.132 45.123 1.00 91.94 457 VAL A CA 1
ATOM 3638 C C . VAL A 1 457 ? -27.154 -0.779 44.671 1.00 91.94 457 VAL A C 1
ATOM 3640 O O . VAL A 1 457 ? -28.238 -0.386 45.106 1.00 91.94 457 VAL A O 1
ATOM 3643 N N . THR A 1 458 ? -27.079 -1.816 43.833 1.00 89.44 458 THR A N 1
ATOM 3644 C CA . THR A 1 458 ? -28.265 -2.569 43.396 1.00 89.44 458 THR A CA 1
ATOM 3645 C C . THR A 1 458 ? -28.928 -3.308 44.563 1.00 89.44 458 THR A C 1
ATOM 3647 O O . THR A 1 458 ? -30.152 -3.300 44.670 1.00 89.44 458 THR A O 1
ATOM 3650 N N . LEU A 1 459 ? -28.144 -3.909 45.467 1.00 88.31 459 LEU A N 1
ATOM 3651 C CA . LEU A 1 459 ? -28.669 -4.568 46.670 1.00 88.31 459 LEU A CA 1
ATOM 3652 C C . LEU A 1 459 ? -29.315 -3.569 47.643 1.00 88.31 459 LEU A C 1
ATOM 3654 O O . LEU A 1 459 ? -30.387 -3.847 48.173 1.00 88.31 459 LEU A O 1
ATOM 3658 N N . GLU A 1 460 ? -28.706 -2.400 47.848 1.00 85.88 460 GLU A N 1
ATOM 3659 C CA . GLU A 1 460 ? -29.253 -1.342 48.710 1.00 85.88 460 GLU A CA 1
ATOM 3660 C C . GLU A 1 460 ? -30.573 -0.779 48.172 1.00 85.88 460 GLU A C 1
ATOM 3662 O O . GLU A 1 460 ? -31.538 -0.623 48.923 1.00 85.88 460 GLU A O 1
ATOM 3667 N N . THR A 1 461 ? -30.646 -0.540 46.860 1.00 82.69 461 THR A N 1
ATOM 3668 C CA . THR A 1 461 ? -31.859 -0.025 46.205 1.00 82.69 461 THR A CA 1
ATOM 3669 C C . THR A 1 461 ? -33.011 -1.031 46.303 1.00 82.69 461 THR A C 1
ATOM 3671 O O . THR A 1 461 ? -34.146 -0.654 46.592 1.00 82.69 461 THR A O 1
ATOM 3674 N N . ASN A 1 462 ? -32.720 -2.329 46.150 1.00 80.31 462 ASN A N 1
ATOM 3675 C CA . ASN A 1 462 ? -33.715 -3.396 46.294 1.00 80.31 462 ASN A CA 1
ATOM 3676 C C . ASN A 1 462 ? -34.235 -3.551 47.738 1.00 80.31 462 ASN A C 1
ATOM 3678 O O . ASN A 1 462 ? -35.353 -4.024 47.930 1.00 80.31 462 ASN A O 1
ATOM 3682 N N . ASN A 1 463 ? -33.466 -3.120 48.743 1.00 79.62 463 ASN A N 1
ATOM 3683 C CA . ASN A 1 463 ? -33.822 -3.193 50.166 1.00 79.62 463 ASN A CA 1
ATOM 3684 C C . ASN A 1 463 ? -34.568 -1.945 50.689 1.00 79.62 463 ASN A C 1
ATOM 3686 O O . ASN A 1 463 ? -34.695 -1.761 51.899 1.00 79.62 463 ASN A O 1
ATOM 3690 N N . GLY A 1 464 ? -35.082 -1.090 49.798 1.00 61.72 464 GLY A N 1
ATOM 3691 C CA . GLY A 1 464 ? -35.944 0.043 50.156 1.00 61.72 464 GLY A CA 1
ATOM 3692 C C . GLY A 1 464 ? -35.240 1.399 50.276 1.00 61.72 464 GLY A C 1
ATOM 3693 O O . GLY A 1 464 ? -35.885 2.378 50.656 1.00 61.72 464 GLY A O 1
ATOM 3694 N N . ALA A 1 465 ? -33.954 1.505 49.921 1.00 57.69 465 ALA A N 1
ATOM 3695 C CA . ALA A 1 465 ? -33.280 2.797 49.810 1.00 57.69 465 ALA A CA 1
ATOM 3696 C C . ALA A 1 465 ? -33.665 3.498 48.488 1.00 57.69 465 ALA A C 1
ATOM 3698 O O . ALA A 1 465 ? -33.362 3.018 47.397 1.00 57.69 465 ALA A O 1
ATOM 3699 N N . GLN A 1 466 ? -34.340 4.651 48.566 1.00 61.41 466 GLN A N 1
ATOM 3700 C CA . GLN A 1 466 ? -34.774 5.447 47.407 1.00 61.41 466 GLN A CA 1
ATOM 3701 C C . GLN A 1 466 ? -33.602 6.181 46.716 1.00 61.41 466 GLN A C 1
ATOM 3703 O O . GLN A 1 466 ? -33.526 7.407 46.771 1.00 61.41 466 GLN A O 1
ATOM 3708 N N . ASN A 1 467 ? -32.690 5.466 46.044 1.00 78.25 467 ASN A N 1
ATOM 3709 C CA . ASN A 1 467 ? -31.572 6.095 45.320 1.00 78.25 467 ASN A CA 1
ATOM 3710 C C . ASN A 1 467 ? -31.404 5.601 43.869 1.00 78.25 467 ASN A C 1
ATOM 3712 O O . ASN A 1 467 ? -30.332 5.178 43.441 1.00 78.25 467 ASN A O 1
ATOM 3716 N N . ARG A 1 468 ? -32.484 5.694 43.078 1.00 82.25 468 ARG A N 1
ATOM 3717 C CA . ARG A 1 468 ? -32.510 5.290 41.656 1.00 82.25 468 ARG A CA 1
ATOM 3718 C C . ARG A 1 468 ? -31.474 6.024 40.792 1.00 82.25 468 ARG A C 1
ATOM 3720 O O . ARG A 1 468 ? -30.954 5.439 39.847 1.00 82.25 468 ARG A O 1
ATOM 3727 N N . LEU A 1 469 ? -31.154 7.282 41.120 1.00 87.56 469 LEU A N 1
ATOM 3728 C CA . LEU A 1 469 ? -30.074 8.022 40.451 1.00 87.56 469 LEU A CA 1
ATOM 3729 C C . LEU A 1 469 ? -28.728 7.334 40.641 1.00 87.56 469 LEU A C 1
ATOM 3731 O O . LEU A 1 469 ? -28.017 7.129 39.662 1.00 87.56 469 LEU A O 1
ATOM 3735 N N . GLU A 1 470 ? -28.400 6.954 41.873 1.00 89.81 470 GLU A N 1
ATOM 3736 C CA . GLU A 1 470 ? -27.127 6.302 42.165 1.00 89.81 470 GLU A CA 1
ATOM 3737 C C . GLU A 1 470 ? -27.034 4.925 41.511 1.00 89.81 470 GLU A C 1
ATOM 3739 O O . GLU A 1 470 ? -25.984 4.571 40.985 1.00 89.81 470 GLU A O 1
ATOM 3744 N N . GLN A 1 471 ? -28.144 4.184 41.432 1.00 90.88 471 GLN A N 1
ATOM 3745 C CA . GLN A 1 471 ? -28.187 2.923 40.692 1.00 90.88 471 GLN A CA 1
ATOM 3746 C C . GLN A 1 471 ? -27.896 3.117 39.196 1.00 90.88 471 GLN A C 1
ATOM 3748 O O . GLN A 1 471 ? -27.036 2.428 38.649 1.00 90.88 471 GLN A O 1
ATOM 3753 N N . ILE A 1 472 ? -28.577 4.059 38.531 1.00 92.56 472 ILE A N 1
ATOM 3754 C CA . ILE A 1 472 ? -28.371 4.336 37.099 1.00 92.56 472 ILE A CA 1
ATOM 3755 C C . ILE A 1 472 ? -26.946 4.855 36.853 1.00 92.56 472 ILE A C 1
ATOM 3757 O O . ILE A 1 472 ? -26.288 4.443 35.894 1.00 92.56 472 ILE A O 1
ATOM 3761 N N . ARG A 1 473 ? -26.432 5.708 37.746 1.00 93.19 473 ARG A N 1
ATOM 3762 C CA . ARG A 1 473 ? -25.061 6.221 37.691 1.00 93.19 473 ARG A CA 1
ATOM 3763 C C . ARG A 1 473 ? -24.032 5.101 37.838 1.00 93.19 473 ARG A C 1
ATOM 3765 O O . ARG A 1 473 ? -23.141 5.002 36.999 1.00 93.19 473 ARG A O 1
ATOM 3772 N N . ALA A 1 474 ? -24.167 4.247 38.851 1.00 93.75 474 ALA A N 1
ATOM 3773 C CA . ALA A 1 474 ? -23.281 3.106 39.066 1.00 93.75 474 ALA A CA 1
ATOM 3774 C C . ALA A 1 474 ? -23.346 2.112 37.896 1.00 93.75 474 ALA A C 1
ATOM 3776 O O . ALA A 1 474 ? -22.319 1.575 37.490 1.00 93.75 474 ALA A O 1
ATOM 3777 N N . ALA A 1 475 ? -24.527 1.904 37.303 1.00 93.81 475 ALA A N 1
ATOM 3778 C CA . ALA A 1 475 ? -24.691 1.029 36.143 1.00 93.81 475 ALA A CA 1
ATOM 3779 C C . ALA A 1 475 ? -23.999 1.601 34.898 1.00 93.81 475 ALA A C 1
ATOM 3781 O O . ALA A 1 475 ? -23.295 0.878 34.194 1.00 93.81 475 ALA A O 1
ATOM 3782 N N . THR A 1 476 ? -24.140 2.910 34.671 1.00 95.00 476 THR A N 1
ATOM 3783 C CA . THR A 1 476 ? -23.460 3.634 33.586 1.00 95.00 476 THR A CA 1
ATOM 3784 C C . THR A 1 476 ? -21.943 3.586 33.761 1.00 95.00 476 THR A C 1
ATOM 3786 O O . THR A 1 476 ? -21.224 3.238 32.827 1.00 95.00 476 THR A O 1
ATOM 3789 N N . GLN A 1 477 ? -21.451 3.855 34.972 1.00 94.88 477 GLN A N 1
ATOM 3790 C CA . GLN A 1 477 ? -20.026 3.807 35.297 1.00 94.88 477 GLN A CA 1
ATOM 3791 C C . GLN A 1 477 ? -19.450 2.385 35.171 1.00 94.88 477 GLN A C 1
ATOM 3793 O O . GLN A 1 477 ? -18.346 2.207 34.659 1.00 94.88 477 GLN A O 1
ATOM 3798 N N . GLY A 1 478 ? -20.213 1.361 35.562 1.00 94.06 478 GLY A N 1
ATOM 3799 C CA . GLY A 1 478 ? -19.846 -0.042 35.362 1.00 94.06 478 GLY A CA 1
ATOM 3800 C C . GLY A 1 478 ? -19.748 -0.433 33.883 1.00 94.06 478 GLY A C 1
ATOM 3801 O O . GLY A 1 478 ? -18.862 -1.193 33.509 1.00 94.06 478 GLY A O 1
ATOM 3802 N N . ILE A 1 479 ? -20.622 0.095 33.021 1.00 92.94 479 ILE A N 1
ATOM 3803 C CA . ILE A 1 479 ? -20.521 -0.114 31.566 1.00 92.94 479 ILE A CA 1
ATOM 3804 C C . ILE A 1 479 ? -19.299 0.604 30.996 1.00 92.94 479 ILE A C 1
ATOM 3806 O O . ILE A 1 479 ? -18.561 0.023 30.202 1.00 92.94 479 ILE A O 1
ATOM 3810 N N . LEU A 1 480 ? -19.070 1.854 31.404 1.00 93.50 480 LEU A N 1
ATOM 3811 C CA . LEU A 1 480 ? -17.949 2.654 30.922 1.00 93.50 480 LEU A CA 1
ATOM 3812 C C . LEU A 1 480 ? -16.600 2.028 31.297 1.00 93.50 480 LEU A C 1
ATOM 3814 O O . LEU A 1 480 ? -15.717 1.933 30.449 1.00 93.50 480 LEU A O 1
ATOM 3818 N N . SER A 1 481 ? -16.437 1.583 32.544 1.00 94.56 481 SER A N 1
ATOM 3819 C CA . SER A 1 481 ? -15.199 0.940 32.999 1.00 94.56 481 SER A CA 1
ATOM 3820 C C . SER A 1 481 ? -14.959 -0.415 32.328 1.00 94.56 481 SER A C 1
ATOM 3822 O O . SER A 1 481 ? -13.817 -0.728 31.988 1.00 94.56 481 SER A O 1
ATOM 3824 N N . GLU A 1 482 ? -16.010 -1.194 32.049 1.00 91.44 482 GLU A N 1
ATOM 3825 C CA . GLU A 1 482 ? -15.890 -2.423 31.255 1.00 91.44 482 GLU A CA 1
ATOM 3826 C C . GLU A 1 482 ? -15.467 -2.124 29.810 1.00 91.44 482 GLU A C 1
ATOM 3828 O O . GLU A 1 482 ? -14.542 -2.760 29.299 1.00 91.44 482 GLU A O 1
ATOM 3833 N N . LEU A 1 483 ? -16.074 -1.119 29.169 1.00 90.75 483 LEU A N 1
ATOM 3834 C CA . LEU A 1 483 ? -15.670 -0.671 27.834 1.00 90.75 483 LEU A CA 1
ATOM 3835 C C . LEU A 1 483 ? -14.205 -0.219 27.815 1.00 90.75 483 LEU A C 1
ATOM 3837 O O . LEU A 1 483 ? -13.448 -0.621 26.933 1.00 90.75 483 LEU A O 1
ATOM 3841 N N . GLN A 1 484 ? -13.789 0.591 28.791 1.00 91.62 484 GLN A N 1
ATOM 3842 C CA . GLN A 1 484 ? -12.413 1.080 28.904 1.00 91.62 484 GLN A CA 1
ATOM 3843 C C . GLN A 1 484 ? -11.414 -0.060 29.106 1.00 91.62 484 GLN A C 1
ATOM 3845 O O . GLN A 1 484 ? -10.379 -0.071 28.443 1.00 91.62 484 GLN A O 1
ATOM 3850 N N . ARG A 1 485 ? -11.732 -1.051 29.950 1.00 91.25 485 ARG A N 1
ATOM 3851 C CA . ARG A 1 485 ? -10.916 -2.266 30.101 1.00 91.25 485 ARG A CA 1
ATOM 3852 C C . ARG A 1 485 ? -10.767 -3.000 28.770 1.00 91.25 485 ARG A C 1
ATOM 3854 O O . ARG A 1 485 ? -9.651 -3.363 28.407 1.00 91.25 485 ARG A O 1
ATOM 3861 N N . ASN A 1 486 ? -11.861 -3.217 28.044 1.00 87.56 486 ASN A N 1
ATOM 3862 C CA . ASN A 1 486 ? -11.812 -3.954 26.781 1.00 87.56 486 ASN A CA 1
ATOM 3863 C C . ASN A 1 486 ? -11.061 -3.171 25.692 1.00 87.56 486 ASN A C 1
ATOM 3865 O O . ASN A 1 486 ? -10.308 -3.755 24.915 1.00 87.56 486 ASN A O 1
ATOM 3869 N N . LYS A 1 487 ? -11.197 -1.841 25.668 1.00 89.12 487 LYS A N 1
ATOM 3870 C CA . LYS A 1 487 ? -10.403 -0.964 24.801 1.00 89.12 487 LYS A CA 1
ATOM 3871 C C . LYS A 1 487 ? -8.918 -1.030 25.146 1.00 89.12 487 LYS A C 1
ATOM 3873 O O . LYS A 1 487 ? -8.108 -1.194 24.247 1.00 89.12 487 LYS A O 1
ATOM 3878 N N . ALA A 1 488 ? -8.566 -0.981 26.430 1.00 90.94 488 ALA A N 1
ATOM 3879 C CA . ALA A 1 488 ? -7.180 -1.115 26.864 1.00 90.94 488 ALA A CA 1
ATOM 3880 C C . ALA A 1 488 ? -6.593 -2.488 26.489 1.00 90.94 488 ALA A C 1
ATOM 3882 O O . ALA A 1 488 ? -5.428 -2.571 26.115 1.00 90.94 488 ALA A O 1
ATOM 3883 N N . PHE A 1 489 ? -7.399 -3.555 26.511 1.00 87.75 489 PHE A N 1
ATOM 3884 C CA . PHE A 1 489 ? -6.982 -4.860 25.994 1.00 87.75 489 PHE A CA 1
ATOM 3885 C C . PHE A 1 489 ? -6.716 -4.827 24.483 1.00 87.75 489 PHE A C 1
ATOM 3887 O O . PHE A 1 489 ? -5.678 -5.304 24.027 1.00 87.75 489 PHE A O 1
ATOM 3894 N N . ALA A 1 490 ? -7.623 -4.222 23.708 1.00 86.12 490 ALA A N 1
ATOM 3895 C CA . ALA A 1 490 ? -7.429 -4.016 22.275 1.00 86.12 490 ALA A CA 1
ATOM 3896 C C . ALA A 1 490 ? -6.147 -3.216 21.986 1.00 86.12 490 ALA A C 1
ATOM 3898 O O . ALA A 1 490 ? -5.412 -3.545 21.060 1.00 86.12 490 ALA A O 1
ATOM 3899 N N . ASP A 1 491 ? -5.859 -2.200 22.804 1.00 88.94 491 ASP A N 1
ATOM 3900 C CA . ASP A 1 491 ? -4.655 -1.377 22.690 1.00 88.94 491 ASP A CA 1
ATOM 3901 C C . ASP A 1 491 ? -3.378 -2.186 22.976 1.00 88.94 491 ASP A C 1
ATOM 3903 O O . ASP A 1 491 ? -2.369 -1.963 22.312 1.00 88.94 491 ASP A O 1
ATOM 3907 N N . VAL A 1 492 ? -3.407 -3.158 23.899 1.00 88.69 492 VAL A N 1
ATOM 3908 C CA . VAL A 1 492 ? -2.278 -4.084 24.116 1.00 88.69 492 VAL A CA 1
ATOM 3909 C C . VAL A 1 492 ? -2.027 -4.940 22.878 1.00 88.69 492 VAL A C 1
ATOM 3911 O O . VAL A 1 492 ? -0.891 -5.013 22.415 1.00 88.69 492 VAL A O 1
ATOM 3914 N N . GLN A 1 493 ? -3.073 -5.550 22.318 1.00 83.12 493 GLN A N 1
ATOM 3915 C CA . GLN A 1 493 ? -2.966 -6.370 21.103 1.00 83.12 493 GLN A CA 1
ATOM 3916 C C . GLN A 1 493 ? -2.434 -5.544 19.924 1.00 83.12 493 GLN A C 1
ATOM 3918 O O . GLN A 1 493 ? -1.514 -5.950 19.218 1.00 83.12 493 GLN A O 1
ATOM 3923 N N . ASN A 1 494 ? -2.944 -4.322 19.777 1.00 86.12 494 ASN A N 1
ATOM 3924 C CA . ASN A 1 494 ? -2.466 -3.370 18.786 1.00 86.12 494 ASN A CA 1
ATOM 3925 C C . ASN A 1 494 ? -0.990 -2.999 19.002 1.00 86.12 494 ASN A C 1
ATOM 3927 O O . ASN A 1 494 ? -0.235 -2.944 18.039 1.00 86.12 494 ASN A O 1
ATOM 3931 N N . ALA A 1 495 ? -0.552 -2.776 20.244 1.00 89.12 495 ALA A N 1
ATOM 3932 C CA . ALA A 1 495 ? 0.838 -2.439 20.542 1.00 89.12 495 ALA A CA 1
ATOM 3933 C C . ALA A 1 495 ? 1.804 -3.610 20.282 1.00 89.12 495 ALA A C 1
ATOM 3935 O O . ALA A 1 495 ? 2.912 -3.388 19.797 1.00 89.12 495 ALA A O 1
ATOM 3936 N N . VAL A 1 496 ? 1.368 -4.850 20.531 1.00 84.44 496 VAL A N 1
ATOM 3937 C CA . VAL A 1 496 ? 2.079 -6.066 20.100 1.00 84.44 496 VAL A CA 1
ATOM 3938 C C . VAL A 1 496 ? 2.225 -6.075 18.576 1.00 84.44 496 VAL A C 1
ATOM 3940 O O . VAL A 1 496 ? 3.338 -6.182 18.061 1.00 84.44 496 VAL A O 1
ATOM 3943 N N . GLY A 1 497 ? 1.124 -5.854 17.850 1.00 81.94 497 GLY A N 1
ATOM 3944 C CA . GLY A 1 497 ? 1.138 -5.696 16.395 1.00 81.94 497 GLY A CA 1
ATOM 3945 C C . GLY A 1 497 ? 2.102 -4.600 15.929 1.00 81.94 497 GLY A C 1
ATOM 3946 O O . GLY A 1 497 ? 2.911 -4.836 15.037 1.00 81.94 497 GLY A O 1
ATOM 3947 N N . MET A 1 498 ? 2.082 -3.425 16.564 1.00 86.06 498 MET A N 1
ATOM 3948 C CA . MET A 1 498 ? 2.973 -2.305 16.244 1.00 86.06 498 MET A CA 1
ATOM 3949 C C . MET A 1 498 ? 4.446 -2.646 16.436 1.00 86.06 498 MET A C 1
ATOM 3951 O O . MET A 1 498 ? 5.251 -2.210 15.617 1.00 86.06 498 MET A O 1
ATOM 3955 N N . ILE A 1 499 ? 4.815 -3.420 17.463 1.00 87.19 499 ILE A N 1
ATOM 3956 C CA . ILE A 1 499 ? 6.190 -3.912 17.602 1.00 87.19 499 ILE A CA 1
ATOM 3957 C C . ILE A 1 499 ? 6.555 -4.725 16.363 1.00 87.19 499 ILE A C 1
ATOM 3959 O O . ILE A 1 499 ? 7.551 -4.415 15.722 1.00 87.19 499 ILE A O 1
ATOM 3963 N N . PHE A 1 500 ? 5.726 -5.676 15.942 1.00 81.50 500 PHE A N 1
ATOM 3964 C CA . PHE A 1 500 ? 6.033 -6.499 14.771 1.00 81.50 500 PHE A CA 1
ATOM 3965 C C . PHE A 1 500 ? 6.102 -5.716 13.462 1.00 81.50 500 PHE A C 1
ATOM 3967 O O . PHE A 1 500 ? 7.078 -5.841 12.719 1.00 81.50 500 PHE A O 1
ATOM 3974 N N . VAL A 1 501 ? 5.124 -4.840 13.211 1.00 84.62 501 VAL A N 1
ATOM 3975 C CA . VAL A 1 501 ? 5.186 -3.901 12.083 1.00 84.62 501 VAL A CA 1
ATOM 3976 C C . VAL A 1 501 ? 6.466 -3.074 12.174 1.00 84.62 501 VAL A C 1
ATOM 3978 O O . VAL A 1 501 ? 7.094 -2.806 11.148 1.00 84.62 501 VAL A O 1
ATOM 3981 N N . SER A 1 502 ? 6.897 -2.725 13.396 1.00 88.56 502 SER A N 1
ATOM 3982 C CA . SER A 1 502 ? 8.119 -1.963 13.615 1.00 88.56 502 SER A CA 1
ATOM 3983 C C . SER A 1 502 ? 9.411 -2.704 13.292 1.00 88.56 502 SER A C 1
ATOM 3985 O O . SER A 1 502 ? 10.377 -2.068 12.869 1.00 88.56 502 SER A O 1
ATOM 3987 N N . LEU A 1 503 ? 9.397 -4.030 13.402 1.00 88.25 503 LEU A N 1
ATOM 3988 C CA . LEU A 1 503 ? 10.496 -4.903 13.002 1.00 88.25 503 LEU A CA 1
ATOM 3989 C C . LEU A 1 503 ? 10.484 -5.199 11.499 1.00 88.25 503 LEU A C 1
ATOM 3991 O O . LEU A 1 503 ? 11.505 -5.599 10.957 1.00 88.25 503 LEU A O 1
ATOM 3995 N N . GLY A 1 504 ? 9.353 -5.010 10.813 1.00 84.56 504 GLY A N 1
ATOM 3996 C CA . GLY A 1 504 ? 9.224 -5.281 9.378 1.00 84.56 504 GLY A CA 1
ATOM 3997 C C . GLY A 1 504 ? 9.260 -6.767 9.007 1.00 84.56 504 GLY A C 1
ATOM 3998 O O . GLY A 1 504 ? 9.400 -7.087 7.831 1.00 84.56 504 GLY A O 1
ATOM 3999 N N . VAL A 1 505 ? 9.146 -7.669 9.982 1.00 77.75 505 VAL A N 1
ATOM 4000 C CA . VAL A 1 505 ? 9.137 -9.119 9.749 1.00 77.75 505 VAL A CA 1
ATOM 4001 C C . VAL A 1 505 ? 7.830 -9.510 9.063 1.00 77.75 505 VAL A C 1
ATOM 4003 O O . VAL A 1 505 ? 6.760 -9.114 9.518 1.00 77.75 505 VAL A O 1
ATOM 4006 N N . ASP A 1 506 ? 7.919 -10.264 7.966 1.00 72.50 506 ASP A N 1
ATOM 4007 C CA . ASP A 1 506 ? 6.746 -10.777 7.255 1.00 72.50 506 ASP A CA 1
ATOM 4008 C C . ASP A 1 506 ? 6.206 -11.994 8.012 1.00 72.50 506 ASP A C 1
ATOM 4010 O O . ASP A 1 506 ? 6.860 -13.034 8.093 1.00 72.50 506 ASP A O 1
ATOM 4014 N N . LEU A 1 507 ? 5.047 -11.823 8.644 1.00 61.31 507 LEU A N 1
ATOM 4015 C CA . LEU A 1 507 ? 4.441 -12.831 9.519 1.00 61.31 507 LEU A CA 1
ATOM 4016 C C . LEU A 1 507 ? 3.432 -13.708 8.785 1.00 61.31 507 LEU A C 1
ATOM 4018 O O . LEU A 1 507 ? 2.898 -14.649 9.374 1.00 61.31 507 LEU A O 1
ATOM 4022 N N . LEU A 1 508 ? 3.100 -13.364 7.540 1.00 66.44 508 LEU A N 1
ATOM 4023 C CA . LEU A 1 508 ? 2.072 -14.088 6.827 1.00 66.44 508 LEU A CA 1
ATOM 4024 C C . LEU A 1 508 ? 2.641 -15.334 6.149 1.00 66.44 508 LEU A C 1
ATOM 4026 O O . LEU A 1 508 ? 3.688 -15.262 5.505 1.00 66.44 508 LEU A O 1
ATOM 4030 N N . PRO A 1 509 ? 1.918 -16.467 6.206 1.00 61.06 509 PRO A N 1
ATOM 4031 C CA . PRO A 1 509 ? 2.207 -17.578 5.318 1.00 61.06 509 PRO A CA 1
ATOM 4032 C C . PRO A 1 509 ? 2.094 -17.104 3.863 1.00 61.06 509 PRO A C 1
ATOM 4034 O O . PRO A 1 509 ? 1.446 -16.092 3.575 1.00 61.06 509 PRO A O 1
ATOM 4037 N N . ASN A 1 510 ? 2.701 -17.839 2.928 1.00 65.06 510 ASN A N 1
ATOM 4038 C CA . ASN A 1 510 ? 2.516 -17.605 1.495 1.00 65.06 510 ASN A CA 1
ATOM 4039 C C . ASN A 1 510 ? 1.058 -17.903 1.107 1.00 65.06 510 ASN A C 1
ATOM 4041 O O . ASN A 1 510 ? 0.746 -18.965 0.579 1.00 65.06 510 ASN A O 1
ATOM 4045 N N . ILE A 1 511 ? 0.166 -16.962 1.410 1.00 65.69 511 ILE A N 1
ATOM 4046 C CA . ILE A 1 511 ? -1.254 -17.027 1.108 1.00 65.69 511 ILE A CA 1
ATOM 4047 C C . ILE A 1 511 ? -1.432 -16.581 -0.337 1.00 65.69 511 ILE A C 1
ATOM 4049 O O . ILE A 1 511 ? -1.053 -15.473 -0.731 1.00 65.69 511 ILE A O 1
ATOM 4053 N N . THR A 1 512 ? -2.017 -17.457 -1.136 1.00 67.19 512 THR A N 1
ATOM 4054 C CA . THR A 1 512 ? -2.349 -17.206 -2.531 1.00 67.19 512 THR A CA 1
ATOM 4055 C C . THR A 1 512 ? -3.809 -16.788 -2.662 1.00 67.19 512 THR A C 1
ATOM 4057 O O . THR A 1 512 ? -4.659 -17.123 -1.841 1.00 67.19 512 THR A O 1
ATOM 4060 N N . ALA A 1 513 ? -4.141 -16.084 -3.746 1.00 63.56 513 ALA A N 1
ATOM 4061 C CA . ALA A 1 513 ? -5.523 -15.685 -4.029 1.00 63.56 513 ALA A CA 1
ATOM 4062 C C . ALA A 1 513 ? -6.490 -16.878 -4.208 1.00 63.56 513 ALA A C 1
ATOM 4064 O O . ALA A 1 513 ? -7.703 -16.682 -4.217 1.00 63.56 513 ALA A O 1
ATOM 4065 N N . GLN A 1 514 ? -5.963 -18.099 -4.373 1.00 68.69 514 GLN A N 1
ATOM 4066 C CA . GLN A 1 514 ? -6.748 -19.325 -4.530 1.00 68.69 514 GLN A CA 1
ATOM 4067 C C . GLN A 1 514 ? -7.107 -19.985 -3.192 1.00 68.69 514 GLN A C 1
ATOM 4069 O O . GLN A 1 514 ? -7.965 -20.867 -3.168 1.00 68.69 514 GLN A O 1
ATOM 4074 N N . ASP A 1 515 ? -6.505 -19.554 -2.081 1.00 81.44 515 ASP A N 1
ATOM 4075 C CA . ASP A 1 515 ? -6.769 -20.141 -0.773 1.00 81.44 515 ASP A CA 1
ATOM 4076 C C . ASP A 1 515 ? -8.191 -19.818 -0.272 1.00 81.44 515 ASP A C 1
ATOM 4078 O O . ASP A 1 515 ? -8.725 -18.708 -0.405 1.00 81.44 515 ASP A O 1
ATOM 4082 N N . GLY A 1 516 ? -8.850 -20.826 0.302 1.00 85.56 516 GLY A N 1
ATOM 4083 C CA . GLY A 1 516 ? -10.146 -20.669 0.963 1.00 85.56 516 GLY A CA 1
ATOM 4084 C C . GLY A 1 516 ? -10.009 -19.920 2.291 1.00 85.56 516 GLY A C 1
ATOM 4085 O O . GLY A 1 516 ? -8.956 -19.961 2.925 1.00 85.56 516 GLY A O 1
ATOM 4086 N N . ILE A 1 517 ? -11.083 -19.288 2.780 1.00 88.69 517 ILE A N 1
ATOM 4087 C CA . ILE A 1 517 ? -11.028 -18.577 4.076 1.00 88.69 517 ILE A CA 1
ATOM 4088 C C . ILE A 1 517 ? -10.582 -19.510 5.205 1.00 88.69 517 ILE A C 1
ATOM 4090 O O . ILE A 1 517 ? -9.810 -19.100 6.066 1.00 88.69 517 ILE A O 1
ATOM 4094 N N . ASN A 1 518 ? -11.034 -20.766 5.206 1.00 88.44 518 ASN A N 1
ATOM 4095 C CA . ASN A 1 518 ? -10.692 -21.719 6.263 1.00 88.44 518 ASN A CA 1
ATOM 4096 C C . ASN A 1 518 ? -9.193 -22.070 6.284 1.00 88.44 518 ASN A C 1
ATOM 4098 O O . ASN A 1 518 ? -8.618 -22.124 7.369 1.00 88.44 518 ASN A O 1
ATOM 4102 N N . SER A 1 519 ? -8.552 -22.270 5.124 1.00 87.62 519 SER A N 1
ATOM 4103 C CA . SER A 1 519 ? -7.107 -22.545 5.071 1.00 87.62 519 SER A CA 1
ATOM 4104 C C . SER A 1 519 ? -6.299 -21.311 5.465 1.00 87.62 519 SER A C 1
ATOM 4106 O O . SER A 1 519 ? -5.383 -21.422 6.275 1.00 87.62 519 SER A O 1
ATOM 4108 N N . MET A 1 520 ? -6.702 -20.124 4.994 1.00 87.56 520 MET A N 1
ATOM 4109 C CA . MET A 1 520 ? -6.102 -18.852 5.412 1.00 87.56 520 MET A CA 1
ATOM 4110 C C . MET A 1 520 ? -6.230 -18.631 6.923 1.00 87.56 520 MET A C 1
ATOM 4112 O O . MET A 1 520 ? -5.271 -18.227 7.566 1.00 87.56 520 MET A O 1
ATOM 4116 N N . THR A 1 521 ? -7.400 -18.920 7.499 1.00 89.06 521 THR A N 1
ATOM 4117 C CA . THR A 1 521 ? -7.668 -18.777 8.940 1.00 89.06 521 THR A CA 1
ATOM 4118 C C . THR A 1 521 ? -6.745 -19.673 9.762 1.00 89.06 521 THR A C 1
ATOM 4120 O O . THR A 1 521 ? -6.178 -19.212 10.749 1.00 89.06 521 THR A O 1
ATOM 4123 N N . LEU A 1 522 ? -6.577 -20.937 9.355 1.00 88.12 522 LEU A N 1
ATOM 4124 C CA . LEU A 1 522 ? -5.686 -21.880 10.034 1.00 88.12 522 LEU A CA 1
ATOM 4125 C C . LEU A 1 522 ? -4.227 -21.413 9.956 1.00 88.12 522 LEU A C 1
ATOM 4127 O O . LEU A 1 522 ? -3.554 -21.354 10.977 1.00 88.12 522 LEU A O 1
ATOM 4131 N N . ALA A 1 523 ? -3.775 -21.019 8.765 1.00 85.00 523 ALA A N 1
ATOM 4132 C CA . ALA A 1 523 ? -2.401 -20.586 8.540 1.00 85.00 523 ALA A CA 1
ATOM 4133 C C . ALA A 1 523 ? -2.075 -19.283 9.298 1.00 85.00 523 ALA A C 1
ATOM 4135 O O . ALA A 1 523 ? -0.996 -19.142 9.867 1.00 85.00 523 ALA A O 1
ATOM 4136 N N . LEU A 1 524 ? -3.025 -18.343 9.360 1.00 85.25 524 LEU A N 1
ATOM 4137 C CA . LEU A 1 524 ? -2.912 -17.124 10.166 1.00 85.25 524 LEU A CA 1
ATOM 4138 C C . LEU A 1 524 ? -2.851 -17.425 11.662 1.00 85.25 524 LEU A C 1
ATOM 4140 O O . LEU A 1 524 ? -2.076 -16.794 12.377 1.00 85.25 524 LEU A O 1
ATOM 4144 N N . ARG A 1 525 ? -3.671 -18.369 12.135 1.00 85.62 525 ARG A N 1
ATOM 4145 C CA . ARG A 1 525 ? -3.668 -18.787 13.537 1.00 85.62 525 ARG A CA 1
ATOM 4146 C C . ARG A 1 525 ? -2.333 -19.414 13.912 1.00 85.62 525 ARG A C 1
ATOM 4148 O O . ARG A 1 525 ? -1.720 -18.953 14.862 1.00 85.62 525 ARG A O 1
ATOM 4155 N N . GLU A 1 526 ? -1.875 -20.391 13.136 1.00 82.69 526 GLU A N 1
ATOM 4156 C CA . GLU A 1 526 ? -0.600 -21.075 13.362 1.00 82.69 526 GLU A CA 1
ATOM 4157 C C . GLU A 1 526 ? 0.571 -20.091 13.351 1.00 82.69 526 GLU A C 1
ATOM 4159 O O . GLU A 1 526 ? 1.408 -20.129 14.249 1.00 82.69 526 GLU A O 1
ATOM 4164 N N . ALA A 1 527 ? 0.587 -19.153 12.397 1.00 78.44 527 ALA A N 1
ATOM 4165 C CA . ALA A 1 527 ? 1.592 -18.103 12.363 1.00 78.44 527 ALA A CA 1
ATOM 4166 C C . ALA A 1 527 ? 1.569 -17.285 13.663 1.00 78.44 527 ALA A C 1
ATOM 4168 O O . ALA A 1 527 ? 2.563 -17.246 14.380 1.00 78.44 527 ALA A O 1
ATOM 4169 N N . VAL A 1 528 ? 0.439 -16.660 14.009 1.00 74.44 528 VAL A N 1
ATOM 4170 C CA . VAL A 1 528 ? 0.338 -15.783 15.191 1.00 74.44 528 VAL A CA 1
ATOM 4171 C C . VAL A 1 528 ? 0.585 -16.531 16.507 1.00 74.44 528 VAL A C 1
ATOM 4173 O O . VAL A 1 528 ? 1.194 -15.965 17.412 1.00 74.44 528 VAL A O 1
ATOM 4176 N N . GLU A 1 529 ? 0.137 -17.780 16.632 1.00 75.19 529 GLU A N 1
ATOM 4177 C CA . GLU A 1 529 ? 0.389 -18.619 17.811 1.00 75.19 529 GLU A CA 1
ATOM 4178 C C . GLU A 1 529 ? 1.878 -18.952 17.952 1.00 75.19 529 GLU A C 1
ATOM 4180 O O . GLU A 1 529 ? 2.438 -18.730 19.025 1.00 75.19 529 GLU A O 1
ATOM 4185 N N . ALA A 1 530 ? 2.552 -19.349 16.866 1.00 71.75 530 ALA A N 1
ATOM 4186 C CA . ALA A 1 530 ? 3.999 -19.566 16.877 1.00 71.75 530 ALA A CA 1
ATOM 4187 C C . ALA A 1 530 ? 4.764 -18.310 17.339 1.00 71.75 530 ALA A C 1
ATOM 4189 O O . ALA A 1 530 ? 5.720 -18.400 18.112 1.00 71.75 530 ALA A O 1
ATOM 4190 N N . TRP A 1 531 ? 4.308 -17.121 16.933 1.00 66.88 531 TRP A N 1
ATOM 4191 C CA . TRP A 1 531 ? 4.889 -15.849 17.373 1.00 66.88 531 TRP A CA 1
ATOM 4192 C C . TRP A 1 531 ? 4.645 -15.553 18.857 1.00 66.88 531 TRP A C 1
ATOM 4194 O O . TRP A 1 531 ? 5.567 -15.120 19.552 1.00 66.88 531 TRP A O 1
ATOM 4204 N N . ASN A 1 532 ? 3.434 -15.805 19.360 1.00 64.94 532 ASN A N 1
ATOM 4205 C CA . ASN A 1 532 ? 3.098 -15.619 20.775 1.00 64.94 532 ASN A CA 1
ATOM 4206 C C . ASN A 1 532 ? 3.882 -16.561 21.698 1.00 64.94 532 ASN A C 1
ATOM 4208 O O . ASN A 1 532 ? 4.203 -16.175 22.824 1.00 64.94 532 ASN A O 1
ATOM 4212 N N . ASP A 1 533 ? 4.231 -17.753 21.212 1.00 63.22 533 ASP A N 1
ATOM 4213 C CA . ASP A 1 533 ? 5.038 -18.741 21.934 1.00 63.22 533 ASP A CA 1
ATOM 4214 C C . ASP A 1 533 ? 6.544 -18.428 21.910 1.00 63.22 533 ASP A C 1
ATOM 4216 O O . ASP A 1 533 ? 7.363 -19.176 22.449 1.00 63.22 533 ASP A O 1
ATOM 4220 N N . GLY A 1 534 ? 6.918 -17.265 21.367 1.00 53.19 534 GLY A N 1
ATOM 4221 C CA . GLY A 1 534 ? 8.278 -16.757 21.418 1.00 53.19 534 GLY A CA 1
ATOM 4222 C C . GLY A 1 534 ? 9.173 -17.390 20.369 1.00 53.19 534 GLY A C 1
ATOM 4223 O O . GLY A 1 534 ? 10.334 -17.668 20.675 1.00 53.19 534 GLY A O 1
ATOM 4224 N N . MET A 1 535 ? 8.656 -17.600 19.148 1.00 44.44 535 MET A N 1
ATOM 4225 C CA . MET A 1 535 ? 9.502 -17.903 17.999 1.00 44.44 535 MET A CA 1
ATOM 4226 C C . MET A 1 535 ? 10.693 -16.949 18.026 1.00 44.44 535 MET A C 1
ATOM 4228 O O . MET A 1 535 ? 10.539 -15.727 17.951 1.00 44.44 535 MET A O 1
ATOM 4232 N N . SER A 1 536 ? 11.878 -17.530 18.217 1.00 48.72 536 SER A N 1
ATOM 4233 C CA . SER A 1 536 ? 13.138 -16.848 17.995 1.00 48.72 536 SER A CA 1
ATOM 4234 C C . SER A 1 536 ? 13.015 -16.213 16.622 1.00 48.72 536 SER A C 1
ATOM 4236 O O . SER A 1 536 ? 12.852 -16.936 15.632 1.00 48.72 536 SER A O 1
ATOM 4238 N N . LEU A 1 537 ? 13.014 -14.879 16.577 1.00 51.31 537 LEU A N 1
ATOM 4239 C CA . LEU A 1 537 ? 13.144 -14.128 15.332 1.00 51.31 537 LEU A CA 1
ATOM 4240 C C . LEU A 1 537 ? 14.233 -14.831 14.520 1.00 51.31 537 LEU A C 1
ATOM 4242 O O . LEU A 1 537 ? 15.219 -15.234 15.147 1.00 51.31 537 LEU A O 1
ATOM 4246 N N . PRO A 1 538 ? 14.029 -15.075 13.208 1.00 46.06 538 PRO A N 1
ATOM 4247 C CA . PRO A 1 538 ? 14.978 -15.834 12.402 1.00 46.06 538 PRO A CA 1
ATOM 4248 C C . PRO A 1 538 ? 16.371 -15.348 12.765 1.00 46.06 538 PRO A C 1
ATOM 4250 O O . PRO A 1 538 ? 16.647 -14.149 12.653 1.00 46.06 538 PRO A O 1
ATOM 4253 N N . SER A 1 539 ? 17.171 -16.247 13.350 1.00 38.44 539 SER A N 1
ATOM 4254 C CA . SER A 1 539 ? 18.496 -15.889 13.829 1.00 38.44 539 SER A CA 1
ATOM 4255 C C . SER A 1 539 ? 19.198 -15.201 12.675 1.00 38.44 539 SER A C 1
ATOM 4257 O O . SER A 1 539 ? 19.063 -15.640 11.531 1.00 38.44 539 SER A O 1
ATOM 4259 N N . LEU A 1 540 ? 19.908 -14.112 12.964 1.00 39.81 540 LEU A N 1
ATOM 4260 C CA . LEU A 1 540 ? 20.815 -13.481 12.015 1.00 39.81 540 LEU A CA 1
ATOM 4261 C C . LEU A 1 540 ? 21.972 -14.455 11.729 1.00 39.81 540 LEU A C 1
ATOM 4263 O O . LEU A 1 540 ? 23.121 -14.191 12.067 1.00 39.81 540 LEU A O 1
ATOM 4267 N N . GLU A 1 541 ? 21.681 -15.609 11.133 1.00 32.06 541 GLU A N 1
ATOM 4268 C CA . GLU A 1 541 ? 22.634 -16.295 10.291 1.00 32.06 541 GLU A CA 1
ATOM 4269 C C . GLU A 1 541 ? 22.848 -15.330 9.133 1.00 32.06 541 GLU A C 1
ATOM 4271 O O . GLU A 1 541 ? 22.020 -15.192 8.230 1.00 32.06 541 GLU A O 1
ATOM 4276 N N . MET A 1 542 ? 23.933 -14.557 9.230 1.00 32.69 542 MET A N 1
ATOM 4277 C CA . MET A 1 542 ? 24.519 -13.933 8.059 1.00 32.69 542 MET A CA 1
ATOM 4278 C C . MET A 1 542 ? 24.588 -15.034 7.011 1.00 32.69 542 MET A C 1
ATOM 4280 O O . MET A 1 542 ? 25.202 -16.068 7.263 1.00 32.69 542 MET A O 1
ATOM 4284 N N . ALA A 1 543 ? 23.869 -14.848 5.909 1.00 29.56 543 ALA A N 1
ATOM 4285 C CA . ALA A 1 543 ? 23.800 -15.808 4.828 1.00 29.56 543 ALA A CA 1
ATOM 4286 C C . ALA A 1 543 ? 25.183 -15.950 4.173 1.00 29.56 543 ALA A C 1
ATOM 4288 O O . ALA A 1 543 ? 25.442 -15.394 3.111 1.00 29.56 543 ALA A O 1
ATOM 4289 N N . ASP A 1 544 ? 26.066 -16.712 4.806 1.00 32.16 544 ASP A N 1
ATOM 4290 C CA . ASP A 1 544 ? 27.078 -17.491 4.124 1.00 32.16 544 ASP A CA 1
ATOM 4291 C C . ASP A 1 544 ? 26.331 -18.682 3.518 1.00 32.16 544 ASP A C 1
ATOM 4293 O O . ASP A 1 544 ? 26.073 -19.673 4.199 1.00 32.16 544 ASP A O 1
ATOM 4297 N N . ASN A 1 545 ? 25.873 -18.513 2.270 1.00 32.34 545 ASN A N 1
ATOM 4298 C CA . ASN A 1 545 ? 25.786 -19.524 1.202 1.00 32.34 545 ASN A CA 1
ATOM 4299 C C . ASN A 1 545 ? 24.653 -19.217 0.199 1.00 32.34 545 ASN A C 1
ATOM 4301 O O . ASN A 1 545 ? 23.472 -19.479 0.418 1.00 32.34 545 ASN A O 1
ATOM 4305 N N . ASP A 1 546 ? 25.062 -18.688 -0.953 1.00 32.94 546 ASP A N 1
ATOM 4306 C CA . ASP A 1 546 ? 24.819 -19.317 -2.260 1.00 32.94 546 ASP A CA 1
ATOM 4307 C C . ASP A 1 546 ? 23.374 -19.730 -2.626 1.00 32.94 546 ASP A C 1
ATOM 4309 O O . ASP A 1 546 ? 23.126 -20.801 -3.178 1.00 32.94 546 ASP A O 1
ATOM 4313 N N . THR A 1 547 ? 22.390 -18.867 -2.361 1.00 32.22 547 THR A N 1
ATOM 4314 C CA . THR A 1 547 ? 21.007 -19.039 -2.856 1.00 32.22 547 THR A CA 1
ATOM 4315 C C . THR A 1 547 ? 20.495 -17.814 -3.613 1.00 32.22 547 THR A C 1
ATOM 4317 O O . THR A 1 547 ? 19.369 -17.356 -3.446 1.00 32.22 547 THR A O 1
ATOM 4320 N N . THR A 1 548 ? 21.297 -17.305 -4.548 1.00 33.22 548 THR A N 1
ATOM 4321 C CA . THR A 1 548 ? 20.777 -16.569 -5.712 1.00 33.22 548 THR A CA 1
ATOM 4322 C C . THR A 1 548 ? 20.525 -17.542 -6.854 1.00 33.22 548 THR A C 1
ATOM 4324 O O . THR A 1 548 ? 21.288 -17.585 -7.812 1.00 33.22 548 THR A O 1
ATOM 4327 N N . ASN A 1 549 ? 19.468 -18.349 -6.762 1.00 38.16 549 ASN A N 1
ATOM 4328 C CA . ASN A 1 549 ? 18.842 -18.904 -7.961 1.00 38.16 549 ASN A CA 1
ATOM 4329 C C . ASN A 1 549 ? 17.482 -19.515 -7.641 1.00 38.16 549 ASN A C 1
ATOM 4331 O O . ASN A 1 549 ? 17.365 -20.690 -7.310 1.00 38.16 549 ASN A O 1
ATOM 4335 N N . THR A 1 550 ? 16.434 -18.712 -7.764 1.00 33.94 550 THR A N 1
ATOM 4336 C CA . THR A 1 550 ? 15.162 -19.139 -8.360 1.00 33.94 550 THR A CA 1
ATOM 4337 C C . THR A 1 550 ? 14.291 -17.901 -8.541 1.00 33.94 550 THR A C 1
ATOM 4339 O O . THR A 1 550 ? 14.228 -17.054 -7.659 1.00 33.94 550 THR A O 1
ATOM 4342 N N . LEU A 1 551 ? 13.616 -17.823 -9.692 1.00 33.66 551 LEU A N 1
ATOM 4343 C CA . LEU A 1 551 ? 12.791 -16.711 -10.195 1.00 33.66 551 LEU A CA 1
ATOM 4344 C C . LEU A 1 551 ? 13.524 -15.674 -11.066 1.00 33.66 551 LEU A C 1
ATOM 4346 O O . LEU A 1 551 ? 13.413 -14.469 -10.871 1.00 33.66 551 LEU A O 1
ATOM 4350 N N . VAL A 1 552 ? 14.175 -16.167 -12.121 1.00 31.67 552 VAL A N 1
ATOM 4351 C CA . VAL A 1 552 ? 14.194 -15.507 -13.438 1.00 31.67 552 VAL A CA 1
ATOM 4352 C C . VAL A 1 552 ? 13.873 -16.598 -14.468 1.00 31.67 552 VAL A C 1
ATOM 4354 O O . VAL A 1 552 ? 14.517 -17.649 -14.417 1.00 31.67 552 VAL A O 1
ATOM 4357 N N . PRO A 1 553 ? 12.884 -16.438 -15.370 1.00 29.70 553 PRO A N 1
ATOM 4358 C CA . PRO A 1 553 ? 12.703 -17.388 -16.459 1.00 29.70 553 PRO A CA 1
ATOM 4359 C C . PRO A 1 553 ? 13.953 -17.365 -17.343 1.00 29.70 553 PRO A C 1
ATOM 4361 O O . PRO A 1 553 ? 14.318 -16.347 -17.929 1.00 29.70 553 PRO A O 1
ATOM 4364 N N . THR A 1 554 ? 14.635 -18.504 -17.392 1.00 27.64 554 THR A N 1
ATOM 4365 C CA . THR A 1 554 ? 15.814 -18.733 -18.218 1.00 27.64 554 THR A CA 1
ATOM 4366 C C . THR A 1 554 ? 15.424 -18.650 -19.690 1.00 27.64 554 THR A C 1
ATOM 4368 O O . THR A 1 554 ? 14.815 -19.566 -20.226 1.00 27.64 554 THR A O 1
ATOM 4371 N N . ASN A 1 555 ? 15.802 -17.557 -20.342 1.00 33.47 555 ASN A N 1
ATOM 4372 C CA . ASN A 1 555 ? 16.125 -17.529 -21.764 1.00 33.47 555 ASN A CA 1
ATOM 4373 C C . ASN A 1 555 ? 17.292 -16.557 -21.947 1.00 33.47 555 ASN A C 1
ATOM 4375 O O . ASN A 1 555 ? 17.146 -15.434 -22.422 1.00 33.47 555 ASN A O 1
ATOM 4379 N N . THR A 1 556 ? 18.470 -16.997 -21.509 1.00 30.98 556 THR A N 1
ATOM 4380 C CA . THR A 1 556 ? 19.724 -16.280 -21.725 1.00 30.98 556 THR A CA 1
ATOM 4381 C C . THR A 1 556 ? 20.384 -16.849 -22.972 1.00 30.98 556 THR A C 1
ATOM 4383 O O . THR A 1 556 ? 20.918 -17.957 -22.959 1.00 30.98 556 THR A O 1
ATOM 4386 N N . VAL A 1 557 ? 20.359 -16.077 -24.058 1.00 31.11 557 VAL A N 1
ATOM 4387 C CA . VAL A 1 557 ? 21.366 -16.192 -25.115 1.00 31.11 557 VAL A CA 1
ATOM 4388 C C . VAL A 1 557 ? 22.695 -15.781 -24.484 1.00 31.11 557 VAL A C 1
ATOM 4390 O O . VAL A 1 557 ? 22.844 -14.651 -24.024 1.00 31.11 557 VAL A O 1
ATOM 4393 N N . ALA A 1 558 ? 23.636 -16.718 -24.403 1.00 27.58 558 ALA A N 1
ATOM 4394 C CA . ALA A 1 558 ? 24.968 -16.471 -23.875 1.00 27.58 558 ALA A CA 1
ATOM 4395 C C . ALA A 1 558 ? 25.728 -15.480 -24.771 1.00 27.58 558 ALA A C 1
ATOM 4397 O O . ALA A 1 558 ? 25.882 -15.720 -25.968 1.00 27.58 558 ALA A O 1
ATOM 4398 N N . MET A 1 559 ? 26.262 -14.408 -24.184 1.00 29.48 559 MET A N 1
ATOM 4399 C CA . MET A 1 559 ? 27.417 -13.703 -24.734 1.00 29.48 559 MET A CA 1
ATOM 4400 C C . MET A 1 559 ? 28.423 -13.399 -23.628 1.00 29.48 559 MET A C 1
ATOM 4402 O O . MET A 1 559 ? 28.066 -13.093 -22.496 1.00 29.48 559 MET A O 1
ATOM 4406 N N . VAL A 1 560 ? 29.679 -13.569 -24.021 1.00 28.08 560 VAL A N 1
ATOM 4407 C CA . VAL A 1 560 ? 30.904 -13.687 -23.233 1.00 28.08 560 VAL A CA 1
ATOM 4408 C C . VAL A 1 560 ? 31.190 -12.441 -22.394 1.00 28.08 560 VAL A C 1
ATOM 4410 O O . VAL A 1 560 ? 31.310 -11.340 -22.927 1.00 28.08 560 VAL A O 1
ATOM 4413 N N . GLU A 1 561 ? 31.368 -12.650 -21.092 1.00 25.62 561 GLU A N 1
ATOM 4414 C CA . GLU A 1 561 ? 31.936 -11.691 -20.148 1.00 25.62 561 GLU A CA 1
ATOM 4415 C C . GLU A 1 561 ? 33.449 -11.946 -20.058 1.00 25.62 561 GLU A C 1
ATOM 4417 O O . GLU A 1 561 ? 33.886 -13.058 -19.761 1.00 25.62 561 GLU A O 1
ATOM 4422 N N . LEU A 1 562 ? 34.258 -10.942 -20.404 1.00 26.80 562 LEU A N 1
ATOM 4423 C CA . LEU A 1 562 ? 35.706 -10.964 -20.199 1.00 26.80 562 LEU A CA 1
ATOM 4424 C C . LEU A 1 562 ? 35.992 -10.379 -18.813 1.00 26.80 562 LEU A C 1
ATOM 4426 O O . LEU A 1 562 ? 36.017 -9.162 -18.645 1.00 26.80 562 LEU A O 1
ATOM 4430 N N . GLU A 1 563 ? 36.196 -11.252 -17.827 1.00 28.97 563 GLU A N 1
ATOM 4431 C CA . GLU A 1 563 ? 36.779 -10.887 -16.533 1.00 28.97 563 GLU A CA 1
ATOM 4432 C C . GLU A 1 563 ? 38.308 -10.777 -16.659 1.00 28.97 563 GLU A C 1
ATOM 4434 O O . GLU A 1 563 ? 38.994 -11.758 -16.952 1.00 28.97 563 GLU A O 1
ATOM 4439 N N . GLU A 1 564 ? 38.864 -9.595 -16.384 1.00 29.75 564 GLU A N 1
ATOM 4440 C CA . GLU A 1 564 ? 40.288 -9.438 -16.077 1.00 29.75 564 GLU A CA 1
ATOM 4441 C C . GLU A 1 564 ? 40.522 -9.643 -14.575 1.00 29.75 564 GLU A C 1
ATOM 4443 O O . GLU A 1 564 ? 40.018 -8.903 -13.729 1.00 29.75 564 GLU A O 1
ATOM 4448 N N . LYS A 1 565 ? 41.342 -10.644 -14.248 1.00 24.95 565 LYS A N 1
ATOM 4449 C CA . LYS A 1 565 ? 41.879 -10.906 -12.909 1.00 24.95 565 LYS A CA 1
ATOM 4450 C C . LYS A 1 565 ? 43.380 -10.590 -12.925 1.00 24.95 565 LYS A C 1
ATOM 4452 O O . LYS A 1 565 ? 44.070 -11.115 -13.799 1.00 24.95 565 LYS A O 1
ATOM 4457 N N . PRO A 1 566 ? 43.936 -9.797 -11.991 1.00 28.00 566 PRO A N 1
ATOM 4458 C CA . PRO A 1 566 ? 45.370 -9.545 -11.976 1.00 28.00 566 PRO A CA 1
ATOM 4459 C C . PRO A 1 566 ? 46.092 -10.614 -11.144 1.00 28.00 566 PRO A C 1
ATOM 4461 O O . PRO A 1 566 ? 45.714 -10.894 -10.007 1.00 28.00 566 PRO A O 1
ATOM 4464 N N . SER A 1 567 ? 47.156 -11.202 -11.695 1.00 22.86 567 SER A N 1
ATOM 4465 C CA . SER A 1 567 ? 48.148 -11.963 -10.927 1.00 22.86 567 SER A CA 1
ATOM 4466 C C . SER A 1 567 ? 49.517 -11.987 -11.617 1.00 22.86 567 SER A C 1
ATOM 4468 O O . SER A 1 567 ? 49.646 -12.474 -12.736 1.00 22.86 567 SER A O 1
ATOM 4470 N N . SER A 1 568 ? 50.519 -11.568 -10.835 1.00 29.77 568 SER A N 1
ATOM 4471 C CA . SER A 1 568 ? 51.942 -11.968 -10.797 1.00 29.77 568 SER A CA 1
ATOM 4472 C C . SER A 1 568 ? 52.947 -11.528 -11.886 1.00 29.77 568 SER A C 1
ATOM 4474 O O . SER A 1 568 ? 52.890 -11.934 -13.041 1.00 29.77 568 SER A O 1
ATOM 4476 N N . THR A 1 569 ? 53.931 -10.766 -11.388 1.00 27.20 569 THR A N 1
ATOM 4477 C CA . THR A 1 569 ? 55.275 -10.336 -11.851 1.00 27.20 569 THR A CA 1
ATOM 4478 C C . THR A 1 569 ? 56.278 -11.491 -12.085 1.00 27.20 569 THR A C 1
ATOM 4480 O O . THR A 1 569 ? 55.997 -12.602 -11.627 1.00 27.20 569 THR A O 1
ATOM 4483 N N . PRO A 1 570 ? 57.433 -11.279 -12.785 1.00 37.03 570 PRO A N 1
ATOM 4484 C CA . PRO A 1 570 ? 58.707 -10.848 -12.137 1.00 37.03 570 PRO A CA 1
ATOM 4485 C C . PRO A 1 570 ? 59.656 -9.874 -12.917 1.00 37.03 570 PRO A C 1
ATOM 4487 O O . PRO A 1 570 ? 59.809 -10.002 -14.126 1.00 37.03 570 PRO A O 1
ATOM 4490 N N . THR A 1 571 ? 60.321 -8.989 -12.136 1.00 27.45 571 THR A N 1
ATOM 4491 C CA . THR A 1 571 ? 61.758 -8.531 -12.108 1.00 27.45 571 THR A CA 1
ATOM 4492 C C . THR A 1 571 ? 62.382 -7.841 -13.355 1.00 27.45 571 THR A C 1
ATOM 4494 O O . THR A 1 571 ? 62.254 -8.352 -14.457 1.00 27.45 571 THR A O 1
ATOM 4497 N N . ASP A 1 572 ? 63.064 -6.677 -13.294 1.00 29.67 572 ASP A N 1
ATOM 4498 C CA . ASP A 1 572 ? 64.286 -6.331 -12.524 1.00 29.67 572 ASP A CA 1
ATOM 4499 C C . ASP A 1 572 ? 64.629 -4.804 -12.558 1.00 29.67 572 ASP A C 1
ATOM 4501 O O . ASP A 1 572 ? 64.252 -4.124 -13.514 1.00 29.67 572 ASP A O 1
ATOM 4505 N N . GLY A 1 573 ? 65.388 -4.312 -11.557 1.00 26.84 573 GLY A N 1
ATOM 4506 C CA . GLY A 1 573 ? 66.128 -3.024 -11.519 1.00 26.84 573 GLY A CA 1
ATOM 4507 C C . GLY A 1 573 ? 65.499 -1.853 -10.714 1.00 26.84 573 GLY A C 1
ATOM 4508 O O . GLY A 1 573 ? 64.693 -1.128 -11.283 1.00 26.84 573 GLY A O 1
ATOM 4509 N N . GLN A 1 574 ? 65.697 -1.683 -9.388 1.00 27.97 574 GLN A N 1
ATOM 4510 C CA . GLN A 1 574 ? 66.859 -1.041 -8.711 1.00 27.97 574 GLN A CA 1
ATOM 4511 C C . GLN A 1 574 ? 66.774 0.521 -8.776 1.00 27.97 574 GLN A C 1
ATOM 4513 O O . GLN A 1 574 ? 66.616 1.042 -9.872 1.00 27.97 574 GLN A O 1
ATOM 4518 N N . ASP A 1 575 ? 66.722 1.373 -7.732 1.00 28.59 575 ASP A N 1
ATOM 4519 C CA . ASP A 1 575 ? 67.331 1.479 -6.385 1.00 28.59 575 ASP A CA 1
ATOM 4520 C C . ASP A 1 575 ? 66.506 2.423 -5.441 1.00 28.59 575 ASP A C 1
ATOM 4522 O O . ASP A 1 575 ? 65.687 3.218 -5.907 1.00 28.59 575 ASP A O 1
ATOM 4526 N N . ASP A 1 576 ? 66.838 2.351 -4.140 1.00 29.83 576 ASP A N 1
ATOM 4527 C CA . ASP A 1 576 ? 66.803 3.359 -3.049 1.00 29.83 576 ASP A CA 1
ATOM 4528 C C . ASP A 1 576 ? 65.551 3.651 -2.167 1.00 29.83 576 ASP A C 1
ATOM 4530 O O . ASP A 1 576 ? 64.625 4.388 -2.505 1.00 29.83 576 ASP A O 1
ATOM 4534 N N . ASP A 1 577 ? 65.674 3.120 -0.936 1.00 30.80 577 ASP A N 1
ATOM 4535 C CA . ASP A 1 577 ? 65.586 3.781 0.382 1.00 30.80 577 ASP A CA 1
ATOM 4536 C C . ASP A 1 577 ? 64.250 4.009 1.135 1.00 30.80 577 ASP A C 1
ATOM 4538 O O . ASP A 1 577 ? 63.565 5.020 1.033 1.00 30.80 577 ASP A O 1
ATOM 4542 N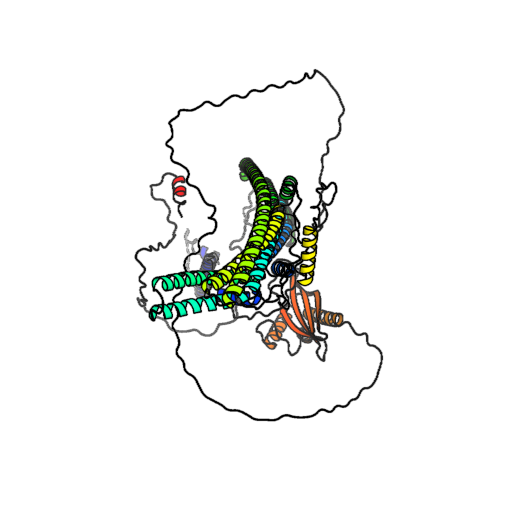 N . THR A 1 578 ? 64.012 3.048 2.043 1.00 28.58 578 THR A N 1
ATOM 4543 C CA . THR A 1 578 ? 63.667 3.154 3.485 1.00 28.58 578 THR A CA 1
ATOM 4544 C C . THR A 1 578 ? 62.523 4.048 3.991 1.00 28.58 578 THR A C 1
ATOM 4546 O O . THR A 1 578 ? 62.550 5.273 3.950 1.00 28.58 578 THR A O 1
ATOM 4549 N N . TRP A 1 579 ? 61.584 3.368 4.660 1.00 26.89 579 TRP A N 1
ATOM 4550 C CA . TRP A 1 579 ? 60.526 3.889 5.526 1.00 26.89 579 TRP A CA 1
ATOM 4551 C C . TRP A 1 579 ? 61.020 4.182 6.949 1.00 26.89 579 TRP A C 1
ATOM 4553 O O . TRP A 1 579 ? 61.691 3.343 7.550 1.00 26.89 579 TRP A O 1
ATOM 4563 N N . GLU A 1 580 ? 60.561 5.291 7.533 1.00 26.70 580 GLU A N 1
ATOM 4564 C CA . GLU A 1 580 ? 60.597 5.543 8.978 1.00 26.70 580 GLU A CA 1
ATOM 4565 C C . GLU A 1 580 ? 59.207 5.991 9.486 1.00 26.70 580 GLU A C 1
ATOM 4567 O O . GLU A 1 580 ? 58.374 6.503 8.739 1.00 26.70 580 GLU A O 1
ATOM 4572 N N . LEU A 1 581 ? 58.939 5.670 10.751 1.00 31.27 581 LEU A N 1
ATOM 4573 C CA . LEU A 1 581 ? 57.639 5.492 11.410 1.00 31.27 581 LEU A CA 1
ATOM 4574 C C . LEU A 1 581 ? 56.882 6.796 11.770 1.00 31.27 581 LEU A C 1
ATOM 4576 O O . LEU A 1 581 ? 57.469 7.861 11.933 1.00 31.27 581 LEU A O 1
ATOM 4580 N N . LEU A 1 582 ? 55.560 6.661 11.975 1.00 33.69 582 LEU A N 1
ATOM 4581 C CA . LEU A 1 582 ? 54.611 7.661 12.516 1.00 33.69 582 LEU A CA 1
ATOM 4582 C C . LEU A 1 582 ? 55.081 8.303 13.845 1.00 33.69 582 LEU A C 1
ATOM 4584 O O . LEU A 1 582 ? 55.744 7.632 14.639 1.00 33.69 582 LEU A O 1
ATOM 4588 N N . PRO A 1 583 ? 54.617 9.531 14.182 1.00 33.50 583 PRO A N 1
ATOM 4589 C CA . PRO A 1 583 ? 53.536 9.602 15.177 1.00 33.50 583 PRO A CA 1
ATOM 4590 C C . PRO A 1 583 ? 52.498 10.738 15.005 1.00 33.50 583 PRO A C 1
ATOM 4592 O O . PRO A 1 583 ? 52.677 11.736 14.315 1.00 33.50 583 PRO A O 1
ATOM 4595 N N . THR A 1 584 ? 51.391 10.538 15.721 1.00 37.06 584 THR A N 1
ATOM 4596 C CA . THR A 1 584 ? 50.239 11.410 16.001 1.00 37.06 584 THR A CA 1
ATOM 4597 C C . THR A 1 584 ? 50.578 12.828 16.484 1.00 37.06 584 THR A C 1
ATOM 4599 O O . THR A 1 584 ? 51.396 12.966 17.389 1.00 37.06 584 THR A O 1
ATOM 4602 N N . SER A 1 585 ? 49.814 13.851 16.068 1.00 26.11 585 SER A N 1
ATOM 4603 C CA . SER A 1 585 ? 49.337 14.892 17.000 1.00 26.11 585 SER A CA 1
ATOM 4604 C C . SER A 1 585 ? 48.158 15.708 16.450 1.00 26.11 585 SER A C 1
ATOM 4606 O O . SER A 1 585 ? 48.061 15.998 15.260 1.00 26.11 585 SER A O 1
ATOM 4608 N N . ASN A 1 586 ? 47.261 16.047 17.377 1.00 31.53 586 ASN A N 1
ATOM 4609 C CA . ASN A 1 586 ? 46.163 17.000 17.276 1.00 31.53 586 ASN A CA 1
ATOM 4610 C C . ASN A 1 586 ? 46.620 18.377 16.776 1.00 31.53 586 ASN A C 1
ATOM 4612 O O . ASN A 1 586 ? 47.645 18.865 17.241 1.00 31.53 586 ASN A O 1
ATOM 4616 N N . THR A 1 587 ? 45.786 19.071 15.995 1.00 27.86 587 THR A N 1
ATOM 4617 C CA . THR A 1 587 ? 45.357 20.460 16.284 1.00 27.86 587 THR A CA 1
ATOM 4618 C C . THR A 1 587 ? 44.327 20.971 15.270 1.00 27.86 587 THR A C 1
ATOM 4620 O O . THR A 1 587 ? 44.454 20.796 14.063 1.00 27.86 587 THR A O 1
ATOM 4623 N N . VAL A 1 588 ? 43.293 21.611 15.814 1.00 34.72 588 VAL A N 1
ATOM 4624 C CA . VAL A 1 588 ? 42.271 22.435 15.146 1.00 34.72 588 VAL A CA 1
ATOM 4625 C C . VAL A 1 588 ? 42.815 23.864 14.967 1.00 34.72 588 VAL A C 1
ATOM 4627 O O . VAL A 1 588 ? 43.598 24.303 15.808 1.00 34.72 588 VAL A O 1
ATOM 4630 N N . PRO A 1 589 ? 42.370 24.615 13.941 1.00 34.94 589 PRO A N 1
ATOM 4631 C CA . PRO A 1 589 ? 41.989 26.025 14.154 1.00 34.94 589 PRO A CA 1
ATOM 4632 C C . PRO A 1 589 ? 40.656 26.350 13.436 1.00 34.94 589 PRO A C 1
ATOM 4634 O O . PRO A 1 589 ? 40.456 25.978 12.284 1.00 34.94 589 PRO A O 1
ATOM 4637 N N . GLU A 1 590 ? 39.594 26.782 14.120 1.00 27.97 590 GLU A N 1
ATOM 4638 C CA . GLU A 1 590 ? 39.264 28.107 14.692 1.00 27.97 590 GLU A CA 1
ATOM 4639 C C . GLU A 1 590 ? 38.655 29.104 13.672 1.00 27.97 590 GLU A C 1
ATOM 4641 O O . GLU A 1 590 ? 39.236 29.443 12.645 1.00 27.97 590 GLU A O 1
ATOM 4646 N N . ILE A 1 591 ? 37.422 29.527 13.983 1.00 28.02 591 ILE A N 1
ATOM 4647 C CA . ILE A 1 591 ? 36.504 30.400 13.229 1.00 28.02 591 ILE A CA 1
ATOM 4648 C C . ILE A 1 591 ? 36.587 31.815 13.834 1.00 28.02 591 ILE A C 1
ATOM 4650 O O . ILE A 1 591 ? 36.600 31.916 15.059 1.00 28.02 591 ILE A O 1
ATOM 4654 N N . PRO A 1 592 ? 36.553 32.920 13.062 1.00 29.92 592 PRO A N 1
ATOM 4655 C CA . PRO A 1 592 ? 36.468 34.253 13.657 1.00 29.92 592 PRO A CA 1
ATOM 4656 C C . PRO A 1 592 ? 35.026 34.642 14.049 1.00 29.92 592 PRO A C 1
ATOM 4658 O O . PRO A 1 592 ? 34.089 34.540 13.254 1.00 29.92 592 PRO A O 1
ATOM 4661 N N . GLU A 1 593 ? 34.862 35.135 15.283 1.00 30.53 593 GLU A N 1
ATOM 4662 C CA . GLU A 1 593 ? 33.600 35.575 15.897 1.00 30.53 593 GLU A CA 1
ATOM 4663 C C . GLU A 1 593 ? 33.205 37.049 15.619 1.00 30.53 593 GLU A C 1
ATOM 4665 O O . GLU A 1 593 ? 33.971 37.982 15.825 1.00 30.53 593 GLU A O 1
ATOM 4670 N N . THR A 1 594 ? 31.923 37.209 15.264 1.00 29.75 594 THR A N 1
ATOM 4671 C CA . THR A 1 594 ? 30.858 38.123 15.756 1.00 29.75 594 THR A CA 1
ATOM 4672 C C . THR A 1 594 ? 31.009 39.656 15.896 1.00 29.75 594 THR A C 1
ATOM 4674 O O . THR A 1 594 ? 31.907 40.205 16.526 1.00 29.75 594 THR A O 1
ATOM 4677 N N . LYS A 1 595 ? 29.923 40.353 15.502 1.00 24.36 595 LYS A N 1
ATOM 4678 C CA . LYS A 1 595 ? 29.446 41.594 16.147 1.00 24.36 595 LYS A CA 1
ATOM 4679 C C . LYS A 1 595 ? 27.977 41.420 16.583 1.00 24.36 595 LYS A C 1
ATOM 4681 O O . LYS A 1 595 ? 27.102 41.178 15.760 1.00 24.36 595 LYS A O 1
ATOM 4686 N N . LYS A 1 596 ? 27.748 41.502 17.901 1.00 28.38 596 LYS A N 1
ATOM 4687 C CA . LYS A 1 596 ? 26.489 41.295 18.657 1.00 28.38 596 LYS A CA 1
ATOM 4688 C C . LYS A 1 596 ? 25.529 42.489 18.593 1.00 28.38 596 LYS A C 1
ATOM 4690 O O . LYS A 1 596 ? 26.014 43.607 18.730 1.00 28.38 596 LYS A O 1
ATOM 4695 N N . ILE A 1 597 ? 24.207 42.239 18.635 1.00 26.27 597 ILE A N 1
ATOM 4696 C CA . ILE A 1 597 ? 23.225 42.981 19.470 1.00 26.27 597 ILE A CA 1
ATOM 4697 C C . ILE A 1 597 ? 22.178 41.993 20.055 1.00 26.27 597 ILE A C 1
ATOM 4699 O O . ILE A 1 597 ? 21.854 40.981 19.445 1.00 26.27 597 ILE A O 1
ATOM 4703 N N . ARG A 1 598 ? 21.757 42.284 21.295 1.00 25.47 598 ARG A N 1
ATOM 4704 C CA . ARG A 1 598 ? 21.119 41.485 22.372 1.00 25.47 598 ARG A CA 1
ATOM 4705 C C . ARG A 1 598 ? 19.603 41.190 22.176 1.00 25.47 598 ARG A C 1
ATOM 4707 O O . ARG A 1 598 ? 18.970 41.906 21.408 1.00 25.47 598 ARG A O 1
ATOM 4714 N N . PRO A 1 599 ? 19.004 40.217 22.910 1.00 27.52 599 PRO A N 1
ATOM 4715 C CA . PRO A 1 599 ? 17.647 39.707 22.712 1.00 27.52 599 PRO A CA 1
ATOM 4716 C C . PRO A 1 599 ? 16.602 40.315 23.669 1.00 27.52 599 PRO A C 1
ATOM 4718 O O . PRO A 1 599 ? 16.926 40.785 24.761 1.00 27.52 599 PRO A O 1
ATOM 4721 N N . THR A 1 600 ? 15.327 40.211 23.286 1.00 24.86 600 THR A N 1
ATOM 4722 C CA . THR A 1 600 ? 14.159 40.372 24.165 1.00 24.86 600 THR A CA 1
ATOM 4723 C C . THR A 1 600 ? 13.494 39.007 24.331 1.00 24.86 600 THR A C 1
ATOM 4725 O O . THR A 1 600 ? 13.202 38.332 23.348 1.00 24.86 600 THR A O 1
ATOM 4728 N N . ALA A 1 601 ? 13.296 38.591 25.580 1.00 27.42 601 ALA A N 1
ATOM 4729 C CA . ALA A 1 601 ? 12.674 37.329 25.961 1.00 27.42 601 ALA A CA 1
ATOM 4730 C C . ALA A 1 601 ? 11.181 37.513 26.271 1.00 27.42 601 ALA A C 1
ATOM 4732 O O . ALA A 1 601 ? 10.808 38.453 26.973 1.00 27.42 601 ALA A O 1
ATOM 4733 N N . THR A 1 602 ? 10.340 36.576 25.824 1.00 24.33 602 THR A N 1
ATOM 4734 C CA . THR A 1 602 ? 9.070 36.175 26.472 1.00 24.33 602 THR A CA 1
ATOM 4735 C C . THR A 1 602 ? 8.736 34.735 26.012 1.00 24.33 602 THR A C 1
ATOM 4737 O O . THR A 1 602 ? 9.174 34.345 24.929 1.00 24.33 602 THR A O 1
ATOM 4740 N N . PRO A 1 603 ? 8.091 33.893 26.846 1.00 28.50 603 PRO A N 1
ATOM 4741 C CA . PRO A 1 603 ? 8.356 32.455 26.902 1.00 28.50 603 PRO A CA 1
ATOM 4742 C C . PRO A 1 603 ? 7.464 31.589 26.004 1.00 28.50 603 PRO A C 1
ATOM 4744 O O . PRO A 1 603 ? 6.333 31.942 25.677 1.00 28.50 603 PRO A O 1
ATOM 4747 N N . MET A 1 604 ? 7.986 30.401 25.677 1.00 24.66 604 MET A N 1
ATOM 4748 C CA . MET A 1 604 ? 7.275 29.305 25.016 1.00 24.66 604 MET A CA 1
ATOM 4749 C C . MET A 1 604 ? 6.063 28.856 25.841 1.00 24.66 604 MET A C 1
ATOM 4751 O O . MET A 1 604 ? 6.197 28.360 26.961 1.00 24.66 604 MET A O 1
ATOM 4755 N N . ALA A 1 605 ? 4.880 28.991 25.246 1.00 25.80 605 ALA A N 1
ATOM 4756 C CA . ALA A 1 605 ? 3.678 28.297 25.672 1.00 25.80 605 ALA A CA 1
ATOM 4757 C C . ALA A 1 605 ? 3.710 26.837 25.181 1.00 25.80 605 ALA A C 1
ATOM 4759 O O . ALA A 1 605 ? 4.159 26.544 24.074 1.00 25.80 605 ALA A O 1
ATOM 4760 N N . LYS A 1 606 ? 3.227 25.937 26.045 1.00 30.42 606 LYS A N 1
ATOM 4761 C CA . LYS A 1 606 ? 2.987 24.506 25.809 1.00 30.42 606 LYS A CA 1
ATOM 4762 C C . LYS A 1 606 ? 2.280 24.260 24.471 1.00 30.42 606 LYS A C 1
ATOM 4764 O O . LYS A 1 606 ? 1.236 24.858 24.225 1.00 30.42 606 LYS A O 1
ATOM 4769 N N . VAL A 1 607 ? 2.781 23.308 23.684 1.00 27.11 607 VAL A N 1
ATOM 4770 C CA . VAL A 1 607 ? 2.049 22.737 22.544 1.00 27.11 607 VAL A CA 1
ATOM 4771 C C . VAL A 1 607 ? 1.689 21.289 22.869 1.00 27.11 607 VAL A C 1
ATOM 4773 O O . VAL A 1 607 ? 2.547 20.475 23.202 1.00 27.11 607 VAL A O 1
ATOM 4776 N N . SER A 1 608 ? 0.380 21.045 22.835 1.00 23.62 608 SER A N 1
ATOM 4777 C CA . SER A 1 608 ? -0.324 19.781 23.044 1.00 23.62 608 SER A CA 1
ATOM 4778 C C . SER A 1 608 ? -0.267 18.916 21.771 1.00 23.62 608 SER A C 1
ATOM 4780 O O . SER A 1 608 ? -0.251 19.487 20.678 1.00 23.62 608 SER A O 1
ATOM 4782 N N . PRO A 1 609 ? -0.266 17.574 21.866 1.00 27.42 609 PRO A N 1
ATOM 4783 C CA . PRO A 1 609 ? -0.274 16.688 20.707 1.00 27.42 609 PRO A CA 1
ATOM 4784 C C . PRO A 1 609 ? -1.716 16.432 20.246 1.00 27.42 609 PRO A C 1
ATOM 4786 O O . PRO A 1 609 ? -2.372 15.541 20.762 1.00 27.42 609 PRO A O 1
ATOM 4789 N N . ASP A 1 610 ? -2.210 17.236 19.307 1.00 30.03 610 ASP A N 1
ATOM 4790 C CA . ASP A 1 610 ? -3.408 16.943 18.504 1.00 30.03 610 ASP A CA 1
ATOM 4791 C C . ASP A 1 610 ? -3.409 17.867 17.279 1.00 30.03 610 ASP A C 1
ATOM 4793 O O . ASP A 1 610 ? -3.831 19.017 17.369 1.00 30.03 610 ASP A O 1
ATOM 4797 N N . ALA A 1 611 ? -2.873 17.398 16.146 1.00 23.95 611 ALA A N 1
ATOM 4798 C CA . ALA A 1 611 ? -3.110 17.988 14.822 1.00 23.95 611 ALA A CA 1
ATOM 4799 C C . ALA A 1 611 ? -2.448 17.151 13.714 1.00 23.95 611 ALA A C 1
ATOM 4801 O O . ALA A 1 611 ? -1.341 17.460 13.280 1.00 23.95 611 ALA A O 1
ATOM 4802 N N . MET A 1 612 ? -3.135 16.120 13.212 1.00 24.48 612 MET A N 1
ATOM 4803 C CA . MET A 1 612 ? -2.925 15.660 11.832 1.00 24.48 612 MET A CA 1
ATOM 4804 C C . MET A 1 612 ? -4.141 14.876 11.313 1.00 24.48 612 MET A C 1
ATOM 4806 O O . MET A 1 612 ? -4.120 13.660 11.188 1.00 24.48 612 MET A O 1
ATOM 4810 N N . LEU A 1 613 ? -5.221 15.602 11.017 1.00 26.28 613 LEU A N 1
ATOM 4811 C CA . LEU A 1 613 ? -6.330 15.178 10.153 1.00 26.28 613 LEU A CA 1
ATOM 4812 C C . LEU A 1 613 ? -6.767 16.413 9.342 1.00 26.28 613 LEU A C 1
ATOM 4814 O O . LEU A 1 613 ? -6.992 17.463 9.951 1.00 26.28 613 LEU A O 1
ATOM 4818 N N . PRO A 1 614 ? -6.874 16.354 8.002 1.00 29.59 614 PRO A N 1
ATOM 4819 C CA . PRO A 1 614 ? -7.429 17.457 7.228 1.00 29.59 614 PRO A CA 1
ATOM 4820 C C . PRO A 1 614 ? -8.960 17.505 7.355 1.00 29.59 614 PRO A C 1
ATOM 4822 O O . PRO A 1 614 ? -9.649 16.486 7.364 1.00 29.59 614 PRO A O 1
ATOM 4825 N N . SER A 1 615 ? -9.469 18.729 7.477 1.00 25.19 615 SER A N 1
ATOM 4826 C CA . SER A 1 615 ? -10.864 19.098 7.712 1.00 25.19 615 SER A CA 1
ATOM 4827 C C . SER A 1 615 ? -11.800 18.686 6.569 1.00 25.19 615 SER A C 1
ATOM 4829 O O . SER A 1 615 ? -11.538 19.008 5.413 1.00 25.19 615 SER A O 1
ATOM 4831 N N . GLN A 1 616 ? -12.925 18.042 6.901 1.00 29.39 616 GLN A N 1
ATOM 4832 C CA . GLN A 1 616 ? -14.054 17.876 5.985 1.00 29.39 616 GLN A CA 1
ATOM 4833 C C . GLN A 1 616 ? -14.959 19.114 5.991 1.00 29.39 616 GLN A C 1
ATOM 4835 O O . GLN A 1 616 ? -15.302 19.675 7.034 1.00 29.39 616 GLN A O 1
ATOM 4840 N N . GLU A 1 617 ? -15.320 19.528 4.784 1.00 28.33 617 GLU A N 1
ATOM 4841 C CA . GLU A 1 617 ? -16.174 20.657 4.452 1.00 28.33 617 GLU A CA 1
ATOM 4842 C C . GLU A 1 617 ? -17.656 20.304 4.690 1.00 28.33 617 GLU A C 1
ATOM 4844 O O . GLU A 1 617 ? -18.115 19.200 4.400 1.00 28.33 617 GLU A O 1
ATOM 4849 N N . LYS A 1 618 ? -18.405 21.247 5.272 1.00 25.80 618 LYS A N 1
ATOM 4850 C CA . LYS A 1 618 ? -19.815 21.105 5.665 1.00 25.80 618 LYS A CA 1
ATOM 4851 C C . LYS A 1 618 ? -20.724 20.940 4.441 1.00 25.80 618 LYS A C 1
ATOM 4853 O O . LYS A 1 618 ? -20.812 21.858 3.631 1.00 25.80 618 LYS A O 1
ATOM 4858 N N . ILE A 1 619 ? -21.506 19.861 4.393 1.00 27.86 619 ILE A N 1
ATOM 4859 C CA . ILE A 1 619 ? -22.711 19.773 3.555 1.00 27.86 619 ILE A CA 1
ATOM 4860 C C . ILE A 1 619 ? -23.933 19.701 4.471 1.00 27.86 619 ILE A C 1
ATOM 4862 O O . ILE A 1 619 ? -24.118 18.761 5.240 1.00 27.86 619 ILE A O 1
ATOM 4866 N N . SER A 1 620 ? -24.751 20.743 4.388 1.00 25.48 620 SER A N 1
ATOM 4867 C CA . SER A 1 620 ? -26.030 20.914 5.069 1.00 25.48 620 SER A CA 1
ATOM 4868 C C . SER A 1 620 ? -27.116 20.101 4.355 1.00 25.48 620 SER A C 1
ATOM 4870 O O . SER A 1 620 ? -27.332 20.289 3.160 1.00 25.48 620 SER A O 1
ATOM 4872 N N . VAL A 1 621 ? -27.841 19.249 5.081 1.00 29.45 621 VAL A N 1
ATOM 4873 C CA . VAL A 1 621 ? -29.065 18.573 4.607 1.00 29.45 621 VAL A CA 1
ATOM 4874 C C . VAL A 1 621 ? -30.288 19.291 5.204 1.00 29.45 621 VAL A C 1
ATOM 4876 O O . VAL A 1 621 ? -30.248 19.606 6.396 1.00 29.45 621 VAL A O 1
ATOM 4879 N N . PRO A 1 622 ? -31.376 19.567 4.452 1.00 29.98 622 PRO A N 1
ATOM 4880 C CA . PRO A 1 622 ? -32.616 20.071 5.033 1.00 29.98 622 PRO A CA 1
ATOM 4881 C C . PRO A 1 622 ? -33.482 18.940 5.614 1.00 29.98 622 PRO A C 1
ATOM 4883 O O . PRO A 1 622 ? -33.537 17.832 5.087 1.00 29.98 622 PRO A O 1
ATOM 4886 N N . LEU A 1 623 ? -34.169 19.283 6.704 1.00 28.41 623 LEU A N 1
ATOM 4887 C CA . LEU A 1 623 ? -35.102 18.484 7.505 1.00 28.41 623 LEU A CA 1
ATOM 4888 C C . LEU A 1 623 ? -36.352 17.979 6.739 1.00 28.41 623 LEU A C 1
ATOM 4890 O O . LEU A 1 623 ? -36.709 18.541 5.702 1.00 28.41 623 LEU A O 1
ATOM 4894 N N . PRO A 1 624 ? -37.039 16.945 7.274 1.00 28.75 624 PRO A N 1
ATOM 4895 C CA . PRO A 1 624 ? -38.112 16.212 6.608 1.00 28.75 624 PRO A CA 1
ATOM 4896 C C . PRO A 1 624 ? -39.493 16.857 6.809 1.00 28.75 624 PRO A C 1
ATOM 4898 O O . PRO A 1 624 ? -39.745 17.523 7.813 1.00 28.75 624 PRO A O 1
ATOM 4901 N N . VAL A 1 625 ? -40.412 16.593 5.876 1.00 27.30 625 VAL A N 1
ATOM 4902 C CA . VAL A 1 625 ? -41.849 16.866 6.031 1.00 27.30 625 VAL A CA 1
ATOM 4903 C C . VAL A 1 625 ? -42.587 15.554 6.273 1.00 27.30 625 VAL A C 1
ATOM 4905 O O . VAL A 1 625 ? -42.387 14.560 5.574 1.00 27.30 625 VAL A O 1
ATOM 4908 N N . SER A 1 626 ? -43.427 15.588 7.300 1.00 26.14 626 SER A N 1
ATOM 4909 C CA . SER A 1 626 ? -44.232 14.501 7.839 1.00 26.14 626 SER A CA 1
ATOM 4910 C C . SER A 1 626 ? -45.492 14.200 7.007 1.00 26.14 626 SER A C 1
ATOM 4912 O O . SER A 1 626 ? -46.163 15.109 6.535 1.00 26.14 626 SER A O 1
ATOM 4914 N N . THR A 1 627 ? -45.790 12.899 6.898 1.00 26.31 627 THR A N 1
ATOM 4915 C CA . THR A 1 627 ? -47.096 12.191 6.961 1.00 26.31 627 THR A CA 1
ATOM 4916 C C . THR A 1 627 ? -48.398 12.851 6.476 1.00 26.31 627 THR A C 1
ATOM 4918 O O . THR A 1 627 ? -48.855 13.790 7.115 1.00 26.31 627 THR A O 1
ATOM 4921 N N . GLU A 1 628 ? -49.146 12.148 5.599 1.00 26.62 628 GLU A N 1
ATOM 4922 C CA . GLU A 1 628 ? -50.569 11.831 5.872 1.00 26.62 628 GLU A CA 1
ATOM 4923 C C . GLU A 1 628 ? -51.142 10.591 5.124 1.00 26.62 628 GLU A C 1
ATOM 4925 O O . GLU A 1 628 ? -51.295 10.555 3.909 1.00 26.62 628 GLU A O 1
ATOM 4930 N N . ARG A 1 629 ? -51.413 9.549 5.924 1.00 25.59 629 ARG A N 1
ATOM 4931 C CA . ARG A 1 629 ? -52.542 8.588 5.983 1.00 25.59 629 ARG A CA 1
ATOM 4932 C C . ARG A 1 629 ? -53.587 8.505 4.838 1.00 25.59 629 ARG A C 1
ATOM 4934 O O . ARG A 1 629 ? -54.339 9.443 4.617 1.00 25.59 629 ARG A O 1
ATOM 4941 N N . SER A 1 630 ? -53.826 7.290 4.313 1.00 25.41 630 SER A N 1
ATOM 4942 C CA . SER A 1 630 ? -55.174 6.662 4.244 1.00 25.41 630 SER A CA 1
ATOM 4943 C C . SER A 1 630 ? -55.146 5.177 3.807 1.00 25.41 630 SER A C 1
ATOM 4945 O O . SER A 1 630 ? -54.534 4.794 2.819 1.00 25.41 630 SER A O 1
ATOM 4947 N N . GLU A 1 631 ? -55.839 4.352 4.589 1.00 25.73 631 GLU A N 1
ATOM 4948 C CA . GLU A 1 631 ? -56.264 2.948 4.389 1.00 25.73 631 GLU A CA 1
ATOM 4949 C C . GLU A 1 631 ? -57.816 2.956 4.204 1.00 25.73 631 GLU A C 1
ATOM 4951 O O . GLU A 1 631 ? -58.397 4.026 4.425 1.00 25.73 631 GLU A O 1
ATOM 4956 N N . PRO A 1 632 ? -58.586 1.843 4.026 1.00 41.97 632 PRO A N 1
ATOM 4957 C CA . PRO A 1 632 ? -58.325 0.473 3.517 1.00 41.97 632 PRO A CA 1
ATOM 4958 C C . PRO A 1 632 ? -59.504 -0.129 2.661 1.00 41.97 632 PRO A C 1
ATOM 4960 O O . PRO A 1 632 ? -60.476 0.562 2.361 1.00 41.97 632 PRO A O 1
ATOM 4963 N N . LYS A 1 633 ? -59.465 -1.469 2.427 1.00 24.28 633 LYS A N 1
ATOM 4964 C CA . LYS A 1 633 ? -60.526 -2.472 2.046 1.00 24.28 633 LYS A CA 1
ATOM 4965 C C . LYS A 1 633 ? -60.537 -2.936 0.572 1.00 24.28 633 LYS A C 1
ATOM 4967 O O . LYS A 1 633 ? -60.380 -2.114 -0.310 1.00 24.28 633 LYS A O 1
ATOM 4972 N N . LYS A 1 634 ? -60.849 -4.190 0.190 1.00 24.86 634 LYS A N 1
ATOM 4973 C CA . LYS A 1 634 ? -61.039 -5.530 0.814 1.00 24.86 634 LYS A CA 1
ATOM 4974 C C . LYS A 1 634 ? -61.225 -6.548 -0.349 1.00 24.86 634 LYS A C 1
ATOM 4976 O O . LYS A 1 634 ? -61.853 -6.191 -1.335 1.00 24.86 634 LYS A O 1
ATOM 4981 N N . THR A 1 635 ? -60.789 -7.800 -0.133 1.00 23.58 635 THR A N 1
ATOM 4982 C CA . THR A 1 635 ? -61.360 -9.104 -0.588 1.00 23.58 635 THR A CA 1
ATOM 4983 C C . THR A 1 635 ? -61.581 -9.415 -2.079 1.00 23.58 635 THR A C 1
ATOM 4985 O O . THR A 1 635 ? -62.366 -8.740 -2.725 1.00 23.58 635 THR A O 1
ATOM 4988 N N . PHE A 1 636 ? -61.074 -10.567 -2.547 1.00 26.39 636 PHE A N 1
ATOM 4989 C CA . PHE A 1 636 ? -61.880 -11.775 -2.829 1.00 26.39 636 PHE A CA 1
ATOM 4990 C C . PHE A 1 636 ? -60.982 -13.026 -2.919 1.00 26.39 636 PHE A C 1
ATOM 4992 O O . PHE A 1 636 ? -59.815 -12.937 -3.287 1.00 26.39 636 PHE A O 1
ATOM 4999 N N . ASP A 1 637 ? -61.543 -14.163 -2.511 1.00 24.75 637 ASP A N 1
ATOM 5000 C CA . ASP A 1 637 ? -60.905 -15.454 -2.233 1.00 24.75 637 ASP A CA 1
ATOM 5001 C C . ASP A 1 637 ? -61.545 -16.564 -3.106 1.00 24.75 637 ASP A C 1
ATOM 5003 O O . ASP A 1 637 ? -62.727 -16.459 -3.437 1.00 24.75 637 ASP A O 1
ATOM 5007 N N . LYS A 1 638 ? -60.766 -17.636 -3.356 1.00 28.03 638 LYS A N 1
ATOM 5008 C CA . LYS A 1 638 ? -61.104 -19.038 -3.746 1.00 28.03 638 LYS A CA 1
ATOM 5009 C C . LYS A 1 638 ? -61.649 -19.425 -5.133 1.00 28.03 638 LYS A C 1
ATOM 5011 O O . LYS A 1 638 ? -62.723 -18.995 -5.533 1.00 28.03 638 LYS A O 1
ATOM 5016 N N . ASN A 1 639 ? -60.972 -20.403 -5.769 1.00 26.06 639 ASN A N 1
ATOM 5017 C CA . ASN A 1 639 ? -61.290 -21.863 -5.880 1.00 26.06 639 ASN A CA 1
ATOM 5018 C C . ASN A 1 639 ? -60.551 -22.466 -7.117 1.00 26.06 639 ASN A C 1
ATOM 5020 O O . ASN A 1 639 ? -60.332 -21.736 -8.070 1.00 26.06 639 ASN A O 1
ATOM 5024 N N . GLU A 1 640 ? -60.166 -23.741 -7.290 1.00 27.34 640 GLU A N 1
ATOM 5025 C CA . GLU A 1 640 ? -60.168 -24.994 -6.516 1.00 27.34 640 GLU A CA 1
ATOM 5026 C C . GLU A 1 640 ? -59.406 -26.091 -7.325 1.00 27.34 640 GLU A C 1
ATOM 5028 O O . GLU A 1 640 ? -59.409 -26.049 -8.552 1.00 27.34 640 GLU A O 1
ATOM 5033 N N . LYS A 1 641 ? -58.907 -27.125 -6.618 1.00 25.75 641 LYS A N 1
ATOM 5034 C CA . LYS A 1 641 ? -58.772 -28.564 -6.993 1.00 25.75 641 LYS A CA 1
ATOM 5035 C C . LYS A 1 641 ? -57.613 -29.124 -7.866 1.00 25.75 641 LYS A C 1
ATOM 5037 O O . LYS A 1 641 ? -57.499 -28.914 -9.065 1.00 25.75 641 LYS A O 1
ATOM 5042 N N . ILE A 1 642 ? -56.855 -29.997 -7.185 1.00 24.08 642 ILE A N 1
ATOM 5043 C CA . ILE A 1 642 ? -56.035 -31.174 -7.585 1.00 24.08 642 ILE A CA 1
ATOM 5044 C C . ILE A 1 642 ? -56.989 -32.411 -7.788 1.00 24.08 642 ILE A C 1
ATOM 5046 O O . ILE A 1 642 ? -58.185 -32.199 -7.558 1.00 24.08 642 ILE A O 1
ATOM 5050 N N . PRO A 1 643 ? -56.601 -33.708 -8.017 1.00 41.00 643 PRO A N 1
ATOM 5051 C CA . PRO A 1 643 ? -55.311 -34.371 -8.364 1.00 41.00 643 PRO A CA 1
ATOM 5052 C C . PRO A 1 643 ? -55.387 -35.646 -9.291 1.00 41.00 643 PRO A C 1
ATOM 5054 O O . PRO A 1 643 ? -56.462 -36.053 -9.715 1.00 41.00 643 PRO A O 1
ATOM 5057 N N . VAL A 1 644 ? -54.233 -36.337 -9.467 1.00 24.34 644 VAL A N 1
ATOM 5058 C CA . VAL A 1 644 ? -53.998 -37.821 -9.373 1.00 24.34 644 VAL A CA 1
ATOM 5059 C C . VAL A 1 644 ? -53.449 -38.600 -10.607 1.00 24.34 644 VAL A C 1
ATOM 5061 O O . VAL A 1 644 ? -54.069 -38.660 -11.659 1.00 24.34 644 VAL A O 1
ATOM 5064 N N . ALA A 1 645 ? -52.353 -39.336 -10.318 1.00 23.89 645 ALA A N 1
ATOM 5065 C CA . ALA A 1 645 ? -51.920 -40.695 -10.735 1.00 23.89 645 ALA A CA 1
ATOM 5066 C C . ALA A 1 645 ? -50.950 -40.973 -11.905 1.00 23.89 645 ALA A C 1
ATOM 5068 O O . ALA A 1 645 ? -51.094 -40.532 -13.037 1.00 23.89 645 ALA A O 1
ATOM 5069 N N . ALA A 1 646 ? -49.996 -41.841 -11.541 1.00 25.23 646 ALA A N 1
ATOM 5070 C CA . ALA A 1 646 ? -48.975 -42.552 -12.302 1.00 25.23 646 ALA A CA 1
ATOM 5071 C C . ALA A 1 646 ? -49.503 -43.811 -13.027 1.00 25.23 646 ALA A C 1
ATOM 5073 O O . ALA A 1 646 ? -50.586 -44.278 -12.691 1.00 25.23 646 ALA A O 1
ATOM 5074 N N . ILE A 1 647 ? -48.689 -44.384 -13.937 1.00 27.12 647 ILE A N 1
ATOM 5075 C CA . ILE A 1 647 ? -48.317 -45.821 -14.077 1.00 27.12 647 ILE A CA 1
ATOM 5076 C C . ILE A 1 647 ? -47.387 -46.002 -15.313 1.00 27.12 647 ILE A C 1
ATOM 5078 O O . ILE A 1 647 ? -47.661 -45.489 -16.392 1.00 27.12 647 ILE A O 1
ATOM 5082 N N . HIS A 1 648 ? -46.279 -46.731 -15.120 1.00 31.86 648 HIS A N 1
ATOM 5083 C CA . HIS A 1 648 ? -45.328 -47.297 -16.110 1.00 31.86 648 HIS A CA 1
ATOM 5084 C C . HIS A 1 648 ? -45.803 -48.710 -16.547 1.00 31.86 648 HIS A C 1
ATOM 5086 O O . HIS A 1 648 ? -46.531 -49.315 -15.757 1.00 31.86 648 HIS A O 1
ATOM 5092 N N . PRO A 1 649 ? -45.410 -49.298 -17.710 1.00 32.31 649 PRO A N 1
ATOM 5093 C CA . PRO A 1 649 ? -44.193 -50.146 -17.726 1.00 32.31 649 PRO A CA 1
ATOM 5094 C C . PRO A 1 649 ? -43.439 -50.342 -19.079 1.00 32.31 649 PRO A C 1
ATOM 5096 O O . PRO A 1 649 ? -44.025 -50.514 -20.140 1.00 32.31 649 PRO A O 1
ATOM 5099 N N . GLU A 1 650 ? -42.102 -50.358 -18.975 1.00 26.64 650 GLU A N 1
ATOM 5100 C CA . GLU A 1 650 ? -41.141 -51.416 -19.379 1.00 26.64 650 GLU A CA 1
ATOM 5101 C C . GLU A 1 650 ? -41.137 -52.068 -20.791 1.00 26.64 650 GLU A C 1
ATOM 5103 O O . GLU A 1 650 ? -42.061 -52.791 -21.154 1.00 26.64 650 GLU A O 1
ATOM 5108 N N . LYS A 1 651 ? -39.977 -52.000 -21.492 1.00 26.67 651 LYS A N 1
ATOM 5109 C CA . LYS A 1 651 ? -39.253 -53.195 -22.010 1.00 26.67 651 LYS A CA 1
ATOM 5110 C C . LYS A 1 651 ? -37.810 -52.915 -22.492 1.00 26.67 651 LYS A C 1
ATOM 5112 O O . LYS A 1 651 ? -37.579 -52.004 -23.280 1.00 26.67 651 LYS A O 1
ATOM 5117 N N . LYS A 1 652 ? -36.865 -53.773 -22.078 1.00 30.02 652 LYS A N 1
ATOM 5118 C CA . LYS A 1 652 ? -35.481 -53.941 -22.594 1.00 30.02 652 LYS A CA 1
ATOM 5119 C C . LYS A 1 652 ? -35.428 -55.134 -23.581 1.00 30.02 652 LYS A C 1
ATOM 5121 O O . LYS A 1 652 ? -36.236 -56.052 -23.431 1.00 30.02 652 LYS A O 1
ATOM 5126 N N . PRO A 1 653 ? -34.516 -55.152 -24.573 1.00 32.53 653 PRO A N 1
ATOM 5127 C CA . PRO A 1 653 ? -33.509 -56.238 -24.677 1.00 32.53 653 PRO A CA 1
ATOM 5128 C C . PRO A 1 653 ? -32.114 -55.691 -25.094 1.00 32.53 653 PRO A C 1
ATOM 5130 O O . PRO A 1 653 ? -32.039 -54.731 -25.846 1.00 32.53 653 PRO A O 1
ATOM 5133 N N . ALA A 1 654 ? -30.994 -56.058 -24.457 1.00 26.28 654 ALA A N 1
ATOM 5134 C CA . ALA A 1 654 ? -30.179 -57.290 -24.538 1.00 26.28 654 ALA A CA 1
ATOM 5135 C C . ALA A 1 654 ? -29.021 -57.200 -25.576 1.00 26.28 654 ALA A C 1
ATOM 5137 O O . ALA A 1 654 ? -29.241 -56.986 -26.760 1.00 26.28 654 ALA A O 1
ATOM 5138 N N . ASP A 1 655 ? -27.812 -57.335 -25.022 1.00 31.72 655 ASP A N 1
ATOM 5139 C CA . ASP A 1 655 ? -26.406 -57.213 -25.461 1.00 31.72 655 ASP A CA 1
ATOM 5140 C C . ASP A 1 655 ? -25.944 -57.549 -26.898 1.00 31.72 655 ASP A C 1
ATOM 5142 O O . ASP A 1 655 ? -26.299 -58.581 -27.463 1.00 31.72 655 ASP A O 1
ATOM 5146 N N . ALA A 1 656 ? -24.970 -56.752 -27.385 1.00 28.23 656 ALA A N 1
ATOM 5147 C CA . ALA A 1 656 ? -23.851 -57.195 -28.235 1.00 28.23 656 ALA A CA 1
ATOM 5148 C C . ALA A 1 656 ? -22.644 -56.212 -28.179 1.00 28.23 656 ALA A C 1
ATOM 5150 O O . ALA A 1 656 ? -22.696 -55.152 -28.787 1.00 28.23 656 ALA A O 1
ATOM 5151 N N . ASN A 1 657 ? -21.574 -56.618 -27.472 1.00 27.38 657 ASN A N 1
ATOM 5152 C CA . ASN A 1 657 ? -20.143 -56.215 -27.519 1.00 27.38 657 ASN A CA 1
ATOM 5153 C C . ASN A 1 657 ? -19.725 -54.712 -27.424 1.00 27.38 657 ASN A C 1
ATOM 5155 O O . ASN A 1 657 ? -20.347 -53.840 -28.024 1.00 27.38 657 ASN A O 1
ATOM 5159 N N . PRO A 1 658 ? -18.632 -54.369 -26.702 1.00 32.78 658 PRO A N 1
ATOM 5160 C CA . PRO A 1 658 ? -18.349 -53.003 -26.284 1.00 32.78 658 PRO A CA 1
ATOM 5161 C C . PRO A 1 658 ? -17.730 -52.203 -27.432 1.00 32.78 658 PRO A C 1
ATOM 5163 O O . PRO A 1 658 ? -16.554 -52.358 -27.761 1.00 32.78 658 PRO A O 1
ATOM 5166 N N . ALA A 1 659 ? -18.508 -51.298 -28.021 1.00 31.19 659 ALA A N 1
ATOM 5167 C CA . ALA A 1 659 ? -17.925 -50.166 -28.720 1.00 31.19 659 ALA A CA 1
ATOM 5168 C C . ALA A 1 659 ? -17.233 -49.298 -27.663 1.00 31.19 659 ALA A C 1
ATOM 5170 O O . ALA A 1 659 ? -17.867 -48.849 -26.706 1.00 31.19 659 ALA A O 1
ATOM 5171 N N . VAL A 1 660 ? -15.917 -49.152 -27.813 1.00 34.75 660 VAL A N 1
ATOM 5172 C CA . VAL A 1 660 ? -15.052 -48.203 -27.110 1.00 34.75 660 VAL A CA 1
ATOM 5173 C C . VAL A 1 660 ? -15.861 -46.947 -26.779 1.00 34.75 660 VAL A C 1
ATOM 5175 O O . VAL A 1 660 ? -16.312 -46.265 -27.696 1.00 34.75 660 VAL A O 1
ATOM 5178 N N . LYS A 1 661 ? -16.104 -46.668 -25.488 1.00 39.34 661 LYS A N 1
ATOM 5179 C CA . LYS A 1 661 ? -16.613 -45.356 -25.071 1.00 39.34 661 LYS A CA 1
ATOM 5180 C C . LYS A 1 661 ? -15.533 -44.357 -25.469 1.00 39.34 661 LYS A C 1
ATOM 5182 O O . LYS A 1 661 ? -14.536 -44.232 -24.765 1.00 39.34 661 LYS A O 1
ATOM 5187 N N . SER A 1 662 ? -15.694 -43.748 -26.636 1.00 54.03 662 SER A N 1
ATOM 5188 C CA . SER A 1 662 ? -14.899 -42.617 -27.078 1.00 54.03 662 SER A CA 1
ATOM 5189 C C . SER A 1 662 ? -15.001 -41.546 -26.005 1.00 54.03 662 SER A C 1
ATOM 5191 O O . SER A 1 662 ? -16.094 -41.197 -25.552 1.00 54.03 662 SER A O 1
ATOM 5193 N N . ASP A 1 663 ? -13.842 -41.096 -25.541 1.00 73.56 663 ASP A N 1
ATOM 5194 C CA . ASP A 1 663 ? -13.734 -39.957 -24.646 1.00 73.56 663 ASP A CA 1
ATOM 5195 C C . ASP A 1 663 ? -14.494 -38.776 -25.283 1.00 73.56 663 ASP A C 1
ATOM 5197 O O . ASP A 1 663 ? -14.209 -38.443 -26.441 1.00 73.56 663 ASP A O 1
ATOM 5201 N N . PRO A 1 664 ? -15.492 -38.173 -24.604 1.00 74.94 664 PRO A N 1
ATOM 5202 C CA . PRO A 1 664 ? -16.213 -37.016 -25.124 1.00 74.94 664 PRO A CA 1
ATOM 5203 C C . PRO A 1 664 ? -15.275 -35.914 -25.625 1.00 74.94 664 PRO A C 1
ATOM 5205 O O . PRO A 1 664 ? -15.585 -35.286 -26.634 1.00 74.94 664 PRO A O 1
ATOM 5208 N N . ASP A 1 665 ? -14.114 -35.735 -24.984 1.00 79.19 665 ASP A N 1
ATOM 5209 C CA . ASP A 1 665 ? -13.084 -34.785 -25.413 1.00 79.19 665 ASP A CA 1
ATOM 5210 C C . ASP A 1 665 ? -12.562 -35.099 -26.826 1.00 79.19 665 ASP A C 1
ATOM 5212 O O . ASP A 1 665 ? -12.514 -34.221 -27.686 1.00 79.19 665 ASP A O 1
ATOM 5216 N N . GLN A 1 666 ? -12.266 -36.370 -27.118 1.00 82.38 666 GLN A N 1
ATOM 5217 C CA . GLN A 1 666 ? -11.797 -36.801 -28.439 1.00 82.38 666 GLN A CA 1
ATOM 5218 C C . GLN A 1 666 ? -12.877 -36.661 -29.519 1.00 82.38 666 GLN A C 1
ATOM 5220 O O . GLN A 1 666 ? -12.568 -36.284 -30.650 1.00 82.38 666 GLN A O 1
ATOM 5225 N N . GLU A 1 667 ? -14.146 -36.932 -29.191 1.00 86.19 667 GLU A N 1
ATOM 5226 C CA . GLU A 1 667 ? -15.260 -36.718 -30.127 1.00 86.19 667 GLU A CA 1
ATOM 5227 C C . GLU A 1 667 ? -15.414 -35.239 -30.486 1.00 86.19 667 GLU A C 1
ATOM 5229 O O . GLU A 1 667 ? -15.602 -34.902 -31.655 1.00 86.19 667 GLU A O 1
ATOM 5234 N N . ILE A 1 668 ? -15.330 -34.358 -29.486 1.00 88.44 668 ILE A N 1
ATOM 5235 C CA . ILE A 1 668 ? -15.472 -32.913 -29.672 1.00 88.44 668 ILE A CA 1
ATOM 5236 C C . ILE A 1 668 ? -14.285 -32.358 -30.458 1.00 88.44 668 ILE A C 1
ATOM 5238 O O . ILE A 1 668 ? -14.494 -31.597 -31.403 1.00 88.44 668 ILE A O 1
ATOM 5242 N N . ARG A 1 669 ? -13.055 -32.764 -30.118 1.00 90.12 669 ARG A N 1
ATOM 5243 C CA . ARG A 1 669 ? -11.850 -32.350 -30.850 1.00 90.12 669 ARG A CA 1
ATOM 5244 C C . ARG A 1 669 ? -11.951 -32.699 -32.321 1.00 90.12 669 ARG A C 1
ATOM 5246 O O . ARG A 1 669 ? -11.793 -31.817 -33.157 1.00 90.12 669 ARG A O 1
ATOM 5253 N N . LYS A 1 670 ? -12.346 -33.935 -32.624 1.00 89.38 670 LYS A N 1
ATOM 5254 C CA . LYS A 1 670 ? -12.543 -34.383 -34.001 1.00 89.38 670 LYS A CA 1
ATOM 5255 C C . LYS A 1 670 ? -13.606 -33.566 -34.739 1.00 89.38 670 LYS A C 1
ATOM 5257 O O . LYS A 1 670 ? -13.402 -33.179 -35.880 1.00 89.38 670 LYS A O 1
ATOM 5262 N N . VAL A 1 671 ? -14.730 -33.256 -34.088 1.00 91.19 671 VAL A N 1
ATOM 5263 C CA . VAL A 1 671 ? -15.791 -32.423 -34.683 1.00 91.19 671 VAL A CA 1
ATOM 5264 C C . VAL A 1 671 ? -15.293 -31.011 -35.010 1.00 91.19 671 VAL A C 1
ATOM 5266 O O . VAL A 1 671 ? -15.702 -30.444 -36.021 1.00 91.19 671 VAL A O 1
ATOM 5269 N N . ILE A 1 672 ? -14.412 -30.444 -34.183 1.00 91.75 672 ILE A N 1
ATOM 5270 C CA . ILE A 1 672 ? -13.858 -29.098 -34.388 1.00 91.75 672 ILE A CA 1
ATOM 5271 C C . ILE A 1 672 ? -12.729 -29.102 -35.423 1.00 91.75 672 ILE A C 1
ATOM 5273 O O . ILE A 1 672 ? -12.640 -28.169 -36.218 1.00 91.75 672 ILE A O 1
ATOM 5277 N N . GLU A 1 673 ? -11.907 -30.147 -35.461 1.00 90.44 673 GLU A N 1
ATOM 5278 C CA . GLU A 1 673 ? -10.928 -30.375 -36.530 1.00 90.44 673 GLU A CA 1
ATOM 5279 C C . GLU A 1 673 ? -11.633 -30.489 -37.887 1.00 90.44 673 GLU A C 1
ATOM 5281 O O . GLU A 1 673 ? -11.337 -29.718 -38.799 1.00 90.44 673 GLU A O 1
ATOM 5286 N N . ASP A 1 674 ? -12.659 -31.338 -37.986 1.00 89.62 674 ASP A N 1
ATOM 5287 C CA . ASP A 1 674 ? -13.446 -31.515 -39.208 1.00 89.62 674 ASP A CA 1
ATOM 5288 C C . ASP A 1 674 ? -14.169 -30.212 -39.626 1.00 89.62 674 ASP A C 1
ATOM 5290 O O . ASP A 1 674 ? -14.291 -29.899 -40.815 1.00 89.62 674 ASP A O 1
ATOM 5294 N N . TRP A 1 675 ? -14.639 -29.417 -38.658 1.00 92.25 675 TRP A N 1
ATOM 5295 C CA . TRP A 1 675 ? -15.215 -28.088 -38.897 1.00 92.25 675 TRP A CA 1
ATOM 5296 C C . TRP A 1 675 ? -14.179 -27.093 -39.436 1.00 92.25 675 TRP A C 1
ATOM 5298 O O . TRP A 1 675 ? -14.469 -26.359 -40.386 1.00 92.25 675 TRP A O 1
ATOM 5308 N N . ALA A 1 676 ? -12.969 -27.076 -38.871 1.00 89.06 676 ALA A N 1
ATOM 5309 C CA . ALA A 1 676 ? -11.876 -26.225 -39.336 1.00 89.06 676 ALA A CA 1
ATOM 5310 C C . ALA A 1 676 ? -11.403 -26.637 -40.741 1.00 89.06 676 ALA A C 1
ATOM 5312 O O . ALA A 1 676 ? -11.109 -25.776 -41.573 1.00 89.06 676 ALA A O 1
ATOM 5313 N N . ASP A 1 677 ? -11.424 -27.933 -41.046 1.00 87.06 677 ASP A N 1
ATOM 5314 C CA . ASP A 1 677 ? -11.145 -28.470 -42.379 1.00 87.06 677 ASP A CA 1
ATOM 5315 C C . ASP A 1 677 ? -12.257 -28.157 -43.389 1.00 87.06 677 ASP A C 1
ATOM 5317 O O . ASP A 1 677 ? -12.003 -27.933 -44.575 1.00 87.06 677 ASP A O 1
ATOM 5321 N N . ALA A 1 678 ? -13.518 -28.114 -42.959 1.00 87.25 678 ALA A N 1
ATOM 5322 C CA . ALA A 1 678 ? -14.612 -27.643 -43.805 1.00 87.25 678 ALA A CA 1
ATOM 5323 C C . ALA A 1 678 ? -14.493 -26.138 -44.103 1.00 87.25 678 ALA A C 1
ATOM 5325 O O . ALA A 1 678 ? -14.754 -25.710 -45.232 1.00 87.25 678 ALA A O 1
ATOM 5326 N N . TRP A 1 679 ? -14.043 -25.346 -43.122 1.00 86.94 679 TRP A N 1
ATOM 5327 C CA . TRP A 1 679 ? -13.708 -23.933 -43.316 1.00 86.94 679 TRP A CA 1
ATOM 5328 C C . TRP A 1 679 ? -12.560 -23.769 -44.318 1.00 86.94 679 TRP A C 1
ATOM 5330 O O . TRP A 1 679 ? -12.680 -22.984 -45.259 1.00 86.94 679 TRP A O 1
ATOM 5340 N N . SER A 1 680 ? -11.469 -24.529 -44.164 1.00 86.12 680 SER A N 1
ATOM 5341 C CA . SER A 1 680 ? -10.279 -24.424 -45.024 1.00 86.12 680 SER A CA 1
ATOM 5342 C C . SER A 1 680 ? -10.547 -24.760 -46.481 1.00 86.12 680 SER A C 1
ATOM 5344 O O . SER A 1 680 ? -9.972 -24.146 -47.383 1.00 86.12 680 SER A O 1
ATOM 5346 N N . ARG A 1 681 ? -11.498 -25.658 -46.736 1.00 86.00 681 ARG A N 1
ATOM 5347 C CA . ARG A 1 681 ? -11.949 -25.997 -48.088 1.00 86.00 681 ARG A CA 1
ATOM 5348 C C . ARG A 1 681 ? -12.873 -24.950 -48.715 1.00 86.00 681 ARG A C 1
ATOM 5350 O O . ARG A 1 681 ? -13.185 -25.079 -49.895 1.00 86.00 681 ARG A O 1
ATOM 5357 N N . HIS A 1 682 ? -13.281 -23.915 -47.974 1.00 83.44 682 HIS A N 1
ATOM 5358 C CA . HIS A 1 682 ? -14.156 -22.838 -48.454 1.00 83.44 682 HIS A CA 1
ATOM 5359 C C . HIS A 1 682 ? -15.508 -23.345 -48.996 1.00 83.44 682 HIS A C 1
ATOM 5361 O O . HIS A 1 682 ? -16.083 -22.769 -49.920 1.00 83.44 682 HIS A O 1
ATOM 5367 N N . VAL A 1 683 ? -16.037 -24.437 -48.428 1.00 83.81 683 VAL A N 1
ATOM 5368 C CA . VAL A 1 683 ? -17.324 -25.025 -48.834 1.00 83.81 683 VAL A CA 1
ATOM 5369 C C . VAL A 1 683 ? -18.385 -24.697 -47.785 1.00 83.81 683 VAL A C 1
ATOM 5371 O O . VAL A 1 683 ? -18.577 -25.433 -46.817 1.00 83.81 683 VAL A O 1
ATOM 5374 N N . ALA A 1 684 ? -19.114 -23.597 -47.999 1.00 81.62 684 ALA A N 1
ATOM 5375 C CA . ALA A 1 684 ? -20.108 -23.068 -47.055 1.00 81.62 684 ALA A CA 1
ATOM 5376 C C . ALA A 1 684 ? -21.127 -24.124 -46.580 1.00 81.62 684 ALA A C 1
ATOM 5378 O O . ALA A 1 684 ? -21.449 -24.209 -45.397 1.00 81.62 684 ALA A O 1
ATOM 5379 N N . GLN A 1 685 ? -21.605 -24.976 -47.492 1.00 86.00 685 GLN A N 1
ATOM 5380 C CA . GLN A 1 685 ? -22.594 -26.008 -47.172 1.00 86.00 685 GLN A CA 1
ATOM 5381 C C . GLN A 1 685 ? -22.056 -27.077 -46.219 1.00 86.00 685 GLN A C 1
ATOM 5383 O O . GLN A 1 685 ? -22.813 -27.560 -45.383 1.00 86.00 685 GLN A O 1
ATOM 5388 N N . GLU A 1 686 ? -20.780 -27.450 -46.324 1.00 86.38 686 GLU A N 1
ATOM 5389 C CA . GLU A 1 686 ? -20.165 -28.414 -45.408 1.00 86.38 686 GLU A CA 1
ATOM 5390 C C . GLU A 1 686 ? -19.856 -27.770 -44.062 1.00 86.38 686 GLU A C 1
ATOM 5392 O O . GLU A 1 686 ? -20.134 -28.360 -43.022 1.00 86.38 686 GLU A O 1
ATOM 5397 N N . PHE A 1 687 ? -19.396 -26.522 -44.083 1.00 88.81 687 PHE A N 1
ATOM 5398 C CA . PHE A 1 687 ? -19.171 -25.721 -42.890 1.00 88.81 687 PHE A CA 1
ATOM 5399 C C . PHE A 1 687 ? -20.440 -25.589 -42.026 1.00 88.81 687 PHE A C 1
ATOM 5401 O O . PHE A 1 687 ? -20.410 -25.854 -40.823 1.00 88.81 687 PHE A O 1
ATOM 5408 N N . PHE A 1 688 ? -21.595 -25.290 -42.633 1.00 91.25 688 PHE A N 1
ATOM 5409 C CA . PHE A 1 688 ? -22.858 -25.165 -41.897 1.00 91.25 688 PHE A CA 1
ATOM 5410 C C . PHE A 1 688 ? -23.355 -26.482 -41.276 1.00 91.25 688 PHE A C 1
ATOM 5412 O O . PHE A 1 688 ? -24.192 -26.443 -40.376 1.00 91.25 688 PHE A O 1
ATOM 5419 N N . ARG A 1 689 ? -22.838 -27.651 -41.687 1.00 90.38 689 ARG A N 1
ATOM 5420 C CA . ARG A 1 689 ? -23.238 -28.953 -41.116 1.00 90.38 689 ARG A CA 1
ATOM 5421 C C . ARG A 1 689 ? -22.715 -29.193 -39.708 1.00 90.38 689 ARG A C 1
ATOM 5423 O O . ARG A 1 689 ? -23.164 -30.149 -39.091 1.00 90.38 689 ARG A O 1
ATOM 5430 N N . TYR A 1 690 ? -21.801 -28.377 -39.202 1.00 92.25 690 TYR A N 1
ATOM 5431 C CA . TYR A 1 690 ? -21.308 -28.496 -37.828 1.00 92.25 690 TYR A CA 1
ATOM 5432 C C . TYR A 1 690 ? -22.081 -27.610 -36.848 1.00 92.25 690 TYR A C 1
ATOM 5434 O O . TYR A 1 690 ? -21.958 -27.774 -35.637 1.00 92.25 690 TYR A O 1
ATOM 5442 N N . TYR A 1 691 ? -22.935 -26.723 -37.358 1.00 92.69 691 TYR A N 1
ATOM 5443 C CA . TYR A 1 691 ? -23.782 -25.853 -36.553 1.00 92.69 691 TYR A CA 1
ATOM 5444 C C . TYR A 1 691 ? -25.131 -26.515 -36.251 1.00 92.69 691 TYR A C 1
ATOM 5446 O O . TYR A 1 691 ? -25.619 -27.366 -37.005 1.00 92.69 691 TYR A O 1
ATOM 5454 N N . SER A 1 692 ? -25.708 -26.146 -35.110 1.00 90.62 692 SER A N 1
ATOM 5455 C CA . SER A 1 692 ? -27.065 -26.518 -34.712 1.00 90.62 692 SER A CA 1
ATOM 5456 C C . SER A 1 692 ? -28.100 -25.715 -35.503 1.00 90.62 692 SER A C 1
ATOM 5458 O O . SER A 1 692 ? -27.865 -24.564 -35.886 1.00 90.62 692 SER A O 1
ATOM 5460 N N . ASP A 1 693 ? -29.287 -26.289 -35.689 1.00 85.50 693 ASP A N 1
ATOM 5461 C CA . ASP A 1 693 ? -30.434 -25.559 -36.235 1.00 85.50 693 ASP A CA 1
ATOM 5462 C C . ASP A 1 693 ? -30.847 -24.394 -35.314 1.00 85.50 693 ASP A C 1
ATOM 5464 O O . ASP A 1 693 ? -31.335 -23.377 -35.802 1.00 85.50 693 ASP A O 1
ATOM 5468 N N . ALA A 1 694 ? -30.562 -24.491 -34.008 1.00 83.19 694 ALA A N 1
ATOM 5469 C CA . ALA A 1 694 ? -30.796 -23.448 -33.008 1.00 83.19 694 ALA A CA 1
ATOM 5470 C C . ALA A 1 694 ? -29.603 -22.484 -32.816 1.00 83.19 694 ALA A C 1
ATOM 5472 O O . ALA A 1 694 ? -29.548 -21.777 -31.811 1.00 83.19 694 ALA A O 1
ATOM 5473 N N . PHE A 1 695 ? -28.636 -22.467 -33.741 1.00 87.25 695 PHE A N 1
ATOM 5474 C CA . PHE A 1 695 ? -27.440 -21.628 -33.636 1.00 87.25 695 PHE A CA 1
ATOM 5475 C C . PHE A 1 695 ? -27.765 -20.130 -33.546 1.00 87.25 695 PHE A C 1
ATOM 5477 O O . PHE A 1 695 ? -28.475 -19.585 -34.398 1.00 87.25 695 PHE A O 1
ATOM 5484 N N . VAL A 1 696 ? -27.167 -19.463 -32.555 1.00 78.31 696 VAL A N 1
ATOM 5485 C CA . VAL A 1 696 ? -27.260 -18.011 -32.354 1.00 78.31 696 VAL A CA 1
ATOM 5486 C C . VAL A 1 696 ? -25.910 -17.361 -32.706 1.00 78.31 696 VAL A C 1
ATOM 5488 O O . VAL A 1 696 ? -24.926 -17.596 -32.003 1.00 78.31 696 VAL A O 1
ATOM 5491 N N . PRO A 1 697 ? -25.821 -16.549 -33.780 1.00 76.38 697 PRO A N 1
ATOM 5492 C CA . PRO A 1 697 ? -24.600 -15.809 -34.112 1.00 76.38 697 PRO A CA 1
ATOM 5493 C C . PRO A 1 697 ? -24.259 -14.748 -33.046 1.00 76.38 697 PRO A C 1
ATOM 5495 O O . PRO A 1 697 ? -25.156 -14.081 -32.542 1.00 76.38 697 PRO A O 1
ATOM 5498 N N . ALA A 1 698 ? -22.973 -14.499 -32.758 1.00 59.94 698 ALA A N 1
ATOM 5499 C CA . ALA A 1 698 ? -22.546 -13.472 -31.784 1.00 59.94 698 ALA A CA 1
ATOM 5500 C C . ALA A 1 698 ? -22.749 -12.001 -32.211 1.00 59.94 698 ALA A C 1
ATOM 5502 O O . ALA A 1 698 ? -22.479 -11.086 -31.436 1.00 59.94 698 ALA A O 1
ATOM 5503 N N . SER A 1 699 ? -23.213 -11.743 -33.434 1.00 58.84 699 SER A N 1
ATOM 5504 C CA . SER A 1 699 ? -23.629 -10.402 -33.876 1.00 58.84 699 SER A CA 1
ATOM 5505 C C . SER A 1 699 ? -25.157 -10.323 -33.863 1.00 58.84 699 SER A C 1
ATOM 5507 O O . SER A 1 699 ? -25.812 -11.357 -33.891 1.00 58.84 699 SER A O 1
ATOM 5509 N N . GLN A 1 700 ? -25.764 -9.128 -33.874 1.00 61.47 700 GLN A N 1
ATOM 5510 C CA . GLN A 1 700 ? -27.231 -8.958 -33.981 1.00 61.47 700 GLN A CA 1
ATOM 5511 C C . GLN A 1 700 ? -27.831 -9.467 -35.322 1.00 61.47 700 GLN A C 1
ATOM 5513 O O . GLN A 1 700 ? -28.893 -9.019 -35.749 1.00 61.47 700 GLN A O 1
ATOM 5518 N N . TRP A 1 701 ? -27.141 -10.361 -36.033 1.00 71.69 701 TRP A N 1
ATOM 5519 C CA . TRP A 1 701 ? -27.571 -10.965 -37.283 1.00 71.69 701 TRP A CA 1
ATOM 5520 C C . TRP A 1 701 ? -28.515 -12.132 -37.023 1.00 71.69 701 TRP A C 1
ATOM 5522 O O . TRP A 1 701 ? -28.305 -12.962 -36.140 1.00 71.69 701 TRP A O 1
ATOM 5532 N N . THR A 1 702 ? -29.533 -12.242 -37.868 1.00 81.69 702 THR A N 1
ATOM 5533 C CA . THR A 1 702 ? -30.321 -13.474 -37.956 1.00 81.69 702 THR A CA 1
ATOM 5534 C C . THR A 1 702 ? -29.455 -14.616 -38.503 1.00 81.69 702 THR A C 1
ATOM 5536 O O . THR A 1 702 ? -28.519 -14.388 -39.273 1.00 81.69 702 THR A O 1
ATOM 5539 N N . GLN A 1 703 ? -29.785 -15.865 -38.158 1.00 80.81 703 GLN A N 1
ATOM 5540 C CA . GLN A 1 703 ? -29.070 -17.050 -38.656 1.00 80.81 703 GLN A CA 1
ATOM 5541 C C . GLN A 1 703 ? -28.991 -17.080 -40.196 1.00 80.81 703 GLN A C 1
ATOM 5543 O O . GLN A 1 703 ? -27.987 -17.519 -40.753 1.00 80.81 703 GLN A O 1
ATOM 5548 N N . GLN A 1 704 ? -30.020 -16.572 -40.887 1.00 81.81 704 GLN A N 1
ATOM 5549 C CA . GLN A 1 704 ? -30.037 -16.477 -42.348 1.00 81.81 704 GLN A CA 1
ATOM 5550 C C . GLN A 1 704 ? -29.039 -15.435 -42.873 1.00 81.81 704 GLN A C 1
ATOM 5552 O O . GLN A 1 704 ? -28.224 -15.762 -43.728 1.00 81.81 704 GLN A O 1
ATOM 5557 N N . GLN A 1 705 ? -29.024 -14.224 -42.305 1.00 82.38 705 GLN A N 1
ATOM 5558 C CA . GLN A 1 705 ? -28.051 -13.182 -42.670 1.00 82.38 705 GLN A CA 1
ATOM 5559 C C . GLN A 1 705 ? -26.605 -13.639 -42.442 1.00 82.38 705 GLN A C 1
ATOM 5561 O O . GLN A 1 705 ? -25.719 -13.332 -43.236 1.00 82.38 705 GLN A O 1
ATOM 5566 N N . TRP A 1 706 ? -26.370 -14.407 -41.377 1.00 85.06 706 TRP A N 1
ATOM 5567 C CA . TRP A 1 706 ? -25.069 -15.011 -41.107 1.00 85.06 706 TRP A CA 1
ATOM 5568 C C . TRP A 1 706 ? -24.674 -16.042 -42.174 1.00 85.06 706 TRP A C 1
ATOM 5570 O O . TRP A 1 706 ? -23.562 -15.965 -42.698 1.00 85.06 706 TRP A O 1
ATOM 5580 N N . LYS A 1 707 ? -25.581 -16.953 -42.558 1.00 86.44 707 LYS A N 1
ATOM 5581 C CA . LYS A 1 707 ? -25.325 -17.928 -43.634 1.00 86.44 707 LYS A CA 1
ATOM 5582 C C . LYS A 1 707 ? -25.023 -17.240 -44.967 1.00 86.44 707 LYS A C 1
ATOM 5584 O O . LYS A 1 707 ? -24.080 -17.636 -45.654 1.00 86.44 707 LYS A O 1
ATOM 5589 N N . ASP A 1 708 ? -25.767 -16.193 -45.308 1.00 83.94 708 ASP A N 1
ATOM 5590 C CA . ASP A 1 708 ? -25.575 -15.447 -46.555 1.00 83.94 708 ASP A CA 1
ATOM 5591 C C . ASP A 1 708 ? -24.207 -14.734 -46.572 1.00 83.94 708 ASP A C 1
ATOM 5593 O O . ASP A 1 708 ? -23.458 -14.836 -47.546 1.00 83.94 708 ASP A O 1
ATOM 5597 N N . ALA A 1 709 ? -23.824 -14.093 -45.461 1.00 79.69 709 ALA A N 1
ATOM 5598 C CA . ALA A 1 709 ? -22.532 -13.420 -45.324 1.00 79.69 709 ALA A CA 1
ATOM 5599 C C . ALA A 1 709 ? -21.342 -14.391 -45.408 1.00 79.69 709 ALA A C 1
ATOM 5601 O O . ALA A 1 709 ? -20.357 -14.106 -46.088 1.00 79.69 709 ALA A O 1
ATOM 5602 N N . TYR A 1 710 ? -21.433 -15.551 -44.752 1.00 83.25 710 TYR A N 1
ATOM 5603 C CA . TYR A 1 710 ? -20.375 -16.563 -44.788 1.00 83.25 710 TYR A CA 1
ATOM 5604 C C . TYR A 1 710 ? -20.267 -17.265 -46.142 1.00 83.25 710 TYR A C 1
ATOM 5606 O O . TYR A 1 710 ? -19.165 -17.601 -46.568 1.00 83.25 710 TYR A O 1
ATOM 5614 N N . THR A 1 711 ? -21.380 -17.425 -46.858 1.00 86.62 711 THR A N 1
ATOM 5615 C CA . THR A 1 711 ? -21.362 -17.945 -48.233 1.00 86.62 711 THR A CA 1
ATOM 5616 C C . THR A 1 711 ? -20.612 -16.987 -49.161 1.00 86.62 711 THR A C 1
ATOM 5618 O O . THR A 1 711 ? -19.715 -17.414 -49.885 1.00 86.62 711 THR A O 1
ATOM 5621 N N . LEU A 1 712 ? -20.893 -15.681 -49.069 1.00 81.50 712 LEU A N 1
ATOM 5622 C CA . LEU A 1 712 ? -20.166 -14.657 -49.826 1.00 81.50 712 LEU A CA 1
ATOM 5623 C C . LEU A 1 712 ? -18.680 -14.592 -49.435 1.00 81.50 712 LEU A C 1
ATOM 5625 O O . LEU A 1 712 ? -17.818 -14.403 -50.295 1.00 81.50 712 LEU A O 1
ATOM 5629 N N . LEU A 1 713 ? -18.369 -14.764 -48.146 1.00 80.44 713 LEU A N 1
ATOM 5630 C CA . LEU A 1 713 ? -16.996 -14.782 -47.645 1.00 80.44 713 LEU A CA 1
ATOM 5631 C C . LEU A 1 713 ? -16.209 -15.943 -48.251 1.00 80.44 713 LEU A C 1
ATOM 5633 O O . LEU A 1 713 ? -15.154 -15.710 -48.828 1.00 80.44 713 LEU A O 1
ATOM 5637 N N . PHE A 1 714 ? -16.739 -17.165 -48.202 1.00 83.31 714 PHE A N 1
ATOM 5638 C CA . PHE A 1 714 ? -16.057 -18.319 -48.785 1.00 83.31 714 PHE A CA 1
ATOM 5639 C C . PHE A 1 714 ? -15.910 -18.225 -50.306 1.00 83.31 714 PHE A C 1
ATOM 5641 O O . PHE A 1 714 ? -14.913 -18.696 -50.855 1.00 83.31 714 PHE A O 1
ATOM 5648 N N . ASP A 1 715 ? -16.852 -17.571 -50.992 1.00 77.62 715 ASP A N 1
ATOM 5649 C CA . ASP A 1 715 ? -16.727 -17.338 -52.427 1.00 77.62 715 ASP A CA 1
ATOM 5650 C C . ASP A 1 715 ? -15.640 -16.320 -52.787 1.00 77.62 715 ASP A C 1
ATOM 5652 O O . ASP A 1 715 ? -14.955 -16.480 -53.800 1.00 77.62 715 ASP A O 1
ATOM 5656 N N . THR A 1 716 ? -15.457 -15.301 -51.947 1.00 73.88 716 THR A N 1
ATOM 5657 C CA . THR A 1 716 ? -14.482 -14.222 -52.157 1.00 73.88 716 THR A CA 1
ATOM 5658 C C . THR A 1 716 ? -13.088 -14.545 -51.616 1.00 73.88 716 THR A C 1
ATOM 5660 O O . THR A 1 716 ? -12.111 -14.028 -52.152 1.00 73.88 716 THR A O 1
ATOM 5663 N N . SER A 1 717 ? -12.959 -15.426 -50.616 1.00 70.19 717 SER A N 1
ATOM 5664 C CA . SER A 1 717 ? -11.695 -15.713 -49.919 1.00 70.19 717 SER A CA 1
ATOM 5665 C C . SER A 1 717 ? -10.945 -16.961 -50.400 1.00 70.19 717 SER A C 1
ATOM 5667 O O . SER A 1 717 ? -10.055 -17.427 -49.697 1.00 70.19 717 SER A O 1
ATOM 5669 N N . LYS A 1 718 ? -11.237 -17.495 -51.596 1.00 70.31 718 LYS A N 1
ATOM 5670 C CA . LYS A 1 718 ? -10.644 -18.752 -52.121 1.00 70.31 718 LYS A CA 1
ATOM 5671 C C . LYS A 1 718 ? -9.107 -18.768 -52.219 1.00 70.31 718 LYS A C 1
ATOM 5673 O O . LYS A 1 718 ? -8.533 -19.833 -52.419 1.00 70.31 718 LYS A O 1
ATOM 5678 N N . SER A 1 719 ? -8.441 -17.616 -52.114 1.00 66.56 719 SER A N 1
ATOM 5679 C CA . SER A 1 719 ? -6.976 -17.499 -52.088 1.00 66.56 719 SER A CA 1
ATOM 5680 C C . SER A 1 719 ? -6.355 -17.644 -50.694 1.00 66.56 719 SER A C 1
ATOM 5682 O O . SER A 1 719 ? -5.143 -17.825 -50.601 1.00 66.56 719 SER A O 1
ATOM 5684 N N . VAL A 1 720 ? -7.149 -17.567 -49.623 1.00 73.94 720 VAL A N 1
ATOM 5685 C CA . VAL A 1 720 ? -6.662 -17.585 -48.238 1.00 73.94 720 VAL A CA 1
ATOM 5686 C C . VAL A 1 720 ? -6.582 -19.025 -47.746 1.00 73.94 720 VAL A C 1
ATOM 5688 O O . VAL A 1 720 ? -7.577 -19.742 -47.749 1.00 73.94 720 VAL A O 1
ATOM 5691 N N . LYS A 1 721 ? -5.416 -19.472 -47.280 1.00 80.12 721 LYS A N 1
ATOM 5692 C CA . LYS A 1 721 ? -5.291 -20.774 -46.613 1.00 80.12 721 LYS A CA 1
ATOM 5693 C C . LYS A 1 721 ? -5.681 -20.618 -45.151 1.00 80.12 721 LYS A C 1
ATOM 5695 O O . LYS A 1 721 ? -5.143 -19.754 -44.468 1.00 80.12 721 LYS A O 1
ATOM 5700 N N . THR A 1 722 ? -6.578 -21.460 -44.650 1.00 81.94 722 THR A N 1
ATOM 5701 C CA . THR A 1 722 ? -6.913 -21.484 -43.219 1.00 81.94 722 THR A CA 1
ATOM 5702 C C . THR A 1 722 ? -6.566 -22.832 -42.615 1.00 81.94 722 THR A C 1
ATOM 5704 O O . THR A 1 722 ? -6.769 -23.860 -43.253 1.00 81.94 722 THR A O 1
ATOM 5707 N N . PHE A 1 723 ? -6.052 -22.842 -41.391 1.00 82.62 723 PHE A N 1
ATOM 5708 C CA . PHE A 1 723 ? -5.724 -24.069 -40.667 1.00 82.62 723 PHE A CA 1
ATOM 5709 C C . PHE A 1 723 ? -5.997 -23.900 -39.174 1.00 82.62 723 PHE A C 1
ATOM 5711 O O . PHE A 1 723 ? -5.981 -22.787 -38.641 1.00 82.62 723 PHE A O 1
ATOM 5718 N N . LEU A 1 724 ? -6.254 -25.010 -38.489 1.00 88.06 724 LEU A N 1
ATOM 5719 C CA . LEU A 1 724 ? -6.377 -25.031 -37.039 1.00 88.06 724 LEU A CA 1
ATOM 5720 C C . LEU A 1 724 ? -4.977 -24.905 -36.422 1.00 88.06 724 LEU A C 1
ATOM 5722 O O . LEU A 1 724 ? -4.130 -25.769 -36.628 1.00 88.06 724 LEU A O 1
ATOM 5726 N N . ALA A 1 725 ? -4.713 -23.804 -35.721 1.00 85.94 725 ALA A N 1
ATOM 5727 C CA . ALA A 1 725 ? -3.413 -23.537 -35.110 1.00 85.94 725 ALA A CA 1
ATOM 5728 C C . ALA A 1 725 ? -3.322 -24.066 -33.672 1.00 85.94 725 ALA A C 1
ATOM 5730 O O . ALA A 1 725 ? -2.240 -24.466 -33.255 1.00 85.94 725 ALA A O 1
ATOM 5731 N N . ASP A 1 726 ? -4.428 -24.038 -32.921 1.00 85.31 726 ASP A N 1
ATOM 5732 C CA . ASP A 1 726 ? -4.519 -24.585 -31.563 1.00 85.31 726 ASP A CA 1
ATOM 5733 C C . ASP A 1 726 ? -5.985 -24.857 -31.175 1.00 85.31 726 ASP A C 1
ATOM 5735 O O . ASP A 1 726 ? -6.901 -24.195 -31.684 1.00 85.31 726 ASP A O 1
ATOM 5739 N N . LEU A 1 727 ? -6.201 -25.821 -30.275 1.00 88.12 727 LEU A N 1
ATOM 5740 C CA . LEU A 1 727 ? -7.514 -26.251 -29.796 1.00 88.12 727 LEU A CA 1
ATOM 5741 C C . LEU A 1 727 ? -7.464 -26.727 -28.337 1.00 88.12 727 LEU A C 1
ATOM 5743 O O . LEU A 1 727 ? -6.887 -27.771 -28.018 1.00 88.12 727 LEU A O 1
ATOM 5747 N N . ALA A 1 728 ? -8.190 -26.026 -27.469 1.00 86.94 728 ALA A N 1
ATOM 5748 C CA . ALA A 1 728 ? -8.485 -26.463 -26.106 1.00 86.94 728 ALA A CA 1
ATOM 5749 C C . ALA A 1 728 ? -9.988 -26.718 -25.941 1.00 86.94 728 ALA A C 1
ATOM 5751 O O . ALA A 1 728 ? -10.805 -25.937 -26.424 1.00 86.94 728 ALA A O 1
ATOM 5752 N N . VAL A 1 729 ? -10.355 -27.802 -25.259 1.00 86.00 729 VAL A N 1
ATOM 5753 C CA . VAL A 1 729 ? -11.748 -28.193 -25.010 1.00 86.00 729 VAL A CA 1
ATOM 5754 C C . VAL A 1 729 ? -11.947 -28.357 -23.505 1.00 86.00 729 VAL A C 1
ATOM 5756 O O . VAL A 1 729 ? -11.156 -29.015 -22.835 1.00 86.00 729 VAL A O 1
ATOM 5759 N N . GLU A 1 730 ? -13.001 -27.740 -22.982 1.00 84.50 730 GLU A N 1
ATOM 5760 C CA . GLU A 1 730 ? -13.454 -27.833 -21.598 1.00 84.50 730 GLU A CA 1
ATOM 5761 C C . GLU A 1 730 ? -14.871 -28.414 -21.588 1.00 84.50 730 GLU A C 1
ATOM 5763 O O . GLU A 1 730 ? -15.818 -27.815 -22.102 1.00 84.50 730 GLU A O 1
ATOM 5768 N N . VAL A 1 731 ? -15.035 -29.610 -21.026 1.00 84.44 731 VAL A N 1
ATOM 5769 C CA . VAL A 1 731 ? -16.345 -30.266 -20.932 1.00 84.44 731 VAL A CA 1
ATOM 5770 C C . VAL A 1 731 ? -17.081 -29.731 -19.699 1.00 84.44 731 VAL A C 1
ATOM 5772 O O . VAL A 1 731 ? -16.720 -30.060 -18.573 1.00 84.44 731 VAL A O 1
ATOM 5775 N N . GLU A 1 732 ? -18.110 -28.902 -19.909 1.00 78.44 732 GLU A N 1
ATOM 5776 C CA . GLU A 1 732 ? -18.933 -28.306 -18.839 1.00 78.44 732 GLU A CA 1
ATOM 5777 C C . GLU A 1 732 ? -19.906 -29.340 -18.238 1.00 78.44 732 GLU A C 1
ATOM 5779 O O . GLU A 1 732 ? -20.096 -29.412 -17.024 1.00 78.44 732 GLU A O 1
ATOM 5784 N N . SER A 1 733 ? -20.516 -30.167 -19.093 1.00 67.94 733 SER A N 1
ATOM 5785 C CA . SER A 1 733 ? -21.413 -31.273 -18.736 1.00 67.94 733 SER A CA 1
ATOM 5786 C C . SER A 1 733 ? -21.345 -32.377 -19.800 1.00 67.94 733 SER A C 1
ATOM 5788 O O . SER A 1 733 ? -20.873 -32.160 -20.912 1.00 67.94 733 SER A O 1
ATOM 5790 N N . GLY A 1 734 ? -21.835 -33.591 -19.512 1.00 71.00 734 GLY A N 1
ATOM 5791 C CA . GLY A 1 734 ? -21.762 -34.719 -20.465 1.00 71.00 734 GLY A CA 1
ATOM 5792 C C . GLY A 1 734 ? -22.429 -34.476 -21.835 1.00 71.00 734 GLY A C 1
ATOM 5793 O O . GLY A 1 734 ? -22.199 -35.229 -22.785 1.00 71.00 734 GLY A O 1
ATOM 5794 N N . ASP A 1 735 ? -23.242 -33.426 -21.948 1.00 83.25 735 ASP A N 1
ATOM 5795 C CA . ASP A 1 735 ? -23.957 -32.994 -23.145 1.00 83.25 735 ASP A CA 1
ATOM 5796 C C . ASP A 1 735 ? -23.569 -31.588 -23.643 1.00 83.25 735 ASP A C 1
ATOM 5798 O O . ASP A 1 735 ? -24.111 -31.162 -24.664 1.00 83.25 735 ASP A O 1
ATOM 5802 N N . ARG A 1 736 ? -22.648 -30.869 -22.982 1.00 88.75 736 ARG A N 1
ATOM 5803 C CA . ARG A 1 736 ? -22.234 -29.503 -23.347 1.00 88.75 736 ARG A CA 1
ATOM 5804 C C . ARG A 1 736 ? -20.750 -29.271 -23.060 1.00 88.75 736 ARG A C 1
ATOM 5806 O O . ARG A 1 736 ? -20.253 -29.604 -21.989 1.00 88.75 736 ARG A O 1
ATOM 5813 N N . ALA A 1 737 ? -20.045 -28.662 -24.003 1.00 88.12 737 ALA A N 1
ATOM 5814 C CA . ALA A 1 737 ? -18.640 -28.314 -23.848 1.00 88.12 737 ALA A CA 1
ATOM 5815 C C . ALA A 1 737 ? -18.326 -26.963 -24.492 1.00 88.12 737 ALA A C 1
ATOM 5817 O O . ALA A 1 737 ? -19.033 -26.490 -25.387 1.00 88.12 737 ALA A O 1
ATOM 5818 N N . LYS A 1 738 ? -17.241 -26.358 -24.027 1.00 90.06 738 LYS A N 1
ATOM 5819 C CA . LYS A 1 738 ? -16.702 -25.096 -24.509 1.00 90.06 738 LYS A CA 1
ATOM 5820 C C . LYS A 1 738 ? -15.359 -25.365 -25.167 1.00 90.06 738 LYS A C 1
ATOM 5822 O O . LYS A 1 738 ? -14.514 -26.044 -24.596 1.00 90.06 738 LYS A O 1
ATOM 5827 N N . ALA A 1 739 ? -15.160 -24.857 -26.374 1.00 88.31 739 ALA A N 1
ATOM 5828 C CA . ALA A 1 739 ? -13.922 -25.036 -27.111 1.00 88.31 739 ALA A CA 1
ATOM 5829 C C . ALA A 1 739 ? -13.302 -23.696 -27.490 1.00 88.31 739 ALA A C 1
ATOM 5831 O O . ALA A 1 739 ? -13.951 -22.832 -28.084 1.00 88.31 739 ALA A O 1
ATOM 5832 N N . PHE A 1 740 ? -12.027 -23.542 -27.159 1.00 88.06 740 PHE A N 1
ATOM 5833 C CA . PHE A 1 740 ? -11.208 -22.390 -27.497 1.00 88.06 740 PHE A CA 1
ATOM 5834 C C . PHE A 1 740 ? -10.364 -22.737 -28.711 1.00 88.06 740 PHE A C 1
ATOM 5836 O O . PHE A 1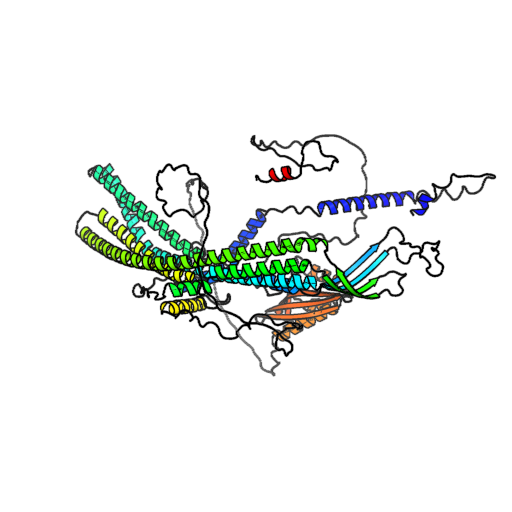 740 ? -9.532 -23.642 -28.673 1.00 88.06 740 PHE A O 1
ATOM 5843 N N . VAL A 1 741 ? -10.612 -22.016 -29.796 1.00 89.25 741 VAL A N 1
ATOM 5844 C CA . VAL A 1 741 ? -10.071 -22.316 -31.113 1.00 89.25 741 VAL A CA 1
ATOM 5845 C C . VAL A 1 741 ? -9.193 -21.170 -31.583 1.00 89.25 741 VAL A C 1
ATOM 5847 O O . VAL A 1 741 ? -9.625 -20.013 -31.613 1.00 89.25 741 VAL A O 1
ATOM 5850 N N . VAL A 1 742 ? -7.978 -21.497 -32.016 1.00 87.25 742 VAL A N 1
ATOM 5851 C CA . VAL A 1 742 ? -7.085 -20.564 -32.704 1.00 87.25 742 VAL A CA 1
ATOM 5852 C C . VAL A 1 742 ? -7.035 -20.951 -34.175 1.00 87.25 742 VAL A C 1
ATOM 5854 O O . VAL A 1 742 ? -6.482 -21.985 -34.538 1.00 87.25 742 VAL A O 1
ATOM 5857 N N . LEU A 1 743 ? -7.611 -20.117 -35.037 1.00 85.50 743 LEU A N 1
ATOM 5858 C CA . LEU A 1 743 ? -7.554 -20.293 -36.487 1.00 85.50 743 LEU A CA 1
ATOM 5859 C C . LEU A 1 743 ? -6.398 -19.477 -37.062 1.00 85.50 743 LEU A C 1
ATOM 5861 O O . LEU A 1 743 ? -6.346 -18.260 -36.871 1.00 85.50 743 LEU A O 1
ATOM 5865 N N . GLY A 1 744 ? -5.492 -20.141 -37.774 1.00 84.06 744 GLY A N 1
ATOM 5866 C CA . GLY A 1 744 ? -4.463 -19.511 -38.593 1.00 84.06 744 GLY A CA 1
ATOM 5867 C C . GLY A 1 744 ? -4.994 -19.208 -39.991 1.00 84.06 744 GLY A C 1
ATOM 5868 O O . GLY A 1 744 ? -5.684 -20.030 -40.590 1.00 84.06 744 GLY A O 1
ATOM 5869 N N . PHE A 1 745 ? -4.665 -18.029 -40.506 1.00 82.69 745 PHE A N 1
ATOM 5870 C CA . PHE A 1 745 ? -4.931 -17.598 -41.874 1.00 82.69 745 PHE A CA 1
ATOM 5871 C C . PHE A 1 745 ? -3.597 -17.248 -42.517 1.00 82.69 745 PHE A C 1
ATOM 5873 O O . PHE A 1 745 ? -2.825 -16.496 -41.928 1.00 82.69 745 PHE A O 1
ATOM 5880 N N . ASP A 1 746 ? -3.344 -17.766 -43.709 1.00 78.38 746 ASP A N 1
ATOM 5881 C CA . ASP A 1 746 ? -2.202 -17.432 -44.550 1.00 78.38 746 ASP A CA 1
ATOM 5882 C C . ASP A 1 746 ? -2.733 -16.917 -45.890 1.00 78.38 746 ASP A C 1
ATOM 5884 O O . ASP A 1 746 ? -3.305 -17.666 -46.686 1.00 78.38 746 ASP A O 1
ATOM 5888 N N . ASP A 1 747 ? -2.587 -15.612 -46.100 1.00 78.88 747 ASP A N 1
ATOM 5889 C CA . ASP A 1 747 ? -2.899 -14.951 -47.363 1.00 78.88 747 ASP A CA 1
ATOM 5890 C C . ASP A 1 747 ? -1.586 -14.536 -48.033 1.00 78.88 747 ASP A C 1
ATOM 5892 O O . ASP A 1 747 ? -0.948 -13.556 -47.638 1.00 78.88 747 ASP A O 1
ATOM 5896 N N . ASN A 1 748 ? -1.147 -15.335 -49.011 1.00 69.56 748 ASN A N 1
ATOM 5897 C CA . ASN A 1 748 ? 0.084 -15.125 -49.780 1.00 69.56 748 ASN A CA 1
ATOM 5898 C C . ASN A 1 748 ? 1.323 -14.780 -48.922 1.00 69.56 748 ASN A C 1
ATOM 5900 O O . ASN A 1 748 ? 2.089 -13.879 -49.266 1.00 69.56 748 ASN A O 1
ATOM 5904 N N . GLY A 1 749 ? 1.536 -15.497 -47.812 1.00 64.38 749 GLY A N 1
ATOM 5905 C CA . GLY A 1 749 ? 2.703 -15.340 -46.939 1.00 64.38 749 GLY A CA 1
ATOM 5906 C C . GLY A 1 749 ? 2.486 -14.410 -45.743 1.00 64.38 749 GLY A C 1
ATOM 5907 O O . GLY A 1 749 ? 3.363 -14.320 -44.884 1.00 64.38 749 GLY A O 1
ATOM 5908 N N . THR A 1 750 ? 1.327 -13.749 -45.638 1.00 64.31 750 THR A N 1
ATOM 5909 C CA . THR A 1 750 ? 0.951 -12.984 -44.441 1.00 64.31 750 THR A CA 1
ATOM 5910 C C . THR A 1 750 ? 0.131 -13.866 -43.509 1.00 64.31 750 THR A C 1
ATOM 5912 O O . THR A 1 750 ? -1.028 -14.175 -43.794 1.00 64.31 750 THR A O 1
ATOM 5915 N N . GLN A 1 751 ? 0.725 -14.254 -42.379 1.00 80.19 751 GLN A N 1
ATOM 5916 C CA . GLN A 1 751 ? 0.040 -15.056 -41.370 1.00 80.19 751 GLN A CA 1
ATOM 5917 C C . GLN A 1 751 ? -0.688 -14.176 -40.354 1.00 80.19 751 GLN A C 1
ATOM 5919 O O . GLN A 1 751 ? -0.114 -13.260 -39.770 1.00 80.19 751 GLN A O 1
ATOM 5924 N N . SER A 1 752 ? -1.951 -14.488 -40.090 1.00 77.62 752 SER A N 1
ATOM 5925 C CA . SER A 1 752 ? -2.719 -13.904 -38.991 1.00 77.62 752 SER A CA 1
ATOM 5926 C C . SER A 1 752 ? -3.435 -14.998 -38.207 1.00 77.62 752 SER A C 1
ATOM 5928 O O . SER A 1 752 ? -3.715 -16.074 -38.732 1.00 77.62 752 SER A O 1
ATOM 5930 N N . LYS A 1 753 ? -3.717 -14.743 -36.928 1.00 83.50 753 LYS A N 1
ATOM 5931 C CA . LYS A 1 753 ? -4.466 -15.665 -36.067 1.00 83.50 753 LYS A CA 1
ATOM 5932 C C . LYS A 1 753 ? -5.765 -15.012 -35.619 1.00 83.50 753 LYS A C 1
ATOM 5934 O O . LYS A 1 753 ? -5.782 -13.823 -35.306 1.00 83.50 753 LYS A O 1
ATOM 5939 N N . LYS A 1 754 ? -6.845 -15.789 -35.557 1.00 77.06 754 LYS A N 1
ATOM 5940 C CA . LYS A 1 754 ? -8.101 -15.379 -34.920 1.00 77.06 754 LYS A CA 1
ATOM 5941 C C . LYS A 1 754 ? -8.478 -16.351 -33.818 1.00 77.06 754 LYS A C 1
ATOM 5943 O O . LYS A 1 754 ? -8.380 -17.561 -33.993 1.00 77.06 754 LYS A O 1
ATOM 5948 N N . TYR A 1 755 ? -8.966 -15.788 -32.722 1.00 83.81 755 TYR A N 1
ATOM 5949 C CA . TYR A 1 755 ? -9.425 -16.523 -31.554 1.00 83.81 755 TYR A CA 1
ATOM 5950 C C . TYR A 1 755 ? -10.949 -16.614 -31.576 1.00 83.81 755 TYR A C 1
ATOM 5952 O O . TYR A 1 755 ? -11.642 -15.608 -31.777 1.00 83.81 755 TYR A O 1
ATOM 5960 N N . LYS A 1 756 ? -11.471 -17.822 -31.380 1.00 83.06 756 LYS A N 1
ATOM 5961 C CA . LYS A 1 756 ? -12.906 -18.099 -31.315 1.00 83.06 756 LYS A CA 1
ATOM 5962 C C . LYS A 1 756 ? -13.212 -18.962 -30.104 1.00 83.06 756 LYS A C 1
ATOM 5964 O O . LYS A 1 756 ? -12.461 -19.881 -29.789 1.00 83.06 756 LYS A O 1
ATOM 5969 N N . THR A 1 757 ? -14.344 -18.684 -29.479 1.00 87.44 757 THR A N 1
ATOM 5970 C CA . THR A 1 757 ? -14.924 -19.547 -28.453 1.00 87.44 757 THR A CA 1
ATOM 5971 C C . THR A 1 757 ? -16.186 -20.168 -29.027 1.00 87.44 757 THR A C 1
ATOM 5973 O O . THR A 1 757 ? -17.089 -19.445 -29.452 1.00 87.44 757 THR A O 1
ATOM 5976 N N . LEU A 1 758 ? -16.237 -21.495 -29.056 1.00 90.06 758 LEU A N 1
ATOM 5977 C CA . LEU A 1 758 ? -17.376 -22.272 -29.529 1.00 90.06 758 LEU A CA 1
ATOM 5978 C C . LEU A 1 758 ? -18.045 -22.955 -28.343 1.00 90.06 758 LEU A C 1
ATOM 5980 O O . LEU A 1 758 ? -17.374 -23.602 -27.542 1.00 90.06 758 LEU A O 1
ATOM 5984 N N . ILE A 1 759 ? -19.367 -22.854 -28.251 1.00 90.12 759 ILE A N 1
ATOM 5985 C CA . ILE A 1 759 ? -20.153 -23.705 -27.360 1.00 90.12 759 ILE A CA 1
ATOM 5986 C C . ILE A 1 759 ? -20.740 -24.820 -28.209 1.00 90.12 759 ILE A C 1
ATOM 5988 O O . ILE A 1 759 ? -21.459 -24.565 -29.178 1.00 90.12 759 ILE A O 1
ATOM 5992 N N . VAL A 1 760 ? -20.436 -26.058 -27.840 1.00 92.06 760 VAL A N 1
ATOM 5993 C CA . VAL A 1 760 ? -20.921 -27.266 -28.504 1.00 92.06 760 VAL A CA 1
ATOM 5994 C C . VAL A 1 760 ? -21.852 -28.037 -27.580 1.00 92.06 760 VAL A C 1
ATOM 5996 O O . VAL A 1 760 ? -21.598 -28.182 -26.385 1.00 92.06 760 VAL A O 1
ATOM 5999 N N . LYS A 1 761 ? -22.950 -28.544 -28.138 1.00 91.38 761 LYS A N 1
ATOM 6000 C CA . LYS A 1 761 ? -23.938 -29.355 -27.426 1.00 91.38 761 LYS A CA 1
ATOM 6001 C C . LYS A 1 761 ? -24.168 -30.670 -28.161 1.00 91.38 761 LYS A C 1
ATOM 6003 O O . LYS A 1 761 ? -24.162 -30.708 -29.393 1.00 91.38 761 LYS A O 1
ATOM 6008 N N . ARG A 1 762 ? -24.370 -31.757 -27.418 1.00 89.75 762 ARG A N 1
ATOM 6009 C CA . ARG A 1 762 ? -24.694 -33.072 -27.976 1.00 89.75 762 ARG A CA 1
ATOM 6010 C C . ARG A 1 762 ? -26.166 -33.097 -28.405 1.00 89.75 762 ARG A C 1
ATOM 6012 O O . ARG A 1 762 ? -27.064 -32.997 -27.573 1.00 89.75 762 ARG A O 1
ATOM 6019 N N . GLU A 1 763 ? -26.411 -33.247 -29.703 1.00 86.44 763 GLU A N 1
ATOM 6020 C CA . GLU A 1 763 ? -27.741 -33.423 -30.299 1.00 86.44 763 GLU A CA 1
ATOM 6021 C C . GLU A 1 763 ? -27.928 -34.857 -30.823 1.00 86.44 763 GLU A C 1
ATOM 6023 O O . GLU A 1 763 ? -26.994 -35.660 -30.857 1.00 86.44 763 GLU A O 1
ATOM 6028 N N . THR A 1 764 ? -29.139 -35.199 -31.283 1.00 73.69 764 THR A N 1
ATOM 6029 C CA . THR A 1 764 ? -29.477 -36.541 -31.808 1.00 73.69 764 THR A CA 1
ATOM 6030 C C . THR A 1 764 ? -28.609 -36.982 -32.993 1.00 73.69 764 THR A C 1
ATOM 6032 O O . THR A 1 764 ? -28.521 -38.174 -33.274 1.00 73.69 764 THR A O 1
ATOM 6035 N N . LYS A 1 765 ? -27.952 -36.035 -33.678 1.00 71.12 765 LYS A N 1
ATOM 6036 C CA . LYS A 1 765 ? -27.061 -36.258 -34.829 1.00 71.12 765 LYS A CA 1
ATOM 6037 C C . LYS A 1 765 ? -25.565 -36.091 -34.498 1.00 71.12 765 LYS A C 1
ATOM 6039 O O . LYS A 1 765 ? -24.762 -36.048 -35.427 1.00 71.12 765 LYS A O 1
ATOM 6044 N N . GLY A 1 766 ? -25.192 -35.980 -33.218 1.00 85.62 766 GLY A N 1
ATOM 6045 C CA . GLY A 1 766 ? -23.811 -35.766 -32.755 1.00 85.62 766 GLY A CA 1
ATOM 6046 C C . GLY A 1 766 ? -23.589 -34.392 -32.110 1.00 85.62 766 GLY A C 1
ATOM 6047 O O . GLY A 1 766 ? -24.540 -33.651 -31.867 1.00 85.62 766 GLY A O 1
ATOM 6048 N N . TRP A 1 767 ? -22.333 -34.053 -31.809 1.00 91.12 767 TRP A N 1
ATOM 6049 C CA . TRP A 1 767 ? -21.967 -32.735 -31.278 1.00 91.12 767 TRP A CA 1
ATOM 6050 C C . TRP A 1 767 ? -22.147 -31.643 -32.336 1.00 91.12 767 TRP A C 1
ATOM 6052 O O . TRP A 1 767 ? -21.714 -31.803 -33.478 1.00 91.12 767 TRP A O 1
ATOM 6062 N N . ARG A 1 768 ? -22.798 -30.538 -31.959 1.00 93.44 768 ARG A N 1
ATOM 6063 C CA . ARG A 1 768 ? -23.069 -29.385 -32.829 1.00 93.44 768 ARG A CA 1
ATOM 6064 C C . ARG A 1 768 ? -22.740 -28.075 -32.131 1.00 93.44 768 ARG A C 1
ATOM 6066 O O . ARG A 1 768 ? -22.972 -27.936 -30.933 1.00 93.44 768 ARG A O 1
ATOM 6073 N N . ILE A 1 769 ? -22.235 -27.110 -32.895 1.00 92.31 769 ILE A N 1
ATOM 6074 C CA . ILE A 1 769 ? -21.944 -25.750 -32.434 1.00 92.31 769 ILE A CA 1
ATOM 6075 C C . ILE A 1 769 ? -23.270 -24.998 -32.281 1.00 92.31 769 ILE A C 1
ATOM 6077 O O . ILE A 1 769 ? -24.009 -24.820 -33.251 1.00 92.31 769 ILE A O 1
ATOM 6081 N N . VAL A 1 770 ? -23.579 -24.575 -31.058 1.00 90.75 770 VAL A N 1
ATOM 6082 C CA . VAL A 1 770 ? -24.807 -23.839 -30.710 1.00 90.75 770 VAL A CA 1
ATOM 6083 C C . VAL A 1 770 ? -24.565 -22.339 -30.549 1.00 90.75 770 VAL A C 1
ATOM 6085 O O . VAL A 1 770 ? -25.476 -21.550 -30.784 1.00 90.75 770 VAL A O 1
ATOM 6088 N N . GLU A 1 771 ? -23.336 -21.939 -30.224 1.00 86.94 771 GLU A N 1
ATOM 6089 C CA . GLU A 1 771 ? -22.939 -20.539 -30.074 1.00 86.94 771 GLU A CA 1
ATOM 6090 C C . GLU A 1 771 ? -21.480 -20.358 -30.508 1.00 86.94 771 GLU A C 1
ATOM 6092 O O . GLU A 1 771 ? -20.639 -21.229 -30.277 1.00 86.94 771 GLU A O 1
ATOM 6097 N N . GLU A 1 772 ? -21.180 -19.228 -31.144 1.00 86.19 772 GLU A N 1
ATOM 6098 C CA . GLU A 1 772 ? -19.832 -18.862 -31.577 1.00 86.19 772 GLU A CA 1
ATOM 6099 C C . GLU A 1 772 ? -19.579 -17.398 -31.238 1.00 86.19 772 GLU A C 1
ATOM 6101 O O . GLU A 1 772 ? -20.255 -16.525 -31.779 1.00 86.19 772 GLU A O 1
ATOM 6106 N N . ALA A 1 773 ? -18.563 -17.130 -30.418 1.00 77.50 773 ALA A N 1
ATOM 6107 C CA . ALA A 1 773 ? -18.108 -15.786 -30.087 1.00 77.50 773 ALA A CA 1
ATOM 6108 C C . ALA A 1 773 ? -16.723 -15.516 -30.694 1.00 77.50 773 ALA A C 1
ATOM 6110 O O . ALA A 1 773 ? -15.756 -16.241 -30.446 1.00 77.50 773 ALA A O 1
ATOM 6111 N N . SER A 1 774 ? -16.615 -14.454 -31.496 1.00 60.25 774 SER A N 1
ATOM 6112 C CA . SER A 1 774 ? -15.335 -13.952 -32.001 1.00 60.25 774 SER A CA 1
ATOM 6113 C C . SER A 1 774 ? -14.746 -12.928 -31.033 1.00 60.25 774 SER A C 1
ATOM 6115 O O . SER A 1 774 ? -15.325 -11.858 -30.854 1.00 60.25 774 SER A O 1
ATOM 6117 N N . ASN A 1 775 ? -13.571 -13.205 -30.468 1.00 53.62 775 ASN A N 1
ATOM 6118 C CA . ASN A 1 775 ? -12.842 -12.226 -29.662 1.00 53.62 775 ASN A CA 1
ATOM 6119 C C . ASN A 1 775 ? -12.018 -11.314 -30.586 1.00 53.62 775 ASN A C 1
ATOM 6121 O O . ASN A 1 775 ? -10.894 -11.644 -30.951 1.00 53.62 775 ASN A O 1
ATOM 6125 N N . THR A 1 776 ? -12.563 -10.159 -30.981 1.00 34.81 776 THR A N 1
ATOM 6126 C CA . THR A 1 776 ? -11.820 -9.117 -31.728 1.00 34.81 776 THR A CA 1
ATOM 6127 C C . THR A 1 776 ? -11.161 -8.060 -30.834 1.00 34.81 776 THR A C 1
ATOM 6129 O O . THR A 1 776 ? -10.717 -7.032 -31.333 1.00 34.81 776 THR A O 1
ATOM 6132 N N . ALA A 1 777 ? -11.039 -8.310 -29.530 1.00 29.62 777 ALA A N 1
ATOM 6133 C CA . ALA A 1 777 ? -10.290 -7.467 -28.598 1.00 29.62 777 ALA A CA 1
ATOM 6134 C C . ALA A 1 777 ? -9.060 -8.222 -28.065 1.00 29.62 777 ALA A C 1
ATOM 6136 O O . ALA A 1 777 ? -9.025 -8.614 -26.910 1.00 29.62 777 ALA A O 1
ATOM 6137 N N . PHE A 1 778 ? -8.074 -8.473 -28.928 1.00 28.41 778 PHE A N 1
ATOM 6138 C CA . PHE A 1 778 ? -6.745 -8.957 -28.528 1.00 28.41 778 PHE A CA 1
ATOM 6139 C C . PHE A 1 778 ? -5.687 -8.325 -29.438 1.00 28.41 778 PHE A C 1
ATOM 6141 O O . PHE A 1 778 ? -5.116 -8.957 -30.323 1.00 28.41 778 PHE A O 1
ATOM 6148 N N . GLY A 1 779 ? -5.481 -7.023 -29.248 1.00 23.94 779 GLY A N 1
ATOM 6149 C CA . GLY A 1 779 ? -4.247 -6.347 -29.622 1.00 23.94 779 GLY A CA 1
ATOM 6150 C C . GLY A 1 779 ? -3.421 -6.158 -28.354 1.00 23.94 779 GLY A C 1
ATOM 6151 O O . GLY A 1 779 ? -3.884 -5.492 -27.436 1.00 23.94 779 GLY A O 1
ATOM 6152 N N . SER A 1 780 ? -2.216 -6.733 -28.344 1.00 23.81 780 SER A N 1
ATOM 6153 C CA . SER A 1 780 ? -1.182 -6.701 -27.292 1.00 23.81 780 SER A CA 1
ATOM 6154 C C . SER A 1 780 ? -1.456 -7.486 -25.994 1.00 23.81 780 SER A C 1
ATOM 6156 O O . SER A 1 780 ? -2.452 -7.271 -25.317 1.00 23.81 780 SER A O 1
ATOM 6158 N N . GLY A 1 781 ? -0.502 -8.354 -25.630 1.00 21.58 781 GLY A N 1
ATOM 6159 C CA . GLY A 1 781 ? -0.334 -8.895 -24.274 1.00 21.58 781 GLY A CA 1
ATOM 6160 C C . GLY A 1 781 ? -0.955 -10.272 -24.019 1.00 21.58 781 GLY A C 1
ATOM 6161 O O . GLY A 1 781 ? -2.123 -10.512 -24.296 1.00 21.58 781 GLY A O 1
ATOM 6162 N N . HIS A 1 782 ? -0.151 -11.191 -23.491 1.00 25.06 782 HIS A N 1
ATOM 6163 C CA . HIS A 1 782 ? -0.526 -12.563 -23.157 1.00 25.06 782 HIS A CA 1
ATOM 6164 C C . HIS A 1 782 ? -1.482 -12.679 -21.947 1.00 25.06 782 HIS A C 1
ATOM 6166 O O . HIS A 1 782 ? -1.374 -11.922 -20.990 1.00 25.06 782 HIS A O 1
ATOM 6172 N N . ALA A 1 783 ? -2.272 -13.766 -21.973 1.00 25.42 783 ALA A N 1
ATOM 6173 C CA . ALA A 1 783 ? -2.734 -14.612 -20.856 1.00 25.42 783 ALA A CA 1
ATOM 6174 C C . ALA A 1 783 ? -4.210 -14.555 -20.385 1.00 25.42 783 ALA A C 1
ATOM 6176 O O . ALA A 1 783 ? -4.770 -13.512 -20.081 1.00 25.42 783 ALA A O 1
ATOM 6177 N N . ARG A 1 784 ? -4.728 -15.784 -20.195 1.00 24.00 784 ARG A N 1
ATOM 6178 C CA . ARG A 1 784 ? -5.839 -16.266 -19.344 1.00 24.00 784 ARG A CA 1
ATOM 6179 C C . ARG A 1 784 ? -7.286 -15.835 -19.640 1.00 24.00 784 ARG A C 1
ATOM 6181 O O . ARG A 1 784 ? -7.641 -14.671 -19.752 1.00 24.00 784 ARG A O 1
ATOM 6188 N N . LEU A 1 785 ? -8.121 -16.875 -19.688 1.00 24.08 785 LEU A N 1
ATOM 6189 C CA . LEU A 1 785 ? -9.575 -16.899 -19.821 1.00 24.08 785 LEU A CA 1
ATOM 6190 C C . LEU A 1 785 ? -10.292 -16.104 -18.713 1.00 24.08 785 LEU A C 1
ATOM 6192 O O . LEU A 1 785 ? -10.004 -16.337 -17.539 1.00 24.08 785 LEU A O 1
ATOM 6196 N N . PRO A 1 786 ? -11.293 -15.273 -19.055 1.00 27.28 786 PRO A N 1
ATOM 6197 C CA . PRO A 1 786 ? -12.334 -14.852 -18.126 1.00 27.28 786 PRO A CA 1
ATOM 6198 C C . PRO A 1 786 ? -13.557 -15.780 -18.226 1.00 27.28 786 PRO A C 1
ATOM 6200 O O . PRO A 1 786 ? -14.180 -15.917 -19.282 1.00 27.28 786 PRO A O 1
ATOM 6203 N N . THR A 1 787 ? -13.890 -16.415 -17.106 1.00 25.81 787 THR A N 1
ATOM 6204 C CA . THR A 1 787 ? -15.200 -16.995 -16.776 1.00 25.81 787 THR A CA 1
ATOM 6205 C C . THR A 1 787 ? -16.259 -15.898 -16.624 1.00 25.81 787 THR A C 1
ATOM 6207 O O . THR A 1 787 ? -15.960 -14.891 -15.992 1.00 25.81 787 THR A O 1
ATOM 6210 N N . ASP A 1 788 ? -17.442 -16.140 -17.211 1.00 24.47 788 ASP A N 1
ATOM 6211 C CA . ASP A 1 788 ? -18.797 -15.593 -16.972 1.00 24.47 788 ASP A CA 1
ATOM 6212 C C . ASP A 1 788 ? -18.900 -14.138 -16.446 1.00 24.47 788 ASP A C 1
ATOM 6214 O O . ASP A 1 788 ? -18.395 -13.801 -15.388 1.00 24.47 788 ASP A O 1
ATOM 6218 N N . GLU A 1 789 ? -19.583 -13.179 -17.081 1.00 25.91 789 GLU A N 1
ATOM 6219 C CA . GLU A 1 789 ? -20.996 -13.210 -17.457 1.00 25.91 789 GLU A CA 1
ATOM 6220 C C . GLU A 1 789 ? -21.344 -11.962 -18.316 1.00 25.91 789 GLU A C 1
ATOM 6222 O O . GLU A 1 789 ? -20.842 -10.867 -18.071 1.00 25.91 789 GLU A O 1
ATOM 6227 N N . LYS A 1 790 ? -22.226 -12.155 -19.310 1.00 26.69 790 LYS A N 1
ATOM 6228 C CA . LYS A 1 790 ? -23.172 -11.207 -19.951 1.00 26.69 790 LYS A CA 1
ATOM 6229 C C . LYS A 1 790 ? -22.799 -9.713 -20.040 1.00 26.69 790 LYS A C 1
ATOM 6231 O O . LYS A 1 790 ? -22.949 -8.962 -19.081 1.00 26.69 790 LYS A O 1
ATOM 6236 N N . LEU A 1 791 ? -22.570 -9.239 -21.271 1.00 22.69 791 LEU A N 1
ATOM 6237 C CA . LEU A 1 791 ? -22.666 -7.815 -21.613 1.00 22.69 791 LEU A CA 1
ATOM 6238 C C . LEU A 1 791 ? -23.859 -7.534 -22.540 1.00 22.69 791 LEU A C 1
ATOM 6240 O O . LEU A 1 791 ? -23.942 -8.031 -23.663 1.00 22.69 791 LEU A O 1
ATOM 6244 N N . ALA A 1 792 ? -24.772 -6.701 -22.045 1.00 22.72 792 ALA A N 1
ATOM 6245 C CA . ALA A 1 792 ? -25.806 -6.029 -22.816 1.00 22.72 792 ALA A CA 1
ATOM 6246 C C . ALA A 1 792 ? -25.174 -4.954 -23.719 1.00 22.72 792 ALA A C 1
ATOM 6248 O O . ALA A 1 792 ? -24.358 -4.158 -23.260 1.00 22.72 792 ALA A O 1
ATOM 6249 N N . ILE A 1 793 ? -25.576 -4.907 -24.992 1.00 25.12 793 ILE A N 1
ATOM 6250 C CA . ILE A 1 793 ? -25.110 -3.916 -25.973 1.00 25.12 793 ILE A CA 1
ATOM 6251 C C . ILE A 1 793 ? -26.265 -2.956 -26.291 1.00 25.12 793 ILE A C 1
ATOM 6253 O O . ILE A 1 793 ? -27.312 -3.377 -26.785 1.00 25.12 793 ILE A O 1
ATOM 6257 N N . HIS A 1 794 ? -26.068 -1.663 -26.026 1.00 21.59 794 HIS A N 1
ATOM 6258 C CA . HIS A 1 794 ? -26.796 -0.566 -26.673 1.00 21.59 794 HIS A CA 1
ATOM 6259 C C . HIS A 1 794 ? -25.935 0.000 -27.818 1.00 21.59 794 HIS A C 1
ATOM 6261 O O . HIS A 1 794 ? -24.716 0.076 -27.693 1.00 21.59 794 HIS A O 1
ATOM 6267 N N . GLY A 1 795 ? -26.596 0.303 -28.946 1.00 23.80 795 GLY A N 1
ATOM 6268 C CA . GLY A 1 795 ? -26.032 0.562 -30.284 1.00 23.80 795 GLY A CA 1
ATOM 6269 C C . GLY A 1 795 ? -24.969 1.663 -30.354 1.00 23.80 795 GLY A C 1
ATOM 6270 O O . GLY A 1 795 ? -24.957 2.580 -29.544 1.00 23.80 795 GLY A O 1
ATOM 6271 N N . GLY A 1 796 ? -23.981 1.566 -31.247 1.00 23.31 796 GLY A N 1
ATOM 6272 C CA . GLY A 1 796 ? -24.076 1.776 -32.706 1.00 23.31 796 GLY A CA 1
ATOM 6273 C C . GLY A 1 796 ? -23.347 3.101 -32.995 1.00 23.31 796 GLY A C 1
ATOM 6274 O O . GLY A 1 796 ? -23.630 4.093 -32.344 1.00 23.31 796 GLY A O 1
ATOM 6275 N N . THR A 1 797 ? -22.345 3.245 -33.863 1.00 22.69 797 THR A N 1
ATOM 6276 C CA . THR A 1 797 ? -22.237 2.859 -35.274 1.00 22.69 797 THR A CA 1
ATOM 6277 C C . THR A 1 797 ? -20.772 3.066 -35.691 1.00 22.69 797 THR A C 1
ATOM 6279 O O . THR A 1 797 ? -20.228 4.140 -35.443 1.00 22.69 797 THR A O 1
ATOM 6282 N N . VAL A 1 798 ? -20.139 2.095 -36.357 1.00 21.81 798 VAL A N 1
ATOM 6283 C CA . VAL A 1 798 ? -18.883 2.305 -37.104 1.00 21.81 798 VAL A CA 1
ATOM 6284 C C . VAL A 1 798 ? -19.210 2.171 -38.588 1.00 21.81 798 VAL A C 1
ATOM 6286 O O . VAL A 1 798 ? -19.667 1.125 -39.043 1.00 21.81 798 VAL A O 1
ATOM 6289 N N . LEU A 1 799 ? -19.023 3.266 -39.324 1.00 22.36 799 LEU A N 1
ATOM 6290 C CA . LEU A 1 799 ? -19.199 3.351 -40.770 1.00 22.36 799 LEU A CA 1
ATOM 6291 C C . LEU A 1 799 ? -18.064 2.605 -41.483 1.00 22.36 799 LEU A C 1
ATOM 6293 O O . LEU A 1 799 ? -16.912 3.032 -41.459 1.00 22.36 799 LEU A O 1
ATOM 6297 N N . LEU A 1 800 ? -18.421 1.518 -42.164 1.00 21.81 800 LEU A N 1
ATOM 6298 C CA . LEU A 1 800 ? -17.644 0.944 -43.258 1.00 21.81 800 LEU A CA 1
ATOM 6299 C C . LEU A 1 800 ? -17.875 1.800 -44.508 1.00 21.81 800 LEU A C 1
ATOM 6301 O O . LEU A 1 800 ? -18.994 1.872 -45.011 1.00 21.81 800 LEU A O 1
ATOM 6305 N N . VAL A 1 801 ? -16.820 2.425 -45.029 1.00 21.89 801 VAL A N 1
ATOM 6306 C CA . VAL A 1 801 ? -16.818 2.964 -46.393 1.00 21.89 801 VAL A CA 1
ATOM 6307 C C . VAL A 1 801 ? -16.018 2.003 -47.264 1.00 21.89 801 VAL A C 1
ATOM 6309 O O . VAL A 1 801 ? -14.794 2.071 -47.328 1.00 21.89 801 VAL A O 1
ATOM 6312 N N . SER A 1 802 ? -16.731 1.102 -47.939 1.00 23.27 802 SER A N 1
ATOM 6313 C CA . SER A 1 802 ? -16.268 0.460 -49.169 1.00 23.27 802 SER A CA 1
ATOM 6314 C C . SER A 1 802 ? -16.945 1.124 -50.369 1.00 23.27 802 SER A C 1
ATOM 6316 O O . SER A 1 802 ? -18.098 1.544 -50.314 1.00 23.27 802 SER A O 1
ATOM 6318 N N . SER A 1 803 ? -16.183 1.240 -51.447 1.00 24.06 803 SER A N 1
ATOM 6319 C CA . SER A 1 803 ? -16.440 1.990 -52.673 1.00 24.06 803 SER A CA 1
ATOM 6320 C C . SER A 1 803 ? -17.788 1.750 -53.376 1.00 24.06 803 SER A C 1
ATOM 6322 O O . SER A 1 803 ? -18.148 0.619 -53.683 1.00 24.06 803 SER A O 1
ATOM 6324 N N . GLN A 1 804 ? -18.416 2.861 -53.775 1.00 27.81 804 GLN A N 1
ATOM 6325 C CA . GLN A 1 804 ? -18.915 3.141 -55.130 1.00 27.81 804 GLN A CA 1
ATOM 6326 C C . GLN A 1 804 ? -19.808 2.087 -55.827 1.00 27.81 804 GLN A C 1
ATOM 6328 O O . GLN A 1 804 ? -19.391 1.492 -56.815 1.00 27.81 804 GLN A O 1
ATOM 6333 N N . ALA A 1 805 ? -21.071 1.951 -55.406 1.00 25.94 805 ALA A N 1
ATOM 6334 C CA . ALA A 1 805 ? -22.158 1.483 -56.281 1.00 25.94 805 ALA A CA 1
ATOM 6335 C C . ALA A 1 805 ? -23.550 1.749 -55.672 1.00 25.94 805 ALA A C 1
ATOM 6337 O O . ALA A 1 805 ? -24.196 0.829 -55.190 1.00 25.94 805 ALA A O 1
ATOM 6338 N N . ALA A 1 806 ? -24.018 3.000 -55.680 1.00 23.80 806 ALA A N 1
ATOM 6339 C CA . ALA A 1 806 ? -25.445 3.350 -55.671 1.00 23.80 806 ALA A CA 1
ATOM 6340 C C . ALA A 1 806 ? -25.600 4.870 -55.814 1.00 23.80 806 ALA A C 1
ATOM 6342 O O . ALA A 1 806 ? -24.798 5.617 -55.262 1.00 23.80 806 ALA A O 1
ATOM 6343 N N . MET A 1 807 ? -26.679 5.295 -56.475 1.00 25.36 807 MET A N 1
ATOM 6344 C CA . MET A 1 807 ? -27.150 6.677 -56.689 1.00 25.36 807 MET A CA 1
ATOM 6345 C C . MET A 1 807 ? -26.778 7.323 -58.028 1.00 25.36 807 MET A C 1
ATOM 6347 O O . MET A 1 807 ? -26.200 8.402 -58.090 1.00 25.36 807 MET A O 1
ATOM 6351 N N . ASP A 1 808 ? -27.244 6.676 -59.097 1.00 25.20 808 ASP A N 1
ATOM 6352 C CA . ASP A 1 808 ? -27.734 7.335 -60.313 1.00 25.20 808 ASP A CA 1
ATOM 6353 C C . ASP A 1 808 ? -29.271 7.211 -60.325 1.00 25.20 808 ASP A C 1
ATOM 6355 O O . ASP A 1 808 ? -29.826 6.362 -61.012 1.00 25.20 808 ASP A O 1
ATOM 6359 N N . VAL A 1 809 ? -29.983 7.989 -59.499 1.00 25.86 809 VAL A N 1
ATOM 6360 C CA . VAL A 1 809 ? -31.446 8.148 -59.601 1.00 25.86 809 VAL A CA 1
ATOM 6361 C C . VAL A 1 809 ? -31.841 9.553 -59.114 1.00 25.86 809 VAL A C 1
ATOM 6363 O O . VAL A 1 809 ? -31.805 9.837 -57.922 1.00 25.86 809 VAL A O 1
ATOM 6366 N N . LEU A 1 810 ? -32.269 10.381 -60.076 1.00 23.58 810 LEU A N 1
ATOM 6367 C CA . LEU A 1 810 ? -33.132 11.574 -59.965 1.00 23.58 810 LEU A CA 1
ATOM 6368 C C . LEU A 1 810 ? -32.531 12.902 -59.446 1.00 23.58 810 LEU A C 1
ATOM 6370 O O . LEU A 1 810 ? -32.597 13.246 -58.272 1.00 23.58 810 LEU A O 1
ATOM 6374 N N . ALA A 1 811 ? -32.098 13.732 -60.399 1.00 23.31 811 ALA A N 1
ATOM 6375 C CA . ALA A 1 811 ? -32.385 15.179 -60.423 1.00 23.31 811 ALA A CA 1
ATOM 6376 C C . ALA A 1 811 ? -33.688 15.405 -61.254 1.00 23.31 811 ALA A C 1
ATOM 6378 O O . ALA A 1 811 ? -34.098 14.429 -61.893 1.00 23.31 811 ALA A O 1
ATOM 6379 N N . PRO A 1 812 ? -34.308 16.609 -61.398 1.00 41.44 812 PRO A N 1
ATOM 6380 C CA . PRO A 1 812 ? -33.838 17.960 -61.033 1.00 41.44 812 PRO A CA 1
ATOM 6381 C C . PRO A 1 812 ? -34.946 18.971 -60.573 1.00 41.44 812 PRO A C 1
ATOM 6383 O O . PRO A 1 812 ? -36.111 18.623 -60.416 1.00 41.44 812 PRO A O 1
ATOM 6386 N N . VAL A 1 813 ? -34.546 20.255 -60.512 1.00 24.25 813 VAL A N 1
ATOM 6387 C CA . VAL A 1 813 ? -35.319 21.520 -60.647 1.00 24.25 813 VAL A CA 1
ATOM 6388 C C . VAL A 1 813 ? -35.723 22.226 -59.343 1.00 24.25 813 VAL A C 1
ATOM 6390 O O . VAL A 1 813 ? -36.667 21.829 -58.676 1.00 24.25 813 VAL A O 1
ATOM 6393 N N . MET A 1 814 ? -35.034 23.329 -59.027 1.00 23.59 814 MET A N 1
ATOM 6394 C CA . MET A 1 814 ? -35.565 24.708 -59.034 1.00 23.59 814 MET A CA 1
ATOM 6395 C C . MET A 1 814 ? -34.428 25.675 -58.665 1.00 23.59 814 MET A C 1
ATOM 6397 O O . MET A 1 814 ? -33.661 25.430 -57.736 1.00 23.59 814 MET A O 1
ATOM 6401 N N . ASP A 1 815 ? -34.315 26.715 -59.479 1.00 24.30 815 ASP A N 1
ATOM 6402 C CA . ASP A 1 815 ? -33.332 27.796 -59.465 1.00 24.30 815 ASP A CA 1
ATOM 6403 C C . ASP A 1 815 ? -33.922 29.033 -58.748 1.00 24.30 815 ASP A C 1
ATOM 6405 O O . ASP A 1 815 ? -35.132 29.098 -58.532 1.00 24.30 815 ASP A O 1
ATOM 6409 N N . GLU A 1 816 ? -33.049 30.005 -58.485 1.00 27.19 816 GLU A N 1
ATOM 6410 C CA . GLU A 1 816 ? -33.290 31.428 -58.160 1.00 27.19 816 GLU A CA 1
ATOM 6411 C C . GLU A 1 816 ? -33.644 31.898 -56.723 1.00 27.19 816 GLU A C 1
ATOM 6413 O O . GLU A 1 816 ? -34.665 31.574 -56.124 1.00 27.19 816 GLU A O 1
ATOM 6418 N N . ASP A 1 817 ? -32.745 32.785 -56.265 1.00 25.98 817 ASP A N 1
ATOM 6419 C CA . ASP A 1 817 ? -32.915 34.025 -55.498 1.00 25.98 817 ASP A CA 1
ATOM 6420 C C . ASP A 1 817 ? -33.587 34.028 -54.111 1.00 25.98 817 ASP A C 1
ATOM 6422 O O . ASP A 1 817 ? -34.779 33.802 -53.945 1.00 25.98 817 ASP A O 1
ATOM 6426 N N . VAL A 1 818 ? -32.817 34.459 -53.099 1.00 24.91 818 VAL A N 1
ATOM 6427 C CA . VAL A 1 818 ? -33.034 35.714 -52.341 1.00 24.91 818 VAL A CA 1
ATOM 6428 C C . VAL A 1 818 ? -32.020 35.805 -51.189 1.00 24.91 818 VAL A C 1
ATOM 6430 O O . VAL A 1 818 ? -31.851 34.909 -50.366 1.00 24.91 818 VAL A O 1
ATOM 6433 N N . ASN A 1 819 ? -31.344 36.950 -51.135 1.00 26.95 819 ASN A N 1
ATOM 6434 C CA . ASN A 1 819 ? -30.502 37.414 -50.041 1.00 26.95 819 ASN A CA 1
ATOM 6435 C C . ASN A 1 819 ? -31.373 38.114 -48.981 1.00 26.95 819 ASN A C 1
ATOM 6437 O O . ASN A 1 819 ? -32.152 38.987 -49.350 1.00 26.95 819 ASN A O 1
ATOM 6441 N N . MET A 1 820 ? -31.199 37.781 -47.697 1.00 22.16 820 MET A N 1
ATOM 6442 C CA . MET A 1 820 ? -31.104 38.704 -46.547 1.00 22.16 820 MET A CA 1
ATOM 6443 C C . MET A 1 820 ? -31.628 38.092 -45.240 1.00 22.16 820 MET A C 1
ATOM 6445 O O . MET A 1 820 ? -32.795 37.755 -45.111 1.00 22.16 820 MET A O 1
ATOM 6449 N N . GLY A 1 821 ? -30.756 38.117 -44.229 1.00 23.34 821 GLY A N 1
ATOM 6450 C CA . GLY A 1 821 ? -31.022 38.872 -43.005 1.00 23.34 821 GLY A CA 1
ATOM 6451 C C . GLY A 1 821 ? -32.037 38.322 -41.999 1.00 23.34 821 GLY A C 1
ATOM 6452 O O . GLY A 1 821 ? -33.242 38.453 -42.168 1.00 23.34 821 GLY A O 1
ATOM 6453 N N . SER A 1 822 ? -31.496 37.994 -40.821 1.00 27.08 822 SER A N 1
ATOM 6454 C CA . SER A 1 822 ? -32.148 38.012 -39.501 1.00 27.08 822 SER A CA 1
ATOM 6455 C C . SER A 1 822 ? -33.080 36.846 -39.141 1.00 27.08 822 SER A C 1
ATOM 6457 O O . SER A 1 822 ? -33.617 36.166 -40.001 1.00 27.08 822 SER A O 1
ATOM 6459 N N . ILE A 1 823 ? -33.279 36.688 -37.821 1.00 24.64 823 ILE A N 1
ATOM 6460 C CA . ILE A 1 823 ? -34.040 35.655 -37.084 1.00 24.64 823 ILE A CA 1
ATOM 6461 C C . ILE A 1 823 ? -33.138 34.441 -36.745 1.00 24.64 823 ILE A C 1
ATOM 6463 O O . ILE A 1 823 ? -32.846 33.606 -37.583 1.00 24.64 823 ILE A O 1
ATOM 6467 N N . TYR A 1 824 ? -32.528 34.346 -35.558 1.00 26.61 824 TYR A N 1
ATOM 6468 C CA . TYR A 1 824 ? -33.196 34.109 -34.274 1.00 26.61 824 TYR A CA 1
ATOM 6469 C C . TYR A 1 824 ? -32.453 34.755 -33.085 1.00 26.61 824 TYR A C 1
ATOM 6471 O O . TYR A 1 824 ? -31.251 34.573 -32.899 1.00 26.61 824 TYR A O 1
ATOM 6479 N N . ARG A 1 825 ? -33.209 35.463 -32.233 1.00 27.59 825 ARG A N 1
ATOM 6480 C CA . ARG A 1 825 ? -32.859 35.778 -30.836 1.00 27.59 825 ARG A CA 1
ATOM 6481 C C . ARG A 1 825 ? -33.343 34.631 -29.939 1.00 27.59 825 ARG A C 1
ATOM 6483 O O . ARG A 1 825 ? -34.508 34.258 -30.025 1.00 27.59 825 ARG A O 1
ATOM 6490 N N . GLY A 1 826 ? -32.475 34.157 -29.046 1.00 25.02 826 GLY A N 1
ATOM 6491 C CA . GLY A 1 826 ? -32.770 33.298 -27.886 1.00 25.02 826 GLY A CA 1
ATOM 6492 C C . GLY A 1 826 ? -32.047 33.835 -26.635 1.00 25.02 826 GLY A C 1
ATOM 6493 O O . GLY A 1 826 ? -31.179 34.695 -26.786 1.00 25.02 826 GLY A O 1
ATOM 6494 N N . PRO A 1 827 ? -32.446 33.447 -25.409 1.00 29.31 827 PRO A N 1
ATOM 6495 C CA . PRO A 1 827 ? -32.548 34.360 -24.269 1.00 29.31 827 PRO A CA 1
ATOM 6496 C C . PRO A 1 827 ? -31.224 34.666 -23.553 1.00 29.31 827 PRO A C 1
ATOM 6498 O O . PRO A 1 827 ? -30.317 33.843 -23.476 1.00 29.31 827 PRO A O 1
ATOM 6501 N N . LYS A 1 828 ? -31.161 35.877 -22.983 1.00 27.84 828 LYS A N 1
ATOM 6502 C CA . LYS A 1 828 ? -30.107 36.349 -22.077 1.00 27.84 828 LYS A CA 1
ATOM 6503 C C . LYS A 1 828 ? -30.139 35.550 -20.771 1.00 27.84 828 LYS A C 1
ATOM 6505 O O . LYS A 1 828 ? -31.152 35.574 -20.078 1.00 27.84 828 LYS A O 1
ATOM 6510 N N . LEU A 1 829 ? -29.019 34.921 -20.423 1.00 26.53 829 LEU A N 1
ATOM 6511 C CA . LEU A 1 829 ? -28.709 34.541 -19.047 1.00 26.53 829 LEU A CA 1
ATOM 6512 C C . LEU A 1 829 ? -27.915 35.691 -18.409 1.00 26.53 829 LEU A C 1
ATOM 6514 O O . LEU A 1 829 ? -26.850 36.057 -18.911 1.00 26.53 829 LEU A O 1
ATOM 6518 N N . ASP A 1 830 ? -28.440 36.264 -17.328 1.00 30.11 830 ASP A N 1
ATOM 6519 C CA . ASP A 1 830 ? -27.727 37.238 -16.503 1.00 30.11 830 ASP A CA 1
ATOM 6520 C C . ASP A 1 830 ? -26.612 36.532 -15.720 1.00 30.11 830 ASP A C 1
ATOM 6522 O O . ASP A 1 830 ? -26.866 35.702 -14.847 1.00 30.11 830 ASP A O 1
ATOM 6526 N N . LEU A 1 831 ? -25.361 36.866 -16.041 1.00 33.34 831 LEU A N 1
ATOM 6527 C CA . LEU A 1 831 ? -24.182 36.423 -15.300 1.00 33.34 831 LEU A CA 1
ATOM 6528 C C . LEU A 1 831 ? -23.829 37.445 -14.199 1.00 33.34 831 LEU A C 1
ATOM 6530 O O . LEU A 1 831 ? -23.883 38.655 -14.443 1.00 33.34 831 LEU A O 1
ATOM 6534 N N . PRO A 1 832 ? -23.424 36.999 -12.995 1.00 33.75 832 PRO A N 1
ATOM 6535 C CA . PRO A 1 832 ? -22.978 37.882 -11.918 1.00 33.75 832 PRO A CA 1
ATOM 6536 C C . PRO A 1 832 ? -21.718 38.677 -12.311 1.00 33.75 832 PRO A C 1
ATOM 6538 O O . PRO A 1 832 ? -20.842 38.184 -13.021 1.00 33.75 832 PRO A O 1
ATOM 6541 N N . LYS A 1 833 ? -21.623 39.920 -11.815 1.00 33.78 833 LYS A N 1
ATOM 6542 C CA . LYS A 1 833 ? -20.738 41.031 -12.249 1.00 33.78 833 LYS A CA 1
ATOM 6543 C C . LYS A 1 833 ? -19.209 40.806 -12.250 1.00 33.78 833 LYS A C 1
ATOM 6545 O O . LYS A 1 833 ? -18.473 41.764 -12.480 1.00 33.78 833 LYS A O 1
ATOM 6550 N N . ASN A 1 834 ? -18.698 39.594 -12.043 1.00 34.47 834 ASN A N 1
ATOM 6551 C CA . ASN A 1 834 ? -17.275 39.382 -11.751 1.00 34.47 834 ASN A CA 1
ATOM 6552 C C . ASN A 1 834 ? -16.555 38.423 -12.716 1.00 34.47 834 ASN A C 1
ATOM 6554 O O . ASN A 1 834 ? -15.410 38.062 -12.454 1.00 34.47 834 ASN A O 1
ATOM 6558 N N . TRP A 1 835 ? -17.172 37.994 -13.820 1.00 26.25 835 TRP A N 1
ATOM 6559 C CA . TRP A 1 835 ? -16.541 37.068 -14.771 1.00 26.25 835 TRP A CA 1
ATOM 6560 C C . TRP A 1 835 ? -16.217 37.756 -16.103 1.00 26.25 835 TRP A C 1
ATOM 6562 O O . TRP A 1 835 ? -17.105 38.120 -16.871 1.00 26.25 835 TRP A O 1
ATOM 6572 N N . LYS A 1 836 ? -14.919 37.929 -16.388 1.00 28.98 836 LYS A N 1
ATOM 6573 C CA . LYS A 1 836 ? -14.413 38.290 -17.720 1.00 28.98 836 LYS A CA 1
ATOM 6574 C C . LYS A 1 836 ? -14.084 37.011 -18.486 1.00 28.98 836 LYS A C 1
ATOM 6576 O O . LYS A 1 836 ? -13.172 36.286 -18.105 1.00 28.98 836 LYS A O 1
ATOM 6581 N N . THR A 1 837 ? -14.791 36.782 -19.588 1.00 24.70 837 THR A N 1
ATOM 6582 C CA . THR A 1 837 ? -14.433 35.770 -20.590 1.00 24.70 837 THR A CA 1
ATOM 6583 C C . THR A 1 837 ? -13.444 36.408 -21.566 1.00 24.70 837 THR A C 1
ATOM 6585 O O . THR A 1 837 ? -13.781 37.401 -22.208 1.00 24.70 837 THR A O 1
ATOM 6588 N N . ILE A 1 838 ? -12.221 35.879 -21.659 1.00 26.33 838 ILE A N 1
ATOM 6589 C CA . ILE A 1 838 ? -11.245 36.242 -22.696 1.00 26.33 838 ILE A CA 1
ATOM 6590 C C . ILE A 1 838 ? -11.210 35.084 -23.693 1.00 26.33 838 ILE A C 1
ATOM 6592 O O . ILE A 1 838 ? -10.722 34.002 -23.385 1.00 26.33 838 ILE A O 1
ATOM 6596 N N . SER A 1 839 ? -11.765 35.311 -24.880 1.00 24.50 839 SER A N 1
ATOM 6597 C CA . SER A 1 839 ? -11.647 34.426 -26.037 1.00 24.50 839 SER A CA 1
ATOM 6598 C C . SER A 1 839 ? -10.310 34.673 -26.740 1.00 24.50 839 SER A C 1
ATOM 6600 O O . SER A 1 839 ? -10.051 35.800 -27.166 1.00 24.50 839 SER A O 1
ATOM 6602 N N . TYR A 1 840 ? -9.482 33.641 -26.904 1.00 24.97 840 TYR A N 1
ATOM 6603 C CA . TYR A 1 840 ? -8.287 33.714 -27.745 1.00 24.97 840 TYR A CA 1
ATOM 6604 C C . TYR A 1 840 ? -8.638 33.356 -29.193 1.00 24.97 840 TYR A C 1
ATOM 6606 O O . TYR A 1 840 ? -9.045 32.236 -29.484 1.00 24.97 840 TYR A O 1
ATOM 6614 N N . TRP A 1 841 ? -8.441 34.317 -30.095 1.00 22.81 841 TRP A N 1
ATOM 6615 C CA . TRP A 1 841 ? -8.221 34.082 -31.520 1.00 22.81 841 TRP A CA 1
ATOM 6616 C C . TRP A 1 841 ? -6.730 34.283 -31.786 1.00 22.81 841 TRP A C 1
ATOM 6618 O O . TRP A 1 841 ? -6.203 35.366 -31.538 1.00 22.81 841 TRP A O 1
ATOM 6628 N N . THR A 1 842 ? -6.039 33.263 -32.288 1.00 26.17 842 THR A N 1
ATOM 6629 C CA . THR A 1 842 ? -4.665 33.387 -32.786 1.00 26.17 842 THR A CA 1
ATOM 6630 C C . THR A 1 842 ? -4.678 33.345 -34.313 1.00 26.17 842 THR A C 1
ATOM 6632 O O . THR A 1 842 ? -4.862 32.301 -34.929 1.00 26.17 842 THR A O 1
ATOM 6635 N N . GLN A 1 843 ? -4.459 34.503 -34.937 1.00 25.50 843 GLN A N 1
ATOM 6636 C CA . GLN A 1 843 ? -3.841 34.585 -36.263 1.00 25.50 843 GLN A CA 1
ATOM 6637 C C . GLN A 1 843 ? -2.411 35.122 -36.096 1.00 25.50 843 GLN A C 1
ATOM 6639 O O . GLN A 1 843 ? -2.195 35.999 -35.255 1.00 25.50 843 GLN A O 1
ATOM 6644 N N . PRO A 1 844 ? -1.422 34.627 -36.861 1.00 28.39 844 PRO A N 1
ATOM 6645 C CA . PRO A 1 844 ? -0.046 35.077 -36.740 1.00 28.39 844 PRO A CA 1
ATOM 6646 C C . PRO A 1 844 ? 0.138 36.374 -37.536 1.00 28.39 844 PRO A C 1
ATOM 6648 O O . PRO A 1 844 ? 0.016 36.392 -38.757 1.00 28.39 844 PRO A O 1
ATOM 6651 N N . SER A 1 845 ? 0.453 37.465 -36.842 1.00 26.34 845 SER A N 1
ATOM 6652 C CA . SER A 1 845 ? 0.895 38.721 -37.450 1.00 26.34 845 SER A CA 1
ATOM 6653 C C . SER A 1 845 ? 2.344 38.979 -37.043 1.00 26.34 845 SER A C 1
ATOM 6655 O O . SER A 1 845 ? 2.687 38.938 -35.862 1.00 26.34 845 SER A O 1
ATOM 6657 N N . ALA A 1 846 ? 3.188 39.217 -38.044 1.00 34.81 846 ALA A N 1
ATOM 6658 C CA . ALA A 1 846 ? 4.606 39.502 -37.906 1.00 34.81 846 ALA A CA 1
ATOM 6659 C C . ALA A 1 846 ? 4.863 40.874 -37.247 1.00 34.81 846 ALA A C 1
ATOM 6661 O O . ALA A 1 846 ? 4.187 41.852 -37.557 1.00 34.81 846 ALA A O 1
ATOM 6662 N N . ASN A 1 847 ? 5.914 40.912 -36.420 1.00 32.59 847 ASN A N 1
ATOM 6663 C CA . ASN A 1 847 ? 6.517 42.016 -35.649 1.00 32.59 847 ASN A CA 1
ATOM 6664 C C . ASN A 1 847 ? 5.968 42.300 -34.230 1.00 32.59 847 ASN A C 1
ATOM 6666 O O . ASN A 1 847 ? 4.781 42.578 -34.064 1.00 32.59 847 ASN A O 1
ATOM 6670 N N . PRO A 1 848 ? 6.843 42.313 -33.196 1.00 31.23 848 PRO A N 1
ATOM 6671 C CA . PRO A 1 848 ? 6.465 42.671 -31.831 1.00 31.23 848 PRO A CA 1
ATOM 6672 C C . PRO A 1 848 ? 6.472 44.199 -31.606 1.00 31.23 848 PRO A C 1
ATOM 6674 O O . PRO A 1 848 ? 7.308 44.904 -32.182 1.00 31.23 848 PRO A O 1
ATOM 6677 N N . PRO A 1 849 ? 5.601 44.739 -30.733 1.00 32.91 849 PRO A N 1
ATOM 6678 C CA . PRO A 1 849 ? 5.685 46.127 -30.294 1.00 32.91 849 PRO A CA 1
ATOM 6679 C C . PRO A 1 849 ? 6.831 46.339 -29.287 1.00 32.91 849 PRO A C 1
ATOM 6681 O O . PRO A 1 849 ? 7.161 45.474 -28.476 1.00 32.91 849 PRO A O 1
ATOM 6684 N N . LYS A 1 850 ? 7.446 47.524 -29.363 1.00 37.38 850 LYS A N 1
ATOM 6685 C CA . LYS A 1 850 ? 8.575 47.984 -28.539 1.00 37.38 850 LYS A CA 1
ATOM 6686 C C . LYS A 1 850 ? 8.169 48.100 -27.063 1.00 37.38 850 LYS A C 1
ATOM 6688 O O . LYS A 1 850 ? 7.200 48.794 -26.772 1.00 37.38 850 LYS A O 1
ATOM 6693 N N . GLY A 1 851 ? 8.936 47.497 -26.147 1.00 43.59 851 GLY A N 1
ATOM 6694 C CA . GLY A 1 851 ? 8.751 47.750 -24.709 1.00 43.59 851 GLY A CA 1
ATOM 6695 C C . GLY A 1 851 ? 9.219 46.702 -23.695 1.00 43.59 851 GLY A C 1
ATOM 6696 O O . GLY A 1 851 ? 8.983 46.923 -22.516 1.00 43.59 851 GLY A O 1
ATOM 6697 N N . PHE A 1 852 ? 9.879 45.604 -24.082 1.00 37.62 852 PHE A N 1
ATOM 6698 C CA . PHE A 1 852 ? 10.431 44.638 -23.118 1.00 37.62 852 PHE A CA 1
ATOM 6699 C C . PHE A 1 852 ? 11.849 44.225 -23.516 1.00 37.62 852 PHE A C 1
ATOM 6701 O O . PHE A 1 852 ? 12.077 43.722 -24.615 1.00 37.62 852 PHE A O 1
ATOM 6708 N N . ALA A 1 853 ? 12.807 44.477 -22.626 1.00 41.19 853 ALA A N 1
ATOM 6709 C CA . ALA A 1 853 ? 14.232 44.256 -22.833 1.00 41.19 853 ALA A CA 1
ATOM 6710 C C . ALA A 1 853 ? 14.713 43.076 -21.975 1.00 41.19 853 ALA A C 1
ATOM 6712 O O . ALA A 1 853 ? 15.395 43.280 -20.982 1.00 41.19 853 ALA A O 1
ATOM 6713 N N . SER A 1 854 ? 14.315 41.854 -22.352 1.00 41.69 854 SER A N 1
ATOM 6714 C CA . SER A 1 854 ? 14.971 40.553 -22.083 1.00 41.69 854 SER A CA 1
ATOM 6715 C C . SER A 1 854 ? 13.963 39.424 -21.809 1.00 41.69 854 SER A C 1
ATOM 6717 O O . SER A 1 854 ? 12.834 39.633 -21.374 1.00 41.69 854 SER A O 1
ATOM 6719 N N . ARG A 1 855 ? 14.388 38.187 -22.100 1.00 35.25 855 ARG A N 1
ATOM 6720 C CA . ARG A 1 855 ? 13.606 36.942 -21.974 1.00 35.25 855 ARG A CA 1
ATOM 6721 C C . ARG A 1 855 ? 13.376 36.498 -20.517 1.00 35.25 855 ARG A C 1
ATOM 6723 O O . ARG A 1 855 ? 12.585 35.584 -20.300 1.00 35.25 855 ARG A O 1
ATOM 6730 N N . SER A 1 856 ? 14.045 37.114 -19.539 1.00 39.47 856 SER A N 1
ATOM 6731 C CA . SER A 1 856 ? 13.944 36.758 -18.115 1.00 39.47 856 SER A CA 1
ATOM 6732 C C . SER A 1 856 ? 12.692 37.315 -17.433 1.00 39.47 856 SER A C 1
ATOM 6734 O O . SER A 1 856 ? 12.163 36.665 -16.534 1.00 39.47 856 SER A O 1
ATOM 6736 N N . ASP A 1 857 ? 12.145 38.437 -17.906 1.00 38.88 857 ASP A N 1
ATOM 6737 C CA . ASP A 1 857 ? 10.970 39.068 -17.279 1.00 38.88 857 ASP A CA 1
ATOM 6738 C C . ASP A 1 857 ? 9.655 38.334 -17.597 1.00 38.88 857 ASP A C 1
ATOM 6740 O O . ASP A 1 857 ? 8.677 38.426 -16.857 1.00 38.88 857 ASP A O 1
ATOM 6744 N N . ILE A 1 858 ? 9.641 37.520 -18.658 1.00 40.12 858 ILE A N 1
ATOM 6745 C CA . ILE A 1 858 ? 8.483 36.700 -19.050 1.00 40.12 858 ILE A CA 1
ATOM 6746 C C . ILE A 1 858 ? 8.346 35.459 -18.148 1.00 40.12 858 ILE A C 1
ATOM 6748 O O . ILE A 1 858 ? 7.232 35.007 -17.889 1.00 40.12 858 ILE A O 1
ATOM 6752 N N . TYR A 1 859 ? 9.450 34.938 -17.599 1.00 38.41 859 TYR A N 1
ATOM 6753 C CA . TYR A 1 859 ? 9.418 33.781 -16.692 1.00 38.41 859 TYR A CA 1
ATOM 6754 C C . TYR A 1 859 ? 9.033 34.146 -15.251 1.00 38.41 859 TYR A C 1
ATOM 6756 O O . TYR A 1 859 ? 8.505 33.300 -14.530 1.00 38.41 859 TYR A O 1
ATOM 6764 N N . ALA A 1 860 ? 9.219 35.403 -14.838 1.00 35.50 860 ALA A N 1
ATOM 6765 C CA . ALA A 1 860 ? 8.813 35.874 -13.513 1.00 35.50 860 ALA A CA 1
ATOM 6766 C C . ALA A 1 860 ? 7.291 36.113 -13.390 1.00 35.50 860 ALA A C 1
ATOM 6768 O O . ALA A 1 860 ? 6.745 36.016 -12.294 1.00 35.50 860 ALA A O 1
ATOM 6769 N N . ALA A 1 861 ? 6.582 36.353 -14.500 1.00 33.94 861 ALA A N 1
ATOM 6770 C CA . ALA A 1 861 ? 5.131 36.581 -14.502 1.00 33.94 861 ALA A CA 1
ATOM 6771 C C . ALA A 1 861 ? 4.282 35.291 -14.573 1.00 33.94 861 ALA A C 1
ATOM 6773 O O . ALA A 1 861 ? 3.071 35.343 -14.377 1.00 33.94 861 ALA A O 1
ATOM 6774 N N . LEU A 1 862 ? 4.899 34.129 -14.820 1.00 33.59 862 LEU A N 1
ATOM 6775 C CA . LEU A 1 862 ? 4.221 32.827 -14.943 1.00 33.59 862 LEU A CA 1
ATOM 6776 C C . LEU A 1 862 ? 4.260 31.978 -13.661 1.00 33.59 862 LEU A C 1
ATOM 6778 O O . LEU A 1 862 ? 3.836 30.827 -13.673 1.00 33.59 862 LEU A O 1
ATOM 6782 N N . LYS A 1 863 ? 4.724 32.544 -12.538 1.00 33.53 863 LYS A N 1
ATOM 6783 C CA . LYS A 1 863 ? 4.798 31.858 -11.239 1.00 33.53 863 LYS A CA 1
ATOM 6784 C C . LYS A 1 863 ? 3.860 32.459 -10.188 1.00 33.53 863 LYS A C 1
ATOM 6786 O O . LYS A 1 863 ? 4.270 32.638 -9.051 1.00 33.53 863 LYS A O 1
ATOM 6791 N N . ILE A 1 864 ? 2.615 32.759 -10.569 1.00 34.50 864 ILE A N 1
ATOM 6792 C CA . ILE A 1 864 ? 1.457 32.850 -9.659 1.00 34.50 864 ILE A CA 1
ATOM 6793 C C . ILE A 1 864 ? 0.199 32.392 -10.423 1.00 34.50 864 ILE A C 1
ATOM 6795 O O . ILE A 1 864 ? -0.537 33.218 -10.964 1.00 34.50 864 ILE A O 1
ATOM 6799 N N . ARG A 1 865 ? -0.033 31.076 -10.480 1.00 29.98 865 ARG A N 1
ATOM 6800 C CA . ARG A 1 865 ? -1.345 30.437 -10.275 1.00 29.98 865 ARG A CA 1
ATOM 6801 C C . ARG A 1 865 ? -1.203 28.927 -10.196 1.00 29.98 865 ARG A C 1
ATOM 6803 O O . ARG A 1 865 ? -0.595 28.364 -11.131 1.00 29.98 865 ARG A O 1
#

Radius of gyration: 44.02 Å; chains: 1; bounding box: 129×105×149 Å